Protein AF-A0A952CSW0-F1 (afdb_monomer)

Solvent-accessible surface area (backbone atoms only — not comparable to full-atom values): 47123 Å² total; per-residue (Å²): 109,87,89,36,72,63,48,56,50,40,68,54,76,75,59,62,89,41,67,80,34,64,54,45,73,48,37,33,55,74,42,50,56,57,52,64,71,43,65,79,44,56,98,97,44,80,30,91,50,48,63,48,48,58,60,49,50,36,28,54,66,63,76,39,64,34,15,61,57,50,49,53,52,54,31,65,74,64,73,30,68,94,77,42,81,79,86,60,59,77,83,80,46,90,62,53,70,44,72,44,79,66,51,81,71,93,78,81,84,81,81,59,86,90,74,85,80,89,46,90,90,74,65,82,70,76,97,79,55,81,71,70,36,54,45,61,46,46,70,84,42,51,52,38,72,56,63,47,46,55,68,38,74,71,44,26,73,74,79,48,85,55,86,48,43,42,45,29,36,34,38,44,65,70,54,64,70,55,65,66,48,91,90,65,69,51,73,61,42,54,44,17,43,36,16,51,50,53,30,34,39,25,41,30,32,41,51,59,49,42,73,41,40,44,42,36,93,66,75,46,77,59,77,45,44,49,56,65,52,16,44,66,35,56,91,53,44,57,70,54,76,49,64,47,59,49,36,80,34,54,80,35,71,64,46,38,76,83,14,44,45,59,66,64,48,38,53,51,39,29,51,49,53,54,49,52,60,52,44,66,78,72,58,83,65,95,47,68,56,32,46,52,40,30,66,37,35,37,40,35,27,45,27,41,18,10,44,33,48,28,32,38,43,20,58,27,29,71,70,45,68,69,29,35,50,53,47,28,52,54,40,34,48,53,42,53,30,40,52,51,38,28,29,55,42,15,75,77,70,45,46,19,76,50,49,95,62,32,78,57,96,67,74,28,31,38,60,26,41,28,24,22,51,56,42,71,70,59,17,62,74,72,63,43,20,32,8,80,38,51,39,67,35,60,41,36,42,44,75,59,91,94,46,72,43,77,46,66,34,58,69,52,52,56,66,48,69,79,47,85,55,53,80,92,34,45,45,99,90,37,67,26,61,71,52,49,52,51,53,27,41,76,47,80,38,39,53,75,90,43,84,88,52,55,68,75,55,41,58,29,59,52,24,41,83,74,43,51,46,64,40,45,38,53,42,50,13,32,51,36,48,27,36,50,55,78,89,30,39,33,59,29,57,29,60,77,30,46,37,59,64,85,61,51,44,63,59,44,34,49,40,57,54,48,27,55,76,45,53,29,46,49,51,38,48,40,36,49,82,31,55,88,78,71,97,72,40,66,57,88,68,79,73,81,81,74,81,79,77,84,77,83,79,81,87,78,91,75,87,90,79,84,90,78,88,80,82,92,72,96,68,85,83,81,68,80,45,74,41,74,44,70,76,87,88,81,86,86,83,86,83,90,75,90,82,89,85,90,82,90,85,87,87,84,90,84,89,89,85,90,86,89,88,83,85,88,87,83,85,90,86,86,83,89,86,87,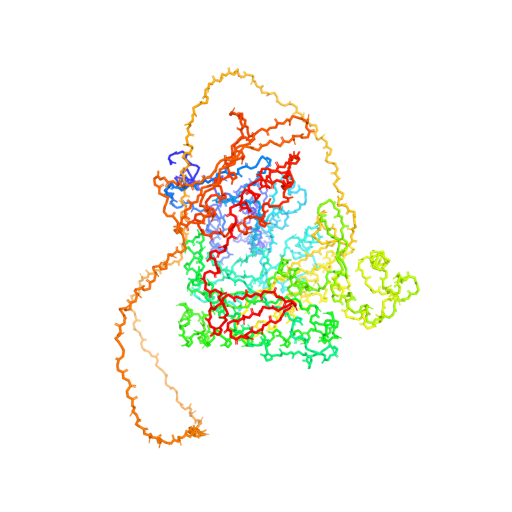86,82,92,79,88,78,94,73,82,84,72,78,83,74,73,78,78,83,79,79,62,97,86,62,56,79,54,80,86,65,101,71,76,53,67,53,73,48,82,40,57,29,29,39,86,85,66,50,72,48,48,32,41,42,31,46,30,35,53,100,90,38,74,40,37,40,46,34,45,45,83,55,85,96,42,71,76,30,52,56,32,43,52,52,18,51,54,54,16,51,40,28,23,59,62,48,56,66,68,58,53,27,68,70,23,47,82,43,72,66,64,26,45,34,59,53,97,88,38,82,25,32,22,76,52,14,43,52,19,52,54,55,60,68,72,62,78,78,58,79,92,51,77,78,69,28,34,92,90,74,57,48,70,60,45,79,55,97,61,22,44,32,21,92,90,80,66,52,71,49,71,116

Nearest PDB structures (foldseek):
  5tus-assembly2_B  TM=8.358E-01  e=2.093E-21  Homo sapiens
  6l3r-assembly2_E  TM=8.183E-01  e=1.076E-20  Homo sapiens
  5tus-assembly3_A  TM=8.217E-01  e=1.195E-20  Homo sapiens
  6lkm-assembly1_A  TM=8.214E-01  e=3.437E-20  Homo sapiens
  2wgh-assembly1_B  TM=8.089E-01  e=1.098E-19  Homo sapiens

Sequence (798 aa):
MDGSRLAAAADHRPDTSKEHAWVLPHAPSLLQEAVAAAPVGVKGRPSALTPFRKDASRYIRAERNLTATGFERLRTKHGLEEQLPGFDYAEYYVKVVSVQPAGRALTLDLSVDENKTYLAGGFVTHNTRRGAGMATLAITHPDVDDFITAKDLDRERAEGDISTFNMSVLVTDDFMAGAGGEHGRGKLWDIAQHAWATGEPGLIYVDRINEHNPMRSALGDIRSTNPCGEIPLYAGEPCDLGALNLAAYVTRRDAGLAGYDFESFQADVATSVRFLDNVLDVNRFALDDNRDMSMKLRRLGLGVMGLADALILMGYGYDTEEGRDAVSVIIGALRNAAAAASVALAEERGAFPLYDISDLSVARRNVAILTVAPTGTTSMLMGVSSGVEPVFAPFIYRKIGTDYHALIHPLFQELLEEHAPPPDFRKDGKWDWDAVVAAVQANHGSVQGLHFVPEEVRRVMVCAHDISPASHVRMQGAVQRAFDGGDRVANSISKTINLPNHATTADVYDAYRLAFTTGCKGITVYRDGSREFQVLSTSSAPAKEAAADPVATDTVATDTVAASEPAFEQGAAVVAAVAVSVSDAGMVAGAMTAAATTAGAVVQASAPATAPTAPPIAAPTASAAEPRMTGQATQAKPARQPATEHLPGEPLFTRPTRLAGFTDAVKLMLPSGEKRGFFVTVNMQDGLPAEVFIVSGKAGDEANADSEALGRVVSIALQYGVPAEALVKTLRGINGGMFGTYQGRMVASKADLLAVALETVGVENVLNRGKGCPDCGAPLRFEEGCAKCEACGYSKCG

Foldseek 3Di:
DPPDPLVVLQPDPDPQVDLPGQFDPQLLLLCVVVLVPQDAADVPGGGLCPVLNVLSVCCNVPVGGQHLSNVVCSCVVSVCPVPHPRDDCVQRDFRFNDKDFPDFDPDDDPDDPPDDDDDPPDDDDDDPDDAAAEDEEEPSRSCVLVLLCCPPVVNCVPPHPPVRYAYEYAYEPVCLVVCCPDPNDDPLLSSLASCLQALDDWYFHQVLLLVLQFCCQPQNGQRTAGRLQWFRDDVLEDEAEDAAEQLVQQQAFQQACVSGNLPVVLVVLLVVLVVLLVCLVVDDDPDVSHNVNCQQAVHYAYAYFQLLNNCLRNLHALLDPSSLVSLLVSLLSSQVSNQVSQLVVCVVPNARNCNVNTNFPGGGNHSAHHTFDQCVPVCVVVLHGGGSAHAAFQWWWDDDPNATDIGGRVVLQVQLQVDFFDPQQDDPRGGNVVSVLVVCLVVVRAPPPVPRRDPSSNNSNQHLANHQLLSQLLSLLSSQCSNSPPGSRGGAYRGESEAEQPDDSVSSSVSQSSNVVSSHSIYTYDYVPSDQDDPTDSDRDDRDDDDDDDDDDDDDDDDDDDDDDDDDDPDDDGDGDMDTDTDDDDDDDDDDDDDDDDDDDDDDDDDDDDDDDDDDDDDDDDDDDDDDDDDDDDDDDDDDDPDDDDDQPAFPDDDDPDFDWDWDWWWWAALVRDIWIKIWIFTDDPLATQFIAIATPDPPDPVRVVRRVLRVVLNVCVRNPNQLVVQLVVQAPDADRIWDDDPNDIARDSSNVNSVRNVVSVDDDPPCPQPDDPVPRHHWDQDPQWTADPVPGDIDHD

Radius of gyration: 34.58 Å; Cα contacts (8 Å, |Δi|>4): 1215; chains: 1; bounding box: 121×98×82 Å

pLDDT: mean 75.1, std 24.64, range [20.62, 98.75]

Secondary structure (DSSP, 8-state):
-TT-HHHHHHS----TTSTTSSBPTTHHHHHHHHHHHSPPPBTTB--TTHHHHHHHHHHHTTSSPPBHHHHHHHHHHHT-TTTS----HHHH-----EEEE---------PPTT-----TTS----SS----EEEEEETTSTTHHHHHHTT-HHHHHHH---TTEEEEEEE-HHHHHHTT-TTS-SHHHHHHHHHHHHS--EEEEHHHHHHT-TTHHHH-----B-TTSS-B--TT---EEEEEEGGGGB-STT-GGGGB-HHHHHHHHHHHHHHHHHHHHH---SSHHHHHHHHHH--EEEEEE-HHHHHHHHT--TTSHHHHHHHHHHHHHHHHHHHHHHHHHHHHH---TTGGGSS-SS--S-S--EEE---TTHHHHHTS--TTPPPS-SEEEEEETTEEEEEE-HHHHHHHHTSPPPGGGEETTEE-HHHHHHHHHHTTT--TT-TTS-HHHHHH---TTTS-HHHHHHHHHHHHHHHHSSSS-EEEE--EEEE-TT--HHHHHHHHHHHHHTT-SEEEEEETTSSS--SS-S-SSPP--PPPP----PPPP--------------------EEEEPPP------------------------------PPPPPP------------PPP----PPPP----TTS-SS---S--EEEEEEEEEE-TTS-EEEEEEEEEEETTEEEEEEEEESSTT-HHHHHHHHHHHHHHHHHHTT--HHHHHHHHTT---S-BEEETTEEE-SHHHHHHHHHHHTT---GGGTT-S-TTT-PPPEEETTEEE-TTT--EEE-

Mean predicted aligned error: 19.82 Å

Structure (mmCIF, N/CA/C/O backbone):
data_AF-A0A952CSW0-F1
#
_entry.id   AF-A0A952CSW0-F1
#
loop_
_atom_site.group_PDB
_atom_site.id
_atom_site.type_symbol
_atom_site.label_atom_id
_atom_site.label_alt_id
_atom_site.label_comp_id
_atom_site.label_asym_id
_atom_site.label_entity_id
_atom_site.label_seq_id
_atom_site.pdbx_PDB_ins_code
_atom_site.Cartn_x
_atom_site.Cartn_y
_atom_site.Cartn_z
_atom_site.occupancy
_atom_site.B_iso_or_equiv
_atom_site.auth_seq_id
_atom_site.auth_comp_id
_atom_site.auth_asym_id
_atom_site.auth_atom_id
_atom_site.pdbx_PDB_model_num
ATOM 1 N N . MET A 1 1 ? 12.508 28.388 -30.332 1.00 46.88 1 MET A N 1
ATOM 2 C CA . MET A 1 1 ? 13.047 27.021 -30.154 1.00 46.88 1 MET A CA 1
ATOM 3 C C . MET A 1 1 ? 14.555 27.107 -30.053 1.00 46.88 1 MET A C 1
ATOM 5 O O . MET A 1 1 ? 15.102 26.662 -29.046 1.00 46.88 1 MET A O 1
ATOM 9 N N . ASP A 1 2 ? 15.184 27.790 -31.009 1.00 41.34 2 ASP A N 1
ATOM 10 C CA . ASP A 1 2 ? 16.549 28.312 -30.909 1.00 41.34 2 ASP A CA 1
ATOM 11 C C . ASP A 1 2 ? 16.786 28.961 -29.535 1.00 41.34 2 ASP A C 1
ATOM 13 O O . ASP A 1 2 ? 15.942 29.717 -29.044 1.00 41.34 2 ASP A O 1
ATOM 17 N N . GLY A 1 3 ? 17.901 28.609 -28.891 1.00 51.88 3 GLY A N 1
ATOM 18 C CA . GLY A 1 3 ? 18.284 29.104 -27.563 1.00 51.88 3 GLY A CA 1
ATOM 19 C C . GLY A 1 3 ? 17.682 28.372 -26.352 1.00 51.88 3 GLY A C 1
ATOM 20 O O . GLY A 1 3 ? 18.071 28.673 -25.226 1.00 51.88 3 GLY A O 1
ATOM 21 N N . SER A 1 4 ? 16.776 27.400 -26.524 1.00 57.66 4 SER A N 1
ATOM 22 C CA . SER A 1 4 ? 16.293 26.601 -25.381 1.00 57.66 4 SER A CA 1
ATOM 23 C C . SER A 1 4 ? 17.373 25.643 -24.852 1.00 57.66 4 SER A C 1
ATOM 25 O O . SER A 1 4 ? 18.138 25.070 -25.630 1.00 57.66 4 SER A O 1
ATOM 27 N N . ARG A 1 5 ? 17.409 25.404 -23.529 1.00 51.75 5 ARG A N 1
ATOM 28 C CA . ARG A 1 5 ? 18.360 24.454 -22.907 1.00 51.75 5 ARG A CA 1
ATOM 29 C C . ARG A 1 5 ? 18.223 23.030 -23.465 1.00 51.75 5 ARG A C 1
ATOM 31 O O . ARG A 1 5 ? 19.222 22.334 -23.584 1.00 51.75 5 ARG A O 1
ATOM 38 N N . LEU A 1 6 ? 17.009 22.622 -23.844 1.00 51.88 6 LEU A N 1
ATOM 39 C CA . LEU A 1 6 ? 16.740 21.312 -24.447 1.00 51.88 6 LEU A CA 1
ATOM 40 C C . LEU A 1 6 ? 17.263 21.215 -25.886 1.00 51.88 6 LEU A C 1
ATOM 42 O O . LEU A 1 6 ? 17.864 20.203 -26.230 1.00 51.88 6 LEU A O 1
ATOM 46 N N . ALA A 1 7 ? 17.112 22.263 -26.706 1.00 61.66 7 ALA A N 1
ATOM 47 C CA . ALA A 1 7 ? 17.735 22.306 -28.033 1.00 61.66 7 ALA A CA 1
ATOM 48 C C . ALA A 1 7 ? 19.269 22.269 -27.919 1.00 61.66 7 ALA A C 1
ATOM 50 O O . ALA A 1 7 ? 19.915 21.445 -28.556 1.00 61.66 7 ALA A O 1
ATOM 51 N N . ALA A 1 8 ? 19.845 23.063 -27.008 1.00 65.31 8 ALA A N 1
ATOM 52 C CA . ALA A 1 8 ? 21.280 23.031 -26.726 1.00 65.31 8 ALA A CA 1
ATOM 53 C C . ALA A 1 8 ? 21.772 21.650 -26.240 1.00 65.31 8 ALA A C 1
ATOM 55 O O . ALA A 1 8 ? 22.898 21.271 -26.552 1.00 65.31 8 ALA A O 1
ATOM 56 N N . ALA A 1 9 ? 20.942 20.888 -25.515 1.00 62.97 9 ALA A N 1
ATOM 57 C CA . ALA A 1 9 ? 21.236 19.510 -25.113 1.00 62.97 9 ALA A CA 1
ATOM 58 C C . ALA A 1 9 ? 21.118 18.506 -26.279 1.00 62.97 9 ALA A C 1
ATOM 60 O O . ALA A 1 9 ? 21.976 17.636 -26.414 1.00 62.97 9 ALA A O 1
ATOM 61 N N . ALA A 1 10 ? 20.114 18.648 -27.153 1.00 66.94 10 ALA A N 1
ATOM 62 C CA . ALA A 1 10 ? 19.942 17.822 -28.355 1.00 66.94 10 ALA A CA 1
ATOM 63 C C . ALA A 1 10 ? 21.083 18.020 -29.372 1.00 66.94 10 ALA A C 1
ATOM 65 O O . ALA A 1 10 ? 21.570 17.060 -29.980 1.00 66.94 10 ALA A O 1
ATOM 66 N N . ASP A 1 11 ? 21.548 19.261 -29.519 1.00 67.06 11 ASP A N 1
ATOM 67 C CA . ASP A 1 11 ? 22.678 19.640 -30.370 1.00 67.06 11 ASP A CA 1
ATOM 68 C C . ASP A 1 11 ? 24.036 19.404 -29.694 1.00 67.06 11 ASP A C 1
ATOM 70 O O . ASP A 1 11 ? 25.077 19.446 -30.357 1.00 67.06 11 ASP A O 1
ATOM 74 N N . HIS A 1 12 ? 24.061 19.096 -28.391 1.00 69.69 12 HIS A N 1
ATOM 75 C CA . HIS A 1 12 ? 25.302 18.821 -27.684 1.00 69.69 12 HIS A CA 1
ATOM 76 C C . HIS A 1 12 ? 25.997 17.601 -28.300 1.00 69.69 12 HIS A C 1
ATOM 78 O O . HIS A 1 12 ? 25.484 16.477 -28.322 1.00 69.69 12 HIS A O 1
ATOM 84 N N . ARG A 1 13 ? 27.202 17.820 -28.823 1.00 66.88 13 ARG A N 1
ATOM 85 C CA . ARG A 1 13 ? 28.134 16.769 -29.236 1.00 66.88 13 ARG A CA 1
ATOM 86 C C . ARG A 1 13 ? 29.313 16.813 -28.265 1.00 66.88 13 ARG A C 1
ATOM 88 O O . ARG A 1 13 ? 30.302 17.487 -28.549 1.00 66.88 13 ARG A O 1
ATOM 95 N N . PRO A 1 14 ? 29.174 16.188 -27.082 1.00 63.25 14 PRO A N 1
ATOM 96 C CA . PRO A 1 14 ? 30.223 16.194 -26.074 1.00 63.25 14 PRO A CA 1
ATOM 97 C C . PRO A 1 14 ? 31.481 15.538 -26.630 1.00 63.25 14 PRO A C 1
ATOM 99 O O . PRO A 1 14 ? 31.430 14.439 -27.183 1.00 63.25 14 PRO A O 1
ATOM 102 N N . ASP A 1 15 ? 32.617 16.205 -26.453 1.00 68.50 15 ASP A N 1
ATOM 103 C CA . ASP A 1 15 ? 33.916 15.653 -26.818 1.00 68.50 15 ASP A CA 1
ATOM 104 C C . ASP A 1 15 ? 34.322 14.592 -25.788 1.00 68.50 15 ASP A C 1
ATOM 106 O O . ASP A 1 15 ? 34.880 14.896 -24.732 1.00 68.50 15 ASP A O 1
ATOM 110 N N . THR A 1 16 ? 34.030 13.334 -26.111 1.00 62.97 16 THR A N 1
ATOM 111 C CA . THR A 1 16 ? 34.291 12.159 -25.271 1.00 62.97 16 THR A CA 1
ATOM 112 C C . THR A 1 16 ? 35.780 11.892 -25.024 1.00 62.97 16 THR A C 1
ATOM 114 O O . THR A 1 16 ? 36.128 11.035 -24.212 1.00 62.97 16 THR A O 1
ATOM 117 N N . SER A 1 17 ? 36.684 12.629 -25.682 1.00 61.75 17 SER A N 1
ATOM 118 C CA . SER A 1 17 ? 38.121 12.573 -25.401 1.00 61.75 17 SER A CA 1
ATOM 119 C C . SER A 1 17 ? 38.546 13.401 -24.178 1.00 61.75 17 SER A C 1
ATOM 121 O O . SER A 1 17 ? 39.653 13.198 -23.674 1.00 61.75 17 SER A O 1
ATOM 123 N N . LYS A 1 18 ? 37.690 14.309 -23.682 1.00 65.50 18 LYS A N 1
ATOM 124 C CA . LYS A 1 18 ? 38.001 15.218 -22.567 1.00 65.50 18 LYS A CA 1
ATOM 125 C C . LYS A 1 18 ? 37.630 14.617 -21.210 1.00 65.50 18 LYS A C 1
ATOM 127 O O . LYS A 1 18 ? 36.531 14.108 -21.026 1.00 65.50 18 LYS A O 1
ATOM 132 N N . GLU A 1 19 ? 38.503 14.793 -20.215 1.00 62.84 19 GLU A N 1
ATOM 133 C CA . GLU A 1 19 ? 38.350 14.254 -18.844 1.00 62.84 19 GLU A CA 1
ATOM 134 C C . GLU A 1 19 ? 37.184 14.872 -18.030 1.00 62.84 19 GLU A C 1
ATOM 136 O O . GLU A 1 19 ? 36.945 14.471 -16.895 1.00 62.84 19 GLU A O 1
ATOM 141 N N . HIS A 1 20 ? 36.443 15.830 -18.600 1.00 65.00 20 HIS A N 1
ATOM 142 C CA . HIS A 1 20 ? 35.242 16.444 -18.012 1.00 65.00 20 HIS A CA 1
ATOM 143 C C . HIS A 1 20 ? 33.931 16.081 -18.732 1.00 65.00 20 HIS A C 1
ATOM 145 O O . HIS A 1 20 ? 32.867 16.517 -18.304 1.00 65.00 20 HIS A O 1
ATOM 151 N N . ALA A 1 21 ? 33.976 15.322 -19.831 1.00 65.06 21 ALA A N 1
ATOM 152 C CA . ALA A 1 21 ? 32.778 14.900 -20.553 1.00 65.06 21 ALA A CA 1
ATOM 153 C C . ALA A 1 21 ? 32.342 13.508 -20.073 1.00 65.06 21 ALA A C 1
ATOM 155 O O . ALA A 1 21 ? 33.149 12.583 -20.115 1.00 65.06 21 ALA A O 1
ATOM 156 N N . TRP A 1 22 ? 31.076 13.349 -19.666 1.00 69.62 22 TRP A N 1
ATOM 157 C CA . TRP A 1 22 ? 30.536 12.084 -19.128 1.00 69.62 22 TRP A CA 1
ATOM 158 C C . TRP A 1 22 ? 31.398 11.536 -17.984 1.00 69.62 22 TRP A C 1
ATOM 160 O O . TRP A 1 22 ? 31.855 10.394 -18.035 1.00 69.62 22 TRP A O 1
ATOM 170 N N . VAL A 1 23 ? 31.690 12.390 -16.995 1.00 72.88 23 VAL A N 1
ATOM 171 C CA . VAL A 1 23 ? 32.342 11.969 -15.749 1.00 72.88 23 VAL A CA 1
ATOM 172 C C . VAL A 1 23 ? 31.411 10.999 -15.041 1.00 72.88 23 VAL A C 1
ATOM 174 O O . VAL A 1 23 ? 30.270 11.354 -14.748 1.00 72.88 23 VAL A O 1
ATOM 177 N N . LEU A 1 24 ? 31.911 9.794 -14.792 1.00 68.12 24 LEU A N 1
ATOM 178 C CA . LEU A 1 24 ? 31.244 8.800 -13.976 1.00 68.12 24 LEU A CA 1
ATOM 179 C C . LEU A 1 24 ? 31.363 9.261 -12.519 1.00 68.12 24 LEU A C 1
ATOM 181 O O . LEU A 1 24 ? 32.495 9.371 -12.021 1.00 68.12 24 LEU A O 1
ATOM 185 N N . PRO A 1 25 ? 30.245 9.558 -11.837 1.00 58.03 25 PRO A N 1
ATOM 186 C CA . PRO A 1 25 ? 30.259 9.625 -10.385 1.00 58.03 25 PRO A CA 1
ATOM 187 C C . PRO A 1 25 ? 30.778 8.289 -9.810 1.00 58.03 25 PRO A C 1
ATOM 189 O O . PRO A 1 25 ? 30.796 7.254 -10.477 1.00 58.03 25 PRO A O 1
ATOM 192 N N . HIS A 1 26 ? 31.360 8.353 -8.612 1.00 62.06 26 HIS A N 1
ATOM 193 C CA . HIS A 1 26 ? 31.849 7.191 -7.855 1.00 62.06 26 HIS A CA 1
ATOM 194 C C . HIS A 1 26 ? 32.725 6.178 -8.636 1.00 62.06 26 HIS A C 1
ATOM 196 O O . HIS A 1 26 ? 32.660 4.963 -8.445 1.00 62.06 26 HIS A O 1
ATOM 202 N N . ALA A 1 27 ? 33.677 6.702 -9.420 1.00 69.38 27 ALA A N 1
ATOM 203 C CA . ALA A 1 27 ? 34.769 5.946 -10.048 1.00 69.38 27 ALA A CA 1
ATOM 204 C C . ALA A 1 27 ? 35.490 4.891 -9.165 1.00 69.38 27 ALA A C 1
ATOM 206 O O . ALA A 1 27 ? 35.960 3.898 -9.732 1.00 69.38 27 ALA A O 1
ATOM 207 N N . PRO A 1 28 ? 35.624 5.051 -7.825 1.00 70.31 28 PRO A N 1
ATOM 208 C CA . PRO A 1 28 ? 36.121 3.985 -6.963 1.00 70.31 28 PRO A CA 1
ATOM 209 C C . PRO A 1 28 ? 35.268 2.715 -7.039 1.00 70.31 28 PRO A C 1
ATOM 211 O O . PRO A 1 28 ? 35.826 1.659 -7.320 1.00 70.31 28 PRO A O 1
ATOM 214 N N . SER A 1 29 ? 33.943 2.815 -6.881 1.00 66.31 29 SER A N 1
ATOM 215 C CA . SER A 1 29 ? 33.010 1.680 -6.837 1.00 66.31 29 SER A CA 1
ATOM 216 C C . SER A 1 29 ? 33.133 0.792 -8.083 1.00 66.31 29 SER A C 1
ATOM 218 O O . SER A 1 29 ? 33.374 -0.408 -7.967 1.00 66.31 29 SER A O 1
ATOM 220 N N . LEU A 1 30 ? 33.110 1.403 -9.277 1.00 69.31 30 LEU A N 1
ATOM 221 C CA . LEU A 1 30 ? 33.234 0.713 -10.574 1.00 69.31 30 LEU A CA 1
ATOM 222 C C . LEU A 1 30 ? 34.548 -0.059 -10.766 1.00 69.31 30 LEU A C 1
ATOM 224 O O . LEU A 1 30 ? 34.612 -1.003 -11.552 1.00 69.31 30 LEU A O 1
ATOM 228 N N . LEU A 1 31 ? 35.633 0.381 -10.124 1.00 77.31 31 LEU A N 1
ATOM 229 C CA . LEU A 1 31 ? 36.971 -0.166 -10.352 1.00 77.31 31 LEU A CA 1
ATOM 230 C C . LEU A 1 31 ? 37.478 -1.014 -9.187 1.00 77.31 31 LEU A C 1
ATOM 232 O O . LEU A 1 31 ? 38.388 -1.818 -9.382 1.00 77.31 31 LEU A O 1
ATOM 236 N N . GLN A 1 32 ? 36.937 -0.840 -7.984 1.00 74.94 32 GLN A N 1
ATOM 237 C CA . GLN A 1 32 ? 37.452 -1.452 -6.763 1.00 74.94 32 GLN A CA 1
ATOM 238 C C . GLN A 1 32 ? 37.216 -2.965 -6.728 1.00 74.94 32 GLN A C 1
ATOM 240 O O . GLN A 1 32 ? 38.132 -3.694 -6.345 1.00 74.94 32 GLN A O 1
ATOM 245 N N . GLU A 1 33 ? 36.070 -3.451 -7.215 1.00 67.12 33 GLU A N 1
ATOM 246 C CA . GLU A 1 33 ? 35.806 -4.891 -7.350 1.00 67.12 33 GLU A CA 1
ATOM 247 C C . GLU A 1 33 ? 36.717 -5.546 -8.393 1.00 67.12 33 GLU A C 1
ATOM 249 O O . GLU A 1 33 ? 37.406 -6.519 -8.088 1.00 67.12 33 GLU A O 1
ATOM 254 N N . ALA A 1 34 ? 36.836 -4.964 -9.591 1.00 70.94 34 ALA A N 1
ATOM 255 C CA . ALA A 1 34 ? 37.748 -5.467 -10.620 1.00 70.94 34 ALA A CA 1
ATOM 256 C C . ALA A 1 34 ? 39.222 -5.403 -10.172 1.00 70.94 34 ALA A C 1
ATOM 258 O O . ALA A 1 34 ? 40.008 -6.314 -10.444 1.00 70.94 34 ALA A O 1
ATOM 259 N N . VAL A 1 35 ? 39.617 -4.367 -9.420 1.00 76.25 35 VAL A N 1
ATOM 260 C CA . VAL A 1 35 ? 40.938 -4.286 -8.778 1.00 76.25 35 VAL A CA 1
ATOM 261 C C . VAL A 1 35 ? 41.108 -5.345 -7.693 1.00 76.25 35 VAL A C 1
ATOM 263 O O . VAL A 1 35 ? 42.226 -5.835 -7.550 1.00 76.25 35 VAL A O 1
ATOM 266 N N . ALA A 1 36 ? 40.070 -5.722 -6.945 1.00 71.38 36 ALA A N 1
ATOM 267 C CA . ALA A 1 36 ? 40.133 -6.799 -5.958 1.00 71.38 36 ALA A CA 1
ATOM 268 C C . ALA A 1 36 ? 40.253 -8.181 -6.627 1.00 71.38 36 ALA A C 1
ATOM 270 O O . ALA A 1 36 ? 41.148 -8.946 -6.262 1.00 71.38 36 ALA A O 1
ATOM 271 N N . ALA A 1 37 ? 39.426 -8.452 -7.642 1.00 67.19 37 ALA A N 1
ATOM 272 C CA . ALA A 1 37 ? 39.383 -9.705 -8.398 1.00 67.19 37 ALA A CA 1
ATOM 273 C C . ALA A 1 37 ? 40.630 -9.947 -9.270 1.00 67.19 37 ALA A C 1
ATOM 275 O O . ALA A 1 37 ? 41.025 -11.093 -9.492 1.00 67.19 37 ALA A O 1
ATOM 276 N N . ALA A 1 38 ? 41.295 -8.885 -9.742 1.00 69.88 38 ALA A N 1
ATOM 277 C CA . ALA A 1 38 ? 42.535 -9.008 -10.502 1.00 69.88 38 ALA A CA 1
ATOM 278 C C . ALA A 1 38 ? 43.601 -9.815 -9.720 1.00 69.88 38 ALA A C 1
ATOM 280 O O . ALA A 1 38 ? 43.852 -9.524 -8.545 1.00 69.88 38 ALA A O 1
ATOM 281 N N . PRO A 1 39 ? 44.335 -10.763 -10.339 1.00 66.81 39 PRO A N 1
ATOM 282 C CA . PRO A 1 39 ? 45.384 -11.502 -9.638 1.00 66.81 39 PRO A CA 1
ATOM 283 C C . PRO A 1 39 ? 46.521 -10.584 -9.171 1.00 66.81 39 PRO A C 1
ATOM 285 O O . PRO A 1 39 ? 47.006 -9.738 -9.931 1.00 66.81 39 PRO A O 1
ATOM 288 N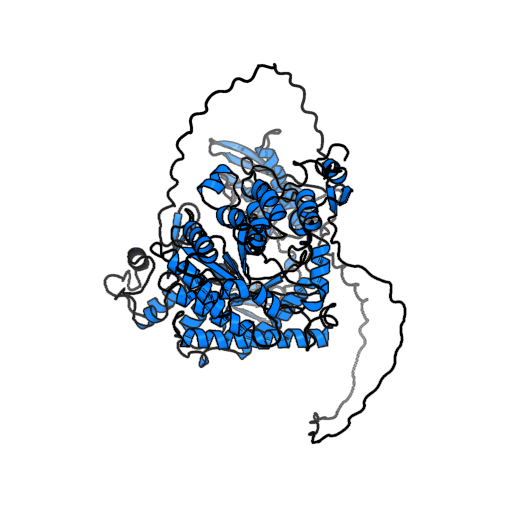 N . VAL A 1 40 ? 46.981 -10.754 -7.929 1.00 70.69 40 VAL A N 1
ATOM 289 C CA . VAL A 1 40 ? 48.159 -10.050 -7.389 1.00 70.69 40 VAL A CA 1
ATOM 290 C C . VAL A 1 40 ? 49.432 -10.778 -7.832 1.00 70.69 40 VAL A C 1
ATOM 292 O O . VAL A 1 40 ? 49.506 -12.003 -7.788 1.00 70.69 40 VAL A O 1
ATOM 295 N N . GLY A 1 41 ? 50.459 -10.034 -8.254 1.00 65.62 41 GLY A N 1
ATOM 296 C CA . GLY A 1 41 ? 51.770 -10.618 -8.551 1.00 65.62 41 GLY A CA 1
ATOM 297 C C . GLY A 1 41 ? 52.487 -11.109 -7.290 1.00 65.62 41 GLY A C 1
ATOM 298 O O . GLY A 1 41 ? 52.467 -10.438 -6.258 1.00 65.62 41 GLY A O 1
ATOM 299 N N . VAL A 1 42 ? 53.166 -12.254 -7.371 1.00 70.19 42 VAL A N 1
ATOM 300 C CA . VAL A 1 42 ? 53.997 -12.765 -6.268 1.00 70.19 42 VAL A CA 1
ATOM 301 C C . VAL A 1 42 ? 55.261 -11.901 -6.142 1.00 70.19 42 VAL A C 1
ATOM 303 O O . VAL A 1 42 ? 55.719 -11.311 -7.119 1.00 70.19 42 VAL A O 1
ATOM 306 N N . LYS A 1 43 ? 55.858 -11.803 -4.948 1.00 63.38 43 LYS A N 1
ATOM 307 C CA . LYS A 1 43 ? 57.036 -10.953 -4.680 1.00 63.38 43 LYS A CA 1
ATOM 308 C C . LYS A 1 43 ? 58.162 -11.188 -5.708 1.00 63.38 43 LYS A C 1
ATOM 310 O O . LYS A 1 43 ? 58.771 -12.252 -5.736 1.00 63.38 43 LYS A O 1
ATOM 315 N N . GLY A 1 44 ? 58.431 -10.182 -6.546 1.00 67.12 44 GLY A N 1
ATOM 316 C CA . GLY A 1 44 ? 59.425 -10.236 -7.632 1.00 67.12 44 GLY A CA 1
ATOM 317 C C . GLY A 1 44 ? 58.894 -10.643 -9.019 1.00 67.12 44 GLY A C 1
ATOM 318 O O . GLY A 1 44 ? 59.662 -10.621 -9.976 1.00 67.12 44 GLY A O 1
ATOM 319 N N . ARG A 1 45 ? 57.605 -10.981 -9.162 1.00 74.19 45 ARG A N 1
ATOM 320 C CA . ARG A 1 45 ? 56.932 -11.272 -10.442 1.00 74.19 45 ARG A CA 1
ATOM 321 C C . ARG A 1 45 ? 55.559 -10.578 -10.501 1.00 74.19 45 ARG A C 1
ATOM 323 O O . ARG A 1 45 ? 54.599 -11.107 -9.938 1.00 74.19 45 ARG A O 1
ATOM 330 N N . PRO A 1 46 ? 55.435 -9.404 -11.149 1.00 72.38 46 PRO A N 1
ATOM 331 C CA . PRO A 1 46 ? 54.144 -8.735 -11.295 1.00 72.38 46 PRO A CA 1
ATOM 332 C C . PRO A 1 46 ? 53.158 -9.588 -12.111 1.00 72.38 46 PRO A C 1
ATOM 334 O O . PRO A 1 46 ? 53.542 -10.271 -13.057 1.00 72.38 46 PRO A O 1
ATOM 337 N N . SER A 1 47 ? 51.878 -9.519 -11.745 1.00 79.56 47 SER A N 1
ATOM 338 C CA . SER A 1 47 ? 50.756 -10.086 -12.506 1.00 79.56 47 SER A CA 1
ATOM 339 C C . SER A 1 47 ? 50.536 -9.315 -13.814 1.00 79.56 47 SER A C 1
ATOM 341 O O . SER A 1 47 ? 50.840 -8.120 -13.879 1.00 79.56 47 SER A O 1
ATOM 343 N N . ALA A 1 48 ? 49.949 -9.964 -14.823 1.00 74.56 48 ALA A N 1
ATOM 344 C CA . ALA A 1 48 ? 49.539 -9.330 -16.079 1.00 74.56 48 ALA A CA 1
ATOM 345 C C . ALA A 1 48 ? 48.623 -8.106 -15.867 1.00 74.56 48 ALA A C 1
ATOM 347 O O . ALA A 1 48 ? 48.737 -7.135 -16.606 1.00 74.56 48 ALA A O 1
ATOM 348 N N . LEU A 1 49 ? 47.804 -8.098 -14.805 1.00 77.38 49 LEU A N 1
ATOM 349 C CA . LEU A 1 49 ? 46.916 -6.982 -14.439 1.00 77.38 49 LEU A CA 1
ATOM 350 C C . LEU A 1 49 ? 47.552 -5.963 -13.467 1.00 77.38 49 LEU A C 1
ATOM 352 O O . LEU A 1 49 ? 46.879 -5.080 -12.935 1.00 77.38 49 LEU A O 1
ATOM 356 N N . THR A 1 50 ? 48.869 -6.025 -13.239 1.00 80.38 50 THR A N 1
ATOM 357 C CA . THR A 1 50 ? 49.591 -4.996 -12.459 1.00 80.38 50 THR A CA 1
ATOM 358 C C . THR A 1 50 ? 49.515 -3.595 -13.101 1.00 80.38 50 THR A C 1
ATOM 360 O O . THR A 1 50 ? 49.316 -2.628 -12.361 1.00 80.38 50 THR A O 1
ATOM 363 N N . PRO A 1 51 ? 49.619 -3.437 -14.441 1.00 82.94 51 PRO A N 1
ATOM 364 C CA . PRO A 1 51 ? 49.371 -2.161 -15.116 1.00 82.94 51 PRO A CA 1
ATOM 365 C C . PRO A 1 51 ? 47.939 -1.645 -14.915 1.00 82.94 51 PRO A C 1
ATOM 367 O O . PRO A 1 51 ? 47.774 -0.466 -14.612 1.00 82.94 51 PRO A O 1
ATOM 370 N N . PHE A 1 52 ? 46.930 -2.523 -14.994 1.00 85.06 52 PHE A N 1
ATOM 371 C CA . PHE A 1 52 ? 45.529 -2.182 -14.720 1.00 85.06 52 PHE A CA 1
ATOM 372 C C . PHE A 1 52 ? 45.354 -1.600 -13.318 1.00 85.06 52 PHE A C 1
ATOM 374 O O . PHE A 1 52 ? 44.882 -0.474 -13.192 1.00 85.06 52 PHE A O 1
ATOM 381 N N . ARG A 1 53 ? 45.823 -2.294 -12.269 1.00 80.19 53 ARG A N 1
ATOM 382 C CA . ARG A 1 53 ? 45.727 -1.792 -10.884 1.00 80.19 53 ARG A CA 1
ATOM 383 C C . ARG A 1 53 ? 46.366 -0.413 -10.716 1.00 80.19 53 ARG A C 1
ATOM 385 O O . ARG A 1 53 ? 45.841 0.419 -9.983 1.00 80.19 53 ARG A O 1
ATOM 392 N N . LYS A 1 54 ? 47.491 -0.157 -11.393 1.00 83.62 54 LYS A N 1
ATOM 393 C CA . LYS A 1 54 ? 48.173 1.144 -11.357 1.00 83.62 54 LYS A CA 1
ATOM 394 C C . LYS A 1 54 ? 47.347 2.239 -12.034 1.00 83.62 54 LYS A C 1
ATOM 396 O O . LYS A 1 54 ? 47.208 3.314 -11.455 1.00 83.62 54 LYS A O 1
ATOM 401 N N . ASP A 1 55 ? 46.794 1.972 -13.215 1.00 84.38 55 ASP A N 1
ATOM 402 C CA . ASP A 1 55 ? 45.942 2.929 -13.930 1.00 84.38 55 ASP A CA 1
ATOM 403 C C . ASP A 1 55 ? 44.639 3.193 -13.153 1.00 84.38 55 ASP A C 1
ATOM 405 O O . ASP A 1 55 ? 44.310 4.348 -12.889 1.00 84.38 55 ASP A O 1
ATOM 409 N N . ALA A 1 56 ? 43.960 2.134 -12.699 1.00 83.25 56 ALA A N 1
ATOM 410 C CA . ALA A 1 56 ? 42.737 2.191 -11.899 1.00 83.25 56 ALA A CA 1
ATOM 411 C C . ALA A 1 56 ? 42.926 2.948 -10.571 1.00 83.25 56 ALA A C 1
ATOM 413 O O . ALA A 1 56 ? 42.073 3.748 -10.191 1.00 83.25 56 ALA A O 1
ATOM 414 N N . SER A 1 57 ? 44.071 2.775 -9.893 1.00 82.62 57 SER A N 1
ATOM 415 C CA . SER A 1 57 ? 44.338 3.424 -8.597 1.00 82.62 57 SER A CA 1
ATOM 416 C C . SER A 1 57 ? 44.285 4.954 -8.633 1.00 82.62 57 SER A C 1
ATOM 418 O O . SER A 1 57 ? 43.995 5.567 -7.610 1.00 82.62 57 SER A O 1
ATOM 420 N N . ARG A 1 58 ? 44.513 5.578 -9.797 1.00 83.81 58 ARG A N 1
ATOM 421 C CA . ARG A 1 58 ? 44.416 7.037 -9.964 1.00 83.81 58 ARG A CA 1
ATOM 422 C C . ARG A 1 58 ? 42.971 7.521 -9.911 1.00 83.81 58 ARG A C 1
ATOM 424 O O . ARG A 1 58 ? 42.693 8.554 -9.317 1.00 83.81 58 ARG A O 1
ATOM 431 N N . TYR A 1 59 ? 42.059 6.751 -10.496 1.00 82.94 59 TYR A N 1
ATOM 432 C CA . TYR A 1 59 ? 40.627 7.034 -10.470 1.00 82.94 59 TYR A CA 1
ATOM 433 C C . TYR A 1 59 ? 40.029 6.719 -9.090 1.00 82.94 59 TYR A C 1
ATOM 435 O O . TYR A 1 59 ? 39.299 7.535 -8.541 1.00 82.94 59 TYR A O 1
ATOM 443 N N . ILE A 1 60 ? 40.439 5.603 -8.468 1.00 79.12 60 ILE A N 1
ATOM 444 C CA . ILE A 1 60 ? 40.034 5.222 -7.097 1.00 79.12 60 ILE A CA 1
ATOM 445 C C . ILE A 1 60 ? 40.443 6.286 -6.057 1.00 79.12 60 ILE A C 1
ATOM 447 O O . ILE A 1 60 ? 39.751 6.490 -5.068 1.00 79.12 60 ILE A O 1
ATOM 451 N N . ARG A 1 61 ? 41.561 6.989 -6.274 1.00 80.81 61 ARG A N 1
ATOM 452 C CA . ARG A 1 61 ? 42.042 8.075 -5.398 1.00 80.81 61 ARG A CA 1
ATOM 453 C C . ARG A 1 61 ? 41.510 9.464 -5.757 1.00 80.81 61 ARG A C 1
ATOM 455 O O . ARG A 1 61 ? 41.987 10.440 -5.186 1.00 80.81 61 ARG A O 1
ATOM 462 N N . ALA A 1 62 ? 40.607 9.566 -6.733 1.00 73.00 62 ALA A N 1
ATOM 463 C CA . ALA A 1 62 ? 40.161 10.833 -7.316 1.00 73.00 62 ALA A CA 1
ATOM 464 C C . ALA A 1 62 ? 41.310 11.745 -7.823 1.00 73.00 62 ALA A C 1
ATOM 466 O O . ALA A 1 62 ? 41.133 12.949 -7.981 1.00 73.00 62 ALA A O 1
ATOM 467 N N . GLU A 1 63 ? 42.484 11.181 -8.156 1.00 80.75 63 GLU A N 1
ATOM 468 C CA . GLU A 1 63 ? 43.562 11.908 -8.855 1.00 80.75 63 GLU A CA 1
ATOM 469 C C . GLU A 1 63 ? 43.142 12.260 -10.300 1.00 80.75 63 GLU A C 1
ATOM 471 O O . GLU A 1 63 ? 43.750 13.120 -10.941 1.00 80.75 63 GLU A O 1
ATOM 476 N N . ARG A 1 64 ? 42.124 11.563 -10.830 1.00 78.12 64 ARG A N 1
ATOM 477 C CA . ARG A 1 64 ? 41.495 11.779 -12.139 1.00 78.12 64 ARG A CA 1
ATOM 478 C C . ARG A 1 64 ? 40.013 11.423 -12.105 1.00 78.12 64 ARG A C 1
ATOM 480 O O . ARG A 1 64 ? 39.641 10.406 -11.526 1.00 78.12 64 ARG A O 1
ATOM 487 N N . ASN A 1 65 ? 39.213 12.176 -12.854 1.00 80.94 65 ASN A N 1
ATOM 488 C CA . ASN A 1 65 ? 37.840 11.804 -13.178 1.00 80.94 65 ASN A CA 1
ATOM 489 C C . ASN A 1 65 ? 37.837 10.627 -14.162 1.00 80.94 65 ASN A C 1
ATOM 491 O O . ASN A 1 65 ? 38.477 10.684 -15.217 1.00 80.94 65 ASN A O 1
ATOM 495 N N . LEU A 1 66 ? 37.118 9.558 -13.825 1.00 82.19 66 LEU A N 1
ATOM 496 C CA . LEU A 1 66 ? 36.835 8.476 -14.763 1.00 82.19 66 LEU A CA 1
ATOM 497 C C . LEU A 1 66 ? 35.670 8.929 -15.637 1.00 82.19 66 LEU A C 1
ATOM 499 O O . LEU A 1 66 ? 34.636 9.311 -15.109 1.00 82.19 66 LEU A O 1
ATOM 503 N N . THR A 1 67 ? 35.826 8.919 -16.956 1.00 82.62 67 THR A N 1
ATOM 504 C CA . THR A 1 67 ? 34.710 9.186 -17.876 1.00 82.62 67 THR A CA 1
ATOM 505 C C . THR A 1 67 ? 34.198 7.885 -18.478 1.00 82.62 67 THR A C 1
ATOM 507 O O . THR A 1 67 ? 34.946 6.911 -18.500 1.00 82.62 67 THR A O 1
ATOM 510 N N . ALA A 1 68 ? 32.986 7.857 -19.036 1.00 75.75 68 ALA A N 1
ATOM 511 C CA . ALA A 1 68 ? 32.461 6.682 -19.751 1.00 75.75 68 ALA A CA 1
ATOM 512 C C . ALA A 1 68 ? 33.460 6.135 -20.800 1.00 75.75 68 ALA A C 1
ATOM 514 O O . ALA A 1 68 ? 33.764 4.944 -20.862 1.00 75.75 68 ALA A O 1
ATOM 515 N N . THR A 1 69 ? 34.085 7.030 -21.572 1.00 77.69 69 THR A N 1
ATOM 516 C CA . THR A 1 69 ? 35.140 6.676 -22.539 1.00 77.69 69 THR A CA 1
ATOM 517 C C . THR A 1 69 ? 36.483 6.350 -21.879 1.00 77.69 69 THR A C 1
ATOM 519 O O . THR A 1 69 ? 37.260 5.568 -22.426 1.00 77.69 69 THR A O 1
ATOM 522 N N . GLY A 1 70 ? 36.774 6.909 -20.703 1.00 81.44 70 GLY A N 1
ATOM 523 C CA . GLY A 1 70 ? 37.906 6.508 -19.868 1.00 81.44 70 GLY A CA 1
ATOM 524 C C . GLY A 1 70 ? 37.767 5.076 -19.344 1.00 81.44 70 GLY A C 1
ATOM 525 O O . GLY A 1 70 ? 38.737 4.326 -19.410 1.00 81.44 70 GLY A O 1
ATOM 526 N N . PHE A 1 71 ? 36.568 4.689 -18.900 1.00 82.12 71 PHE A N 1
ATOM 527 C CA . PHE A 1 71 ? 36.224 3.342 -18.447 1.00 82.12 71 PHE A CA 1
ATOM 528 C C . PHE A 1 71 ? 36.342 2.327 -19.586 1.00 82.12 71 PHE A C 1
ATOM 530 O O . PHE A 1 71 ? 37.117 1.384 -19.459 1.00 82.12 71 PHE A O 1
ATOM 537 N N . GLU A 1 72 ? 35.709 2.571 -20.740 1.00 80.56 72 GLU A N 1
ATOM 538 C CA . GLU A 1 72 ? 35.843 1.679 -21.903 1.00 80.56 72 GLU A CA 1
ATOM 539 C C . GLU A 1 72 ? 37.298 1.537 -22.370 1.00 80.56 72 GLU A C 1
ATOM 541 O O . GLU A 1 72 ? 37.783 0.426 -22.569 1.00 80.56 72 GLU A O 1
ATOM 546 N N . ARG A 1 73 ? 38.058 2.640 -22.450 1.00 82.06 73 ARG A N 1
ATOM 547 C CA . ARG A 1 73 ? 39.497 2.572 -22.764 1.00 82.06 73 ARG A CA 1
ATOM 548 C C . ARG A 1 73 ? 40.288 1.766 -21.743 1.00 82.06 73 ARG A C 1
ATOM 550 O O . ARG A 1 73 ? 41.268 1.130 -22.115 1.00 82.06 73 ARG A O 1
ATOM 557 N N . LEU A 1 74 ? 39.932 1.840 -20.465 1.00 84.06 74 LEU A N 1
ATOM 558 C CA . LEU A 1 74 ? 40.612 1.121 -19.393 1.00 84.06 74 LEU A CA 1
ATOM 559 C C . LEU A 1 74 ? 40.259 -0.374 -19.430 1.00 84.06 74 LEU A C 1
ATOM 561 O O . LEU A 1 74 ? 41.149 -1.203 -19.247 1.00 84.06 74 LEU A O 1
ATOM 565 N N . ARG A 1 75 ? 39.010 -0.705 -19.770 1.00 85.25 75 ARG A N 1
ATOM 566 C CA . ARG A 1 75 ? 38.520 -2.064 -20.011 1.00 85.25 75 ARG A CA 1
ATOM 567 C C . ARG A 1 75 ? 39.247 -2.729 -21.183 1.00 85.25 75 ARG A C 1
ATOM 569 O O . ARG A 1 75 ? 39.905 -3.749 -20.983 1.00 85.25 75 ARG A O 1
ATOM 576 N N . THR A 1 76 ? 39.238 -2.104 -22.363 1.00 83.62 76 THR A N 1
ATOM 577 C CA . THR A 1 76 ? 39.848 -2.681 -23.575 1.00 83.62 76 THR A CA 1
ATOM 578 C C . THR A 1 76 ? 41.376 -2.668 -23.565 1.00 83.62 76 THR A C 1
ATOM 580 O O . THR A 1 76 ? 42.018 -3.548 -24.132 1.00 83.62 76 THR A O 1
ATOM 583 N N . LYS A 1 77 ? 42.012 -1.686 -22.907 1.00 86.50 77 LYS A N 1
ATOM 584 C CA . LYS A 1 77 ? 43.482 -1.626 -22.793 1.00 86.50 77 LYS A CA 1
ATOM 585 C C . LYS A 1 77 ? 44.058 -2.809 -22.013 1.00 86.50 77 LYS A C 1
ATOM 587 O O . LYS A 1 77 ? 45.204 -3.185 -22.258 1.00 86.50 77 LYS A O 1
ATOM 592 N N . HIS A 1 78 ? 43.300 -3.342 -21.055 1.00 86.12 78 HIS A N 1
ATOM 593 C CA . HIS A 1 78 ? 43.771 -4.361 -20.115 1.00 86.12 78 HIS A CA 1
ATOM 594 C C . HIS A 1 78 ? 43.102 -5.733 -20.295 1.00 86.12 78 HIS A C 1
ATOM 596 O O . HIS A 1 78 ? 43.405 -6.636 -19.519 1.00 86.12 78 HIS A O 1
ATOM 602 N N . GLY A 1 79 ? 42.264 -5.916 -21.324 1.00 81.94 79 GLY A N 1
ATOM 603 C CA . GLY A 1 79 ? 41.643 -7.207 -21.648 1.00 81.94 79 GLY A CA 1
ATOM 604 C C . GLY A 1 79 ? 40.570 -7.637 -20.643 1.00 81.94 79 GLY A C 1
ATOM 605 O O . GLY A 1 79 ? 40.543 -8.796 -20.235 1.00 81.94 79 GLY A O 1
ATOM 606 N N . LEU A 1 80 ? 39.765 -6.685 -20.161 1.00 77.94 80 LEU A N 1
ATOM 607 C CA . LEU A 1 80 ? 38.777 -6.886 -19.094 1.00 77.94 80 LEU A CA 1
ATOM 608 C C . LEU A 1 80 ? 37.336 -6.987 -19.614 1.00 77.94 80 LEU A C 1
ATOM 610 O O . LEU A 1 80 ? 36.401 -6.895 -18.827 1.00 77.94 80 LEU A O 1
ATOM 614 N N . GLU A 1 81 ? 37.128 -7.157 -20.919 1.00 79.94 81 GLU A N 1
ATOM 615 C CA . GLU A 1 81 ? 35.804 -7.162 -21.554 1.00 79.94 81 GLU A CA 1
ATOM 616 C C . GLU A 1 81 ? 34.879 -8.290 -21.058 1.00 79.94 81 GLU A C 1
ATOM 618 O O . GLU A 1 81 ? 33.663 -8.128 -21.094 1.00 79.94 81 GLU A O 1
ATOM 623 N N . GLU A 1 82 ? 35.444 -9.401 -20.570 1.00 72.50 82 GLU A N 1
ATOM 624 C CA . GLU A 1 82 ? 34.710 -10.518 -19.943 1.00 72.50 82 GLU A CA 1
ATOM 625 C C . GLU A 1 82 ? 34.463 -10.322 -18.432 1.00 72.50 82 GLU A C 1
ATOM 627 O O . GLU A 1 82 ? 33.696 -11.068 -17.831 1.00 72.50 82 GLU A O 1
ATOM 632 N N . GLN A 1 83 ? 35.149 -9.364 -17.799 1.00 69.88 83 GLN A N 1
ATOM 633 C CA . GLN A 1 83 ? 35.215 -9.194 -16.334 1.00 69.88 83 GLN A CA 1
ATOM 634 C C . GLN A 1 83 ? 34.562 -7.892 -15.857 1.00 69.88 83 GLN A C 1
ATOM 636 O O . GLN A 1 83 ? 34.148 -7.790 -14.706 1.00 69.88 83 GLN A O 1
ATOM 641 N N . LEU A 1 84 ? 34.480 -6.899 -16.740 1.00 70.00 84 LEU A N 1
ATOM 642 C CA . LEU A 1 84 ? 33.729 -5.666 -16.571 1.00 70.00 84 LEU A CA 1
ATOM 643 C C . LEU A 1 84 ? 32.656 -5.614 -17.671 1.00 70.00 84 LEU A C 1
ATOM 645 O O . LEU A 1 84 ? 33.005 -5.734 -18.854 1.00 70.00 84 LEU A O 1
ATOM 649 N N . PRO A 1 85 ? 31.370 -5.411 -17.329 1.00 69.00 85 PRO A N 1
ATOM 650 C CA . PRO A 1 85 ? 30.340 -5.193 -18.336 1.00 69.00 85 PRO A CA 1
ATOM 651 C C . PRO A 1 85 ? 30.667 -3.958 -19.187 1.00 69.00 85 PRO A C 1
ATOM 653 O O . PRO A 1 85 ? 31.441 -3.080 -18.792 1.00 69.00 85 PRO A O 1
ATOM 656 N N . GLY A 1 86 ? 30.103 -3.913 -20.395 1.00 68.69 86 GLY A N 1
ATOM 657 C CA . GLY A 1 86 ? 30.176 -2.714 -21.228 1.00 68.69 86 GLY A CA 1
ATOM 658 C C . GLY A 1 86 ? 29.395 -1.570 -20.595 1.00 68.69 86 GLY A C 1
ATOM 659 O O . GLY A 1 86 ? 28.412 -1.805 -19.897 1.00 68.69 86 GLY A O 1
ATOM 660 N N . PHE A 1 87 ? 29.831 -0.340 -20.841 1.00 67.88 87 PHE A N 1
ATOM 661 C CA . PHE A 1 87 ? 29.176 0.838 -20.295 1.00 67.88 87 PHE A CA 1
ATOM 662 C C . PHE A 1 87 ? 27.811 1.072 -20.958 1.00 67.88 87 PHE A C 1
ATOM 664 O O . PHE A 1 87 ? 27.741 1.548 -22.097 1.00 67.88 87 PHE A O 1
ATOM 671 N N . ASP A 1 88 ? 26.726 0.759 -20.245 1.00 68.88 88 ASP A N 1
ATOM 672 C CA . ASP A 1 88 ? 25.376 1.105 -20.682 1.00 68.88 88 ASP A CA 1
ATOM 673 C C . ASP A 1 88 ? 25.104 2.589 -20.412 1.00 68.88 88 ASP A C 1
ATOM 675 O O . ASP A 1 88 ? 24.811 3.020 -19.299 1.00 68.88 88 ASP A O 1
ATOM 679 N N . TYR A 1 89 ? 25.191 3.397 -21.466 1.00 65.25 89 TYR A N 1
ATOM 680 C CA . TYR A 1 89 ? 24.910 4.826 -21.380 1.00 65.25 89 TYR A CA 1
ATOM 681 C C . TYR A 1 89 ? 23.491 5.139 -20.881 1.00 65.25 89 TYR A C 1
ATOM 683 O O . TYR A 1 89 ? 23.314 6.212 -20.309 1.00 65.25 89 TYR A O 1
ATOM 691 N N . ALA A 1 90 ? 22.510 4.251 -21.083 1.00 61.16 90 ALA A N 1
ATOM 692 C CA . ALA A 1 90 ? 21.126 4.477 -20.667 1.00 61.16 90 ALA A CA 1
ATOM 693 C C . ALA A 1 90 ? 20.906 4.278 -19.157 1.00 61.16 90 ALA A C 1
ATOM 695 O O . ALA A 1 90 ? 19.964 4.848 -18.613 1.00 61.16 90 ALA A O 1
ATOM 696 N N . GLU A 1 91 ? 21.779 3.527 -18.475 1.00 60.56 91 GLU A N 1
ATOM 697 C CA . GLU A 1 91 ? 21.742 3.359 -17.015 1.00 60.56 91 GLU A CA 1
ATOM 698 C C . GLU A 1 91 ? 22.147 4.654 -16.291 1.00 60.56 91 GLU A C 1
ATOM 700 O O . GLU A 1 91 ? 21.503 5.060 -15.327 1.00 60.56 91 GLU A O 1
ATOM 705 N N . TYR A 1 92 ? 23.170 5.346 -16.804 1.00 58.44 92 TYR A N 1
ATOM 706 C CA . TYR A 1 92 ? 23.789 6.497 -16.132 1.00 58.44 92 TYR A CA 1
ATOM 707 C C . TYR A 1 92 ? 23.367 7.867 -16.681 1.00 58.44 92 TYR A C 1
ATOM 709 O O . TYR A 1 92 ? 23.567 8.883 -16.015 1.00 58.44 92 TYR A O 1
ATOM 717 N N . TYR A 1 93 ? 22.844 7.943 -17.913 1.00 64.81 93 TYR A N 1
ATOM 718 C CA . TYR A 1 93 ? 22.661 9.222 -18.602 1.00 64.81 93 TYR A CA 1
ATOM 719 C C . TYR A 1 93 ? 21.478 9.257 -19.580 1.00 64.81 93 TYR A C 1
ATOM 721 O O . TYR A 1 93 ? 21.369 8.466 -20.515 1.00 64.81 93 TYR A O 1
ATOM 729 N N . VAL A 1 94 ? 20.658 10.307 -19.480 1.00 57.75 94 VAL A N 1
ATOM 730 C CA . VAL A 1 94 ? 19.584 10.571 -20.449 1.00 57.75 94 VAL A CA 1
ATOM 731 C C . VAL A 1 94 ? 20.123 11.336 -21.659 1.00 57.75 94 VAL A C 1
ATOM 733 O O . VAL A 1 94 ? 20.563 12.483 -21.550 1.00 57.75 94 VAL A O 1
ATOM 736 N N . LYS A 1 95 ? 20.037 10.732 -22.848 1.00 64.12 95 LYS A N 1
ATOM 737 C CA . LYS A 1 95 ? 20.365 11.395 -24.117 1.00 64.12 95 LYS A CA 1
ATOM 738 C C . LYS A 1 95 ? 19.112 11.994 -24.758 1.00 64.12 95 LYS A C 1
ATOM 740 O O . LYS A 1 95 ? 18.227 11.267 -25.198 1.00 64.12 95 LYS A O 1
ATOM 745 N N . VAL A 1 96 ? 19.080 13.320 -24.893 1.00 62.50 96 VAL A N 1
ATOM 746 C CA . VAL A 1 96 ? 18.067 14.031 -25.691 1.00 62.50 96 VAL A CA 1
ATOM 747 C C . VAL A 1 96 ? 18.311 13.725 -27.172 1.00 62.50 96 VAL A C 1
ATOM 749 O O . VAL A 1 96 ? 19.337 14.124 -27.724 1.00 62.50 96 VAL A O 1
ATOM 752 N N . VAL A 1 97 ? 17.399 12.988 -27.814 1.00 68.38 97 VAL A N 1
ATOM 753 C CA . VAL A 1 97 ? 17.583 12.513 -29.201 1.00 68.38 97 VAL A CA 1
ATOM 754 C C . VAL A 1 97 ? 16.946 13.460 -30.210 1.00 68.38 97 VAL A C 1
ATOM 756 O O . VAL A 1 97 ? 17.520 13.718 -31.267 1.00 68.38 97 VAL A O 1
ATOM 759 N N . SER A 1 98 ? 15.776 14.009 -29.879 1.00 64.44 98 SER A N 1
ATOM 760 C CA . SER A 1 98 ? 15.166 15.105 -30.627 1.00 64.44 98 SER A CA 1
ATOM 761 C C . SER A 1 98 ? 14.359 16.026 -29.715 1.00 64.44 98 SER A C 1
ATOM 763 O O . SER A 1 98 ? 13.941 15.642 -28.620 1.00 64.44 98 SER A O 1
ATOM 765 N N . VAL A 1 99 ? 14.154 17.251 -30.193 1.00 60.00 99 VAL A N 1
ATOM 766 C CA . VAL A 1 99 ? 13.319 18.286 -29.583 1.00 60.00 99 VAL A CA 1
ATOM 767 C C . VAL A 1 99 ? 12.281 18.678 -30.622 1.00 60.00 99 VAL A C 1
ATOM 769 O O . VAL A 1 99 ? 12.643 19.143 -31.703 1.00 60.00 99 VAL A O 1
ATOM 772 N N . GLN A 1 100 ? 11.001 18.477 -30.313 1.00 59.66 100 GLN A N 1
ATOM 773 C CA . GLN A 1 100 ? 9.897 18.844 -31.203 1.00 59.66 100 GLN A CA 1
ATOM 774 C C . GLN A 1 100 ? 8.958 19.852 -30.526 1.00 59.66 100 GLN A C 1
ATOM 776 O O . GLN A 1 100 ? 8.737 19.770 -29.314 1.00 59.66 100 GLN A O 1
ATOM 781 N N . PRO A 1 101 ? 8.391 20.816 -31.273 1.00 55.69 101 PRO A N 1
ATOM 782 C CA . PRO A 1 101 ? 7.382 21.714 -30.729 1.00 55.69 101 PRO A CA 1
ATOM 783 C C . PRO A 1 101 ? 6.100 20.929 -30.434 1.00 55.69 101 PRO A C 1
ATOM 785 O O . PRO A 1 101 ? 5.449 20.443 -31.354 1.00 55.69 101 PRO A O 1
ATOM 788 N N . ALA A 1 102 ? 5.685 20.877 -29.167 1.00 50.56 102 ALA A N 1
ATOM 789 C CA . ALA A 1 102 ? 4.451 20.207 -28.737 1.00 50.56 102 ALA A CA 1
ATOM 790 C C . ALA A 1 102 ? 3.169 21.021 -29.047 1.00 50.56 102 ALA A C 1
ATOM 792 O O . ALA A 1 102 ? 2.091 20.738 -28.531 1.00 50.56 102 ALA A O 1
ATOM 793 N N . GLY A 1 103 ? 3.281 22.062 -29.879 1.00 54.19 103 GLY A N 1
ATOM 794 C CA . GLY A 1 103 ? 2.209 23.008 -30.182 1.00 54.19 103 GLY A CA 1
ATOM 795 C C . GLY A 1 103 ? 2.051 24.121 -29.139 1.00 54.19 103 GLY A C 1
ATOM 796 O O . GLY A 1 103 ? 2.935 24.382 -28.321 1.00 54.19 103 GLY A O 1
ATOM 797 N N . ARG A 1 104 ? 0.914 24.822 -29.209 1.00 43.22 104 ARG A N 1
ATOM 798 C CA . ARG A 1 104 ? 0.465 25.785 -28.194 1.00 43.22 104 ARG A CA 1
ATOM 799 C C . ARG A 1 104 ? -0.697 25.161 -27.428 1.00 43.22 104 ARG A C 1
ATOM 801 O O . ARG A 1 104 ? -1.752 24.947 -28.018 1.00 43.22 104 ARG A O 1
ATOM 808 N N . ALA A 1 105 ? -0.510 24.921 -26.137 1.00 39.44 105 ALA A N 1
ATOM 809 C CA . ALA A 1 105 ? -1.586 24.592 -25.208 1.00 39.44 105 ALA A CA 1
ATOM 810 C C . ALA A 1 105 ? -1.951 25.834 -24.380 1.00 39.44 105 ALA A C 1
ATOM 812 O O . ALA A 1 105 ? -1.117 26.721 -24.188 1.00 39.44 105 ALA A O 1
ATOM 813 N N . LEU A 1 106 ? -3.190 25.906 -23.887 1.00 36.28 106 LEU A N 1
ATOM 814 C CA . LEU A 1 106 ? -3.568 26.901 -22.884 1.00 36.28 106 LEU A CA 1
ATOM 815 C C . LEU A 1 106 ? -3.060 26.430 -21.518 1.00 36.28 106 LEU A C 1
ATOM 817 O O . LEU A 1 106 ? -3.734 25.664 -20.833 1.00 36.28 106 LEU A O 1
ATOM 821 N N . THR A 1 107 ? -1.877 26.891 -21.125 1.00 34.50 107 THR A N 1
ATOM 822 C CA . THR A 1 107 ? -1.376 26.721 -19.759 1.00 34.50 107 THR A CA 1
ATOM 823 C C . THR A 1 107 ? -1.928 27.856 -18.901 1.00 34.50 107 THR A C 1
ATOM 825 O O . THR A 1 107 ? -1.596 29.019 -19.124 1.00 34.50 107 THR A O 1
ATOM 828 N N . LEU A 1 108 ? -2.803 27.535 -17.947 1.00 34.28 108 LEU A N 1
ATOM 829 C CA . LEU A 1 108 ? -3.290 28.497 -16.960 1.00 34.28 108 LEU A CA 1
ATOM 830 C C . LEU A 1 108 ? -2.324 28.505 -15.777 1.00 34.28 108 LEU A C 1
ATOM 832 O O . LEU A 1 108 ? -2.302 27.558 -14.992 1.00 34.28 108 LEU A O 1
ATOM 836 N N . ASP A 1 109 ? -1.524 29.562 -15.665 1.00 34.62 109 ASP A N 1
ATOM 837 C CA . ASP A 1 109 ? -0.683 29.767 -14.491 1.00 34.62 109 ASP A CA 1
ATOM 838 C C . ASP A 1 109 ? -1.540 30.315 -13.342 1.00 34.62 109 ASP A C 1
ATOM 840 O O . ASP A 1 109 ? -2.017 31.449 -13.376 1.00 34.62 109 ASP A O 1
ATOM 844 N N . LEU A 1 110 ? -1.781 29.463 -12.347 1.00 37.62 110 LEU A N 1
ATOM 845 C CA . LEU A 1 110 ? -2.369 29.831 -11.062 1.00 37.62 110 LEU A CA 1
ATOM 846 C C . LEU A 1 110 ? -1.259 29.827 -10.007 1.00 37.62 110 LEU A C 1
ATOM 848 O O . LEU A 1 110 ? -1.277 29.027 -9.069 1.00 37.62 110 LEU A O 1
ATOM 852 N N . SER A 1 111 ? -0.248 30.671 -10.205 1.00 35.78 111 SER A N 1
ATOM 853 C CA . SER A 1 111 ? 0.813 30.895 -9.230 1.00 35.78 111 SER A CA 1
ATOM 854 C C . SER A 1 111 ? 0.225 31.482 -7.946 1.00 35.78 111 SER A C 1
ATOM 856 O O . SER A 1 111 ? -0.376 32.557 -7.967 1.00 35.78 111 SER A O 1
ATOM 858 N N . VAL A 1 112 ? 0.428 30.793 -6.827 1.00 36.53 112 VAL A N 1
ATOM 859 C CA . VAL A 1 112 ? 0.311 31.387 -5.491 1.00 36.53 112 VAL A CA 1
ATOM 860 C C . VAL A 1 112 ? 1.723 31.791 -5.083 1.00 36.53 112 VAL A C 1
ATOM 862 O O . VAL A 1 112 ? 2.654 31.008 -5.301 1.00 36.53 112 VAL A O 1
ATOM 865 N N . ASP A 1 113 ? 1.896 32.985 -4.519 1.00 33.97 113 ASP A N 1
ATOM 866 C CA . ASP A 1 113 ? 3.201 33.411 -4.012 1.00 33.97 113 ASP A CA 1
ATOM 867 C C . ASP A 1 113 ? 3.771 32.408 -2.986 1.00 33.97 113 ASP A C 1
ATOM 869 O O . ASP A 1 113 ? 3.053 31.617 -2.373 1.00 33.97 113 ASP A O 1
ATOM 873 N N . GLU A 1 114 ? 5.098 32.434 -2.838 1.00 34.72 114 GLU A N 1
ATOM 874 C CA . GLU A 1 114 ? 5.925 31.593 -1.948 1.00 34.72 114 GLU A CA 1
ATOM 875 C C . GLU A 1 114 ? 6.127 30.112 -2.344 1.00 34.72 114 GLU A C 1
ATOM 877 O O . GLU A 1 114 ? 7.149 29.533 -1.970 1.00 34.72 114 GLU A O 1
ATOM 882 N N . ASN A 1 115 ? 5.270 29.485 -3.160 1.00 36.34 115 ASN A N 1
ATOM 883 C CA . ASN A 1 115 ? 5.370 28.037 -3.418 1.00 36.34 115 ASN A CA 1
ATOM 884 C C . ASN A 1 115 ? 6.270 27.660 -4.624 1.00 36.34 115 ASN A C 1
ATOM 886 O O . ASN A 1 115 ? 5.798 27.483 -5.748 1.00 36.34 115 ASN A O 1
ATOM 890 N N . LYS A 1 116 ? 7.585 27.509 -4.398 1.00 36.50 116 LYS A N 1
ATOM 891 C CA . LYS A 1 116 ? 8.571 27.119 -5.432 1.00 36.50 116 LYS A CA 1
ATOM 892 C C . LYS A 1 116 ? 8.903 25.621 -5.408 1.00 36.50 116 LYS A C 1
ATOM 894 O O . LYS A 1 116 ? 9.893 25.218 -4.806 1.00 36.50 116 LYS A O 1
ATOM 899 N N . THR A 1 117 ? 8.138 24.800 -6.126 1.00 36.97 117 THR A N 1
ATOM 900 C CA . THR A 1 117 ? 8.487 23.385 -6.371 1.00 36.97 117 THR A CA 1
ATOM 901 C C . THR A 1 117 ? 9.141 23.218 -7.745 1.00 36.97 117 THR A C 1
ATOM 903 O O . THR A 1 117 ? 8.561 23.615 -8.754 1.00 36.97 117 THR A O 1
ATOM 906 N N . TYR A 1 118 ? 10.329 22.608 -7.809 1.00 35.69 118 TYR A N 1
ATOM 907 C CA . TYR A 1 118 ? 10.955 22.222 -9.079 1.00 35.69 118 TYR A CA 1
ATOM 908 C C . TYR A 1 118 ? 10.589 20.774 -9.423 1.00 35.69 118 TYR A C 1
ATOM 910 O O . TYR A 1 118 ? 10.822 19.865 -8.632 1.00 35.69 118 TYR A O 1
ATOM 918 N N . LEU A 1 119 ? 10.024 20.559 -10.610 1.00 41.91 119 LEU A N 1
ATOM 919 C CA . LEU A 1 119 ? 9.616 19.248 -11.116 1.00 41.91 119 LEU A CA 1
ATOM 920 C C . LEU A 1 119 ? 10.362 18.957 -12.420 1.00 41.91 119 LEU A C 1
ATOM 922 O O . LEU A 1 119 ? 10.262 19.708 -13.397 1.00 41.91 119 LEU A O 1
ATOM 926 N N . ALA A 1 120 ? 11.108 17.851 -12.448 1.00 32.06 120 ALA A N 1
ATOM 927 C CA . ALA A 1 120 ? 11.711 17.356 -13.679 1.00 32.06 120 ALA A CA 1
ATOM 928 C C . ALA A 1 120 ? 10.603 17.083 -14.716 1.00 32.06 120 ALA A C 1
ATOM 930 O O . ALA A 1 120 ? 9.604 16.436 -14.413 1.00 32.06 120 ALA A O 1
ATOM 931 N N . GLY A 1 121 ? 10.756 17.615 -15.931 1.00 38.62 121 GLY A N 1
ATOM 932 C CA . GLY A 1 121 ? 9.752 17.485 -16.996 1.00 38.62 121 GLY A CA 1
ATOM 933 C C . GLY A 1 121 ? 8.672 18.576 -17.045 1.00 38.62 121 GLY A C 1
ATOM 934 O O . GLY A 1 121 ? 7.883 18.575 -17.982 1.00 38.62 121 GLY A O 1
ATOM 935 N N . GLY A 1 122 ? 8.655 19.546 -16.121 1.00 30.12 122 GLY A N 1
ATOM 936 C CA . GLY A 1 122 ? 7.832 20.760 -16.265 1.00 30.12 122 GLY A CA 1
ATOM 937 C C . GLY A 1 122 ? 6.337 20.609 -15.952 1.00 30.12 122 GLY A C 1
ATOM 938 O O . GLY A 1 122 ? 5.543 21.448 -16.373 1.00 30.12 122 GLY A O 1
ATOM 939 N N . PHE A 1 123 ? 5.949 19.576 -15.205 1.00 39.34 123 PHE A N 1
ATOM 940 C CA . PHE A 1 123 ? 4.614 19.485 -14.609 1.00 39.34 123 PHE A CA 1
ATOM 941 C C . PHE A 1 123 ? 4.534 20.307 -13.314 1.00 39.34 123 PHE A C 1
ATOM 943 O O . PHE A 1 123 ? 5.535 20.489 -12.628 1.00 39.34 123 PHE A O 1
ATOM 950 N N . VAL A 1 124 ? 3.339 20.788 -12.964 1.00 37.84 124 VAL A N 1
ATOM 951 C CA . VAL A 1 124 ? 3.046 21.504 -11.710 1.00 37.84 124 VAL A CA 1
ATOM 952 C C . VAL A 1 124 ? 1.784 20.897 -11.097 1.00 37.84 124 VAL A C 1
ATOM 954 O O . VAL A 1 124 ? 0.826 20.614 -11.814 1.00 37.84 124 VAL A O 1
ATOM 957 N N . THR A 1 125 ? 1.772 20.686 -9.779 1.00 37.56 125 THR A N 1
ATOM 958 C CA . THR A 1 125 ? 0.609 20.165 -9.040 1.00 37.56 125 THR A CA 1
ATOM 959 C C . THR A 1 125 ? -0.047 21.271 -8.213 1.00 37.56 125 THR A C 1
ATOM 961 O O . THR A 1 125 ? 0.552 21.755 -7.253 1.00 37.56 125 THR A O 1
ATOM 964 N N . HIS A 1 126 ? -1.287 21.648 -8.537 1.00 33.44 126 HIS A N 1
ATOM 965 C CA . HIS A 1 126 ? -2.026 22.690 -7.811 1.00 33.44 126 HIS A CA 1
ATOM 966 C C . HIS A 1 126 ? -2.861 22.147 -6.638 1.00 33.44 126 HIS A C 1
ATOM 968 O O . HIS A 1 126 ? -3.667 21.238 -6.807 1.00 33.44 126 HIS A O 1
ATOM 974 N N . ASN A 1 127 ? -2.698 22.773 -5.466 1.00 33.16 127 ASN A N 1
ATOM 975 C CA . ASN A 1 127 ? -3.620 22.926 -4.321 1.00 33.16 127 ASN A CA 1
ATOM 976 C C . ASN A 1 127 ? -4.474 21.762 -3.755 1.00 33.16 127 ASN A C 1
ATOM 978 O O . ASN A 1 127 ? -5.182 22.001 -2.779 1.00 33.16 127 ASN A O 1
ATOM 982 N N . THR A 1 128 ? -4.404 20.519 -4.241 1.00 43.31 128 THR A N 1
ATOM 983 C CA . THR A 1 128 ? -5.106 19.378 -3.600 1.00 43.31 128 THR A CA 1
ATOM 984 C C . THR A 1 128 ? -4.194 18.240 -3.149 1.00 43.31 128 THR A C 1
ATOM 986 O O . THR A 1 128 ? -4.509 17.576 -2.162 1.00 43.31 128 THR A O 1
ATOM 989 N N . ARG A 1 129 ? -3.057 18.007 -3.817 1.00 49.34 129 ARG A N 1
ATOM 990 C CA . ARG A 1 129 ? -2.001 17.074 -3.379 1.00 49.34 129 ARG A CA 1
ATOM 991 C C . ARG A 1 129 ? -0.626 17.592 -3.804 1.00 49.34 129 ARG A C 1
ATOM 993 O O . ARG A 1 129 ? -0.487 18.102 -4.911 1.00 49.34 129 ARG A O 1
ATOM 1000 N N . ARG A 1 130 ? 0.379 17.427 -2.935 1.00 58.91 130 ARG A N 1
ATOM 1001 C CA . ARG A 1 130 ? 1.797 17.559 -3.314 1.00 58.91 130 ARG A CA 1
ATOM 1002 C C . ARG A 1 130 ? 2.165 16.412 -4.263 1.00 58.91 130 ARG A C 1
ATOM 1004 O O . ARG A 1 130 ? 1.594 15.325 -4.144 1.00 58.91 130 ARG A O 1
ATOM 1011 N N . GLY A 1 131 ? 3.110 16.643 -5.172 1.00 67.00 131 GLY A N 1
ATOM 1012 C CA . GLY A 1 131 ? 3.714 15.567 -5.957 1.00 67.00 131 GLY A CA 1
ATOM 1013 C C . GLY A 1 131 ? 4.376 14.524 -5.049 1.00 67.00 131 GLY A C 1
ATOM 1014 O O . GLY A 1 131 ? 4.957 14.880 -4.024 1.00 67.00 131 GLY A O 1
ATOM 1015 N N . ALA A 1 132 ? 4.267 13.252 -5.428 1.00 77.75 132 ALA A N 1
ATOM 1016 C CA . ALA A 1 132 ? 4.918 12.131 -4.762 1.00 77.75 132 ALA A CA 1
ATOM 1017 C C . ALA A 1 132 ? 5.647 11.296 -5.819 1.00 77.75 132 ALA A C 1
ATOM 1019 O O . ALA A 1 132 ? 5.023 10.840 -6.778 1.00 77.75 132 ALA A O 1
ATOM 1020 N N . GLY A 1 133 ? 6.956 11.130 -5.658 1.00 85.06 133 GLY A N 1
ATOM 1021 C CA . GLY A 1 133 ? 7.809 10.308 -6.509 1.00 85.06 133 GLY A CA 1
ATOM 1022 C C . GLY A 1 133 ? 8.246 9.023 -5.809 1.00 85.06 133 GLY A C 1
ATOM 1023 O O . GLY A 1 133 ? 8.201 8.921 -4.584 1.00 85.06 133 GLY A O 1
ATOM 1024 N N . MET A 1 134 ? 8.701 8.055 -6.599 1.00 90.62 134 MET A N 1
ATOM 1025 C CA . MET A 1 134 ? 9.524 6.936 -6.144 1.00 90.62 134 MET A CA 1
ATOM 1026 C C . MET A 1 134 ? 10.874 7.054 -6.846 1.00 90.62 134 MET A C 1
ATOM 1028 O O . MET A 1 134 ? 10.918 7.226 -8.064 1.00 90.62 134 MET A O 1
ATOM 1032 N N . ALA A 1 135 ? 11.961 6.971 -6.090 1.00 91.75 135 ALA A N 1
ATOM 1033 C CA . ALA A 1 135 ? 13.307 6.820 -6.613 1.00 91.75 135 ALA A CA 1
ATOM 1034 C C . ALA A 1 135 ? 13.818 5.431 -6.223 1.00 91.75 135 ALA A C 1
ATOM 1036 O O . ALA A 1 135 ? 13.809 5.060 -5.048 1.00 91.75 135 ALA A O 1
ATOM 1037 N N . THR A 1 136 ? 14.272 4.667 -7.214 1.00 93.31 136 THR A N 1
ATOM 1038 C CA . THR A 1 136 ? 14.813 3.318 -7.024 1.00 93.31 136 THR A CA 1
ATOM 1039 C C . THR A 1 136 ? 16.175 3.184 -7.671 1.00 93.31 136 THR A C 1
ATOM 1041 O O . THR A 1 136 ? 16.325 3.541 -8.839 1.00 93.31 136 THR A O 1
ATOM 1044 N N . LEU A 1 137 ? 17.138 2.617 -6.946 1.00 92.06 137 LEU A N 1
ATOM 1045 C CA . LEU A 1 137 ? 18.488 2.377 -7.452 1.00 92.06 137 LEU A CA 1
ATOM 1046 C C . LEU A 1 137 ? 18.969 0.970 -7.088 1.00 92.06 137 LEU A C 1
ATOM 1048 O O . LEU A 1 137 ? 18.649 0.461 -6.015 1.00 92.06 137 LEU A O 1
ATOM 1052 N N . ALA A 1 138 ? 19.712 0.322 -7.985 1.00 90.38 138 ALA A N 1
ATOM 1053 C CA . ALA A 1 138 ? 20.222 -1.028 -7.760 1.00 90.38 138 ALA A CA 1
ATOM 1054 C C . ALA A 1 138 ? 21.343 -1.061 -6.714 1.00 90.38 138 ALA A C 1
ATOM 1056 O O . ALA A 1 138 ? 22.206 -0.187 -6.695 1.00 90.38 138 ALA A O 1
ATOM 1057 N N . ILE A 1 139 ? 21.380 -2.118 -5.898 1.00 91.56 139 ILE A N 1
ATOM 1058 C CA . ILE A 1 139 ? 22.438 -2.347 -4.899 1.00 91.56 139 ILE A CA 1
ATOM 1059 C C . ILE A 1 139 ? 23.848 -2.457 -5.510 1.00 91.56 139 ILE A C 1
ATOM 1061 O O . ILE A 1 139 ? 24.840 -2.224 -4.827 1.00 91.56 139 ILE A O 1
ATOM 1065 N N . THR A 1 140 ? 23.935 -2.793 -6.799 1.00 83.94 140 THR A N 1
ATOM 1066 C CA . THR A 1 140 ? 25.173 -2.877 -7.589 1.00 83.94 140 THR A CA 1
ATOM 1067 C C . THR A 1 140 ? 25.550 -1.568 -8.290 1.00 83.94 140 THR A C 1
ATOM 1069 O O . THR A 1 140 ? 26.592 -1.508 -8.938 1.00 83.94 140 THR A O 1
ATOM 1072 N N . HIS A 1 141 ? 24.715 -0.527 -8.216 1.00 83.06 141 HIS A N 1
ATOM 1073 C CA . HIS A 1 141 ? 24.992 0.749 -8.872 1.00 83.06 141 HIS A CA 1
ATOM 1074 C C . HIS A 1 141 ? 26.145 1.475 -8.152 1.00 83.06 141 HIS A C 1
ATOM 1076 O O . HIS A 1 141 ? 26.139 1.540 -6.921 1.00 83.06 141 HIS A O 1
ATOM 1082 N N . PRO A 1 142 ? 27.126 2.065 -8.861 1.00 75.56 142 PRO A N 1
ATOM 1083 C CA . PRO A 1 142 ? 28.293 2.688 -8.228 1.00 75.56 142 PRO A CA 1
ATOM 1084 C C . PRO A 1 142 ? 27.950 3.845 -7.283 1.00 75.56 142 PRO A C 1
ATOM 1086 O O . PRO A 1 142 ? 28.680 4.066 -6.313 1.00 75.56 142 PRO A O 1
ATOM 1089 N N . ASP A 1 143 ? 26.831 4.523 -7.544 1.00 79.75 143 ASP A N 1
ATOM 1090 C CA . ASP A 1 143 ? 26.333 5.667 -6.770 1.00 79.75 143 ASP A CA 1
ATOM 1091 C C . ASP A 1 143 ? 25.392 5.251 -5.625 1.00 79.75 143 ASP A C 1
ATOM 1093 O O . ASP A 1 143 ? 24.779 6.108 -4.994 1.00 79.75 143 ASP A O 1
ATOM 1097 N N . VAL A 1 144 ? 25.237 3.948 -5.339 1.00 84.00 144 VAL A N 1
ATOM 1098 C CA . VAL A 1 144 ? 24.309 3.483 -4.290 1.00 84.00 144 VAL A CA 1
ATOM 1099 C C . VAL A 1 144 ? 24.631 4.084 -2.917 1.00 84.00 144 VAL A C 1
ATOM 1101 O O . VAL A 1 144 ? 23.718 4.404 -2.164 1.00 84.00 144 VAL A O 1
ATOM 1104 N N . ASP A 1 145 ? 25.907 4.329 -2.618 1.00 85.25 145 ASP A N 1
ATOM 1105 C CA . ASP A 1 145 ? 26.340 4.930 -1.351 1.00 85.25 145 ASP A CA 1
ATOM 1106 C C . ASP A 1 145 ? 25.975 6.421 -1.241 1.00 85.25 145 ASP A C 1
ATOM 1108 O O . ASP A 1 145 ? 25.660 6.910 -0.155 1.00 85.25 145 ASP A O 1
ATOM 1112 N N . ASP A 1 146 ? 25.949 7.140 -2.366 1.00 85.56 146 ASP A N 1
ATOM 1113 C CA . ASP A 1 146 ? 25.442 8.513 -2.423 1.00 85.56 146 ASP A CA 1
ATOM 1114 C C . ASP A 1 146 ? 23.913 8.524 -2.277 1.00 85.56 146 ASP A C 1
ATOM 1116 O O . ASP A 1 146 ? 23.360 9.241 -1.446 1.00 85.56 146 ASP A O 1
ATOM 1120 N N . PHE A 1 147 ? 23.233 7.628 -2.995 1.00 87.69 147 PHE A N 1
ATOM 1121 C CA . PHE A 1 147 ? 21.782 7.458 -2.952 1.00 87.69 147 PHE A CA 1
ATOM 1122 C C . PHE A 1 147 ? 21.249 7.093 -1.557 1.00 87.69 147 PHE A C 1
ATOM 1124 O O . PHE A 1 147 ? 20.229 7.630 -1.134 1.00 87.69 147 PHE A O 1
ATOM 1131 N N . ILE A 1 148 ? 21.935 6.214 -0.816 1.00 91.31 148 ILE A N 1
ATOM 1132 C CA . ILE A 1 148 ? 21.553 5.829 0.555 1.00 91.31 148 ILE A CA 1
ATOM 1133 C C . ILE A 1 148 ? 21.585 7.033 1.510 1.00 91.31 148 ILE A C 1
ATOM 1135 O O . ILE A 1 148 ? 20.755 7.112 2.413 1.00 91.31 148 ILE A O 1
ATOM 1139 N N . THR A 1 149 ? 22.512 7.973 1.300 1.00 89.94 149 THR A N 1
ATOM 1140 C CA . THR A 1 149 ? 22.729 9.135 2.182 1.00 89.94 149 THR A CA 1
ATOM 1141 C C . THR A 1 149 ? 22.021 10.408 1.704 1.00 89.94 149 THR A C 1
ATOM 1143 O O . THR A 1 149 ? 21.978 11.392 2.436 1.00 89.94 149 THR A O 1
ATOM 1146 N N . ALA A 1 150 ? 21.428 10.417 0.504 1.00 86.38 150 ALA A N 1
ATOM 1147 C CA . ALA A 1 150 ? 20.850 11.615 -0.121 1.00 86.38 150 ALA A CA 1
ATOM 1148 C C . ALA A 1 150 ? 19.756 12.310 0.718 1.00 86.38 150 ALA A C 1
ATOM 1150 O O . ALA A 1 150 ? 19.553 13.516 0.591 1.00 86.38 150 ALA A O 1
ATOM 1151 N N . LYS A 1 151 ? 19.071 11.558 1.590 1.00 86.38 151 LYS A N 1
ATOM 1152 C CA . LYS A 1 151 ? 18.041 12.055 2.518 1.00 86.38 151 LYS A CA 1
ATOM 1153 C C . LYS A 1 151 ? 18.503 12.224 3.966 1.00 86.38 151 LYS A C 1
ATOM 1155 O O . LYS A 1 151 ? 17.675 12.468 4.846 1.00 86.38 151 LYS A O 1
ATOM 1160 N N . ASP A 1 152 ? 19.804 12.131 4.233 1.00 86.56 152 ASP A N 1
ATOM 1161 C CA . ASP A 1 152 ? 20.351 12.537 5.526 1.00 86.56 152 ASP A CA 1
ATOM 1162 C C . ASP A 1 152 ? 20.031 14.013 5.775 1.00 86.56 152 ASP A C 1
ATOM 1164 O O . ASP A 1 152 ? 20.233 14.861 4.906 1.00 86.56 152 ASP A O 1
ATOM 1168 N N . LEU A 1 153 ? 19.547 14.335 6.978 1.00 78.19 153 LEU A N 1
ATOM 1169 C CA . LEU A 1 153 ? 18.986 15.656 7.300 1.00 78.19 153 LEU A CA 1
ATOM 1170 C C . LEU A 1 153 ? 19.971 16.817 7.076 1.00 78.19 153 LEU A C 1
ATOM 1172 O O . LEU A 1 153 ? 19.551 17.949 6.850 1.00 78.19 153 LEU A O 1
ATOM 1176 N N . ASP A 1 154 ? 21.278 16.564 7.139 1.00 79.31 154 ASP A N 1
ATOM 1177 C CA . ASP A 1 154 ? 22.308 17.567 6.847 1.00 79.31 154 ASP A CA 1
ATOM 1178 C C . ASP A 1 154 ? 22.521 17.766 5.337 1.00 79.31 154 ASP A C 1
ATOM 1180 O O . ASP A 1 154 ? 22.752 18.894 4.903 1.00 79.31 154 ASP A O 1
ATOM 1184 N N . ARG A 1 155 ? 22.374 16.705 4.528 1.00 79.38 155 ARG A N 1
ATOM 1185 C CA . ARG A 1 155 ? 22.459 16.763 3.059 1.00 79.38 155 ARG A CA 1
ATOM 1186 C C . ARG A 1 155 ? 21.193 17.336 2.435 1.00 79.38 155 ARG A C 1
ATOM 1188 O O . ARG A 1 155 ? 21.299 18.263 1.641 1.00 79.38 155 ARG A O 1
ATOM 1195 N N . GLU A 1 156 ? 20.008 16.892 2.862 1.00 75.44 156 GLU A N 1
ATOM 1196 C CA . GLU A 1 156 ? 18.708 17.425 2.401 1.00 75.44 156 GLU A CA 1
ATOM 1197 C C . GLU A 1 156 ? 18.624 18.951 2.651 1.00 75.44 156 GLU A C 1
ATOM 1199 O O . GLU A 1 156 ? 18.132 19.706 1.812 1.00 75.44 156 GLU A O 1
ATOM 1204 N N . ARG A 1 157 ? 19.222 19.444 3.751 1.00 74.31 157 ARG A N 1
ATOM 1205 C CA . ARG A 1 157 ? 19.353 20.886 4.047 1.00 74.31 157 ARG A CA 1
ATOM 1206 C C . ARG A 1 157 ? 20.405 21.633 3.215 1.00 74.31 157 ARG A C 1
ATOM 1208 O O . ARG A 1 157 ? 20.262 22.842 3.041 1.00 74.31 157 ARG A O 1
ATOM 1215 N N . ALA A 1 158 ? 21.462 20.968 2.748 1.00 71.06 158 ALA A N 1
ATOM 1216 C CA . ALA A 1 158 ? 22.586 21.603 2.052 1.00 71.06 158 ALA A CA 1
ATOM 1217 C C . ALA A 1 158 ? 22.488 21.534 0.516 1.00 71.06 158 ALA A C 1
ATOM 1219 O O . ALA A 1 158 ? 22.933 22.454 -0.169 1.00 71.06 158 ALA A O 1
ATOM 1220 N N . GLU A 1 159 ? 21.927 20.450 -0.019 1.00 73.56 159 GLU A N 1
ATOM 1221 C CA . GLU A 1 159 ? 21.949 20.110 -1.449 1.00 73.56 159 GLU A CA 1
ATOM 1222 C C . GLU A 1 159 ? 20.583 20.308 -2.126 1.00 73.56 159 GLU A C 1
ATOM 1224 O O . GLU A 1 159 ? 20.531 20.630 -3.315 1.00 73.56 159 GLU A O 1
ATOM 1229 N N . GLY A 1 160 ? 19.485 20.203 -1.369 1.00 68.12 160 GLY A N 1
ATOM 1230 C CA . GLY A 1 160 ? 18.132 20.512 -1.830 1.00 68.12 160 GLY A CA 1
ATOM 1231 C C . GLY A 1 160 ? 17.061 19.580 -1.261 1.00 68.12 160 GLY A C 1
ATOM 1232 O O . GLY A 1 160 ? 17.312 18.415 -0.967 1.00 68.12 160 GLY A O 1
ATOM 1233 N N . ASP A 1 161 ? 15.838 20.1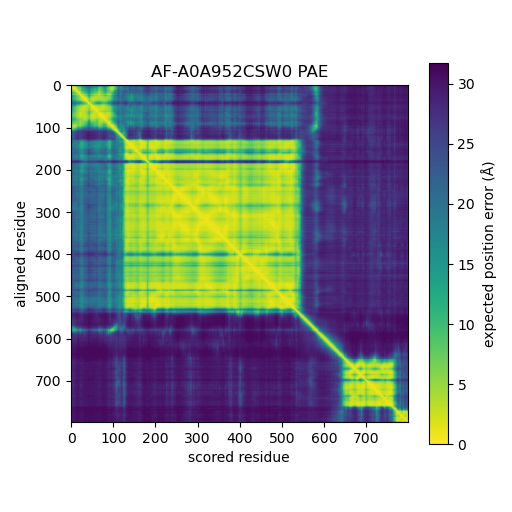03 -1.155 1.00 70.00 161 ASP A N 1
ATOM 1234 C CA . ASP A 1 161 ? 14.676 19.359 -0.668 1.00 70.00 161 ASP A CA 1
ATOM 1235 C C . ASP A 1 161 ? 14.215 18.301 -1.688 1.00 70.00 161 ASP A C 1
ATOM 1237 O O . ASP A 1 161 ? 13.672 18.626 -2.749 1.00 70.00 161 ASP A O 1
ATOM 1241 N N . ILE A 1 162 ? 14.405 17.026 -1.336 1.00 76.44 162 ILE A N 1
ATOM 1242 C CA . ILE A 1 162 ? 13.896 15.857 -2.068 1.00 76.44 162 ILE A CA 1
ATOM 1243 C C . ILE A 1 162 ? 12.816 15.098 -1.278 1.00 76.44 162 ILE A C 1
ATOM 1245 O O . ILE A 1 162 ? 12.495 13.951 -1.595 1.00 76.44 162 ILE A O 1
ATOM 1249 N N . SER A 1 163 ? 12.180 15.745 -0.294 1.00 74.25 163 SER A N 1
ATOM 1250 C CA . SER A 1 163 ? 11.133 15.160 0.560 1.00 74.25 163 SER A CA 1
ATOM 1251 C C . SER A 1 163 ? 9.927 14.608 -0.212 1.00 74.25 163 SER A C 1
ATOM 1253 O O . SER A 1 163 ? 9.220 13.738 0.295 1.00 74.25 163 SER A O 1
ATOM 1255 N N . THR A 1 164 ? 9.710 15.062 -1.451 1.00 76.81 164 THR A N 1
ATOM 1256 C CA . THR A 1 164 ? 8.656 14.566 -2.355 1.00 76.81 164 THR A CA 1
ATOM 1257 C C . THR A 1 164 ? 8.929 13.179 -2.950 1.00 76.81 164 THR A C 1
ATOM 1259 O O . THR A 1 164 ? 7.993 12.560 -3.454 1.00 76.81 164 THR A O 1
ATOM 1262 N N . PHE A 1 165 ? 10.161 12.665 -2.898 1.00 83.50 165 PHE A N 1
ATOM 1263 C CA . PHE A 1 165 ? 10.522 11.337 -3.408 1.00 83.50 165 PHE A CA 1
ATOM 1264 C C . PHE A 1 165 ? 10.682 10.325 -2.281 1.00 83.50 165 PHE A C 1
ATOM 1266 O O . PHE A 1 165 ? 11.593 10.459 -1.472 1.00 83.50 165 PHE A O 1
ATOM 1273 N N . ASN A 1 166 ? 9.884 9.260 -2.271 1.00 89.88 166 ASN A N 1
ATOM 1274 C CA . ASN A 1 166 ? 10.215 8.079 -1.476 1.00 89.88 166 ASN A CA 1
ATOM 1275 C C . ASN A 1 166 ? 11.420 7.369 -2.109 1.00 89.88 166 ASN A C 1
ATOM 1277 O O . ASN A 1 166 ? 11.463 7.216 -3.330 1.00 89.88 166 ASN A O 1
ATOM 1281 N N . MET A 1 167 ? 12.391 6.934 -1.305 1.00 91.94 167 MET A N 1
ATOM 1282 C CA . MET A 1 167 ? 13.598 6.251 -1.796 1.00 91.94 167 MET A CA 1
ATOM 1283 C C . MET A 1 167 ? 13.615 4.766 -1.422 1.00 91.94 167 MET A C 1
ATOM 1285 O O . MET A 1 167 ? 13.247 4.388 -0.308 1.00 91.94 167 MET A O 1
ATOM 1289 N N . SER A 1 168 ? 14.055 3.894 -2.333 1.00 95.88 168 SER A N 1
ATOM 1290 C CA . SER A 1 168 ? 14.257 2.463 -2.054 1.00 95.88 168 SER A CA 1
ATOM 1291 C C . SER A 1 168 ? 15.408 1.850 -2.853 1.00 95.88 168 SER A C 1
ATOM 1293 O O . SER A 1 168 ? 15.591 2.148 -4.030 1.00 95.88 168 SER A O 1
ATOM 1295 N N . VAL A 1 169 ? 16.175 0.956 -2.228 1.00 97.19 169 VAL A N 1
ATOM 1296 C CA . VAL A 1 169 ? 17.260 0.216 -2.892 1.00 97.19 169 VAL A CA 1
ATOM 1297 C C . VAL A 1 169 ? 16.729 -1.117 -3.423 1.00 97.19 169 VAL A C 1
ATOM 1299 O O . VAL A 1 169 ? 16.078 -1.872 -2.696 1.00 97.19 169 VAL A O 1
ATOM 1302 N N . LEU A 1 170 ? 17.007 -1.417 -4.692 1.00 96.94 170 LEU A N 1
ATOM 1303 C CA . LEU A 1 170 ? 16.697 -2.705 -5.311 1.00 96.94 170 LEU A CA 1
ATOM 1304 C C . LEU A 1 170 ? 17.782 -3.713 -4.912 1.00 96.94 170 LEU A C 1
ATOM 1306 O O . LEU A 1 170 ? 18.935 -3.584 -5.330 1.00 96.94 170 LEU A O 1
ATOM 1310 N N . VAL A 1 171 ? 17.418 -4.708 -4.107 1.00 96.50 171 VAL A N 1
ATOM 1311 C CA . VAL A 1 171 ? 18.322 -5.753 -3.605 1.00 96.50 171 VAL A CA 1
ATOM 1312 C C . VAL A 1 171 ? 17.996 -7.108 -4.228 1.00 96.50 171 VAL A C 1
ATOM 1314 O O . VAL A 1 171 ? 16.826 -7.465 -4.380 1.00 96.50 171 VAL A O 1
ATOM 1317 N N . THR A 1 172 ? 19.039 -7.858 -4.585 1.00 95.31 172 THR A N 1
ATOM 1318 C CA . THR A 1 172 ? 18.941 -9.209 -5.155 1.00 95.31 172 THR A CA 1
ATOM 1319 C C . THR A 1 172 ? 18.944 -10.289 -4.073 1.00 95.31 172 THR A C 1
ATOM 1321 O O . THR A 1 172 ? 19.429 -10.068 -2.957 1.00 95.31 172 THR A O 1
ATOM 1324 N N . ASP A 1 173 ? 18.444 -11.480 -4.406 1.00 93.88 173 ASP A N 1
ATOM 1325 C CA . ASP A 1 173 ? 18.478 -12.655 -3.526 1.00 93.88 173 ASP A CA 1
ATOM 1326 C C . ASP A 1 173 ? 19.938 -13.034 -3.185 1.00 93.88 173 ASP A C 1
ATOM 1328 O O . ASP A 1 173 ? 20.243 -13.319 -2.024 1.00 93.88 173 ASP A O 1
ATOM 1332 N N . ASP A 1 174 ? 20.864 -12.928 -4.150 1.00 91.44 174 ASP A N 1
ATOM 1333 C CA . ASP A 1 174 ? 22.309 -13.144 -3.954 1.00 91.44 174 ASP A CA 1
ATOM 1334 C C . ASP A 1 174 ? 22.922 -12.148 -2.955 1.00 91.44 174 ASP A C 1
ATOM 1336 O O . ASP A 1 174 ? 23.671 -12.540 -2.053 1.00 91.44 174 ASP A O 1
ATOM 1340 N N . PHE A 1 175 ? 22.576 -10.858 -3.066 1.00 92.50 175 PHE A N 1
ATOM 1341 C CA . PHE A 1 175 ? 23.012 -9.848 -2.101 1.00 92.50 175 PHE A CA 1
ATOM 1342 C C . PHE A 1 175 ? 22.477 -10.163 -0.702 1.00 92.50 175 PHE A C 1
ATOM 1344 O O . PHE A 1 175 ? 23.241 -10.160 0.263 1.00 92.50 175 PHE A O 1
ATOM 1351 N N . MET A 1 176 ? 21.185 -10.481 -0.577 1.00 92.94 176 MET A N 1
ATOM 1352 C CA . MET A 1 176 ? 20.560 -10.770 0.717 1.00 92.94 176 MET A CA 1
ATOM 1353 C C . MET A 1 176 ? 21.101 -12.056 1.362 1.00 92.94 176 MET A C 1
ATOM 1355 O O . MET A 1 176 ? 21.261 -12.101 2.585 1.00 92.94 176 MET A O 1
ATOM 1359 N N . ALA A 1 177 ? 21.457 -13.068 0.565 1.00 86.62 177 ALA A N 1
ATOM 1360 C CA . ALA A 1 177 ? 22.160 -14.262 1.032 1.00 86.62 177 ALA A CA 1
ATOM 1361 C C . ALA A 1 177 ? 23.590 -13.939 1.516 1.00 86.62 177 ALA A C 1
ATOM 1363 O O . ALA A 1 177 ? 24.016 -14.431 2.564 1.00 86.62 177 ALA A O 1
ATOM 1364 N N . GLY A 1 178 ? 24.312 -13.072 0.796 1.00 80.06 178 GLY A N 1
ATOM 1365 C CA . GLY A 1 178 ? 25.657 -12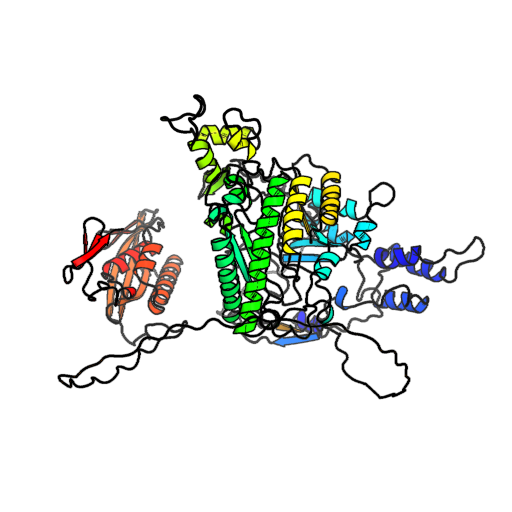.607 1.152 1.00 80.06 178 GLY A CA 1
ATOM 1366 C C . GLY A 1 178 ? 25.716 -11.586 2.301 1.00 80.06 178 GLY A C 1
ATOM 1367 O O . GLY A 1 178 ? 26.758 -11.445 2.944 1.00 80.06 178 GLY A O 1
ATOM 1368 N N . ALA A 1 179 ? 24.609 -10.911 2.627 1.00 71.62 179 ALA A N 1
ATOM 1369 C CA . ALA A 1 179 ? 24.532 -9.794 3.581 1.00 71.62 179 ALA A CA 1
ATOM 1370 C C . ALA A 1 179 ? 24.756 -10.159 5.072 1.00 71.62 179 ALA A C 1
ATOM 1372 O O . ALA A 1 179 ? 24.397 -9.387 5.964 1.00 71.62 179 ALA A O 1
ATOM 1373 N N . GLY A 1 180 ? 25.336 -11.330 5.361 1.00 55.59 180 GLY A N 1
ATOM 1374 C CA . GLY A 1 180 ? 25.727 -11.814 6.694 1.00 55.59 180 GLY A CA 1
ATOM 1375 C C . GLY A 1 180 ? 27.240 -11.995 6.901 1.00 55.59 180 GLY A C 1
ATOM 1376 O O . GLY A 1 180 ? 27.628 -12.767 7.774 1.00 55.59 180 GLY A O 1
ATOM 1377 N N . GLY A 1 181 ? 28.086 -11.348 6.087 1.00 46.06 181 GLY A N 1
ATOM 1378 C CA . GLY A 1 181 ? 29.554 -11.449 6.158 1.00 46.06 181 GLY A CA 1
ATOM 1379 C C . GLY A 1 181 ? 30.178 -11.063 7.512 1.00 46.06 181 GLY A C 1
ATOM 1380 O O . GLY A 1 181 ? 29.530 -10.443 8.358 1.00 46.06 181 GLY A O 1
ATOM 1381 N N . GLU A 1 182 ? 31.445 -11.452 7.717 1.00 41.22 182 GLU A N 1
ATOM 1382 C CA . GLU A 1 182 ? 32.157 -11.385 9.008 1.00 41.22 182 GLU A CA 1
ATOM 1383 C C . GLU A 1 182 ? 31.907 -10.078 9.788 1.00 41.22 182 GLU A C 1
ATOM 1385 O O . GLU A 1 182 ? 32.162 -8.984 9.293 1.00 41.22 182 GLU A O 1
ATOM 1390 N N . HIS A 1 183 ? 31.491 -10.212 11.054 1.00 49.91 183 HIS A N 1
ATOM 1391 C CA . HIS A 1 183 ? 31.116 -9.133 11.991 1.00 49.91 183 HIS A CA 1
ATOM 1392 C C . HIS A 1 183 ? 29.742 -8.465 11.765 1.00 49.91 183 HIS A C 1
ATOM 1394 O O . HIS A 1 183 ? 29.365 -7.606 12.562 1.00 49.91 183 HIS A O 1
ATOM 1400 N N . GLY A 1 184 ? 28.956 -8.874 10.761 1.00 54.62 184 GLY A N 1
ATOM 1401 C CA . GLY A 1 184 ? 27.536 -8.500 10.637 1.00 54.62 184 GLY A CA 1
ATOM 1402 C C . GLY A 1 184 ? 27.265 -7.029 10.296 1.00 54.62 184 GLY A C 1
ATOM 1403 O O . GLY A 1 184 ? 26.143 -6.560 10.465 1.00 54.62 184 GLY A O 1
ATOM 1404 N N . ARG A 1 185 ? 28.281 -6.292 9.829 1.00 66.06 185 ARG A N 1
ATOM 1405 C CA . ARG A 1 185 ? 28.190 -4.877 9.437 1.00 66.06 185 ARG A CA 1
ATOM 1406 C C . ARG A 1 185 ? 28.790 -4.683 8.046 1.00 66.06 185 ARG A C 1
ATOM 1408 O O . ARG A 1 185 ? 29.992 -4.492 7.903 1.00 66.06 185 ARG A O 1
ATOM 1415 N N . GLY A 1 186 ? 27.939 -4.790 7.031 1.00 83.50 186 GLY A N 1
ATOM 1416 C CA . GLY A 1 186 ? 28.250 -4.483 5.631 1.00 83.50 186 GLY A CA 1
ATOM 1417 C C . GLY A 1 186 ? 27.149 -3.613 5.023 1.00 83.50 186 GLY A C 1
ATOM 1418 O O . GLY A 1 186 ? 26.341 -3.065 5.760 1.00 83.50 186 GLY A O 1
ATOM 1419 N N . LYS A 1 187 ? 27.040 -3.550 3.691 1.00 88.81 187 LYS A N 1
ATOM 1420 C CA . LYS A 1 187 ? 26.146 -2.603 2.993 1.00 88.81 187 LYS A CA 1
ATOM 1421 C C . LYS A 1 187 ? 24.686 -2.581 3.489 1.00 88.81 187 LYS A C 1
ATOM 1423 O O . LYS A 1 187 ? 24.092 -1.518 3.603 1.00 88.81 187 LYS A O 1
ATOM 1428 N N . LEU A 1 188 ? 24.116 -3.737 3.850 1.00 92.56 188 LEU A N 1
ATOM 1429 C CA . LEU A 1 188 ? 22.760 -3.825 4.420 1.00 92.56 188 LEU A CA 1
ATOM 1430 C C . LEU A 1 188 ? 22.636 -3.157 5.807 1.00 92.56 188 LEU A C 1
ATOM 1432 O O . LEU A 1 188 ? 21.574 -2.645 6.149 1.00 92.56 188 LEU A O 1
ATOM 1436 N N . TRP A 1 189 ? 23.709 -3.154 6.602 1.00 92.56 189 TRP A N 1
ATOM 1437 C CA . TRP A 1 189 ? 23.784 -2.425 7.872 1.00 92.56 189 TRP A CA 1
ATOM 1438 C C . TRP A 1 189 ? 23.855 -0.913 7.641 1.00 92.56 189 TRP A C 1
ATOM 1440 O O . TRP A 1 189 ? 23.172 -0.174 8.344 1.00 92.56 189 TRP A O 1
ATOM 1450 N N . ASP A 1 190 ? 24.616 -0.465 6.637 1.00 91.44 190 ASP A N 1
ATOM 1451 C CA . ASP A 1 190 ? 24.676 0.949 6.245 1.00 91.44 190 ASP A CA 1
ATOM 1452 C C . ASP A 1 190 ? 23.263 1.438 5.865 1.00 91.44 190 ASP A C 1
ATOM 1454 O O . ASP A 1 190 ? 22.749 2.382 6.462 1.00 91.44 190 ASP A O 1
ATOM 1458 N N . ILE A 1 191 ? 22.566 0.716 4.975 1.00 94.94 191 ILE A N 1
ATOM 1459 C CA . ILE A 1 191 ? 21.174 1.022 4.589 1.00 94.94 191 ILE A CA 1
ATOM 1460 C C . ILE A 1 191 ? 20.247 1.074 5.816 1.00 94.94 191 ILE A C 1
ATOM 1462 O O . ILE A 1 191 ? 19.478 2.022 5.978 1.00 94.94 191 ILE A O 1
ATOM 1466 N N . ALA A 1 192 ? 20.347 0.092 6.718 1.00 94.88 192 ALA A N 1
ATOM 1467 C CA . ALA A 1 192 ? 19.564 0.065 7.952 1.00 94.88 192 ALA A CA 1
ATOM 1468 C C . ALA A 1 192 ? 19.870 1.247 8.892 1.00 94.88 192 ALA A C 1
ATOM 1470 O O . ALA A 1 192 ? 18.986 1.675 9.635 1.00 94.88 192 ALA A O 1
ATOM 1471 N N . GLN A 1 193 ? 21.092 1.789 8.878 1.00 93.94 193 GLN A N 1
ATOM 1472 C CA . GLN A 1 193 ? 21.476 2.943 9.692 1.00 93.94 193 GLN A CA 1
ATOM 1473 C C . GLN A 1 193 ? 20.810 4.231 9.200 1.00 93.94 193 GLN A C 1
ATOM 1475 O O . GLN A 1 193 ? 20.248 4.965 10.016 1.00 93.94 193 GLN A O 1
ATOM 1480 N N . HIS A 1 194 ? 20.818 4.473 7.889 1.00 93.69 194 HIS A N 1
ATOM 1481 C CA . HIS A 1 194 ? 20.157 5.637 7.292 1.00 93.69 194 HIS A CA 1
ATOM 1482 C C . HIS A 1 194 ? 18.632 5.531 7.420 1.00 93.69 194 HIS A C 1
ATOM 1484 O O . HIS A 1 194 ? 17.992 6.459 7.919 1.00 93.69 194 HIS A O 1
ATOM 1490 N N . ALA A 1 195 ? 18.057 4.350 7.171 1.00 94.19 195 ALA A N 1
ATOM 1491 C CA . ALA A 1 195 ? 16.625 4.126 7.356 1.00 94.19 195 ALA A CA 1
ATOM 1492 C C . ALA A 1 195 ? 16.170 4.239 8.823 1.00 94.19 195 ALA A C 1
ATOM 1494 O O . ALA A 1 195 ? 15.080 4.736 9.107 1.00 94.19 195 ALA A O 1
ATOM 1495 N N . TRP A 1 196 ? 17.015 3.858 9.785 1.00 93.69 196 TRP A N 1
ATOM 1496 C CA . TRP A 1 196 ? 16.781 4.119 11.209 1.00 93.69 196 TRP A CA 1
ATOM 1497 C C . TRP A 1 196 ? 16.805 5.620 11.551 1.00 93.69 196 TRP A C 1
ATOM 1499 O O . TRP A 1 196 ? 16.072 6.066 12.444 1.00 93.69 196 TRP A O 1
ATOM 1509 N N . ALA A 1 197 ? 17.643 6.401 10.865 1.00 89.12 197 ALA A N 1
ATOM 1510 C CA . ALA A 1 197 ? 17.793 7.834 11.089 1.00 89.12 197 ALA A CA 1
ATOM 1511 C C . ALA A 1 197 ? 16.657 8.656 10.459 1.00 89.12 197 ALA A C 1
ATOM 1513 O O . ALA A 1 197 ? 16.165 9.564 11.118 1.00 89.12 197 ALA A O 1
ATOM 1514 N N . THR A 1 198 ? 16.216 8.322 9.241 1.00 88.50 198 THR A N 1
ATOM 1515 C CA . THR A 1 198 ? 15.332 9.175 8.412 1.00 88.50 198 THR A CA 1
ATOM 1516 C C . THR A 1 198 ? 14.014 8.505 7.991 1.00 88.50 198 THR A C 1
ATOM 1518 O O . THR A 1 198 ? 13.099 9.183 7.520 1.00 88.50 198 THR A O 1
ATOM 1521 N N . GLY A 1 199 ? 13.891 7.184 8.165 1.00 89.31 199 GLY A N 1
ATOM 1522 C CA . GLY A 1 199 ? 12.843 6.339 7.571 1.00 89.31 199 GLY A CA 1
ATOM 1523 C C . GLY A 1 199 ? 13.188 5.783 6.179 1.00 89.31 199 GLY A C 1
ATOM 1524 O O . GLY A 1 199 ? 12.446 4.958 5.652 1.00 89.31 199 GLY A O 1
ATOM 1525 N N . GLU A 1 200 ? 14.300 6.212 5.572 1.00 89.56 200 GLU A N 1
ATOM 1526 C CA . GLU A 1 200 ? 14.665 5.908 4.182 1.00 89.56 200 GLU A CA 1
ATOM 1527 C C . GLU A 1 200 ? 16.172 5.608 4.011 1.00 89.56 200 GLU A C 1
ATOM 1529 O O . GLU A 1 200 ? 16.984 6.094 4.798 1.00 89.56 200 GLU A O 1
ATOM 1534 N N . PRO A 1 201 ? 16.575 4.845 2.976 1.00 93.69 201 PRO A N 1
ATOM 1535 C CA . PRO A 1 201 ? 15.725 4.238 1.950 1.00 93.69 201 PRO A CA 1
ATOM 1536 C C . PRO A 1 201 ? 15.080 2.919 2.410 1.00 93.69 201 PRO A C 1
ATOM 1538 O O . PRO A 1 201 ? 15.605 2.204 3.258 1.00 93.69 201 PRO A O 1
ATOM 1541 N N . GLY A 1 202 ? 13.935 2.574 1.819 1.00 95.94 202 GLY A N 1
ATOM 1542 C CA . GLY A 1 202 ? 13.358 1.228 1.911 1.00 95.94 202 GLY A CA 1
ATOM 1543 C C . GLY A 1 202 ? 14.135 0.195 1.084 1.00 95.94 202 GLY A C 1
ATOM 1544 O O . GLY A 1 202 ? 15.110 0.524 0.404 1.00 95.94 202 GLY A O 1
ATOM 1545 N N . LEU A 1 203 ? 13.677 -1.058 1.095 1.00 97.31 203 LEU A N 1
ATOM 1546 C CA . LEU A 1 203 ? 14.199 -2.116 0.221 1.00 97.31 203 LEU A CA 1
ATOM 1547 C C . LEU A 1 203 ? 13.105 -2.673 -0.688 1.00 97.31 203 LEU A C 1
ATOM 1549 O O . LEU A 1 203 ? 11.971 -2.880 -0.255 1.00 97.31 203 LEU A O 1
ATOM 1553 N N . ILE A 1 204 ? 13.475 -2.999 -1.925 1.00 97.75 204 ILE A N 1
ATOM 1554 C CA . ILE A 1 204 ? 12.659 -3.773 -2.867 1.00 97.75 204 ILE A CA 1
ATOM 1555 C C . ILE A 1 204 ? 13.454 -5.024 -3.241 1.00 97.75 204 ILE A C 1
ATOM 1557 O O . ILE A 1 204 ? 14.572 -4.923 -3.744 1.00 97.75 204 ILE A O 1
ATOM 1561 N N . TYR A 1 205 ? 12.879 -6.204 -3.012 1.00 97.69 205 TYR A N 1
ATOM 1562 C CA . TYR A 1 205 ? 13.504 -7.485 -3.342 1.00 97.69 205 TYR A CA 1
ATOM 1563 C C . TYR A 1 205 ? 13.238 -7.786 -4.820 1.00 97.69 205 TYR A C 1
ATOM 1565 O O . TYR A 1 205 ? 12.227 -8.392 -5.182 1.00 97.69 205 TYR A O 1
ATOM 1573 N N . VAL A 1 206 ? 14.104 -7.270 -5.695 1.00 96.50 206 VAL A N 1
ATOM 1574 C CA . VAL A 1 206 ? 13.826 -7.148 -7.138 1.00 96.50 206 VAL A CA 1
ATOM 1575 C C . VAL A 1 206 ? 13.717 -8.500 -7.846 1.00 96.50 206 VAL A C 1
ATOM 1577 O O . VAL A 1 206 ? 12.934 -8.641 -8.788 1.00 96.50 206 VAL A O 1
ATOM 1580 N N . ASP A 1 207 ? 14.405 -9.524 -7.342 1.00 96.50 207 ASP A N 1
ATOM 1581 C CA . ASP A 1 207 ? 14.266 -10.892 -7.842 1.00 96.50 207 ASP A CA 1
ATOM 1582 C C . ASP A 1 207 ? 12.897 -11.483 -7.485 1.00 96.50 207 ASP A C 1
ATOM 1584 O O . ASP A 1 207 ? 12.253 -12.075 -8.348 1.00 96.50 207 ASP A O 1
ATOM 1588 N N . ARG A 1 208 ? 12.376 -11.228 -6.273 1.00 94.94 208 ARG A N 1
ATOM 1589 C CA . ARG A 1 208 ? 11.014 -11.626 -5.858 1.00 94.94 208 ARG A CA 1
ATOM 1590 C C . ARG A 1 208 ? 9.932 -10.900 -6.660 1.00 94.94 208 ARG A C 1
ATOM 1592 O O . ARG A 1 208 ? 8.919 -11.494 -7.021 1.00 94.94 208 ARG A O 1
ATOM 1599 N N . ILE A 1 209 ? 10.137 -9.618 -6.970 1.00 96.50 209 ILE A N 1
ATOM 1600 C CA . ILE A 1 209 ? 9.259 -8.859 -7.878 1.00 96.50 209 ILE A CA 1
ATOM 1601 C C . ILE A 1 209 ? 9.189 -9.565 -9.240 1.00 96.50 209 ILE A C 1
ATOM 1603 O O . ILE A 1 209 ? 8.097 -9.782 -9.768 1.00 96.50 209 ILE A O 1
ATOM 1607 N N . ASN A 1 210 ? 10.343 -9.960 -9.785 1.00 96.81 210 ASN A N 1
ATOM 1608 C CA . ASN A 1 210 ? 10.441 -10.520 -11.130 1.00 96.81 210 ASN A CA 1
ATOM 1609 C C . ASN A 1 210 ? 10.177 -12.034 -11.224 1.00 96.81 210 ASN A C 1
ATOM 1611 O O . ASN A 1 210 ? 9.779 -12.506 -12.284 1.00 96.81 210 ASN A O 1
ATOM 1615 N N . GLU A 1 211 ? 10.268 -12.794 -10.133 1.00 95.19 211 GLU A N 1
ATOM 1616 C CA . GLU A 1 211 ? 9.749 -14.169 -10.033 1.00 95.19 211 GLU A CA 1
ATOM 1617 C C . GLU A 1 211 ? 8.233 -14.223 -10.300 1.00 95.19 211 GLU A C 1
ATOM 1619 O O . GLU A 1 211 ? 7.730 -15.134 -10.966 1.00 95.19 211 GLU A O 1
ATOM 1624 N N . HIS A 1 212 ? 7.510 -13.209 -9.818 1.00 95.44 212 HIS A N 1
ATOM 1625 C CA . HIS A 1 212 ? 6.064 -13.068 -9.987 1.00 95.44 212 HIS A CA 1
ATOM 1626 C C . HIS A 1 212 ? 5.664 -12.176 -11.171 1.00 95.44 212 HIS A C 1
ATOM 1628 O O . HIS A 1 212 ? 4.473 -11.950 -11.373 1.00 95.44 212 HIS A O 1
ATOM 1634 N N . ASN A 1 213 ? 6.618 -11.696 -11.972 1.00 96.31 213 ASN A N 1
ATOM 1635 C CA . ASN A 1 213 ? 6.349 -10.870 -13.145 1.00 96.31 213 ASN A CA 1
ATOM 1636 C C . ASN A 1 213 ? 5.847 -11.743 -14.318 1.00 96.31 213 ASN A C 1
ATOM 1638 O O . ASN A 1 213 ? 6.596 -12.594 -14.800 1.00 96.31 213 ASN A O 1
ATOM 1642 N N . PRO A 1 214 ? 4.604 -11.561 -14.810 1.00 95.94 214 PRO A N 1
ATOM 1643 C CA . PRO A 1 214 ? 4.056 -12.378 -15.895 1.00 95.94 214 PRO A CA 1
ATOM 1644 C C . PRO A 1 214 ? 4.585 -12.031 -17.291 1.00 95.94 214 PRO A C 1
ATOM 1646 O O . PRO A 1 214 ? 4.252 -12.729 -18.240 1.00 95.94 214 PRO A O 1
ATOM 1649 N N . MET A 1 215 ? 5.340 -10.941 -17.438 1.00 96.75 215 MET A N 1
ATOM 1650 C CA . MET A 1 215 ? 5.846 -10.452 -18.726 1.00 96.75 215 MET A CA 1
ATOM 1651 C C . MET A 1 215 ? 7.376 -10.481 -18.804 1.00 96.75 215 MET A C 1
ATOM 1653 O O . MET A 1 215 ? 7.948 -9.900 -19.730 1.00 96.75 215 MET A O 1
ATOM 1657 N N . ARG A 1 216 ? 8.050 -11.144 -17.853 1.00 96.00 216 ARG A N 1
ATOM 1658 C CA . ARG A 1 216 ? 9.509 -11.088 -17.693 1.00 96.00 216 ARG A CA 1
ATOM 1659 C C . ARG A 1 216 ? 10.234 -11.509 -18.971 1.00 96.00 216 ARG A C 1
ATOM 1661 O O . ARG A 1 216 ? 11.149 -10.815 -19.404 1.00 96.00 216 ARG A O 1
ATOM 1668 N N . SER A 1 217 ? 9.792 -12.591 -19.614 1.00 94.38 217 SER A N 1
ATOM 1669 C CA . SER A 1 217 ? 10.422 -13.091 -20.847 1.00 94.38 217 SER A CA 1
ATOM 1670 C C . SER A 1 217 ? 10.259 -12.163 -22.060 1.00 94.38 217 SER A C 1
ATOM 1672 O O . SER A 1 217 ? 11.078 -12.216 -22.975 1.00 94.38 217 SER A O 1
ATOM 1674 N N . ALA A 1 218 ? 9.215 -11.326 -22.090 1.00 94.31 218 ALA A N 1
ATOM 1675 C CA . ALA A 1 218 ? 8.856 -10.504 -23.251 1.00 94.31 218 ALA A CA 1
ATOM 1676 C C . ALA A 1 218 ? 9.217 -9.018 -23.108 1.00 94.31 218 ALA A C 1
ATOM 1678 O O . ALA A 1 218 ? 9.557 -8.374 -24.099 1.00 94.31 218 ALA A O 1
ATOM 1679 N N . LEU A 1 219 ? 9.126 -8.473 -21.893 1.00 93.31 219 LEU A N 1
ATOM 1680 C CA . LEU A 1 219 ? 9.361 -7.059 -21.577 1.00 93.31 219 LEU A CA 1
ATOM 1681 C C . LEU A 1 219 ? 10.558 -6.846 -20.632 1.00 93.31 219 LEU A C 1
ATOM 1683 O O . LEU A 1 219 ? 10.903 -5.707 -20.328 1.00 93.31 219 LEU A O 1
ATOM 1687 N N . GLY A 1 220 ? 11.203 -7.922 -20.173 1.00 95.38 220 GLY A N 1
ATOM 1688 C CA . GLY A 1 220 ? 12.318 -7.862 -19.233 1.00 95.38 220 GLY A CA 1
ATOM 1689 C C . GLY A 1 220 ? 11.886 -7.581 -17.794 1.00 95.38 220 GLY A C 1
ATOM 1690 O O . GLY A 1 220 ? 10.706 -7.666 -17.434 1.00 95.38 220 GLY A O 1
ATOM 1691 N N . ASP A 1 221 ? 12.874 -7.256 -16.964 1.00 95.12 221 ASP A N 1
ATOM 1692 C CA . ASP A 1 221 ? 12.694 -7.056 -15.528 1.00 95.12 221 ASP A CA 1
ATOM 1693 C C . ASP A 1 221 ? 12.052 -5.700 -15.208 1.00 95.12 221 ASP A C 1
ATOM 1695 O O . ASP A 1 221 ? 12.466 -4.655 -15.713 1.00 95.12 221 ASP A O 1
ATOM 1699 N N . ILE A 1 222 ? 11.082 -5.711 -14.294 1.00 95.12 222 ILE A N 1
ATOM 1700 C CA . ILE A 1 222 ? 10.559 -4.508 -13.647 1.00 95.12 222 ILE A CA 1
ATOM 1701 C C . ILE A 1 222 ? 11.635 -3.965 -12.701 1.00 95.12 222 ILE A C 1
ATOM 1703 O O . ILE A 1 222 ? 12.146 -4.695 -11.847 1.00 95.12 222 ILE A O 1
ATOM 1707 N N . ARG A 1 223 ? 11.962 -2.676 -12.856 1.00 91.44 223 ARG A N 1
ATOM 1708 C CA . ARG A 1 223 ? 13.054 -1.978 -12.149 1.00 91.44 223 ARG A CA 1
ATOM 1709 C C . ARG A 1 223 ? 12.588 -0.830 -11.246 1.00 91.44 223 ARG A C 1
ATOM 1711 O O . ARG A 1 223 ? 13.423 -0.112 -10.709 1.00 91.44 223 ARG A O 1
ATOM 1718 N N . SER A 1 224 ? 11.282 -0.623 -11.083 1.00 91.94 224 SER A N 1
ATOM 1719 C CA . SER A 1 224 ? 10.751 0.403 -10.179 1.00 91.94 224 SER A CA 1
ATOM 1720 C C . SER A 1 224 ? 9.316 0.102 -9.734 1.00 91.94 224 SER A C 1
ATOM 1722 O O . SER A 1 224 ? 8.692 -0.867 -10.177 1.00 91.94 224 SER A O 1
ATOM 1724 N N . THR A 1 225 ? 8.801 0.942 -8.843 1.00 94.31 225 THR A N 1
ATOM 1725 C CA . THR A 1 225 ? 7.438 0.902 -8.305 1.00 94.31 225 THR A CA 1
ATOM 1726 C C . THR A 1 225 ? 6.822 2.301 -8.324 1.00 94.31 225 THR A C 1
ATOM 1728 O O . THR A 1 225 ? 7.508 3.309 -8.493 1.00 94.31 225 THR A O 1
ATOM 1731 N N . ASN A 1 226 ? 5.507 2.387 -8.144 1.00 92.62 226 ASN A N 1
ATOM 1732 C CA . ASN A 1 226 ? 4.838 3.653 -7.845 1.00 92.62 226 ASN A CA 1
ATOM 1733 C C . ASN A 1 226 ? 5.226 4.175 -6.428 1.00 92.62 226 ASN A C 1
ATOM 1735 O O . ASN A 1 226 ? 5.795 3.426 -5.631 1.00 92.62 226 ASN A O 1
ATOM 1739 N N . PRO A 1 227 ? 4.872 5.426 -6.054 1.00 90.00 227 PRO A N 1
ATOM 1740 C CA . PRO A 1 227 ? 5.302 6.066 -4.800 1.00 90.00 227 PRO A CA 1
ATOM 1741 C C . PRO A 1 227 ? 5.102 5.282 -3.496 1.00 90.00 227 PRO A C 1
ATOM 1743 O O . PRO A 1 227 ? 5.850 5.519 -2.552 1.00 90.00 227 PRO A O 1
ATOM 1746 N N . CYS A 1 228 ? 4.133 4.367 -3.402 1.00 91.19 228 CYS A N 1
ATOM 1747 C CA . CYS A 1 228 ? 3.861 3.613 -2.172 1.00 91.19 228 CYS A CA 1
ATOM 1748 C C . CYS A 1 228 ? 4.322 2.139 -2.217 1.00 91.19 228 CYS A C 1
ATOM 1750 O O . CYS A 1 228 ? 4.081 1.403 -1.256 1.00 91.19 228 CYS A O 1
ATOM 1752 N N . GLY A 1 229 ? 5.041 1.732 -3.275 1.00 93.44 229 GLY A N 1
ATOM 1753 C CA . GLY A 1 229 ? 5.703 0.425 -3.394 1.00 93.44 229 GLY A CA 1
ATOM 1754 C C . GLY A 1 229 ? 4.790 -0.761 -3.735 1.00 93.44 229 GLY A C 1
ATOM 1755 O O . GLY A 1 229 ? 5.269 -1.892 -3.848 1.00 93.44 229 GLY A O 1
ATOM 1756 N N . GLU A 1 230 ? 3.487 -0.534 -3.899 1.00 95.19 230 GLU A N 1
ATOM 1757 C CA . GLU A 1 230 ? 2.467 -1.575 -4.029 1.00 95.19 230 GLU A CA 1
ATOM 1758 C C . GLU A 1 230 ? 2.203 -2.031 -5.471 1.00 95.19 230 GLU A C 1
ATOM 1760 O O . GLU A 1 230 ? 1.699 -3.141 -5.676 1.00 95.19 230 GLU A O 1
ATOM 1765 N N . ILE A 1 231 ? 2.581 -1.227 -6.470 1.00 96.31 231 ILE A N 1
ATOM 1766 C CA . ILE A 1 231 ? 2.544 -1.586 -7.891 1.00 96.31 231 ILE A CA 1
ATOM 1767 C C . ILE A 1 231 ? 3.958 -1.522 -8.493 1.00 96.31 231 ILE A C 1
ATOM 1769 O O . ILE A 1 231 ? 4.486 -0.432 -8.725 1.00 96.31 231 ILE A O 1
ATOM 1773 N N . PRO A 1 232 ? 4.574 -2.678 -8.789 1.00 96.06 232 PRO A N 1
ATOM 1774 C CA . PRO A 1 232 ? 5.735 -2.775 -9.667 1.00 96.06 232 PRO A CA 1
ATOM 1775 C C . PRO A 1 232 ? 5.280 -2.580 -11.117 1.00 96.06 232 PRO A C 1
ATOM 1777 O O . PRO A 1 232 ? 4.339 -3.244 -11.560 1.00 96.06 232 PRO A O 1
ATOM 1780 N N . LEU A 1 233 ? 5.924 -1.660 -11.837 1.00 94.00 233 LEU A N 1
ATOM 1781 C CA . LEU A 1 233 ? 5.451 -1.150 -13.129 1.00 94.00 233 LEU A CA 1
ATOM 1782 C C . LEU A 1 233 ? 6.563 -1.129 -14.178 1.00 94.00 233 LEU A C 1
ATOM 1784 O O . LEU A 1 233 ? 7.719 -0.824 -13.876 1.00 94.00 233 LEU A O 1
ATOM 1788 N N . TYR A 1 234 ? 6.191 -1.396 -15.428 1.00 94.12 234 TYR A N 1
ATOM 1789 C CA . TYR A 1 234 ? 7.019 -1.044 -16.579 1.00 94.12 234 TYR A CA 1
ATOM 1790 C C . TYR A 1 234 ? 7.021 0.474 -16.826 1.00 94.12 234 TYR A C 1
ATOM 1792 O O . TYR A 1 234 ? 6.158 1.208 -16.337 1.00 94.12 234 TYR A O 1
ATOM 1800 N N . ALA A 1 235 ? 7.991 0.961 -17.605 1.00 87.56 235 ALA A N 1
ATOM 1801 C CA . ALA A 1 235 ? 8.023 2.360 -18.024 1.00 87.56 235 ALA A CA 1
ATOM 1802 C C . ALA A 1 235 ? 6.728 2.726 -18.772 1.00 87.56 235 ALA A C 1
ATOM 1804 O O . ALA A 1 235 ? 6.296 2.000 -19.669 1.00 87.56 235 ALA A O 1
ATOM 1805 N N . GLY A 1 236 ? 6.095 3.831 -18.369 1.00 85.88 236 GLY A N 1
ATOM 1806 C CA . GLY A 1 236 ? 4.808 4.262 -18.916 1.00 85.88 236 GLY A CA 1
ATOM 1807 C C . GLY A 1 236 ? 3.633 3.328 -18.600 1.00 85.88 236 GLY A C 1
ATOM 1808 O O . GLY A 1 236 ? 2.619 3.405 -19.275 1.00 85.88 236 GLY A O 1
ATOM 1809 N N . GLU A 1 237 ? 3.722 2.413 -17.629 1.00 91.56 237 GLU A N 1
ATOM 1810 C CA . GLU A 1 237 ? 2.582 1.575 -17.236 1.00 91.56 237 GLU A CA 1
ATOM 1811 C C . GLU A 1 237 ? 1.786 2.225 -16.082 1.00 91.56 237 GLU A C 1
ATOM 1813 O O . GLU A 1 237 ? 2.360 2.496 -15.028 1.00 91.56 237 GLU A O 1
ATOM 1818 N N . PRO A 1 238 ? 0.468 2.472 -16.225 1.00 91.12 238 PRO A N 1
ATOM 1819 C CA . PRO A 1 238 ? -0.390 2.923 -15.132 1.00 91.12 238 PRO A CA 1
ATOM 1820 C C . PRO A 1 238 ? -1.123 1.747 -14.460 1.00 91.12 238 PRO A C 1
ATOM 1822 O O . PRO A 1 238 ? -1.123 0.619 -14.952 1.00 91.12 238 PRO A O 1
ATOM 1825 N N . CYS A 1 239 ? -1.810 2.019 -13.349 1.00 92.31 239 CYS A N 1
ATOM 1826 C CA . CYS A 1 239 ? -2.648 1.040 -12.659 1.00 92.31 239 CYS A CA 1
ATOM 1827 C C . CYS A 1 239 ? -3.853 1.719 -11.996 1.00 92.31 239 CYS A C 1
ATOM 1829 O O . CYS A 1 239 ? -3.682 2.712 -11.285 1.00 92.31 239 CYS A O 1
ATOM 1831 N N . ASP A 1 240 ? -5.051 1.166 -12.201 1.00 92.06 240 ASP A N 1
ATOM 1832 C CA . ASP A 1 240 ? -6.278 1.622 -11.544 1.00 92.06 240 ASP A CA 1
ATOM 1833 C C . ASP A 1 240 ? -6.526 0.823 -10.252 1.00 92.06 240 ASP A C 1
ATOM 1835 O O . ASP A 1 240 ? -6.479 -0.412 -10.238 1.00 92.06 240 ASP A O 1
ATOM 1839 N N . LEU A 1 241 ? -6.769 1.543 -9.150 1.00 95.88 241 LEU A N 1
ATOM 1840 C CA . LEU A 1 241 ? -6.811 0.991 -7.792 1.00 95.88 241 LEU A CA 1
ATOM 1841 C C . LEU A 1 241 ? -8.233 0.937 -7.219 1.00 95.88 241 LEU A C 1
ATOM 1843 O O . LEU A 1 241 ? -9.030 1.858 -7.399 1.00 95.88 241 LEU A O 1
ATOM 1847 N N . GLY A 1 242 ? -8.515 -0.101 -6.432 1.00 95.00 242 GLY A N 1
ATOM 1848 C CA . GLY A 1 242 ? -9.730 -0.232 -5.623 1.00 95.00 242 GLY A CA 1
ATOM 1849 C C . GLY A 1 242 ? -9.451 -1.031 -4.351 1.00 95.00 242 GLY A C 1
ATOM 1850 O O . GLY A 1 242 ? -8.428 -1.702 -4.263 1.00 95.00 242 GLY A O 1
ATOM 1851 N N . ALA A 1 243 ? -10.329 -0.974 -3.349 1.00 96.50 243 ALA A N 1
ATOM 1852 C CA . ALA A 1 243 ? -10.153 -1.750 -2.121 1.00 96.50 243 ALA A CA 1
ATOM 1853 C C . ALA A 1 243 ? -11.489 -2.117 -1.462 1.00 96.50 243 ALA A C 1
ATOM 1855 O O . ALA A 1 243 ? -12.375 -1.269 -1.357 1.00 96.50 243 ALA A O 1
ATOM 1856 N N . LEU A 1 244 ? -11.611 -3.365 -0.998 1.00 97.88 244 LEU A N 1
ATOM 1857 C CA . LEU A 1 244 ? -12.775 -3.864 -0.254 1.00 97.88 244 LEU A CA 1
ATOM 1858 C C . LEU A 1 244 ? -12.598 -3.652 1.255 1.00 97.88 244 LEU A C 1
ATOM 1860 O O . LEU A 1 244 ? -11.520 -3.901 1.791 1.00 97.88 244 LEU A O 1
ATOM 1864 N N . ASN A 1 245 ? -13.657 -3.240 1.956 1.00 97.81 245 ASN A N 1
ATOM 1865 C CA . ASN A 1 245 ? -13.660 -3.176 3.418 1.00 97.81 245 ASN A CA 1
ATOM 1866 C C . ASN A 1 245 ? -13.901 -4.577 4.003 1.00 97.81 245 ASN A C 1
ATOM 1868 O O . ASN A 1 245 ? -15.025 -5.071 3.972 1.00 97.81 245 ASN A O 1
ATOM 1872 N N . LEU A 1 246 ? -12.863 -5.210 4.552 1.00 98.56 246 LEU A N 1
ATOM 1873 C CA . LEU A 1 246 ? -12.951 -6.579 5.068 1.00 98.56 246 LEU A CA 1
ATOM 1874 C C . LEU A 1 246 ? -13.855 -6.706 6.298 1.00 98.56 246 LEU A C 1
ATOM 1876 O O . LEU A 1 246 ? -14.443 -7.768 6.495 1.00 98.56 246 LEU A O 1
ATOM 1880 N N . ALA A 1 247 ? -13.997 -5.642 7.093 1.00 97.94 247 ALA A N 1
ATOM 1881 C CA . ALA A 1 247 ? -14.838 -5.638 8.288 1.00 97.94 247 ALA A CA 1
ATOM 1882 C C . ALA A 1 247 ? -16.329 -5.802 7.956 1.00 97.94 247 ALA A C 1
ATOM 1884 O O . ALA A 1 247 ? -17.066 -6.420 8.718 1.00 97.94 247 ALA A O 1
ATOM 1885 N N . ALA A 1 248 ? -16.760 -5.311 6.787 1.00 97.75 248 ALA A N 1
ATOM 1886 C CA . ALA A 1 248 ? -18.153 -5.372 6.341 1.00 97.75 248 ALA A CA 1
ATOM 1887 C C . ALA A 1 248 ? -18.669 -6.806 6.109 1.00 97.75 248 ALA A C 1
ATOM 1889 O O . ALA A 1 248 ? -19.878 -7.022 6.099 1.00 97.75 248 ALA A O 1
ATOM 1890 N N . TYR A 1 249 ? -17.768 -7.782 5.953 1.00 98.62 249 TYR A N 1
ATOM 1891 C CA . TYR A 1 249 ? -18.105 -9.194 5.749 1.00 98.62 249 TYR A CA 1
ATOM 1892 C C . TYR A 1 249 ? -18.101 -10.011 7.053 1.00 98.62 249 TYR A C 1
ATOM 1894 O O . TYR A 1 249 ? -18.377 -11.210 7.021 1.00 98.62 249 TYR A O 1
ATOM 1902 N N . VAL A 1 250 ? -17.823 -9.403 8.216 1.00 98.44 250 VAL A N 1
ATOM 1903 C CA . VAL A 1 250 ? -17.951 -10.090 9.511 1.00 98.44 250 VAL A CA 1
ATOM 1904 C C . VAL A 1 250 ? -19.400 -10.002 9.994 1.00 98.44 250 VAL A C 1
ATOM 1906 O O . VAL A 1 250 ? -19.849 -8.989 10.519 1.00 98.44 250 VAL A O 1
ATOM 1909 N N . THR A 1 251 ? -20.145 -11.092 9.822 1.00 97.88 251 THR A N 1
ATOM 1910 C CA . THR A 1 251 ? -21.582 -11.189 10.141 1.00 97.88 251 THR A CA 1
ATOM 1911 C C . THR A 1 251 ? -21.866 -11.639 11.574 1.00 97.88 251 THR A C 1
ATOM 1913 O O . THR A 1 251 ? -22.978 -11.460 12.072 1.00 97.88 251 THR A O 1
ATOM 1916 N N . ARG A 1 252 ? -20.883 -12.251 12.250 1.00 96.81 252 ARG A N 1
ATOM 1917 C CA . ARG A 1 252 ? -20.990 -12.703 13.646 1.00 96.81 252 ARG A CA 1
ATOM 1918 C C . ARG A 1 252 ? -19.690 -12.419 14.389 1.00 96.81 252 ARG A C 1
ATOM 1920 O O . ARG A 1 252 ? -18.652 -12.967 14.015 1.00 96.81 252 ARG A O 1
ATOM 1927 N N . ARG A 1 253 ? -19.762 -11.602 15.444 1.00 94.44 253 ARG A N 1
ATOM 1928 C CA . ARG A 1 253 ? -18.595 -11.268 16.270 1.00 94.44 253 ARG A CA 1
ATOM 1929 C C . ARG A 1 253 ? -18.070 -12.486 17.033 1.00 94.44 253 ARG A C 1
ATOM 1931 O O . ARG A 1 253 ? -18.839 -13.399 17.336 1.00 94.44 253 ARG A O 1
ATOM 1938 N N . ASP A 1 254 ? -16.764 -12.503 17.300 1.00 95.06 254 ASP A N 1
ATOM 1939 C CA . ASP A 1 254 ? -16.048 -13.512 18.101 1.00 95.06 254 ASP A CA 1
ATOM 1940 C C . ASP A 1 254 ? -16.188 -14.968 17.596 1.00 95.06 254 ASP A C 1
ATOM 1942 O O . ASP A 1 254 ? -15.826 -15.927 18.279 1.00 95.06 254 ASP A O 1
ATOM 1946 N N . ALA A 1 255 ? -16.694 -15.156 16.372 1.00 97.25 255 ALA A N 1
ATOM 1947 C CA . ALA A 1 255 ? -16.911 -16.458 15.745 1.00 97.25 255 ALA A CA 1
ATOM 1948 C C . ALA A 1 255 ? -15.738 -16.909 14.849 1.00 97.25 255 ALA A C 1
ATOM 1950 O O . ALA A 1 255 ? -15.856 -17.918 14.144 1.00 97.25 255 ALA A O 1
ATOM 1951 N N . GLY A 1 256 ? -14.623 -16.168 14.842 1.00 97.50 256 GLY A N 1
ATOM 1952 C CA . GLY A 1 256 ? -13.497 -16.401 13.942 1.00 97.50 256 GLY A CA 1
ATOM 1953 C C . GLY A 1 256 ? -13.906 -16.372 12.466 1.00 97.50 256 GLY A C 1
ATOM 1954 O O . GLY A 1 256 ? -14.897 -15.748 12.084 1.00 97.50 256 GLY A O 1
ATOM 1955 N N . LEU A 1 257 ? -13.199 -17.145 11.635 1.00 98.12 257 LEU A N 1
ATOM 1956 C CA . LEU A 1 257 ? -13.541 -17.329 10.216 1.00 98.12 257 LEU A CA 1
ATOM 1957 C C . LEU A 1 257 ? -14.970 -17.853 9.972 1.00 98.12 257 LEU A C 1
ATOM 1959 O O . LEU A 1 257 ? -15.519 -17.628 8.899 1.00 98.12 257 LEU A O 1
ATOM 1963 N N . ALA A 1 258 ? -15.606 -18.519 10.943 1.00 97.94 258 ALA A N 1
ATOM 1964 C CA . ALA A 1 258 ? -16.995 -18.965 10.803 1.00 97.94 258 ALA A CA 1
ATOM 1965 C C . ALA A 1 258 ? -18.010 -17.805 10.897 1.00 97.94 258 ALA A C 1
ATOM 1967 O O . ALA A 1 258 ? -19.191 -18.001 10.598 1.00 97.94 258 ALA A O 1
ATOM 1968 N N . GLY A 1 259 ? -17.583 -16.618 11.339 1.00 97.62 259 GLY A N 1
ATOM 1969 C CA . GLY A 1 259 ? -18.354 -15.375 11.282 1.00 97.62 259 GLY A CA 1
ATOM 1970 C C . GLY A 1 259 ? -18.176 -14.582 9.984 1.00 97.62 259 GLY A C 1
ATOM 1971 O O . GLY A 1 259 ? -18.842 -13.562 9.828 1.00 97.62 259 GLY A O 1
ATOM 1972 N N . TYR A 1 260 ? -17.307 -15.020 9.067 1.00 98.62 260 TYR A N 1
ATOM 1973 C CA . TYR A 1 260 ? -16.968 -14.292 7.843 1.00 98.62 260 TYR A CA 1
ATOM 1974 C C . TYR A 1 260 ? -17.812 -14.762 6.646 1.00 98.62 260 TYR A C 1
ATOM 1976 O O . TYR A 1 260 ? -17.827 -15.951 6.318 1.00 98.62 260 TYR A O 1
ATOM 1984 N N . ASP A 1 261 ? -18.505 -13.839 5.978 1.00 98.62 261 ASP A N 1
ATOM 1985 C CA . ASP A 1 261 ? -19.296 -14.117 4.776 1.00 98.62 261 ASP A CA 1
ATOM 1986 C C . ASP A 1 261 ? -18.409 -14.142 3.524 1.00 98.62 261 ASP A C 1
ATOM 1988 O O . ASP A 1 261 ? -18.238 -13.154 2.806 1.00 98.62 261 ASP A O 1
ATOM 1992 N N . PHE A 1 262 ? -17.836 -15.317 3.269 1.00 98.69 262 PHE A N 1
ATOM 1993 C CA . PHE A 1 262 ? -17.046 -15.578 2.071 1.00 98.69 262 PHE A CA 1
ATOM 1994 C C . PHE A 1 262 ? -17.861 -15.528 0.771 1.00 98.69 262 PHE A C 1
ATOM 1996 O O . PHE A 1 262 ? -17.284 -15.209 -0.265 1.00 98.69 262 PHE A O 1
ATOM 2003 N N . GLU A 1 263 ? -19.165 -15.822 0.794 1.00 98.31 263 GLU A N 1
ATOM 2004 C CA . GLU A 1 263 ? -19.985 -15.875 -0.424 1.00 98.31 263 GLU A CA 1
ATOM 2005 C C . GLU A 1 263 ? -20.196 -14.463 -0.981 1.00 98.31 263 GLU A C 1
ATOM 2007 O O . GLU A 1 263 ? -19.827 -14.187 -2.128 1.00 98.31 263 GLU A O 1
ATOM 2012 N N . SER A 1 264 ? -20.673 -13.540 -0.138 1.00 98.50 264 SER A N 1
ATOM 2013 C CA . SER A 1 264 ? -20.816 -12.126 -0.505 1.00 98.50 264 SER A CA 1
ATOM 2014 C C . SER A 1 264 ? -19.462 -11.496 -0.839 1.00 98.50 264 SER A C 1
ATOM 2016 O O . SER A 1 264 ? -19.335 -10.805 -1.850 1.00 98.50 264 SER A O 1
ATOM 2018 N N . PHE A 1 265 ? -18.416 -11.792 -0.055 1.00 98.75 265 PHE A N 1
ATOM 2019 C CA . PHE A 1 265 ? -17.067 -11.282 -0.309 1.00 98.75 265 PHE A CA 1
ATOM 2020 C C . PHE A 1 265 ? -16.543 -11.670 -1.698 1.00 98.75 265 PHE A C 1
ATOM 2022 O O . PHE A 1 265 ? -16.061 -10.819 -2.445 1.00 98.75 265 PHE A O 1
ATOM 2029 N N . GLN A 1 266 ? -16.652 -12.943 -2.085 1.00 98.69 266 GLN A N 1
ATOM 2030 C CA . GLN A 1 266 ? -16.155 -13.412 -3.381 1.00 98.69 266 GLN A CA 1
ATOM 2031 C C . GLN A 1 266 ? -16.981 -12.868 -4.560 1.00 98.69 266 GLN A C 1
ATOM 2033 O O . GLN A 1 266 ? -16.412 -12.584 -5.620 1.00 98.69 266 GLN A O 1
ATOM 2038 N N . ALA A 1 267 ? -18.289 -12.656 -4.379 1.00 98.50 267 ALA A N 1
ATOM 2039 C CA . ALA A 1 267 ? -19.147 -12.003 -5.370 1.00 98.50 267 ALA A CA 1
ATOM 2040 C C . ALA A 1 267 ? -18.784 -10.516 -5.576 1.00 98.50 267 ALA A C 1
ATOM 2042 O O . ALA A 1 267 ? -18.688 -10.042 -6.717 1.00 98.50 267 ALA A O 1
ATOM 2043 N N . ASP A 1 268 ? -18.507 -9.789 -4.492 1.00 98.69 268 ASP A N 1
ATOM 2044 C CA . ASP A 1 268 ? -18.077 -8.388 -4.543 1.00 98.69 268 ASP A CA 1
ATOM 2045 C C . ASP A 1 268 ? -16.665 -8.234 -5.117 1.00 98.69 268 ASP A C 1
ATOM 2047 O O . ASP A 1 268 ? -16.402 -7.282 -5.856 1.00 98.69 268 ASP A O 1
ATOM 2051 N N . VAL A 1 269 ? -15.763 -9.190 -4.873 1.00 98.75 269 VAL A N 1
ATOM 2052 C CA . VAL A 1 269 ? -14.450 -9.253 -5.538 1.00 98.75 269 VAL A CA 1
ATOM 2053 C C . VAL A 1 269 ? -14.612 -9.369 -7.053 1.00 98.75 269 VAL A C 1
ATOM 2055 O O . VAL A 1 269 ? -14.010 -8.586 -7.789 1.00 98.75 269 VAL A O 1
ATOM 2058 N N . ALA A 1 270 ? -15.453 -10.287 -7.539 1.00 98.44 270 ALA A N 1
ATOM 2059 C CA . ALA A 1 270 ? -15.695 -10.439 -8.975 1.00 98.44 270 ALA A CA 1
ATOM 2060 C C . ALA A 1 270 ? -16.310 -9.172 -9.599 1.00 98.44 270 ALA A C 1
ATOM 2062 O O . ALA A 1 270 ? -15.892 -8.729 -10.675 1.00 98.44 270 ALA A O 1
ATOM 2063 N N . THR A 1 271 ? -17.243 -8.537 -8.885 1.00 98.56 271 THR A N 1
ATOM 2064 C CA . THR A 1 271 ? -17.839 -7.250 -9.273 1.00 98.56 271 THR A CA 1
ATOM 2065 C C . THR A 1 271 ? -16.790 -6.135 -9.320 1.00 98.56 271 THR A C 1
ATOM 2067 O O . THR A 1 271 ? -16.762 -5.356 -10.273 1.00 98.56 271 THR A O 1
ATOM 2070 N N . SER A 1 272 ? -15.877 -6.095 -8.348 1.00 98.56 272 SER A N 1
ATOM 2071 C CA . SER A 1 272 ? -14.802 -5.101 -8.250 1.00 98.56 272 SER A CA 1
ATOM 2072 C C . SER A 1 272 ? -13.754 -5.256 -9.356 1.00 98.56 272 SER A C 1
ATOM 2074 O O . SER A 1 272 ? -13.328 -4.257 -9.933 1.00 98.56 272 SER A O 1
ATOM 2076 N N . VAL A 1 273 ? -13.382 -6.489 -9.723 1.00 98.69 273 VAL A N 1
ATOM 2077 C CA . VAL A 1 273 ? -12.498 -6.751 -10.876 1.00 98.69 273 VAL A CA 1
ATOM 2078 C C . VAL A 1 273 ? -13.154 -6.283 -12.178 1.00 98.69 273 VAL A C 1
ATOM 2080 O O . VAL A 1 273 ? -12.515 -5.585 -12.963 1.00 98.69 273 VAL A O 1
ATOM 2083 N N . ARG A 1 274 ? -14.445 -6.580 -12.391 1.00 98.62 274 ARG A N 1
ATOM 2084 C CA . ARG A 1 274 ? -15.199 -6.085 -13.559 1.00 98.62 274 ARG A CA 1
ATOM 2085 C C . ARG A 1 274 ? -15.319 -4.561 -13.570 1.00 98.62 274 ARG A C 1
ATOM 2087 O O . ARG A 1 274 ? -15.238 -3.956 -14.636 1.00 98.62 274 ARG A O 1
ATOM 2094 N N . PHE A 1 275 ? -15.517 -3.939 -12.407 1.00 98.38 275 PHE A N 1
ATOM 2095 C CA . PHE A 1 275 ? -15.562 -2.485 -12.276 1.00 98.38 275 PHE A CA 1
ATOM 2096 C C . PHE A 1 275 ? -14.230 -1.860 -12.700 1.00 98.38 275 PHE A C 1
ATOM 2098 O O . PHE A 1 275 ? -14.228 -1.018 -13.593 1.00 98.38 275 PHE A O 1
ATOM 2105 N N . LEU A 1 276 ? -13.108 -2.316 -12.138 1.00 98.19 276 LEU A N 1
ATOM 2106 C CA . LEU A 1 276 ? -11.780 -1.794 -12.470 1.00 98.19 276 LEU A CA 1
ATOM 2107 C C . LEU A 1 276 ? -11.386 -2.081 -13.936 1.00 98.19 276 LEU A C 1
ATOM 2109 O O . LEU A 1 276 ? -10.844 -1.193 -14.586 1.00 98.19 276 LEU A O 1
ATOM 2113 N N . ASP A 1 277 ? -11.738 -3.244 -14.507 1.00 98.31 277 ASP A N 1
ATOM 2114 C CA . ASP A 1 277 ? -11.546 -3.511 -15.948 1.00 98.31 277 ASP A CA 1
ATOM 2115 C C . ASP A 1 277 ? -12.329 -2.527 -16.835 1.00 98.31 277 ASP A C 1
ATOM 2117 O O . ASP A 1 277 ? -11.807 -2.085 -17.855 1.00 98.31 277 ASP A O 1
ATOM 2121 N N . ASN A 1 278 ? -13.552 -2.142 -16.444 1.00 97.62 278 ASN A N 1
ATOM 2122 C CA . ASN A 1 278 ? -14.315 -1.109 -17.152 1.00 97.62 278 ASN A CA 1
ATOM 2123 C C . ASN A 1 278 ? -13.709 0.296 -16.973 1.00 97.62 278 ASN A C 1
ATOM 2125 O O . ASN A 1 278 ? -13.836 1.114 -17.883 1.00 97.62 278 ASN A O 1
ATOM 2129 N N . VAL A 1 279 ? -13.083 0.602 -15.823 1.00 96.06 279 VAL A N 1
ATOM 2130 C CA . VAL A 1 279 ? -12.448 1.915 -15.591 1.00 96.06 279 VAL A CA 1
ATOM 2131 C C . VAL A 1 279 ? -11.349 2.152 -16.623 1.00 96.06 279 VAL A C 1
ATOM 2133 O O . VAL A 1 279 ? -11.372 3.208 -17.250 1.00 96.06 279 VAL A O 1
ATOM 2136 N N . LEU A 1 280 ? -10.491 1.159 -16.899 1.00 93.88 280 LEU A N 1
ATOM 2137 C CA . LEU A 1 280 ? -9.440 1.245 -17.929 1.00 93.88 280 LEU A CA 1
ATOM 2138 C C . LEU A 1 280 ? -9.975 1.730 -19.291 1.00 93.88 280 LEU A C 1
ATOM 2140 O O . LEU A 1 280 ? -9.320 2.521 -19.969 1.00 93.88 280 LEU A O 1
ATOM 2144 N N . ASP A 1 281 ? -11.171 1.279 -19.686 1.00 92.69 281 ASP A N 1
ATOM 2145 C CA . ASP A 1 281 ? -11.775 1.589 -20.989 1.00 92.69 281 ASP A CA 1
ATOM 2146 C C . ASP A 1 281 ? -12.313 3.031 -21.083 1.00 92.69 281 ASP A C 1
ATOM 2148 O O . ASP A 1 281 ? -12.368 3.599 -22.178 1.00 92.69 281 ASP A O 1
ATOM 2152 N N . VAL A 1 282 ? -12.687 3.639 -19.949 1.00 92.31 282 VAL A N 1
ATOM 2153 C CA . VAL A 1 282 ? -13.204 5.022 -19.869 1.00 92.31 282 VAL A CA 1
ATOM 2154 C C . VAL A 1 282 ? -12.185 6.032 -19.327 1.00 92.31 282 VAL A C 1
ATOM 2156 O O . VAL A 1 282 ? -12.439 7.240 -19.367 1.00 92.31 282 VAL A O 1
ATOM 2159 N N . ASN A 1 283 ? -11.038 5.561 -18.830 1.00 88.19 283 ASN A N 1
ATOM 2160 C CA . ASN A 1 283 ? -9.991 6.390 -18.245 1.00 88.19 283 ASN A CA 1
ATOM 2161 C C . ASN A 1 283 ? -9.362 7.328 -19.297 1.00 88.19 283 ASN A C 1
ATOM 2163 O O . ASN A 1 283 ? -9.212 6.992 -20.477 1.00 88.19 283 ASN A O 1
ATOM 2167 N N . ARG A 1 284 ? -8.990 8.538 -18.867 1.00 85.56 284 ARG A N 1
ATOM 2168 C CA . ARG A 1 284 ? -8.343 9.558 -19.704 1.00 85.56 284 ARG A CA 1
ATOM 2169 C C . ARG A 1 284 ? -6.930 9.804 -19.197 1.00 85.56 284 ARG A C 1
ATOM 2171 O O . ARG A 1 284 ? -6.707 10.627 -18.314 1.00 85.56 284 ARG A O 1
ATOM 2178 N N . PHE A 1 285 ? -5.983 9.085 -19.784 1.00 81.62 285 PHE A N 1
ATOM 2179 C CA . PHE A 1 285 ? -4.564 9.217 -19.476 1.00 81.62 285 PHE A CA 1
ATOM 2180 C C . PHE A 1 285 ? -4.015 10.573 -19.938 1.00 81.62 285 PHE A C 1
ATOM 2182 O O . PHE A 1 285 ? -4.407 11.091 -20.982 1.00 81.62 285 PHE A O 1
ATOM 2189 N N . ALA A 1 286 ? -3.095 11.137 -19.153 1.00 78.75 286 ALA A N 1
ATOM 2190 C CA . ALA A 1 286 ? -2.427 12.401 -19.471 1.00 78.75 286 ALA A CA 1
ATOM 2191 C C . ALA A 1 286 ? -1.316 12.258 -20.531 1.00 78.75 286 ALA A C 1
ATOM 2193 O O . ALA A 1 286 ? -0.900 13.259 -21.109 1.00 78.75 286 ALA A O 1
ATOM 2194 N N . LEU A 1 287 ? -0.838 11.031 -20.759 1.00 79.00 287 LEU A N 1
ATOM 2195 C CA . LEU A 1 287 ? 0.211 10.679 -21.713 1.00 79.00 287 LEU A CA 1
ATOM 2196 C C . LEU A 1 287 ? -0.246 9.469 -22.545 1.00 79.00 287 LEU A C 1
ATOM 2198 O O . LEU A 1 287 ? -0.965 8.600 -22.038 1.00 79.00 287 LEU A O 1
ATOM 2202 N N . ASP A 1 288 ? 0.159 9.418 -23.814 1.00 84.56 288 ASP A N 1
ATOM 2203 C CA . ASP A 1 288 ? -0.257 8.362 -24.745 1.00 84.56 288 ASP A CA 1
ATOM 2204 C C . ASP A 1 288 ? 0.430 7.015 -24.465 1.00 84.56 288 ASP A C 1
ATOM 2206 O O . ASP A 1 288 ? -0.189 5.972 -24.653 1.00 84.56 288 ASP A O 1
ATOM 2210 N N . ASP A 1 289 ? 1.663 7.014 -23.950 1.00 85.56 289 ASP A N 1
ATOM 2211 C CA . ASP A 1 289 ? 2.374 5.803 -23.509 1.00 85.56 289 ASP A CA 1
ATOM 2212 C C . ASP A 1 289 ? 1.640 5.098 -22.357 1.00 85.56 289 ASP A C 1
ATOM 2214 O O . ASP A 1 289 ? 1.392 3.893 -22.435 1.00 85.56 289 ASP A O 1
ATOM 2218 N N . ASN A 1 290 ? 1.166 5.867 -21.369 1.00 89.25 290 ASN A N 1
ATOM 2219 C CA . ASN A 1 290 ? 0.292 5.389 -20.298 1.00 89.25 290 ASN A CA 1
ATOM 2220 C C . ASN A 1 290 ? -0.973 4.726 -20.852 1.00 89.25 290 ASN A C 1
ATOM 2222 O O . ASN A 1 290 ? -1.357 3.645 -20.401 1.00 89.25 290 ASN A O 1
ATOM 2226 N N . ARG A 1 291 ? -1.610 5.338 -21.858 1.00 90.31 291 ARG A N 1
ATOM 2227 C CA . ARG A 1 291 ? -2.791 4.761 -22.514 1.00 90.31 291 ARG A CA 1
ATOM 2228 C C . ARG A 1 291 ? -2.458 3.453 -23.228 1.00 90.31 291 ARG A C 1
ATOM 2230 O O . ARG A 1 291 ? -3.197 2.477 -23.109 1.00 90.31 291 ARG A O 1
ATOM 2237 N N . ASP A 1 292 ? -1.354 3.432 -23.958 1.00 92.62 292 ASP A N 1
ATOM 2238 C CA . ASP A 1 292 ? -0.904 2.289 -24.740 1.00 92.62 292 ASP A CA 1
ATOM 2239 C C . ASP A 1 292 ? -0.558 1.084 -23.858 1.00 92.62 292 ASP A C 1
ATOM 2241 O O . ASP A 1 292 ? -1.009 -0.030 -24.130 1.00 92.62 292 ASP A O 1
ATOM 2245 N N . MET A 1 293 ? 0.209 1.294 -22.787 1.00 94.00 293 MET A N 1
ATOM 2246 C CA . MET A 1 293 ? 0.576 0.239 -21.838 1.00 94.00 293 MET A CA 1
ATOM 2247 C C . MET A 1 293 ? -0.634 -0.239 -21.034 1.00 94.00 293 MET A C 1
ATOM 2249 O O . MET A 1 293 ? -0.832 -1.449 -20.902 1.00 94.00 293 MET A O 1
ATOM 2253 N N . SER A 1 294 ? -1.503 0.682 -20.594 1.00 95.81 294 SER A N 1
ATOM 2254 C CA . SER A 1 294 ? -2.782 0.347 -19.955 1.00 95.81 294 SER A CA 1
ATOM 2255 C C . SER A 1 294 ? -3.613 -0.605 -20.816 1.00 95.81 294 SER A C 1
ATOM 2257 O O . SER A 1 294 ? -4.058 -1.647 -20.340 1.00 95.81 294 SER A O 1
ATOM 2259 N N . MET A 1 295 ? -3.767 -0.308 -22.108 1.00 95.69 295 MET A N 1
ATOM 2260 C CA . MET A 1 295 ? -4.576 -1.128 -23.012 1.00 95.69 295 MET A CA 1
ATOM 2261 C C . MET A 1 295 ? -3.914 -2.470 -23.356 1.00 95.69 295 MET A C 1
ATOM 2263 O O . MET A 1 295 ? -4.621 -3.465 -23.510 1.00 95.69 295 MET A O 1
ATOM 2267 N N . LYS A 1 296 ? -2.576 -2.522 -23.446 1.00 96.50 296 LYS A N 1
ATOM 2268 C CA . LYS A 1 296 ? -1.793 -3.740 -23.745 1.00 96.50 296 LYS A CA 1
ATOM 2269 C C . LYS A 1 296 ? -1.760 -4.748 -22.592 1.00 96.50 296 LYS A C 1
ATOM 2271 O O . LYS A 1 296 ? -1.778 -5.952 -22.845 1.00 96.50 296 LYS A O 1
ATOM 2276 N N . LEU A 1 297 ? -1.691 -4.264 -21.351 1.00 97.44 297 LEU A N 1
ATOM 2277 C CA . LEU A 1 297 ? -1.468 -5.084 -20.153 1.00 97.44 297 LEU A CA 1
ATOM 2278 C C . LEU A 1 297 ? -2.694 -5.175 -19.233 1.00 97.44 297 LEU A C 1
ATOM 2280 O O . LEU A 1 297 ? -2.878 -6.179 -18.546 1.00 97.44 297 LEU A O 1
ATOM 2284 N N . ARG A 1 298 ? -3.559 -4.155 -19.232 1.00 97.81 298 ARG A N 1
ATOM 2285 C CA . ARG A 1 298 ? -4.785 -4.061 -18.420 1.00 97.81 298 ARG A CA 1
ATOM 2286 C C . ARG A 1 298 ? -4.563 -4.355 -16.933 1.00 97.81 298 ARG A C 1
ATOM 2288 O O . ARG A 1 298 ? -5.360 -5.064 -16.318 1.00 97.81 298 ARG A O 1
ATOM 2295 N N . ARG A 1 299 ? -3.463 -3.853 -16.360 1.00 97.81 299 ARG A N 1
ATOM 2296 C CA . ARG A 1 299 ? -3.123 -4.041 -14.942 1.00 97.81 299 ARG A CA 1
ATOM 2297 C C . ARG A 1 299 ? -4.145 -3.359 -14.033 1.00 97.81 299 ARG A C 1
ATOM 2299 O O . ARG A 1 299 ? -4.471 -2.191 -14.229 1.00 97.81 299 ARG A O 1
ATOM 2306 N N . LEU A 1 300 ? -4.594 -4.089 -13.014 1.00 98.12 300 LEU A N 1
ATOM 2307 C CA . LEU A 1 300 ? -5.453 -3.593 -11.941 1.00 98.12 300 LEU A CA 1
ATOM 2308 C C . LEU A 1 300 ? -4.735 -3.714 -10.588 1.00 98.12 300 LEU A C 1
ATOM 2310 O O . LEU A 1 300 ? -3.809 -4.518 -10.422 1.00 98.12 300 LEU A O 1
ATOM 2314 N N . GLY A 1 301 ? -5.205 -2.937 -9.614 1.00 97.56 301 GLY A N 1
ATOM 2315 C CA . GLY A 1 301 ? -4.782 -2.993 -8.220 1.00 97.56 301 GLY A CA 1
ATOM 2316 C C . GLY A 1 301 ? -5.977 -3.037 -7.273 1.00 97.56 301 GLY A C 1
ATOM 2317 O O . GLY A 1 301 ? -6.246 -2.074 -6.556 1.00 97.56 301 GLY A O 1
ATOM 2318 N N . LEU A 1 302 ? -6.693 -4.162 -7.257 1.00 98.31 302 LEU A N 1
ATOM 2319 C CA . LEU A 1 302 ? -7.718 -4.455 -6.259 1.00 98.31 302 LEU A CA 1
ATOM 2320 C C . LEU A 1 302 ? -7.069 -4.928 -4.952 1.00 98.31 302 LEU A C 1
ATOM 2322 O O . LEU A 1 302 ? -6.312 -5.897 -4.935 1.00 98.31 302 LEU A O 1
ATOM 2326 N N . GLY A 1 303 ? -7.391 -4.258 -3.854 1.00 96.81 303 GLY A N 1
ATOM 2327 C CA . GLY A 1 303 ? -6.881 -4.564 -2.526 1.00 96.81 303 GLY A CA 1
ATOM 2328 C C . GLY A 1 303 ? -7.950 -4.584 -1.450 1.00 96.81 303 GLY A C 1
ATOM 2329 O O . GLY A 1 303 ? -9.123 -4.867 -1.699 1.00 96.81 303 GLY A O 1
ATOM 2330 N N . VAL A 1 304 ? -7.525 -4.276 -0.229 1.00 98.00 304 VAL A N 1
ATOM 2331 C CA . VAL A 1 304 ? -8.346 -4.351 0.982 1.00 98.00 304 VAL A CA 1
ATOM 2332 C C . VAL A 1 304 ? -8.139 -3.126 1.868 1.00 98.00 304 VAL A C 1
ATOM 2334 O O . VAL A 1 304 ? -7.141 -2.425 1.732 1.00 98.00 304 VAL A O 1
ATOM 2337 N N . MET A 1 305 ? -9.084 -2.883 2.770 1.00 97.44 305 MET A N 1
ATOM 2338 C CA . MET A 1 305 ? -8.980 -2.006 3.939 1.00 97.44 305 MET A CA 1
ATOM 2339 C C . MET A 1 305 ? -9.739 -2.647 5.113 1.00 97.44 305 MET A C 1
ATOM 2341 O O . MET A 1 305 ? -10.487 -3.607 4.909 1.00 97.44 305 MET A O 1
ATOM 2345 N N . GLY A 1 306 ? -9.572 -2.135 6.332 1.00 97.00 306 GLY A N 1
ATOM 2346 C CA . GLY A 1 306 ? -10.255 -2.654 7.521 1.00 97.00 306 GLY A CA 1
ATOM 2347 C C . GLY A 1 306 ? -9.821 -4.066 7.921 1.00 97.00 306 GLY A C 1
ATOM 2348 O O . GLY A 1 306 ? -10.617 -4.814 8.486 1.00 97.00 306 GLY A O 1
ATOM 2349 N N . LEU A 1 307 ? -8.579 -4.467 7.609 1.00 98.00 307 LEU A N 1
ATOM 2350 C CA . LEU A 1 307 ? -8.054 -5.778 8.010 1.00 98.00 307 LEU A CA 1
ATOM 2351 C C . LEU A 1 307 ? -8.022 -5.924 9.538 1.00 98.00 307 LEU A C 1
ATOM 2353 O O . LEU A 1 307 ? -8.373 -6.979 10.063 1.00 98.00 307 LEU A O 1
ATOM 2357 N N . ALA A 1 308 ? -7.602 -4.873 10.247 1.00 97.62 308 ALA A N 1
ATOM 2358 C CA . ALA A 1 308 ? -7.501 -4.903 11.701 1.00 97.62 308 ALA A CA 1
ATOM 2359 C C . ALA A 1 308 ? -8.888 -4.981 12.348 1.00 97.62 308 ALA A C 1
ATOM 2361 O O . ALA A 1 308 ? -9.108 -5.822 13.211 1.00 97.62 308 ALA A O 1
ATOM 2362 N N . ASP A 1 309 ? -9.838 -4.179 11.869 1.00 98.06 309 ASP A N 1
ATOM 2363 C CA . ASP A 1 309 ? -11.247 -4.210 12.267 1.00 98.06 309 ASP A CA 1
ATOM 2364 C C . ASP A 1 309 ? -11.872 -5.589 12.050 1.00 98.06 309 ASP A C 1
ATOM 2366 O O . ASP A 1 309 ? -12.550 -6.103 12.935 1.00 98.06 309 ASP A O 1
ATOM 2370 N N . ALA A 1 310 ? -11.605 -6.227 10.904 1.00 98.44 310 ALA A N 1
ATOM 2371 C CA . ALA A 1 310 ? -12.086 -7.575 10.624 1.00 98.44 310 ALA A CA 1
ATOM 2372 C C . ALA A 1 310 ? -11.521 -8.604 11.618 1.00 98.44 310 ALA A C 1
ATOM 2374 O O . ALA A 1 310 ? -12.267 -9.454 12.102 1.00 98.44 310 ALA A O 1
ATOM 2375 N N . LEU A 1 311 ? -10.229 -8.522 11.962 1.00 98.50 311 LEU A N 1
ATOM 2376 C CA . LEU A 1 311 ? -9.621 -9.381 12.987 1.00 98.50 311 LEU A CA 1
ATOM 2377 C C . LEU A 1 311 ? -10.228 -9.130 14.373 1.00 98.50 311 LEU A C 1
ATOM 2379 O O . LEU A 1 311 ? -10.613 -10.093 15.035 1.00 98.50 311 LEU A O 1
ATOM 2383 N N . ILE A 1 312 ? -10.399 -7.862 14.760 1.00 97.94 312 ILE A N 1
ATOM 2384 C CA . ILE A 1 312 ? -11.030 -7.460 16.023 1.00 97.94 312 ILE A CA 1
ATOM 2385 C C . ILE A 1 312 ? -12.456 -8.018 16.116 1.00 97.94 312 ILE A C 1
ATOM 2387 O O . ILE A 1 312 ? -12.785 -8.684 17.095 1.00 97.94 312 ILE A O 1
ATOM 2391 N N . LEU A 1 313 ? -13.281 -7.824 15.081 1.00 98.00 313 LEU A N 1
ATOM 2392 C CA . LEU A 1 313 ? -14.645 -8.358 15.019 1.00 98.00 313 LEU A CA 1
ATOM 2393 C C . LEU A 1 313 ? -14.669 -9.895 15.023 1.00 98.00 313 LEU A C 1
ATOM 2395 O O . LEU A 1 313 ? -15.556 -10.496 15.618 1.00 98.00 313 LEU A O 1
ATOM 2399 N N . MET A 1 314 ? -13.700 -10.568 14.404 1.00 97.94 314 MET A N 1
ATOM 2400 C CA . MET A 1 314 ? -13.604 -12.032 14.460 1.00 97.94 314 MET A CA 1
ATOM 2401 C C . MET A 1 314 ? -13.084 -12.572 15.807 1.00 97.94 314 MET A C 1
ATOM 2403 O O . MET A 1 314 ? -13.164 -13.782 16.030 1.00 97.94 314 MET A O 1
ATOM 2407 N N . GLY A 1 315 ? -12.589 -11.712 16.705 1.00 96.38 315 GLY A N 1
ATOM 2408 C CA . GLY A 1 315 ? -12.021 -12.086 18.006 1.00 96.38 315 GLY A CA 1
ATOM 2409 C C . GLY A 1 315 ? -10.526 -12.442 17.977 1.00 96.38 315 GLY A C 1
ATOM 2410 O O . GLY A 1 315 ? -10.011 -12.991 18.954 1.00 96.38 315 GLY A O 1
ATOM 2411 N N . TYR A 1 316 ? -9.821 -12.147 16.878 1.00 97.25 316 TYR A N 1
ATOM 2412 C CA . TYR A 1 316 ? -8.390 -12.411 16.697 1.00 97.25 316 TYR A CA 1
ATOM 2413 C C . TYR A 1 316 ? -7.530 -11.188 17.052 1.00 97.25 316 TYR A C 1
ATOM 2415 O O . TYR A 1 316 ? -7.861 -10.056 16.705 1.00 97.25 316 TYR A O 1
ATOM 2423 N N . GLY A 1 317 ? -6.379 -11.419 17.689 1.00 95.88 317 GLY A N 1
ATOM 2424 C CA . GLY A 1 317 ? -5.347 -10.391 17.843 1.00 95.88 317 GLY A CA 1
ATOM 2425 C C . GLY A 1 317 ? -4.544 -10.221 16.549 1.00 95.88 317 GLY A C 1
ATOM 2426 O O . GLY A 1 317 ? -4.251 -11.197 15.856 1.00 95.88 317 GLY A O 1
ATOM 2427 N N . TYR A 1 318 ? -4.167 -8.985 16.217 1.00 96.81 318 TYR A N 1
ATOM 2428 C CA . TYR A 1 318 ? -3.459 -8.678 14.968 1.00 96.81 318 TYR A CA 1
ATOM 2429 C C . TYR A 1 318 ? -2.077 -9.356 14.875 1.00 96.81 318 TYR A C 1
ATOM 2431 O O . TYR A 1 318 ? -1.620 -9.716 13.790 1.00 96.81 318 TYR A O 1
ATOM 2439 N N . ASP A 1 319 ? -1.383 -9.532 15.998 1.00 95.25 319 ASP A N 1
ATOM 2440 C CA . ASP A 1 319 ? -0.007 -10.025 16.043 1.00 95.25 319 ASP A CA 1
ATOM 2441 C C . ASP A 1 319 ? 0.137 -11.512 16.416 1.00 95.25 319 ASP A C 1
ATOM 2443 O O . ASP A 1 319 ? 1.273 -12.002 16.489 1.00 95.25 319 ASP A O 1
ATOM 2447 N N . THR A 1 320 ? -0.970 -12.247 16.572 1.00 96.31 320 THR A N 1
ATOM 2448 C CA . THR A 1 320 ? -0.971 -13.689 16.885 1.00 96.31 320 THR A CA 1
ATOM 2449 C C . THR A 1 320 ? -0.774 -14.561 15.637 1.00 96.31 320 THR A C 1
ATOM 2451 O O . THR A 1 320 ? -0.716 -14.071 14.504 1.00 96.31 320 THR A O 1
ATOM 2454 N N . GLU A 1 321 ? -0.578 -15.867 15.820 1.00 97.25 321 GLU A N 1
ATOM 2455 C CA . GLU A 1 321 ? -0.447 -16.813 14.702 1.00 97.25 321 GLU A CA 1
ATOM 2456 C C . GLU A 1 321 ? -1.815 -17.084 14.059 1.00 97.25 321 GLU A C 1
ATOM 2458 O O . GLU A 1 321 ? -1.962 -16.945 12.847 1.00 97.25 321 GLU A O 1
ATOM 2463 N N . GLU A 1 322 ? -2.849 -17.286 14.877 1.00 96.69 322 GLU A N 1
ATOM 2464 C CA . GLU A 1 322 ? -4.235 -17.507 14.450 1.00 96.69 322 GLU A CA 1
ATOM 2465 C C . GLU A 1 322 ? -4.790 -16.322 13.649 1.00 96.69 322 GLU A C 1
ATOM 2467 O O . GLU A 1 322 ? -5.499 -16.517 12.661 1.00 96.69 322 GLU A O 1
ATOM 2472 N N . GLY A 1 323 ? -4.429 -15.089 14.032 1.00 97.62 323 GLY A N 1
ATOM 2473 C CA . GLY A 1 323 ? -4.753 -13.892 13.261 1.00 97.62 323 GLY A CA 1
ATOM 2474 C C . GLY A 1 323 ? -4.131 -13.931 11.862 1.00 97.62 323 GLY A C 1
ATOM 2475 O O . GLY A 1 323 ? -4.833 -13.738 10.872 1.00 97.62 323 GLY A O 1
ATOM 2476 N N . ARG A 1 324 ? -2.834 -14.252 11.744 1.00 98.31 324 ARG A N 1
ATOM 2477 C CA . ARG A 1 324 ? -2.136 -14.363 10.444 1.00 98.31 324 ARG A CA 1
ATOM 2478 C C . ARG A 1 324 ? -2.667 -15.506 9.579 1.00 98.31 324 ARG A C 1
ATOM 2480 O O . ARG A 1 324 ? -2.729 -15.354 8.357 1.00 98.31 324 ARG A O 1
ATOM 2487 N N . ASP A 1 325 ? -3.077 -16.612 10.186 1.00 98.44 325 ASP A N 1
ATOM 2488 C CA . ASP A 1 325 ? -3.710 -17.728 9.482 1.00 98.44 325 ASP A CA 1
ATOM 2489 C C . ASP A 1 325 ? -5.091 -17.330 8.945 1.00 98.44 325 ASP A C 1
ATOM 2491 O O . ASP A 1 325 ? -5.385 -17.558 7.768 1.00 98.44 325 ASP A O 1
ATOM 2495 N N . ALA A 1 326 ? -5.908 -16.638 9.748 1.00 98.38 326 ALA A N 1
ATOM 2496 C CA . ALA A 1 326 ? -7.191 -16.095 9.307 1.00 98.38 326 ALA A CA 1
ATOM 2497 C C . ALA A 1 326 ? -7.030 -15.097 8.145 1.00 98.38 326 ALA A C 1
ATOM 2499 O O . ALA A 1 326 ? -7.735 -15.201 7.137 1.00 98.38 326 ALA A O 1
ATOM 2500 N N . VAL A 1 327 ? -6.047 -14.190 8.229 1.00 98.38 327 VAL A N 1
ATOM 2501 C CA . VAL A 1 327 ? -5.677 -13.298 7.115 1.00 98.38 327 VAL A CA 1
ATOM 2502 C C . VAL A 1 327 ? -5.272 -14.098 5.878 1.00 98.38 327 VAL A C 1
ATOM 2504 O O . VAL A 1 327 ? -5.734 -13.794 4.781 1.00 98.38 327 VAL A O 1
ATOM 2507 N N . SER A 1 328 ? -4.467 -15.151 6.030 1.00 98.12 328 SER A N 1
ATOM 2508 C CA . SER A 1 328 ? -4.023 -15.985 4.904 1.00 98.12 328 SER A CA 1
ATOM 2509 C C . SER A 1 328 ? -5.194 -16.668 4.182 1.00 98.12 328 SER A C 1
ATOM 2511 O O . SER A 1 328 ? -5.182 -16.758 2.952 1.00 98.12 328 SER A O 1
ATOM 2513 N N . VAL A 1 329 ? -6.239 -17.085 4.910 1.00 98.56 329 VAL A N 1
ATOM 2514 C CA . VAL A 1 329 ? -7.475 -17.634 4.320 1.00 98.56 329 VAL A CA 1
ATOM 2515 C C . VAL A 1 329 ? -8.269 -16.558 3.570 1.00 98.56 329 VAL A C 1
ATOM 2517 O O . VAL A 1 329 ? -8.633 -16.775 2.414 1.00 98.56 329 VAL A O 1
ATOM 2520 N N . ILE A 1 330 ? -8.503 -15.390 4.179 1.00 98.56 330 ILE A N 1
ATOM 2521 C CA . ILE A 1 330 ? -9.265 -14.285 3.561 1.00 98.56 330 ILE A CA 1
ATOM 2522 C C . ILE A 1 330 ? -8.566 -13.773 2.295 1.00 98.56 330 ILE A C 1
ATOM 2524 O O . ILE A 1 330 ? -9.184 -13.646 1.237 1.00 98.56 330 ILE A O 1
ATOM 2528 N N . ILE A 1 331 ? -7.255 -13.547 2.369 1.00 98.12 331 ILE A N 1
ATOM 2529 C CA . ILE A 1 331 ? -6.445 -13.069 1.245 1.00 98.12 331 ILE A CA 1
ATOM 2530 C C . ILE A 1 331 ? -6.310 -14.147 0.153 1.00 98.12 331 ILE A C 1
ATOM 2532 O O . ILE A 1 331 ? -6.338 -13.828 -1.037 1.00 98.12 331 ILE A O 1
ATOM 2536 N N . GLY A 1 332 ? -6.265 -15.432 0.521 1.00 97.88 332 GLY A N 1
ATOM 2537 C CA . GLY A 1 332 ? -6.356 -16.539 -0.435 1.00 97.88 332 GLY A CA 1
ATOM 2538 C C . GLY A 1 332 ? -7.707 -16.595 -1.165 1.00 97.88 332 GLY A C 1
ATOM 2539 O O . GLY A 1 332 ? -7.742 -16.819 -2.377 1.00 97.88 332 GLY A O 1
ATOM 2540 N N . ALA A 1 333 ? -8.817 -16.342 -0.463 1.00 98.00 333 ALA A N 1
ATOM 2541 C CA . ALA A 1 333 ? -10.155 -16.286 -1.057 1.00 98.00 333 ALA A CA 1
ATOM 2542 C C . ALA A 1 333 ? -10.313 -15.102 -2.027 1.00 98.00 333 ALA A C 1
ATOM 2544 O O . ALA A 1 333 ? -10.810 -15.302 -3.139 1.00 98.00 333 ALA A O 1
ATOM 2545 N N . LEU A 1 334 ? -9.815 -13.916 -1.646 1.00 98.19 334 LEU A N 1
ATOM 2546 C CA . LEU A 1 334 ? -9.701 -12.728 -2.503 1.00 98.19 334 LEU A CA 1
ATOM 2547 C C . LEU A 1 334 ? -8.950 -13.050 -3.796 1.00 98.19 334 LEU A C 1
ATOM 2549 O O . LEU A 1 334 ? -9.447 -12.797 -4.893 1.00 98.19 334 LEU A O 1
ATOM 2553 N N . ARG A 1 335 ? -7.767 -13.657 -3.670 1.00 97.81 335 ARG A N 1
ATOM 2554 C CA . ARG A 1 335 ? -6.917 -14.025 -4.804 1.00 97.81 335 ARG A CA 1
ATOM 2555 C C . ARG A 1 335 ? -7.598 -14.989 -5.762 1.00 97.81 335 ARG A C 1
ATOM 2557 O O . ARG A 1 335 ? -7.601 -14.742 -6.966 1.00 97.81 335 ARG A O 1
ATOM 2564 N N . ASN A 1 336 ? -8.182 -16.063 -5.241 1.00 97.56 336 ASN A N 1
ATOM 2565 C CA . ASN A 1 336 ? -8.830 -17.074 -6.070 1.00 97.56 336 ASN A CA 1
ATOM 2566 C C . ASN A 1 336 ? -10.058 -16.500 -6.802 1.00 97.56 336 ASN A C 1
ATOM 2568 O O . ASN A 1 336 ? -10.228 -16.755 -7.994 1.00 97.56 336 ASN A O 1
ATOM 2572 N N . ALA A 1 337 ? -10.874 -15.682 -6.127 1.00 98.06 337 ALA A N 1
ATOM 2573 C CA . ALA A 1 337 ? -12.031 -15.027 -6.740 1.00 98.06 337 ALA A CA 1
ATOM 2574 C C . ALA A 1 337 ? -11.621 -13.989 -7.800 1.00 98.06 337 ALA A C 1
ATOM 2576 O O . ALA A 1 337 ? -12.198 -13.958 -8.886 1.00 98.06 337 ALA A O 1
ATOM 2577 N N . ALA A 1 338 ? -10.584 -13.188 -7.534 1.00 98.12 338 ALA A N 1
ATOM 2578 C CA . ALA A 1 338 ? -10.076 -12.201 -8.484 1.00 98.12 338 ALA A CA 1
ATOM 2579 C C . ALA A 1 338 ? -9.480 -12.855 -9.744 1.00 98.12 338 ALA A C 1
ATOM 2581 O O . ALA A 1 338 ? -9.754 -12.410 -10.861 1.00 98.12 338 ALA A O 1
ATOM 2582 N N . ALA A 1 339 ? -8.719 -13.944 -9.577 1.00 97.69 339 ALA A N 1
ATOM 2583 C CA . ALA A 1 339 ? -8.202 -14.745 -10.684 1.00 97.69 339 ALA A CA 1
ATOM 2584 C C . ALA A 1 339 ? -9.344 -15.300 -11.552 1.00 97.69 339 ALA A C 1
ATOM 2586 O O . ALA A 1 339 ? -9.366 -15.062 -12.760 1.00 97.69 339 ALA A O 1
ATOM 2587 N N . ALA A 1 340 ? -10.332 -15.958 -10.932 1.00 98.00 340 ALA A N 1
ATOM 2588 C CA . ALA A 1 340 ? -11.495 -16.511 -11.626 1.00 98.00 340 ALA A CA 1
ATOM 2589 C C . ALA A 1 340 ? -12.305 -15.434 -12.372 1.00 98.00 340 ALA A C 1
ATOM 2591 O O . ALA A 1 340 ? -12.699 -15.646 -13.518 1.00 98.00 340 ALA A O 1
ATOM 2592 N N . ALA A 1 341 ? -12.497 -14.255 -11.771 1.00 98.50 341 ALA A N 1
ATOM 2593 C CA . ALA A 1 341 ? -13.184 -13.135 -12.410 1.00 98.50 341 ALA A CA 1
ATOM 2594 C C . ALA A 1 341 ? -12.445 -12.623 -13.660 1.00 98.50 341 ALA A C 1
ATOM 2596 O O . ALA A 1 341 ? -13.077 -12.352 -14.679 1.00 98.50 341 ALA A O 1
ATOM 2597 N N . SER A 1 342 ? -11.111 -12.531 -13.622 1.00 98.50 342 SER A N 1
ATOM 2598 C CA . SER A 1 342 ? -10.318 -12.112 -14.787 1.00 98.50 342 SER A CA 1
ATOM 2599 C C . SER A 1 342 ? -10.265 -13.184 -15.886 1.00 98.50 342 SER A C 1
ATOM 2601 O O . SER A 1 342 ? -10.220 -12.834 -17.065 1.00 98.50 342 SER A O 1
ATOM 2603 N N . VAL A 1 343 ? -10.332 -14.477 -15.541 1.00 98.56 343 VAL A N 1
ATOM 2604 C CA . VAL A 1 343 ? -10.508 -15.569 -16.521 1.00 98.56 343 VAL A CA 1
ATOM 2605 C C . VAL A 1 343 ? -11.885 -15.476 -17.189 1.00 98.56 343 VAL A C 1
ATOM 2607 O O . VAL A 1 343 ? -11.960 -15.412 -18.413 1.00 98.56 343 VAL A O 1
ATOM 2610 N N . ALA A 1 344 ? -12.968 -15.340 -16.417 1.00 98.62 344 ALA A N 1
ATOM 2611 C CA . ALA A 1 344 ? -14.321 -15.181 -16.962 1.00 98.62 344 ALA A CA 1
ATOM 2612 C C . ALA A 1 344 ? -14.459 -13.930 -17.860 1.00 98.62 344 ALA A C 1
ATOM 2614 O O . ALA A 1 344 ? -15.119 -13.963 -18.898 1.00 98.62 344 ALA A O 1
ATOM 2615 N N . LEU A 1 345 ? -13.785 -12.826 -17.516 1.00 98.69 345 LEU A N 1
ATOM 2616 C CA . LEU A 1 345 ? -13.721 -11.642 -18.379 1.00 98.69 345 LEU A CA 1
ATOM 2617 C C . LEU A 1 345 ? -12.908 -11.872 -19.664 1.00 98.69 345 LEU A C 1
ATOM 2619 O O . LEU A 1 345 ? -13.182 -11.204 -20.660 1.00 98.69 345 LEU A O 1
ATOM 2623 N N . ALA A 1 346 ? -11.942 -12.795 -19.683 1.00 98.50 346 ALA A N 1
ATOM 2624 C CA . ALA A 1 346 ? -11.247 -13.174 -20.913 1.00 98.50 346 ALA A CA 1
ATOM 2625 C C . ALA A 1 346 ? -12.124 -14.027 -21.834 1.00 98.50 346 ALA A C 1
ATOM 2627 O O . ALA A 1 346 ? -12.065 -13.853 -23.049 1.00 98.50 346 ALA A O 1
ATOM 2628 N N . GLU A 1 347 ? -12.973 -14.889 -21.273 1.00 98.38 347 GLU A N 1
ATOM 2629 C CA . GLU A 1 347 ? -13.988 -15.626 -22.033 1.00 98.38 347 GLU A CA 1
ATOM 2630 C C . GLU A 1 347 ? -15.043 -14.676 -22.635 1.00 98.38 347 GLU A C 1
ATOM 2632 O O . GLU A 1 347 ? -15.442 -14.849 -23.785 1.00 98.38 347 GLU A O 1
ATOM 2637 N N . GLU A 1 348 ? -15.455 -13.633 -21.900 1.00 98.38 348 GLU A N 1
ATOM 2638 C CA . GLU A 1 348 ? -16.414 -12.623 -22.381 1.00 98.38 348 GLU A CA 1
ATOM 2639 C C . GLU A 1 348 ? -15.806 -11.640 -23.404 1.00 98.38 348 GLU A C 1
ATOM 2641 O O . GLU A 1 348 ? -16.470 -11.270 -24.375 1.00 98.38 348 GLU A O 1
ATOM 2646 N N . ARG A 1 349 ? -14.574 -11.160 -23.173 1.00 98.12 349 ARG A N 1
ATOM 2647 C CA . ARG A 1 349 ? -14.014 -9.956 -23.833 1.00 98.12 349 ARG A CA 1
ATOM 2648 C C . ARG A 1 349 ? -12.656 -10.161 -24.512 1.00 98.12 349 ARG A C 1
ATOM 2650 O O . ARG A 1 349 ? -12.104 -9.200 -25.054 1.00 98.12 349 ARG A O 1
ATOM 2657 N N . GLY A 1 350 ? -12.100 -11.368 -24.455 1.00 98.31 350 GLY A N 1
ATOM 2658 C CA . GLY A 1 350 ? -10.713 -11.664 -24.817 1.00 98.31 350 GLY A CA 1
ATOM 2659 C C . GLY A 1 350 ? -9.717 -11.348 -23.693 1.00 98.31 350 GLY A C 1
ATOM 2660 O O . GLY A 1 350 ? -9.943 -10.459 -22.863 1.00 98.31 350 GLY A O 1
ATOM 2661 N N . ALA A 1 351 ? -8.602 -12.083 -23.677 1.00 98.44 351 ALA A N 1
ATOM 2662 C CA . ALA A 1 351 ? -7.471 -11.852 -22.776 1.00 98.44 351 ALA A CA 1
ATOM 2663 C C . ALA A 1 351 ? -6.821 -10.465 -22.991 1.00 98.44 351 ALA A C 1
ATOM 2665 O O . ALA A 1 351 ? -7.150 -9.757 -23.947 1.00 98.44 351 ALA A O 1
ATOM 2666 N N . PHE A 1 352 ? -5.892 -10.058 -22.114 1.00 98.19 352 PHE A N 1
ATOM 2667 C CA . PHE A 1 352 ? -5.108 -8.840 -22.371 1.00 98.19 352 PHE A CA 1
ATOM 2668 C C . PHE A 1 352 ? -4.269 -8.995 -23.662 1.00 98.19 352 PHE A C 1
ATOM 2670 O O . PHE A 1 352 ? -3.767 -10.091 -23.921 1.00 98.19 352 PHE A O 1
ATOM 2677 N N . PRO A 1 353 ? -4.083 -7.936 -24.478 1.00 98.12 353 PRO A N 1
ATOM 2678 C CA . PRO A 1 353 ? -3.466 -8.048 -25.807 1.00 98.12 353 PRO A CA 1
ATOM 2679 C C . PRO A 1 353 ? -2.068 -8.678 -25.889 1.00 98.12 353 PRO A C 1
ATOM 2681 O O . PRO A 1 353 ? -1.697 -9.150 -26.959 1.00 98.12 353 PRO A O 1
ATOM 2684 N N . LEU A 1 354 ? -1.286 -8.678 -24.804 1.00 97.44 354 LEU A N 1
ATOM 2685 C CA . LEU A 1 354 ? 0.048 -9.298 -24.761 1.00 97.44 354 LEU A CA 1
ATOM 2686 C C . LEU A 1 354 ? 0.070 -10.706 -24.130 1.00 97.44 354 LEU A C 1
ATOM 2688 O O . LEU A 1 354 ? 1.147 -11.217 -23.829 1.00 97.44 354 LEU A O 1
ATOM 2692 N N . TYR A 1 355 ? -1.088 -11.347 -23.935 1.00 97.94 355 TYR A N 1
ATOM 2693 C CA . TYR A 1 355 ? -1.180 -12.669 -23.304 1.00 97.94 355 TYR A CA 1
ATOM 2694 C C . TYR A 1 355 ? -0.361 -13.754 -24.028 1.00 97.94 355 TYR A C 1
ATOM 2696 O O . TYR A 1 355 ? 0.372 -14.489 -23.370 1.00 97.94 355 TYR A O 1
ATOM 2704 N N . ASP A 1 356 ? -0.410 -13.811 -25.363 1.00 97.38 356 ASP A N 1
ATOM 2705 C CA . ASP A 1 356 ? 0.234 -14.873 -26.161 1.00 97.38 356 ASP A CA 1
ATOM 2706 C C . ASP A 1 356 ? 1.774 -14.901 -26.060 1.00 97.38 356 ASP A C 1
ATOM 2708 O O . ASP A 1 356 ? 2.403 -15.886 -26.446 1.00 97.38 356 ASP A O 1
ATOM 2712 N N . ILE A 1 357 ? 2.388 -13.823 -25.556 1.00 97.00 357 ILE A N 1
ATOM 2713 C CA . ILE A 1 357 ? 3.836 -13.709 -25.305 1.00 97.00 357 ILE A CA 1
ATOM 2714 C C . ILE A 1 357 ? 4.175 -13.627 -23.807 1.00 97.00 357 ILE A C 1
ATOM 2716 O O . ILE A 1 357 ? 5.322 -13.372 -23.449 1.00 97.00 357 ILE A O 1
ATOM 2720 N N . SER A 1 358 ? 3.183 -13.803 -22.932 1.00 96.75 358 SER A N 1
ATOM 2721 C CA . SER A 1 358 ? 3.358 -13.774 -21.479 1.00 96.75 358 SER A CA 1
ATOM 2722 C C . SER A 1 358 ? 3.818 -15.125 -20.925 1.00 96.75 358 SER A C 1
ATOM 2724 O O . SER A 1 358 ? 3.633 -16.175 -21.536 1.00 96.75 358 SER A O 1
ATOM 2726 N N . ASP A 1 359 ? 4.354 -15.112 -19.708 1.00 95.00 359 ASP A N 1
ATOM 2727 C CA . ASP A 1 359 ? 4.759 -16.301 -18.952 1.00 95.00 359 ASP A CA 1
ATOM 2728 C C . ASP A 1 359 ? 3.557 -17.036 -18.297 1.00 95.00 359 ASP A C 1
ATOM 2730 O O . ASP A 1 359 ? 3.739 -17.823 -17.364 1.00 95.00 359 ASP A O 1
ATOM 2734 N N . LEU A 1 360 ? 2.315 -16.759 -18.728 1.00 94.94 360 LEU A N 1
ATOM 2735 C CA . LEU A 1 360 ? 1.078 -17.299 -18.146 1.00 94.94 360 LEU A CA 1
ATOM 2736 C C . LEU A 1 360 ? 0.519 -18.489 -18.934 1.00 94.94 360 LEU A C 1
ATOM 2738 O O . LEU A 1 360 ? 0.257 -18.412 -20.131 1.00 94.94 360 LEU A O 1
ATOM 2742 N N . SER A 1 361 ? 0.194 -19.569 -18.224 1.00 91.88 361 SER A N 1
ATOM 2743 C CA . SER A 1 361 ? -0.451 -20.763 -18.790 1.00 91.88 361 SER A CA 1
ATOM 2744 C C . SER A 1 361 ? -1.972 -20.646 -18.961 1.00 91.88 361 SER A C 1
ATOM 2746 O O . SER A 1 361 ? -2.557 -21.446 -19.689 1.00 91.88 361 SER A O 1
ATOM 2748 N N . VAL A 1 362 ? -2.620 -19.676 -18.305 1.00 93.94 362 VAL A N 1
ATOM 2749 C CA . VAL A 1 362 ? -4.083 -19.497 -18.301 1.00 93.94 362 VAL A CA 1
ATOM 2750 C C . VAL A 1 362 ? -4.443 -18.115 -18.839 1.00 93.94 362 VAL A C 1
ATOM 2752 O O . VAL A 1 362 ? -3.964 -17.100 -18.330 1.00 93.94 362 VAL A O 1
ATOM 2755 N N . ALA A 1 363 ? -5.310 -18.081 -19.852 1.00 96.75 363 ALA A N 1
ATOM 2756 C CA . ALA A 1 363 ? -5.814 -16.850 -20.447 1.00 96.75 363 ALA A CA 1
ATOM 2757 C C . ALA A 1 363 ? -6.669 -16.065 -19.442 1.00 96.75 363 ALA A C 1
ATOM 2759 O O . ALA A 1 363 ? -7.625 -16.592 -18.875 1.00 96.75 363 ALA A O 1
ATOM 2760 N N . ARG A 1 364 ? -6.336 -14.787 -19.238 1.00 97.19 364 ARG A N 1
ATOM 2761 C CA . ARG A 1 364 ? -7.085 -13.869 -18.368 1.00 97.19 364 ARG A CA 1
ATOM 2762 C C . ARG A 1 364 ? -7.094 -12.445 -18.914 1.00 97.19 364 ARG A C 1
ATOM 2764 O O . ARG A 1 364 ? -6.282 -12.089 -19.766 1.00 97.19 364 ARG A O 1
ATOM 2771 N N . ARG A 1 365 ? -8.026 -11.623 -18.434 1.00 98.25 365 ARG A N 1
ATOM 2772 C CA . ARG A 1 365 ? -8.293 -10.272 -18.944 1.00 98.25 365 ARG A CA 1
ATOM 2773 C C . ARG A 1 365 ? -7.221 -9.245 -18.569 1.00 98.25 365 ARG A C 1
ATOM 2775 O O . ARG A 1 365 ? -7.097 -8.238 -19.256 1.00 98.25 365 ARG A O 1
ATOM 2782 N N . ASN A 1 366 ? -6.461 -9.492 -17.501 1.00 98.38 366 ASN A N 1
ATOM 2783 C CA . ASN A 1 366 ? -5.580 -8.513 -16.856 1.00 98.38 366 ASN A CA 1
ATOM 2784 C C . ASN A 1 366 ? -4.211 -9.141 -16.544 1.00 98.38 366 ASN A C 1
ATOM 2786 O O . ASN A 1 366 ? -4.165 -10.248 -16.004 1.00 98.38 366 ASN A O 1
ATOM 2790 N N . VAL A 1 367 ? -3.095 -8.453 -16.822 1.00 97.62 367 VAL A N 1
ATOM 2791 C CA . VAL A 1 367 ? -1.747 -8.999 -16.553 1.00 97.62 367 VAL A CA 1
ATOM 2792 C C . VAL A 1 367 ? -1.529 -9.277 -15.063 1.00 97.62 367 VAL A C 1
ATOM 2794 O O . VAL A 1 367 ? -1.012 -10.327 -14.703 1.00 97.62 367 VAL A O 1
ATOM 2797 N N . ALA A 1 368 ? -1.999 -8.384 -14.194 1.00 97.06 368 ALA A N 1
ATOM 2798 C CA . ALA A 1 368 ? -2.029 -8.518 -12.742 1.00 97.06 368 ALA A CA 1
ATOM 2799 C C . ALA A 1 368 ? -3.252 -7.759 -12.206 1.00 97.06 368 ALA A C 1
ATOM 2801 O O . ALA A 1 368 ? -3.785 -6.878 -12.885 1.00 97.06 368 ALA A O 1
ATOM 2802 N N . ILE A 1 369 ? -3.726 -8.153 -11.024 1.00 98.00 369 ILE A N 1
ATOM 2803 C CA . ILE A 1 369 ? -5.061 -7.808 -10.517 1.00 98.00 369 ILE A CA 1
ATOM 2804 C C . ILE A 1 369 ? -5.012 -7.244 -9.095 1.00 98.00 369 ILE A C 1
ATOM 2806 O O . ILE A 1 369 ? -5.794 -6.352 -8.776 1.00 98.00 369 ILE A O 1
ATOM 2810 N N . LEU A 1 370 ? -4.140 -7.776 -8.229 1.00 97.94 370 LEU A N 1
ATOM 2811 C CA . LEU A 1 370 ? -4.193 -7.527 -6.785 1.00 97.94 370 LEU A CA 1
ATOM 2812 C C . LEU A 1 370 ? -3.067 -6.641 -6.261 1.00 97.94 370 LEU A C 1
ATOM 2814 O O . LEU A 1 370 ? -1.944 -6.697 -6.753 1.00 97.94 370 LEU A O 1
ATOM 2818 N N . THR A 1 371 ? -3.342 -5.866 -5.218 1.00 97.38 371 THR A N 1
ATOM 2819 C CA . THR A 1 371 ? -2.350 -5.063 -4.483 1.00 97.38 371 THR A CA 1
ATOM 2820 C C . THR A 1 371 ? -2.853 -4.769 -3.068 1.00 97.38 371 THR A C 1
ATOM 2822 O O . THR A 1 371 ? -4.017 -5.014 -2.767 1.00 97.38 371 THR A O 1
ATOM 2825 N N . VAL A 1 372 ? -2.024 -4.196 -2.198 1.00 96.69 372 VAL A N 1
ATOM 2826 C CA . VAL A 1 372 ? -2.524 -3.440 -1.040 1.00 96.69 372 VAL A CA 1
ATOM 2827 C C . VAL A 1 372 ? -1.971 -2.027 -1.116 1.00 96.69 372 VAL A C 1
ATOM 2829 O O . VAL A 1 372 ? -0.794 -1.801 -0.856 1.00 96.69 372 VAL A O 1
ATOM 2832 N N . ALA A 1 373 ? -2.838 -1.076 -1.448 1.00 94.69 373 ALA A N 1
ATOM 2833 C CA . ALA A 1 373 ? -2.534 0.345 -1.355 1.00 94.69 373 ALA A CA 1
ATOM 2834 C C . ALA A 1 373 ? -2.614 0.828 0.109 1.00 94.69 373 ALA A C 1
ATOM 2836 O O . ALA A 1 373 ? -3.298 0.202 0.922 1.00 94.69 373 ALA A O 1
ATOM 2837 N N . PRO A 1 374 ? -2.030 1.992 0.456 1.00 89.50 374 PRO A N 1
ATOM 2838 C CA . PRO A 1 374 ? -2.177 2.571 1.794 1.00 89.50 374 PRO A CA 1
ATOM 2839 C C . PRO A 1 374 ? -3.634 2.862 2.182 1.00 89.50 374 PRO A C 1
ATOM 2841 O O . PRO A 1 374 ? -3.966 2.920 3.358 1.00 89.50 374 PRO A O 1
ATOM 2844 N N . THR A 1 375 ? -4.520 3.112 1.208 1.00 89.50 375 THR A N 1
ATOM 2845 C CA . THR A 1 375 ? -5.940 3.508 1.387 1.00 89.50 375 THR A CA 1
ATOM 2846 C C . THR A 1 375 ? -6.198 4.726 2.288 1.00 89.50 375 THR A C 1
ATOM 2848 O O . THR A 1 375 ? -7.347 5.015 2.594 1.00 89.50 375 THR A O 1
ATOM 2851 N N . GLY A 1 376 ? -5.173 5.497 2.671 1.00 80.56 376 GLY A N 1
ATOM 2852 C CA . GLY A 1 376 ? -5.255 6.443 3.792 1.00 80.56 376 GLY A CA 1
ATOM 2853 C C . GLY A 1 376 ? -6.388 7.479 3.745 1.00 80.56 376 GLY A C 1
ATOM 2854 O O . GLY A 1 376 ? -6.814 7.934 4.794 1.00 80.56 376 GLY A O 1
ATOM 2855 N N . THR A 1 377 ? -6.914 7.859 2.572 1.00 78.25 377 THR A N 1
ATOM 2856 C CA . THR A 1 377 ? -8.124 8.709 2.481 1.00 78.25 377 THR A CA 1
ATOM 2857 C C . THR A 1 377 ? -9.430 7.905 2.501 1.00 78.25 377 THR A C 1
ATOM 2859 O O . THR A 1 377 ? -10.417 8.366 3.068 1.00 78.25 377 THR A O 1
ATOM 2862 N N . THR A 1 378 ? -9.462 6.727 1.875 1.00 86.31 378 THR A N 1
ATOM 2863 C CA . THR A 1 378 ? -10.673 5.909 1.718 1.00 86.31 378 THR A CA 1
ATOM 2864 C C . THR A 1 378 ? -11.009 5.113 2.976 1.00 86.31 378 THR A C 1
ATOM 2866 O O . THR A 1 378 ? -12.182 5.041 3.326 1.00 86.31 378 THR A O 1
ATOM 2869 N N . SER A 1 379 ? -10.012 4.610 3.709 1.00 86.69 379 SER A N 1
ATOM 2870 C CA . SER A 1 379 ? -10.205 3.962 5.016 1.00 86.69 379 SER A CA 1
ATOM 2871 C C . SER A 1 379 ? -10.835 4.917 6.034 1.00 86.69 379 SER A C 1
ATOM 2873 O O . SER A 1 379 ? -11.846 4.588 6.649 1.00 86.69 379 SER A O 1
ATOM 2875 N N . MET A 1 380 ? -10.334 6.157 6.109 1.00 82.06 380 MET A N 1
ATOM 2876 C CA . MET A 1 380 ? -10.914 7.225 6.936 1.00 82.06 380 MET A CA 1
ATOM 2877 C C . MET A 1 380 ? -12.363 7.565 6.559 1.00 82.06 380 MET A C 1
ATOM 2879 O O . MET A 1 380 ? -13.150 7.890 7.442 1.00 82.06 380 MET A O 1
ATOM 2883 N N . LEU A 1 381 ? -12.723 7.509 5.270 1.00 83.88 381 LEU A N 1
ATOM 2884 C CA . LEU A 1 381 ? -14.102 7.733 4.816 1.00 83.88 381 LEU A CA 1
ATOM 2885 C C . LEU A 1 381 ? -15.034 6.581 5.228 1.00 83.88 381 LEU A C 1
ATOM 2887 O O . LEU A 1 381 ? -16.207 6.819 5.496 1.00 83.88 381 LEU A O 1
ATOM 2891 N N . MET A 1 382 ? -14.513 5.352 5.269 1.00 87.56 382 MET A N 1
ATOM 2892 C CA . MET A 1 382 ? -15.238 4.151 5.702 1.00 87.56 382 MET A CA 1
ATOM 2893 C C . MET A 1 382 ? -15.222 3.942 7.228 1.00 87.56 382 MET A C 1
ATOM 2895 O O . MET A 1 382 ? -15.987 3.122 7.724 1.00 87.56 382 MET A O 1
ATOM 2899 N N . GLY A 1 383 ? -14.379 4.667 7.971 1.00 87.94 383 GLY A N 1
ATOM 2900 C CA . GLY A 1 383 ? -14.262 4.559 9.429 1.00 87.94 383 GLY A CA 1
ATOM 2901 C C . GLY A 1 383 ? -13.515 3.316 9.933 1.00 87.94 383 GLY A C 1
ATOM 2902 O O . GLY A 1 383 ? -13.762 2.909 11.063 1.00 87.94 383 GLY A O 1
ATOM 2903 N N . VAL A 1 384 ? -12.630 2.729 9.117 1.00 93.88 384 VAL A N 1
ATOM 2904 C CA . VAL A 1 384 ? -11.889 1.478 9.408 1.00 93.88 384 VAL A CA 1
ATOM 2905 C C . VAL A 1 384 ? -10.372 1.644 9.232 1.00 93.88 384 VAL A C 1
ATOM 2907 O O . VAL A 1 384 ? -9.908 2.671 8.726 1.00 93.88 384 VAL A O 1
ATOM 2910 N N . SER A 1 385 ? -9.582 0.631 9.605 1.00 94.56 385 SER A N 1
ATOM 2911 C CA . SER A 1 385 ? -8.125 0.617 9.437 1.00 94.56 385 SER A CA 1
ATOM 2912 C C . SER A 1 385 ? -7.687 0.716 7.971 1.00 94.56 385 SER A C 1
ATOM 2914 O O . SER A 1 385 ? -8.380 0.332 7.025 1.00 94.56 385 SER A O 1
ATOM 2916 N N . SER A 1 386 ? -6.495 1.269 7.774 1.00 94.12 386 SER A N 1
ATOM 2917 C CA . SER A 1 386 ? -5.911 1.507 6.456 1.00 94.12 386 SER A CA 1
ATOM 2918 C C . SER A 1 386 ? -5.284 0.237 5.886 1.00 94.12 386 SER A C 1
ATOM 2920 O O . SER A 1 386 ? -4.373 -0.312 6.487 1.00 94.12 386 SER A O 1
ATOM 2922 N N . GLY A 1 387 ? -5.696 -0.210 4.700 1.00 95.31 387 GLY A N 1
ATOM 2923 C CA . GLY A 1 387 ? -5.003 -1.276 3.974 1.00 95.31 387 GLY A CA 1
ATOM 2924 C C . GLY A 1 387 ? -4.932 -2.584 4.768 1.00 95.31 387 GLY A C 1
ATOM 2925 O O . GLY A 1 387 ? -5.944 -3.122 5.220 1.00 95.31 387 GLY A O 1
ATOM 2926 N N . VAL A 1 388 ? -3.698 -3.054 4.967 1.00 96.56 388 VAL A N 1
ATOM 2927 C CA . VAL A 1 388 ? -3.337 -4.124 5.915 1.00 96.56 388 VAL A CA 1
ATOM 2928 C C . VAL A 1 388 ? -2.498 -3.590 7.085 1.00 96.56 388 VAL A C 1
ATOM 2930 O O . VAL A 1 388 ? -1.662 -4.298 7.635 1.00 96.56 388 VAL A O 1
ATOM 2933 N N . GLU A 1 389 ? -2.687 -2.323 7.455 1.00 95.19 389 GLU A N 1
ATOM 2934 C CA . GLU A 1 389 ? -2.169 -1.738 8.694 1.00 95.19 389 GLU A CA 1
ATOM 2935 C C . GLU A 1 389 ? -3.036 -2.154 9.899 1.00 95.19 389 GLU A C 1
ATOM 2937 O O . GLU A 1 389 ? -4.264 -2.286 9.769 1.00 95.19 389 GLU A O 1
ATOM 2942 N N . PRO A 1 390 ? -2.433 -2.306 11.094 1.00 95.00 390 PRO A N 1
ATOM 2943 C CA . PRO A 1 390 ? -3.189 -2.366 12.338 1.00 95.00 390 PRO A CA 1
ATOM 2944 C C . PRO A 1 390 ? -3.883 -1.024 12.616 1.00 95.00 390 PRO A C 1
ATOM 2946 O O . PRO A 1 390 ? -3.556 0.006 12.019 1.00 95.00 390 PRO A O 1
ATOM 2949 N N . VAL A 1 391 ? -4.805 -1.011 13.579 1.00 93.38 391 VAL A N 1
ATOM 2950 C CA . VAL A 1 391 ? -5.305 0.246 14.155 1.00 93.38 391 VAL A CA 1
ATOM 2951 C C . VAL A 1 391 ? -4.108 1.030 14.708 1.00 93.38 391 VAL A C 1
ATOM 2953 O O . VAL A 1 391 ? -3.304 0.488 15.466 1.00 93.38 391 VAL A O 1
ATOM 2956 N N . PHE A 1 392 ? -3.946 2.296 14.311 1.00 87.81 392 PHE A N 1
ATOM 2957 C CA . PHE A 1 392 ? -2.793 3.104 14.734 1.00 87.81 392 PHE A CA 1
ATOM 2958 C C . PHE A 1 392 ? -2.793 3.325 16.253 1.00 87.81 392 PHE A C 1
ATOM 2960 O O . PHE A 1 392 ? -1.808 3.033 16.928 1.00 87.81 392 PHE A O 1
ATOM 2967 N N . ALA A 1 393 ? -3.931 3.791 16.768 1.00 89.75 393 ALA A N 1
ATOM 2968 C CA . ALA A 1 393 ? -4.236 3.965 18.180 1.00 89.75 393 ALA A CA 1
ATOM 2969 C C . ALA A 1 393 ? -5.774 3.961 18.368 1.00 89.75 393 ALA A C 1
ATOM 2971 O O . ALA A 1 393 ? -6.496 4.231 17.401 1.00 89.75 393 ALA A O 1
ATOM 2972 N N . PRO A 1 394 ? -6.299 3.718 19.585 1.00 92.06 394 PRO A N 1
ATOM 2973 C CA . PRO A 1 394 ? -7.741 3.692 19.872 1.00 92.06 394 PRO A CA 1
ATOM 2974 C C . PRO A 1 394 ? -8.427 5.056 19.696 1.00 92.06 394 PRO A C 1
ATOM 2976 O O . PRO A 1 394 ? -9.652 5.140 19.615 1.00 92.06 394 PRO A O 1
ATOM 2979 N N . PHE A 1 395 ? -7.643 6.133 19.637 1.00 90.75 395 PHE A N 1
ATOM 2980 C CA . PHE A 1 395 ? -8.057 7.458 19.194 1.00 90.75 395 PHE A CA 1
ATOM 2981 C C . PHE A 1 395 ? -6.875 8.155 18.497 1.00 90.75 395 PHE A C 1
ATOM 2983 O O . PHE A 1 395 ? -5.717 7.819 18.746 1.00 90.75 395 PHE A O 1
ATOM 2990 N N . ILE A 1 396 ? -7.152 9.168 17.676 1.00 87.19 396 ILE A N 1
ATOM 2991 C CA . ILE A 1 396 ? -6.138 10.076 17.109 1.00 87.19 396 ILE A CA 1
ATOM 2992 C C . ILE A 1 396 ? -6.546 11.534 17.321 1.00 87.19 396 ILE A C 1
ATOM 2994 O O . ILE A 1 396 ? -7.729 11.858 17.242 1.00 87.19 396 ILE A O 1
ATOM 2998 N N . TYR A 1 397 ? -5.591 12.438 17.550 1.00 82.81 397 TYR A N 1
ATOM 2999 C CA . TYR A 1 397 ? -5.884 13.873 17.504 1.00 82.81 397 TYR A CA 1
ATOM 3000 C C . TYR A 1 397 ? -5.860 14.378 16.065 1.00 82.81 397 TYR A C 1
ATOM 3002 O O . TYR A 1 397 ? -4.946 14.082 15.295 1.00 82.81 397 TYR A O 1
ATOM 3010 N N . ARG A 1 398 ? -6.852 15.194 15.704 1.00 76.62 398 ARG A N 1
ATOM 3011 C CA . ARG A 1 398 ? -6.916 15.845 14.396 1.00 76.62 398 ARG A CA 1
ATOM 3012 C C . ARG A 1 398 ? -7.331 17.300 14.521 1.00 76.62 398 ARG A C 1
ATOM 3014 O O . ARG A 1 398 ? -8.292 17.622 15.214 1.00 76.62 398 ARG A O 1
ATOM 3021 N N . LYS A 1 399 ? -6.627 18.170 13.797 1.00 75.38 399 LYS A N 1
ATOM 3022 C CA . LYS A 1 399 ? -6.982 19.582 13.681 1.00 75.38 399 LYS A CA 1
ATOM 3023 C C . LYS A 1 399 ? -8.223 19.745 12.797 1.00 75.38 399 LYS A C 1
ATOM 3025 O O . LYS A 1 399 ? -8.193 19.363 11.626 1.00 75.38 399 LYS A O 1
ATOM 3030 N N . ILE A 1 400 ? -9.293 20.313 13.346 1.00 73.44 400 ILE A N 1
ATOM 3031 C CA . ILE A 1 400 ? -10.531 20.661 12.640 1.00 73.44 400 ILE A CA 1
ATOM 3032 C C . ILE A 1 400 ? -10.759 22.158 12.867 1.00 73.44 400 ILE A C 1
ATOM 3034 O O . ILE A 1 400 ? -11.002 22.606 13.982 1.00 73.44 400 ILE A O 1
ATOM 3038 N N . GLY A 1 401 ? -10.609 22.960 11.810 1.00 78.12 401 GLY A N 1
ATOM 3039 C CA . GLY A 1 401 ? -10.527 24.415 11.958 1.00 78.12 401 GLY A CA 1
ATOM 3040 C C . GLY A 1 401 ? -9.256 24.823 12.712 1.00 78.12 401 GLY A C 1
ATOM 3041 O O . GLY A 1 401 ? -8.143 24.528 12.266 1.00 78.12 401 GLY A O 1
ATOM 3042 N N . THR A 1 402 ? -9.409 25.513 13.842 1.00 76.00 402 THR A N 1
ATOM 3043 C CA . THR A 1 402 ? -8.298 25.899 14.728 1.00 76.00 402 THR A CA 1
ATOM 3044 C C . THR A 1 402 ? -7.927 24.821 15.742 1.00 76.00 402 THR A C 1
ATOM 3046 O O . THR A 1 402 ? -6.772 24.784 16.169 1.00 76.00 402 THR A O 1
ATOM 3049 N N . ASP A 1 403 ? -8.861 23.932 16.079 1.00 74.94 403 ASP A N 1
ATOM 3050 C CA . ASP A 1 403 ? -8.829 23.165 17.323 1.00 74.94 403 ASP A CA 1
ATOM 3051 C C . ASP A 1 403 ? -8.466 21.696 17.066 1.00 74.94 403 ASP A C 1
ATOM 3053 O O . ASP A 1 403 ? -8.758 21.140 16.004 1.00 74.94 403 ASP A O 1
ATOM 3057 N N . TYR A 1 404 ? -7.810 21.051 18.034 1.00 80.81 404 TYR A N 1
ATOM 3058 C CA . TYR A 1 404 ? -7.498 19.621 17.973 1.00 80.81 404 TYR A CA 1
ATOM 3059 C C . TYR A 1 404 ? -8.587 18.816 18.678 1.00 80.81 404 TYR A C 1
ATOM 3061 O O . TYR A 1 404 ? -8.784 18.947 19.883 1.00 80.81 404 TYR A O 1
ATOM 3069 N N . HIS A 1 405 ? -9.253 17.941 17.929 1.00 83.31 405 HIS A N 1
ATOM 3070 C CA . HIS A 1 405 ? -10.270 17.032 18.446 1.00 83.31 405 HIS A CA 1
ATOM 3071 C C . HIS A 1 405 ? -9.725 15.607 18.500 1.00 83.31 405 HIS A C 1
ATOM 3073 O O . HIS A 1 405 ? -9.067 15.161 17.557 1.00 83.31 405 HIS A O 1
ATOM 3079 N N . ALA A 1 406 ? -10.016 14.889 19.584 1.00 87.88 406 ALA A N 1
ATOM 3080 C CA . ALA A 1 406 ? -9.807 13.450 19.643 1.00 87.88 406 ALA A CA 1
ATOM 3081 C C . ALA A 1 406 ? -10.892 12.755 18.806 1.00 87.88 406 ALA A C 1
ATOM 3083 O O . ALA A 1 406 ? -12.085 12.896 19.073 1.00 87.88 406 ALA A O 1
ATOM 3084 N N . LEU A 1 407 ? -10.472 12.016 17.784 1.00 88.38 407 LEU A N 1
ATOM 3085 C CA . LEU A 1 407 ? -11.317 11.127 17.000 1.00 88.38 407 LEU A CA 1
ATOM 3086 C C . LEU A 1 407 ? -11.121 9.714 17.544 1.00 88.38 407 LEU A C 1
ATOM 3088 O O . LEU A 1 407 ? -10.060 9.119 17.356 1.00 88.38 407 LEU A O 1
ATOM 3092 N N . ILE A 1 408 ? -12.125 9.214 18.258 1.00 91.62 408 ILE A N 1
ATOM 3093 C CA . ILE A 1 408 ? -12.140 7.860 18.818 1.00 91.62 408 ILE A CA 1
ATOM 3094 C C . ILE A 1 408 ? -12.388 6.864 17.682 1.00 91.62 408 ILE A C 1
ATOM 3096 O O . ILE A 1 408 ? -13.189 7.125 16.782 1.00 91.62 408 ILE A O 1
ATOM 3100 N N . HIS A 1 409 ? -11.696 5.729 17.709 1.00 93.12 409 HIS A N 1
ATOM 3101 C CA . HIS A 1 409 ? -11.903 4.658 16.744 1.00 93.12 409 HIS A CA 1
ATOM 3102 C C . HIS A 1 409 ? -13.299 4.035 16.952 1.00 93.12 409 HIS A C 1
ATOM 3104 O O . HIS A 1 409 ? -13.561 3.563 18.062 1.00 93.12 409 HIS A O 1
ATOM 3110 N N . PRO A 1 410 ? -14.191 3.978 15.940 1.00 92.81 410 PRO A N 1
ATOM 3111 C CA . PRO A 1 410 ? -15.586 3.564 16.140 1.00 92.81 410 PRO A CA 1
ATOM 3112 C C . PRO A 1 410 ? -15.725 2.202 16.827 1.00 92.81 410 PRO A C 1
ATOM 3114 O O . PRO A 1 410 ? -16.442 2.073 17.815 1.00 92.81 410 PRO A O 1
ATOM 3117 N N . LEU A 1 411 ? -14.938 1.218 16.384 1.00 93.69 411 LEU A N 1
ATOM 3118 C CA . LEU A 1 411 ? -14.943 -0.128 16.959 1.00 93.69 411 LEU A CA 1
ATOM 3119 C C . LEU A 1 411 ? -14.392 -0.185 18.399 1.00 93.69 411 LEU A C 1
ATOM 3121 O O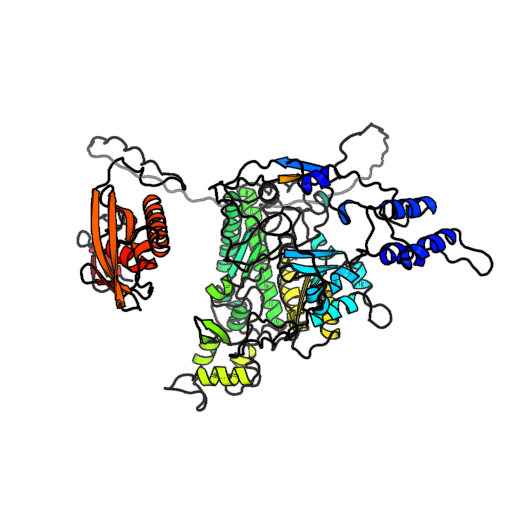 . LEU A 1 411 ? -14.789 -1.049 19.170 1.00 93.69 411 LEU A O 1
ATOM 3125 N N . PHE A 1 412 ? -13.511 0.741 18.801 1.00 95.50 412 PHE A N 1
ATOM 3126 C CA . PHE A 1 412 ? -13.070 0.840 20.200 1.00 95.50 412 PHE A CA 1
ATOM 3127 C C . PHE A 1 412 ? -14.177 1.421 21.088 1.00 95.50 412 PHE A C 1
ATOM 3129 O O . PHE A 1 412 ? -14.365 0.955 22.210 1.00 95.50 412 PHE A O 1
ATOM 3136 N N . GLN A 1 413 ? -14.930 2.398 20.573 1.00 95.25 413 GLN A N 1
ATOM 3137 C CA . GLN A 1 413 ? -16.102 2.941 21.256 1.00 95.25 413 GLN A CA 1
ATOM 3138 C C . GLN A 1 413 ? -17.190 1.880 21.447 1.00 95.25 413 GLN A C 1
ATOM 3140 O O . GLN A 1 413 ? -17.645 1.689 22.573 1.00 95.25 413 GLN A O 1
ATOM 3145 N N . GLU A 1 414 ? -17.552 1.162 20.384 1.00 94.62 414 GLU A N 1
ATOM 3146 C CA . GLU A 1 414 ? -18.540 0.076 20.424 1.00 94.62 414 GLU A CA 1
ATOM 3147 C C . GLU A 1 414 ? -18.159 -0.995 21.458 1.00 94.62 414 GLU A C 1
ATOM 3149 O O . GLU A 1 414 ? -18.944 -1.295 22.357 1.00 94.62 414 GLU A O 1
ATOM 3154 N N . LEU A 1 415 ? -16.916 -1.490 21.403 1.00 94.56 415 LEU A N 1
ATOM 3155 C CA . LEU A 1 415 ? -16.411 -2.504 22.332 1.00 94.56 415 LEU A CA 1
ATOM 3156 C C . LEU A 1 415 ? -16.383 -2.042 23.796 1.00 94.56 415 LEU A C 1
ATOM 3158 O O . LEU A 1 415 ? -16.579 -2.865 24.683 1.00 94.56 415 LEU A O 1
ATOM 3162 N N . LEU A 1 416 ? -16.141 -0.759 24.090 1.00 95.25 416 LEU A N 1
ATOM 3163 C CA . LEU A 1 416 ? -16.216 -0.253 25.469 1.00 95.25 416 LEU A CA 1
ATOM 3164 C C . LEU A 1 416 ? -17.661 -0.092 25.946 1.00 95.25 416 LEU A C 1
ATOM 3166 O O . LEU A 1 416 ? -17.962 -0.431 27.090 1.00 95.25 416 LEU A O 1
ATOM 3170 N N . GLU A 1 417 ? -18.551 0.424 25.097 1.00 95.44 417 GLU A N 1
ATOM 3171 C CA . GLU A 1 417 ? -19.934 0.753 25.465 1.00 95.44 417 GLU A CA 1
ATOM 3172 C C . GLU A 1 417 ? -20.810 -0.480 25.763 1.00 95.44 417 GLU A C 1
ATOM 3174 O O . GLU A 1 417 ? -21.831 -0.346 26.439 1.00 95.44 417 GLU A O 1
ATOM 3179 N N . GLU A 1 418 ? -20.373 -1.687 25.386 1.00 94.69 418 GLU A N 1
ATOM 3180 C CA . GLU A 1 418 ? -20.956 -2.959 25.848 1.00 94.69 418 GLU A CA 1
ATOM 3181 C C . GLU A 1 418 ? -20.735 -3.245 27.342 1.00 94.69 418 GLU A C 1
ATOM 3183 O O . GLU A 1 418 ? -21.488 -4.010 27.954 1.00 94.69 418 GLU A O 1
ATOM 3188 N N . HIS A 1 419 ? -19.733 -2.615 27.959 1.00 94.38 419 HIS A N 1
ATOM 3189 C CA . HIS A 1 419 ? -19.411 -2.782 29.370 1.00 94.38 419 HIS A CA 1
ATOM 3190 C C . HIS A 1 419 ? -19.801 -1.549 30.190 1.00 94.38 419 HIS A C 1
ATOM 3192 O O . HIS A 1 419 ? -19.727 -0.403 29.744 1.00 94.38 419 HIS A O 1
ATOM 3198 N N . ALA A 1 420 ? -20.183 -1.778 31.448 1.00 93.75 420 ALA A N 1
ATOM 3199 C CA . ALA A 1 420 ? -20.488 -0.691 32.369 1.00 93.75 420 ALA A CA 1
ATOM 3200 C C . ALA A 1 420 ? -19.201 0.077 32.753 1.00 93.75 420 ALA A C 1
ATOM 3202 O O . ALA A 1 420 ? -18.264 -0.549 33.257 1.00 93.75 420 ALA A O 1
ATOM 3203 N N . PRO A 1 421 ? -19.154 1.414 32.595 1.00 94.94 421 PRO A N 1
ATOM 3204 C CA . PRO A 1 421 ? -17.974 2.207 32.927 1.00 94.94 421 PRO A CA 1
ATOM 3205 C C . PRO A 1 421 ? -17.652 2.145 34.433 1.00 94.94 421 PRO A C 1
ATOM 3207 O O . PRO A 1 421 ? -18.554 2.351 35.264 1.00 94.94 421 PRO A O 1
ATOM 3210 N N . PRO A 1 422 ? -16.378 1.915 34.814 1.00 93.94 422 PRO A N 1
ATOM 3211 C CA . PRO A 1 422 ? -15.920 2.033 36.197 1.00 93.94 422 PRO A CA 1
ATOM 3212 C C . PRO A 1 422 ? -16.176 3.436 36.778 1.00 93.94 422 PRO A C 1
ATOM 3214 O O . PRO A 1 422 ? -16.286 4.396 36.016 1.00 93.94 422 PRO A O 1
ATOM 3217 N N . PRO A 1 423 ? -16.246 3.597 38.117 1.00 92.88 423 PRO A N 1
ATOM 3218 C CA . PRO A 1 423 ? -16.615 4.868 38.749 1.00 92.88 423 PRO A CA 1
ATOM 3219 C C . PRO A 1 423 ? -15.802 6.081 38.278 1.00 92.88 423 PRO A C 1
ATOM 3221 O O . PRO A 1 423 ? -16.389 7.138 38.064 1.00 92.88 423 PRO A O 1
ATOM 3224 N N . ASP A 1 424 ? -14.496 5.902 38.068 1.00 93.25 424 ASP A N 1
ATOM 3225 C CA . ASP A 1 424 ? -13.555 6.966 37.687 1.00 93.25 424 ASP A CA 1
ATOM 3226 C C . ASP A 1 424 ? -13.608 7.327 36.188 1.00 93.25 424 ASP A C 1
ATOM 3228 O O . ASP A 1 424 ? -13.045 8.334 35.773 1.00 93.25 424 ASP A O 1
ATOM 3232 N N . PHE A 1 425 ? -14.307 6.521 35.378 1.00 95.12 425 PHE A N 1
ATOM 3233 C CA . PHE A 1 425 ? -14.474 6.687 33.928 1.00 95.12 425 PHE A CA 1
ATOM 3234 C C . PHE A 1 425 ? -15.950 6.853 33.542 1.00 95.12 425 PHE A C 1
ATOM 3236 O O . PHE A 1 425 ? -16.346 6.529 32.421 1.00 95.12 425 PHE A O 1
ATOM 3243 N N . ARG A 1 426 ? -16.792 7.321 34.476 1.00 95.75 426 ARG A N 1
ATOM 3244 C CA . ARG A 1 426 ? -18.245 7.413 34.296 1.00 95.75 426 ARG A CA 1
ATOM 3245 C C . ARG A 1 426 ? -18.777 8.832 34.473 1.00 95.75 426 ARG A C 1
ATOM 3247 O O . ARG A 1 426 ? -18.729 9.389 35.567 1.00 95.75 426 ARG A O 1
ATOM 3254 N N . LYS A 1 427 ? -19.434 9.340 33.432 1.00 94.00 427 LYS A N 1
ATOM 3255 C CA . LYS A 1 427 ? -20.066 10.666 33.364 1.00 94.00 427 LYS A CA 1
ATOM 3256 C C . LYS A 1 427 ? -21.495 10.506 32.861 1.00 94.00 427 LYS A C 1
ATOM 3258 O O . LYS A 1 427 ? -21.737 9.826 31.869 1.00 94.00 427 LYS A O 1
ATOM 3263 N N . ASP A 1 428 ? -22.459 11.021 33.622 1.00 91.75 428 ASP A N 1
ATOM 3264 C CA . ASP A 1 428 ? -23.903 10.905 33.346 1.00 91.75 428 ASP A CA 1
ATOM 3265 C C . ASP A 1 428 ? -24.396 9.469 33.049 1.00 91.75 428 ASP A C 1
ATOM 3267 O O . ASP A 1 428 ? -25.310 9.237 32.260 1.00 91.75 428 ASP A O 1
ATOM 3271 N N . GLY A 1 429 ? -23.773 8.477 33.698 1.00 88.50 429 GLY A N 1
ATOM 3272 C CA . GLY A 1 429 ? -24.085 7.052 33.531 1.00 88.50 429 GLY A CA 1
ATOM 3273 C C . GLY A 1 429 ? -23.450 6.379 32.307 1.00 88.50 429 GLY A C 1
ATOM 3274 O O . GLY A 1 429 ? -23.605 5.170 32.156 1.00 88.50 429 GLY A O 1
ATOM 3275 N N . LYS A 1 430 ? -22.715 7.125 31.475 1.00 94.06 430 LYS A N 1
ATOM 3276 C CA . LYS A 1 430 ? -21.985 6.647 30.291 1.00 94.06 430 LYS A CA 1
ATOM 3277 C C . LYS A 1 430 ? -20.471 6.722 30.499 1.00 94.06 430 LYS A C 1
ATOM 3279 O O . LYS A 1 430 ? -20.011 7.237 31.519 1.00 94.06 430 LYS A O 1
ATOM 3284 N N . TRP A 1 431 ? -19.707 6.200 29.542 1.00 95.69 431 TRP A N 1
ATOM 3285 C CA . TRP A 1 431 ? -18.255 6.362 29.494 1.00 95.69 431 TRP A CA 1
ATOM 3286 C C . TRP A 1 431 ? -17.868 7.842 29.402 1.00 95.69 431 TRP A C 1
ATOM 3288 O O . TRP A 1 431 ? -18.389 8.583 28.567 1.00 95.69 431 TRP A O 1
ATOM 3298 N N . ASP A 1 432 ? -16.951 8.272 30.268 1.00 96.25 432 ASP A N 1
ATOM 3299 C CA . ASP A 1 432 ? -16.325 9.588 30.185 1.00 96.25 432 ASP A CA 1
ATOM 3300 C C . ASP A 1 432 ? -15.184 9.542 29.167 1.00 96.25 432 ASP A C 1
ATOM 3302 O O . ASP A 1 432 ? -14.037 9.223 29.489 1.00 96.25 432 ASP A O 1
ATOM 3306 N N . TRP A 1 433 ? -15.521 9.828 27.911 1.00 94.81 433 TRP A N 1
ATOM 3307 C CA . TRP A 1 433 ? -14.575 9.784 26.800 1.00 94.81 433 TRP A CA 1
ATOM 3308 C C . TRP A 1 433 ? -13.386 10.741 26.970 1.00 94.81 433 TRP A C 1
ATOM 3310 O O . TRP A 1 433 ? -12.291 10.403 26.522 1.00 94.81 433 TRP A O 1
ATOM 3320 N N . ASP A 1 434 ? -13.545 11.856 27.694 1.00 93.75 434 ASP A N 1
ATOM 3321 C CA . ASP A 1 434 ? -12.434 12.758 28.024 1.00 93.75 434 ASP A CA 1
ATOM 3322 C C . ASP A 1 434 ? -11.416 12.052 28.945 1.00 93.75 434 ASP A C 1
ATOM 3324 O O . ASP A 1 434 ? -10.206 12.099 28.712 1.00 93.75 434 ASP A O 1
ATOM 3328 N N . ALA A 1 435 ? -11.907 11.335 29.965 1.00 94.88 435 ALA A N 1
ATOM 3329 C CA . ALA A 1 435 ? -11.078 10.573 30.901 1.00 94.88 435 ALA A CA 1
ATOM 3330 C C . ALA A 1 435 ? -10.431 9.338 30.246 1.00 94.88 435 ALA A C 1
ATOM 3332 O O . ALA A 1 435 ? -9.256 9.057 30.493 1.00 94.88 435 ALA A O 1
ATOM 3333 N N . VAL A 1 436 ? -11.161 8.622 29.379 1.00 95.69 436 VAL A N 1
ATOM 3334 C CA . VAL A 1 436 ? -10.625 7.479 28.615 1.00 95.69 436 VAL A CA 1
ATOM 3335 C C . VAL A 1 436 ? -9.503 7.932 27.679 1.00 95.69 436 VAL A C 1
ATOM 3337 O O . VAL A 1 436 ? -8.420 7.346 27.709 1.00 95.69 436 VAL A O 1
ATOM 3340 N N . VAL A 1 437 ? -9.718 8.997 26.895 1.00 94.62 437 VAL A N 1
ATOM 3341 C CA . VAL A 1 437 ? -8.689 9.565 26.007 1.00 94.62 437 VAL A CA 1
ATOM 3342 C C . VAL A 1 437 ? -7.470 10.014 26.813 1.00 94.62 437 VAL A C 1
ATOM 3344 O O . VAL A 1 437 ? -6.352 9.662 26.445 1.00 94.62 437 VAL A O 1
ATOM 3347 N N . ALA A 1 438 ? -7.657 10.709 27.940 1.00 93.69 438 ALA A N 1
ATOM 3348 C CA . ALA A 1 438 ? -6.549 11.132 28.798 1.00 93.69 438 ALA A CA 1
ATOM 3349 C C . ALA A 1 438 ? -5.742 9.946 29.366 1.00 93.69 438 ALA A C 1
ATOM 3351 O O . ALA A 1 438 ? -4.512 9.998 29.394 1.00 93.69 438 ALA A O 1
ATOM 3352 N N . ALA A 1 439 ? -6.402 8.859 29.778 1.00 94.69 439 ALA A N 1
ATOM 3353 C CA . ALA A 1 439 ? -5.726 7.676 30.310 1.00 94.69 439 ALA A CA 1
ATOM 3354 C C . ALA A 1 439 ? -4.972 6.883 29.228 1.00 94.69 439 ALA A C 1
ATOM 3356 O O . ALA A 1 439 ? -3.835 6.471 29.454 1.00 94.69 439 ALA A O 1
ATOM 3357 N N . VAL A 1 440 ? -5.560 6.716 28.038 1.00 93.38 440 VAL A N 1
ATOM 3358 C CA . VAL A 1 440 ? -4.888 6.084 26.887 1.00 93.38 440 VAL A CA 1
ATOM 3359 C C . VAL A 1 440 ? -3.731 6.962 26.387 1.00 93.38 440 VAL A C 1
ATOM 3361 O O . VAL A 1 440 ? -2.660 6.445 26.082 1.00 93.38 440 VAL A O 1
ATOM 3364 N N . GLN A 1 441 ? -3.883 8.291 26.380 1.00 90.75 441 GLN A N 1
ATOM 3365 C CA . GLN A 1 441 ? -2.808 9.237 26.052 1.00 90.75 441 GLN A CA 1
ATOM 3366 C C . GLN A 1 441 ? -1.634 9.141 27.038 1.00 90.75 441 GLN A C 1
ATOM 3368 O O . GLN A 1 441 ? -0.481 9.069 26.615 1.00 90.75 441 GLN A O 1
ATOM 3373 N N . ALA A 1 442 ? -1.919 9.097 28.344 1.00 91.00 442 ALA A N 1
ATOM 3374 C CA . ALA A 1 442 ? -0.909 8.909 29.387 1.00 91.00 442 ALA A CA 1
ATOM 3375 C C . ALA A 1 442 ? -0.193 7.547 29.287 1.00 91.00 442 ALA A C 1
ATOM 3377 O O . ALA A 1 442 ? 0.946 7.421 29.727 1.00 91.00 442 ALA A O 1
ATOM 3378 N N . ASN A 1 443 ? -0.836 6.555 28.665 1.00 90.44 443 ASN A N 1
ATOM 3379 C CA . ASN A 1 443 ? -0.293 5.232 28.363 1.00 90.44 443 ASN A CA 1
ATOM 3380 C C . ASN A 1 443 ? 0.237 5.126 26.916 1.00 90.44 443 ASN A C 1
ATOM 3382 O O . ASN A 1 443 ? 0.105 4.092 26.264 1.00 90.44 443 ASN A O 1
ATOM 3386 N N . HIS A 1 444 ? 0.807 6.215 26.388 1.00 85.06 444 HIS A N 1
ATOM 3387 C CA . HIS A 1 444 ? 1.450 6.282 25.066 1.00 85.06 444 HIS A CA 1
ATOM 3388 C C . HIS A 1 444 ? 0.555 5.888 23.872 1.00 85.06 444 HIS A C 1
ATOM 3390 O O . HIS A 1 444 ? 1.051 5.467 22.830 1.00 85.06 444 HIS A O 1
ATOM 3396 N N . GLY A 1 445 ? -0.765 6.046 23.995 1.00 86.88 445 GLY A N 1
ATOM 3397 C CA . GLY A 1 445 ? -1.726 5.662 22.958 1.00 86.88 445 GLY A CA 1
ATOM 3398 C C . GLY A 1 445 ? -2.177 4.201 23.015 1.00 86.88 445 GLY A C 1
ATOM 3399 O O . GLY A 1 445 ? -2.914 3.779 22.132 1.00 86.88 445 GLY A O 1
ATOM 3400 N N . SER A 1 446 ? -1.765 3.433 24.027 1.00 92.19 446 SER A N 1
ATOM 3401 C CA . SER A 1 446 ? -2.093 2.012 24.174 1.00 92.19 446 SER A CA 1
ATOM 3402 C C . SER A 1 446 ? -3.211 1.767 25.193 1.00 92.19 446 SER A C 1
ATOM 3404 O O . SER A 1 446 ? -3.311 2.462 26.207 1.00 92.19 446 SER A O 1
ATOM 3406 N N . VAL A 1 447 ? -4.023 0.724 24.979 1.00 94.94 447 VAL A N 1
ATOM 3407 C CA . VAL A 1 447 ? -4.934 0.179 26.011 1.00 94.94 447 VAL A CA 1
ATOM 3408 C C . VAL A 1 447 ? -4.289 -0.907 26.874 1.00 94.94 447 VAL A C 1
ATOM 3410 O O . VAL A 1 447 ? -4.869 -1.331 27.879 1.00 94.94 447 VAL A O 1
ATOM 3413 N N . GLN A 1 448 ? -3.102 -1.385 26.503 1.00 95.25 448 GLN A N 1
ATOM 3414 C CA . GLN A 1 448 ? -2.450 -2.492 27.190 1.00 95.25 448 GLN A CA 1
ATOM 3415 C C . GLN A 1 448 ? -2.056 -2.078 28.613 1.00 95.25 448 GLN A C 1
ATOM 3417 O O . GLN A 1 448 ? -1.593 -0.968 28.860 1.00 95.25 448 GLN A O 1
ATOM 3422 N N . GLY A 1 449 ? -2.310 -2.957 29.585 1.00 94.00 449 GLY A N 1
ATOM 3423 C CA . GLY A 1 449 ? -2.114 -2.659 31.010 1.00 94.00 449 GLY A CA 1
ATOM 3424 C C . GLY A 1 449 ? -3.208 -1.805 31.673 1.00 94.00 449 GLY A C 1
ATOM 3425 O O . GLY A 1 449 ? -3.329 -1.845 32.895 1.00 94.00 449 GLY A O 1
ATOM 3426 N N . LEU A 1 450 ? -4.083 -1.119 30.925 1.00 95.31 450 LEU A N 1
ATOM 3427 C CA . LEU A 1 450 ? -5.154 -0.303 31.515 1.00 95.31 450 LEU A CA 1
ATOM 3428 C C . LEU A 1 450 ? -6.269 -1.184 32.096 1.00 95.31 450 LEU A C 1
ATOM 3430 O O . LEU A 1 450 ? -7.111 -1.700 31.372 1.00 95.31 450 LEU A O 1
ATOM 3434 N N . HIS A 1 451 ? -6.288 -1.359 33.419 1.00 93.62 451 HIS A N 1
ATOM 3435 C CA . HIS A 1 451 ? -7.233 -2.252 34.111 1.00 93.62 451 HIS A CA 1
ATOM 3436 C C . HIS A 1 451 ? -8.711 -1.831 34.032 1.00 93.62 451 HIS A C 1
ATOM 3438 O O . HIS A 1 451 ? -9.578 -2.645 34.337 1.00 93.62 451 HIS A O 1
ATOM 3444 N N . PHE A 1 452 ? -9.008 -0.586 33.644 1.00 94.88 452 PHE A N 1
ATOM 3445 C CA . PHE A 1 452 ? -10.384 -0.144 33.393 1.00 94.88 452 PHE A CA 1
ATOM 3446 C C . PHE A 1 452 ? -10.920 -0.628 32.036 1.00 94.88 452 PHE A C 1
ATOM 3448 O O . PHE A 1 452 ? -12.133 -0.659 31.847 1.00 94.88 452 PHE A O 1
ATOM 3455 N N . VAL A 1 453 ? -10.032 -1.005 31.105 1.00 96.31 453 VAL A N 1
ATOM 3456 C CA . VAL A 1 453 ? -10.398 -1.598 29.817 1.00 96.31 453 VAL A CA 1
ATOM 3457 C C . VAL A 1 453 ? -10.521 -3.118 30.003 1.00 96.31 453 VAL A C 1
ATOM 3459 O O . VAL A 1 453 ? -9.562 -3.748 30.465 1.00 96.31 453 VAL A O 1
ATOM 3462 N N . PRO A 1 454 ? -11.666 -3.734 29.655 1.00 95.50 454 PRO A N 1
ATOM 3463 C CA . PRO A 1 454 ? -11.870 -5.177 29.780 1.00 95.50 454 PRO A CA 1
ATOM 3464 C C . PRO A 1 454 ? -10.798 -6.002 29.060 1.00 95.50 454 PRO A C 1
ATOM 3466 O O . PRO A 1 454 ? -10.248 -5.596 28.035 1.00 95.50 454 PRO A O 1
ATOM 3469 N N . GLU A 1 455 ? -10.480 -7.179 29.601 1.00 94.50 455 GLU A N 1
ATOM 3470 C CA . GLU A 1 455 ? -9.421 -8.046 29.066 1.00 94.50 455 GLU A CA 1
ATOM 3471 C C . GLU A 1 455 ? -9.707 -8.510 27.632 1.00 94.50 455 GLU A C 1
ATOM 3473 O O . GLU A 1 455 ? -8.806 -8.477 26.797 1.00 94.50 455 GLU A O 1
ATOM 3478 N N . GLU A 1 456 ? -10.961 -8.844 27.324 1.00 93.06 456 GLU A N 1
ATOM 3479 C CA . GLU A 1 456 ? -11.401 -9.210 25.973 1.00 93.06 456 GLU A CA 1
ATOM 3480 C C . GLU A 1 456 ? -11.172 -8.093 24.945 1.00 93.06 456 GLU A C 1
ATOM 3482 O O . GLU A 1 456 ? -10.664 -8.375 23.860 1.00 93.06 456 GLU A O 1
ATOM 3487 N N . VAL A 1 457 ? -11.423 -6.830 25.313 1.00 95.06 457 VAL A N 1
ATOM 3488 C CA . VAL A 1 457 ? -11.161 -5.668 24.449 1.00 95.06 457 VAL A CA 1
ATOM 3489 C C . VAL A 1 457 ? -9.659 -5.428 24.290 1.00 95.06 457 VAL A C 1
ATOM 3491 O O . VAL A 1 457 ? -9.186 -5.247 23.170 1.00 95.06 457 VAL A O 1
ATOM 3494 N N . ARG A 1 458 ? -8.877 -5.479 25.379 1.00 95.25 458 ARG A N 1
ATOM 3495 C CA . ARG A 1 458 ? -7.409 -5.314 25.309 1.00 95.25 458 ARG A CA 1
ATOM 3496 C C . ARG A 1 458 ? -6.746 -6.382 24.438 1.00 95.25 458 ARG A C 1
ATOM 3498 O O . ARG A 1 458 ? -5.822 -6.059 23.700 1.00 95.25 458 ARG A O 1
ATOM 3505 N N . ARG A 1 459 ? -7.237 -7.626 24.479 1.00 93.88 459 ARG A N 1
ATOM 3506 C CA . ARG A 1 459 ? -6.719 -8.753 23.684 1.00 93.88 459 ARG A CA 1
ATOM 3507 C C . ARG A 1 459 ? -6.800 -8.517 22.172 1.00 93.88 459 ARG A C 1
ATOM 3509 O O . ARG A 1 459 ? -5.925 -8.982 21.450 1.00 93.88 459 ARG A O 1
ATOM 3516 N N . VAL A 1 460 ? -7.846 -7.840 21.693 1.00 94.25 460 VAL A N 1
ATOM 3517 C CA . VAL A 1 460 ? -8.051 -7.579 20.255 1.00 94.25 460 VAL A CA 1
ATOM 3518 C C . VAL A 1 460 ? -7.564 -6.192 19.829 1.00 94.25 460 VAL A C 1
ATOM 3520 O O . VAL A 1 460 ? -7.043 -6.039 18.727 1.00 94.25 460 VAL A O 1
ATOM 3523 N N . MET A 1 461 ? -7.655 -5.189 20.708 1.00 94.31 461 MET A N 1
ATOM 3524 C CA . MET A 1 461 ? -7.246 -3.802 20.454 1.00 94.31 461 MET A CA 1
ATOM 3525 C C . MET A 1 461 ? -5.725 -3.606 20.618 1.00 94.31 461 MET A C 1
ATOM 3527 O O . MET A 1 461 ? -5.254 -2.773 21.393 1.00 94.31 461 MET A O 1
ATOM 3531 N N . VAL A 1 462 ? -4.948 -4.407 19.889 1.00 92.94 462 VAL A N 1
ATOM 3532 C CA . VAL A 1 462 ? -3.484 -4.321 19.810 1.00 92.94 462 VAL A CA 1
ATOM 3533 C C . VAL A 1 462 ? -3.125 -3.340 18.690 1.00 92.94 462 VAL A C 1
ATOM 3535 O O . VAL A 1 462 ? -3.350 -3.615 17.510 1.00 92.94 462 VAL A O 1
ATOM 3538 N N . CYS A 1 463 ? -2.624 -2.164 19.062 1.00 91.38 463 CYS A N 1
ATOM 3539 C CA . CYS A 1 463 ? -2.422 -1.034 18.154 1.00 91.38 463 CYS A CA 1
ATOM 3540 C C . CYS A 1 463 ? -0.996 -0.992 17.573 1.00 91.38 463 CYS A C 1
ATOM 3542 O O . CYS A 1 463 ? -0.110 -1.733 17.995 1.00 91.38 463 CYS A O 1
ATOM 3544 N N . ALA A 1 464 ? -0.735 -0.109 16.603 1.00 87.62 464 ALA A N 1
ATOM 3545 C CA . ALA A 1 464 ? 0.533 -0.064 15.861 1.00 87.62 464 ALA A CA 1
ATOM 3546 C C . ALA A 1 464 ? 1.798 0.013 16.740 1.00 87.62 464 ALA A C 1
ATOM 3548 O O . ALA A 1 464 ? 2.820 -0.562 16.359 1.00 87.62 464 ALA A O 1
ATOM 3549 N N . HIS A 1 465 ? 1.719 0.689 17.893 1.00 81.56 465 HIS A N 1
ATOM 3550 C CA . HIS A 1 465 ? 2.812 0.824 18.865 1.00 81.56 465 HIS A CA 1
ATOM 3551 C C . HIS A 1 465 ? 2.940 -0.359 19.846 1.00 81.56 465 HIS A C 1
ATOM 3553 O O . HIS A 1 465 ? 3.999 -0.519 20.449 1.00 81.56 465 HIS A O 1
ATOM 3559 N N . ASP A 1 466 ? 1.909 -1.199 19.981 1.00 89.56 466 ASP A N 1
ATOM 3560 C CA . ASP A 1 466 ? 1.948 -2.430 20.789 1.00 89.56 466 ASP A CA 1
ATOM 3561 C C . ASP A 1 466 ? 2.639 -3.585 20.035 1.00 89.56 466 ASP A C 1
ATOM 3563 O O . ASP A 1 466 ? 3.154 -4.530 20.633 1.00 89.56 466 ASP A O 1
ATOM 3567 N N . ILE A 1 467 ? 2.640 -3.520 18.700 1.00 91.88 467 ILE A N 1
ATOM 3568 C CA . ILE A 1 467 ? 3.069 -4.603 17.812 1.00 91.88 467 ILE A CA 1
ATOM 3569 C C . ILE A 1 467 ? 4.579 -4.528 17.574 1.00 91.88 467 ILE A C 1
ATOM 3571 O O . ILE A 1 467 ? 5.095 -3.542 17.047 1.00 91.88 467 ILE A O 1
ATOM 3575 N N . SER A 1 468 ? 5.297 -5.615 17.879 1.00 92.94 468 SER A N 1
ATOM 3576 C CA . SER A 1 468 ? 6.739 -5.688 17.603 1.00 92.94 468 SER A CA 1
ATOM 3577 C C . SER A 1 468 ? 7.052 -5.531 16.098 1.00 92.94 468 SER A C 1
ATOM 3579 O O . SER A 1 468 ? 6.284 -6.028 15.264 1.00 92.94 468 SER A O 1
ATOM 3581 N N . PRO A 1 469 ? 8.201 -4.942 15.706 1.00 92.25 469 PRO A N 1
ATOM 3582 C CA . PRO A 1 469 ? 8.593 -4.831 14.296 1.00 92.25 469 PRO A CA 1
ATOM 3583 C C . PRO A 1 469 ? 8.582 -6.185 13.570 1.00 92.25 469 PRO A C 1
ATOM 3585 O O . PRO A 1 469 ? 8.061 -6.306 12.462 1.00 92.25 469 PRO A O 1
ATOM 3588 N N . ALA A 1 470 ? 9.045 -7.247 14.238 1.00 95.25 470 ALA A N 1
ATOM 3589 C CA . ALA A 1 470 ? 8.992 -8.606 13.707 1.00 95.25 470 ALA A CA 1
ATOM 3590 C C . ALA A 1 470 ? 7.552 -9.125 13.515 1.00 95.25 470 ALA A C 1
ATOM 3592 O O . ALA A 1 470 ? 7.280 -9.853 12.560 1.00 95.25 470 ALA A O 1
ATOM 3593 N N . SER A 1 471 ? 6.612 -8.751 14.389 1.00 95.81 471 SER A N 1
ATOM 3594 C CA . SER A 1 471 ? 5.192 -9.092 14.242 1.00 95.81 471 SER A CA 1
ATOM 3595 C C . SER A 1 471 ? 4.526 -8.369 13.067 1.00 95.81 471 SER A C 1
ATOM 3597 O O . SER A 1 471 ? 3.733 -9.011 12.369 1.00 95.81 471 SER A O 1
ATOM 3599 N N . HIS A 1 472 ? 4.874 -7.096 12.811 1.00 95.50 472 HIS A N 1
ATOM 3600 C CA . HIS A 1 472 ? 4.455 -6.357 11.606 1.00 95.50 472 HIS A CA 1
ATOM 3601 C C . HIS A 1 472 ? 4.957 -7.053 10.334 1.00 95.50 472 HIS A C 1
ATOM 3603 O O . HIS A 1 472 ? 4.157 -7.354 9.449 1.00 95.50 472 HIS A O 1
ATOM 3609 N N . VAL A 1 473 ? 6.256 -7.378 10.268 1.00 97.56 473 VAL A N 1
ATOM 3610 C CA . VAL A 1 473 ? 6.869 -8.049 9.105 1.00 97.56 473 VAL A CA 1
ATOM 3611 C C . VAL A 1 473 ? 6.243 -9.424 8.854 1.00 97.56 473 VAL A C 1
ATOM 3613 O O . VAL A 1 473 ? 5.917 -9.758 7.717 1.00 97.56 473 VAL A O 1
ATOM 3616 N N . ARG A 1 474 ? 5.992 -10.219 9.904 1.00 97.94 474 ARG A N 1
ATOM 3617 C CA . ARG A 1 474 ? 5.316 -11.522 9.760 1.00 97.94 474 ARG A CA 1
ATOM 3618 C C . ARG A 1 474 ? 3.894 -11.398 9.212 1.00 97.94 474 ARG A C 1
ATOM 3620 O O . ARG A 1 474 ? 3.484 -12.276 8.458 1.00 97.94 474 ARG A O 1
ATOM 3627 N N . MET A 1 475 ? 3.153 -10.343 9.571 1.00 97.94 475 MET A N 1
ATOM 3628 C CA . MET A 1 475 ? 1.833 -10.081 8.983 1.00 97.94 475 MET A CA 1
ATOM 3629 C C . MET A 1 475 ? 1.956 -9.680 7.507 1.00 97.94 475 MET A C 1
ATOM 3631 O O . MET A 1 475 ? 1.276 -10.265 6.669 1.00 97.94 475 MET A O 1
ATOM 3635 N N . GLN A 1 476 ? 2.878 -8.772 7.162 1.00 97.69 476 GLN A N 1
ATOM 3636 C CA . GLN A 1 476 ? 3.138 -8.405 5.763 1.00 97.69 476 GLN A CA 1
ATOM 3637 C C . GLN A 1 476 ? 3.479 -9.641 4.913 1.00 97.69 476 GLN A C 1
ATOM 3639 O O . GLN A 1 476 ? 2.884 -9.844 3.858 1.00 97.69 476 GLN A O 1
ATOM 3644 N N . GLY A 1 477 ? 4.368 -10.510 5.404 1.00 97.62 477 GLY A N 1
ATOM 3645 C CA . GLY A 1 477 ? 4.726 -11.757 4.731 1.00 97.62 477 GLY A CA 1
ATOM 3646 C C . GLY A 1 477 ? 3.571 -12.762 4.638 1.00 97.62 477 GLY A C 1
ATOM 3647 O O . GLY A 1 477 ? 3.487 -13.492 3.655 1.00 97.62 477 GLY A O 1
ATOM 3648 N N . ALA A 1 478 ? 2.658 -12.808 5.616 1.00 97.81 478 ALA A N 1
ATOM 3649 C CA . ALA A 1 478 ? 1.452 -13.640 5.532 1.00 97.81 478 ALA A CA 1
ATOM 3650 C C . ALA A 1 478 ? 0.533 -13.177 4.388 1.00 97.81 478 ALA A C 1
ATOM 3652 O O . ALA A 1 478 ? 0.173 -13.986 3.532 1.00 97.81 478 ALA A O 1
ATOM 3653 N N . VAL A 1 479 ? 0.246 -11.870 4.308 1.00 97.50 479 VAL A N 1
ATOM 3654 C CA . VAL A 1 479 ? -0.522 -11.281 3.195 1.00 97.50 479 VAL A CA 1
ATOM 3655 C C . VAL A 1 479 ? 0.202 -11.505 1.861 1.00 97.50 479 VAL A C 1
ATOM 3657 O O . VAL A 1 479 ? -0.423 -11.966 0.910 1.00 97.50 479 VAL A O 1
ATOM 3660 N N . GLN A 1 480 ? 1.516 -11.253 1.790 1.00 96.69 480 GLN A N 1
ATOM 3661 C CA . GLN A 1 480 ? 2.297 -11.380 0.553 1.00 96.69 480 GLN A CA 1
ATOM 3662 C C . GLN A 1 480 ? 2.295 -12.816 0.015 1.00 96.69 480 GLN A C 1
ATOM 3664 O O . GLN A 1 480 ? 1.957 -13.026 -1.146 1.00 96.69 480 GLN A O 1
ATOM 3669 N N . ARG A 1 481 ? 2.579 -13.823 0.854 1.00 96.31 481 ARG A N 1
ATOM 3670 C CA . ARG A 1 481 ? 2.543 -15.238 0.436 1.00 96.31 481 ARG A CA 1
ATOM 3671 C C . ARG A 1 481 ? 1.137 -15.689 0.029 1.00 96.31 481 ARG A C 1
ATOM 3673 O O . ARG A 1 481 ? 0.996 -16.468 -0.913 1.00 96.31 481 ARG A O 1
ATOM 3680 N N . ALA A 1 482 ? 0.098 -15.198 0.708 1.00 96.06 482 ALA A N 1
ATOM 3681 C CA . ALA A 1 482 ? -1.286 -15.489 0.342 1.00 96.06 482 ALA A CA 1
ATOM 3682 C C . ALA A 1 482 ? -1.664 -14.864 -1.016 1.00 96.06 482 ALA A C 1
ATOM 3684 O O . ALA A 1 482 ? -2.312 -15.527 -1.823 1.00 96.06 482 ALA A O 1
ATOM 3685 N N . PHE A 1 483 ? -1.203 -13.646 -1.309 1.00 92.75 483 PHE A N 1
ATOM 3686 C CA . PHE A 1 483 ? -1.331 -12.985 -2.613 1.00 92.75 483 PHE A CA 1
ATOM 3687 C C . PHE A 1 483 ? -0.564 -13.683 -3.742 1.00 92.75 483 PHE A C 1
ATOM 3689 O O . PHE A 1 483 ? -1.101 -13.845 -4.837 1.00 92.75 483 PHE A O 1
ATOM 3696 N N . ASP A 1 484 ? 0.676 -14.084 -3.478 1.00 94.00 484 ASP A N 1
ATOM 3697 C CA . ASP A 1 484 ? 1.630 -14.494 -4.509 1.00 94.00 484 ASP A CA 1
ATOM 3698 C C . ASP A 1 484 ? 1.518 -15.963 -4.933 1.00 94.00 484 ASP A C 1
ATOM 3700 O O . ASP A 1 484 ? 1.993 -16.329 -6.010 1.00 94.00 484 ASP A O 1
ATOM 3704 N N . GLY A 1 485 ? 0.867 -16.806 -4.125 1.00 88.00 485 GLY A N 1
ATOM 3705 C CA . GLY A 1 485 ? 0.591 -18.196 -4.493 1.00 88.00 485 GLY A CA 1
ATOM 3706 C C . GLY A 1 485 ? -0.325 -18.324 -5.720 1.00 88.00 485 GLY A C 1
ATOM 3707 O O . GLY A 1 485 ? -1.225 -17.519 -5.925 1.00 88.00 485 GLY A O 1
ATOM 3708 N N . GLY A 1 486 ? -0.150 -19.375 -6.523 1.00 82.50 486 GLY A N 1
ATOM 3709 C CA . GLY A 1 486 ? -0.947 -19.581 -7.741 1.00 82.50 486 GLY A CA 1
ATOM 3710 C C . GLY A 1 486 ? -0.485 -18.712 -8.917 1.00 82.50 486 GLY A C 1
ATOM 3711 O O . GLY A 1 486 ? 0.709 -18.494 -9.108 1.00 82.50 486 GLY A O 1
ATOM 3712 N N . ASP A 1 487 ? -1.428 -18.234 -9.731 1.00 80.81 487 ASP A N 1
ATOM 3713 C CA . ASP A 1 487 ? -1.174 -17.807 -11.118 1.00 80.81 487 ASP A CA 1
ATOM 3714 C C . ASP A 1 487 ? -0.549 -16.404 -11.285 1.00 80.81 487 ASP A C 1
ATOM 3716 O O . ASP A 1 487 ? -0.845 -15.705 -12.254 1.00 80.81 487 ASP A O 1
ATOM 3720 N N . ARG A 1 488 ? 0.302 -15.943 -10.357 1.00 92.25 488 ARG A N 1
ATOM 3721 C CA . ARG A 1 488 ? 0.978 -14.626 -10.433 1.00 92.25 488 ARG A CA 1
ATOM 3722 C C . ARG A 1 488 ? 0.004 -13.454 -10.672 1.00 92.25 488 ARG A C 1
ATOM 3724 O O . ARG A 1 488 ? 0.195 -12.648 -11.579 1.00 92.25 488 ARG A O 1
ATOM 3731 N N . VAL A 1 489 ? -1.092 -13.385 -9.912 1.00 93.69 489 VAL A N 1
ATOM 3732 C CA . VAL A 1 489 ? -2.110 -12.315 -10.044 1.00 93.69 489 VAL A CA 1
ATOM 3733 C C . VAL A 1 489 ? -1.820 -11.066 -9.205 1.00 93.69 489 VAL A C 1
ATOM 3735 O O . VAL A 1 489 ? -2.503 -10.056 -9.373 1.00 93.69 489 VAL A O 1
ATOM 3738 N N . ALA A 1 490 ? -0.846 -11.114 -8.297 1.00 94.50 490 ALA A N 1
ATOM 3739 C CA . ALA A 1 490 ? -0.568 -10.039 -7.352 1.00 94.50 490 ALA A CA 1
ATOM 3740 C C . ALA A 1 490 ? 0.648 -9.185 -7.736 1.00 94.50 490 ALA A C 1
ATOM 3742 O O . ALA A 1 490 ? 1.687 -9.689 -8.165 1.00 94.50 490 ALA A O 1
ATOM 3743 N N . ASN A 1 491 ? 0.500 -7.877 -7.524 1.00 96.38 491 ASN A N 1
ATOM 3744 C CA . ASN A 1 491 ? 1.531 -6.859 -7.666 1.00 96.38 491 ASN A CA 1
ATOM 3745 C C . ASN A 1 491 ? 2.466 -6.889 -6.435 1.00 96.38 491 ASN A C 1
ATOM 3747 O O . ASN A 1 491 ? 3.281 -7.800 -6.300 1.00 96.38 491 ASN A O 1
ATOM 3751 N N . SER A 1 492 ? 2.347 -5.920 -5.527 1.00 95.88 492 SER A N 1
ATOM 3752 C CA . SER A 1 492 ? 3.083 -5.798 -4.261 1.00 95.88 492 SER A CA 1
ATOM 3753 C C . SER A 1 492 ? 2.145 -5.247 -3.164 1.00 95.88 492 SER A C 1
ATOM 3755 O O . SER A 1 492 ? 0.931 -5.140 -3.364 1.00 95.88 492 SER A O 1
ATOM 3757 N N . ILE A 1 493 ? 2.688 -4.943 -1.985 1.00 95.56 493 ILE A N 1
ATOM 3758 C CA . ILE A 1 493 ? 1.968 -4.492 -0.786 1.00 95.56 493 ILE A CA 1
ATOM 3759 C C . ILE A 1 493 ? 2.653 -3.247 -0.223 1.00 95.56 493 ILE A C 1
ATOM 3761 O O . ILE A 1 493 ? 3.833 -3.299 0.125 1.00 95.56 493 ILE A O 1
ATOM 3765 N N . SER A 1 494 ? 1.896 -2.164 -0.051 1.00 93.94 494 SER A N 1
ATOM 3766 C CA . SER A 1 494 ? 2.293 -1.048 0.805 1.00 93.94 494 SER A CA 1
ATOM 3767 C C . SER A 1 494 ? 2.018 -1.411 2.264 1.00 93.94 494 SER A C 1
ATOM 3769 O O . SER A 1 494 ? 0.877 -1.701 2.634 1.00 93.94 494 SER A O 1
ATOM 3771 N N . LYS A 1 495 ? 3.066 -1.421 3.089 1.00 93.25 495 LYS A N 1
ATOM 3772 C CA . LYS A 1 495 ? 2.981 -1.629 4.538 1.00 93.25 495 LYS A CA 1
ATOM 3773 C C . LYS A 1 495 ? 4.153 -0.937 5.223 1.00 93.25 495 LYS A C 1
ATOM 3775 O O . LYS A 1 495 ? 5.307 -1.214 4.896 1.00 93.25 495 LYS A O 1
ATOM 3780 N N . THR A 1 496 ? 3.866 -0.113 6.222 1.00 89.75 496 THR A N 1
ATOM 3781 C CA . THR A 1 496 ? 4.893 0.485 7.079 1.00 89.75 496 THR A CA 1
ATOM 3782 C C . THR A 1 496 ? 5.200 -0.444 8.248 1.00 89.75 496 THR A C 1
ATOM 3784 O O . THR A 1 496 ? 4.305 -0.869 8.983 1.00 89.75 496 THR A O 1
ATOM 3787 N N . ILE A 1 497 ? 6.472 -0.761 8.466 1.00 93.44 497 ILE A N 1
ATOM 3788 C CA . ILE A 1 497 ? 6.936 -1.400 9.697 1.00 93.44 497 ILE A CA 1
ATOM 3789 C C . ILE A 1 497 ? 7.215 -0.286 10.704 1.00 93.44 497 ILE A C 1
ATOM 3791 O O . ILE A 1 497 ? 8.236 0.394 10.614 1.00 93.44 497 ILE A O 1
ATOM 3795 N N . ASN A 1 498 ? 6.287 -0.067 11.634 1.00 88.75 498 ASN A N 1
ATOM 3796 C CA . ASN A 1 498 ? 6.464 0.930 12.688 1.00 88.75 498 ASN A CA 1
ATOM 3797 C C . ASN A 1 498 ? 7.441 0.398 13.748 1.00 88.75 498 ASN A C 1
ATOM 3799 O O . ASN A 1 498 ? 7.328 -0.752 14.177 1.00 88.75 498 ASN A O 1
ATOM 3803 N N . LEU A 1 499 ? 8.384 1.237 14.180 1.00 87.94 499 LEU A N 1
ATOM 3804 C CA . LEU A 1 499 ? 9.314 0.955 15.272 1.00 87.94 499 LEU A CA 1
ATOM 3805 C C . LEU A 1 499 ? 9.175 2.019 16.375 1.00 87.94 499 LEU A C 1
ATOM 3807 O O . LEU A 1 499 ? 9.017 3.201 16.060 1.00 87.94 499 LEU A O 1
ATOM 3811 N N . PRO A 1 500 ? 9.271 1.646 17.664 1.00 84.88 500 PRO A N 1
ATOM 3812 C CA . PRO A 1 500 ? 9.276 2.613 18.758 1.00 84.88 500 PRO A CA 1
ATOM 3813 C C . PRO A 1 500 ? 10.546 3.476 18.731 1.00 84.88 500 PRO A C 1
ATOM 3815 O O . PRO A 1 500 ? 11.581 3.053 18.218 1.00 84.88 500 PRO A O 1
ATOM 3818 N N . ASN A 1 501 ? 10.509 4.661 19.347 1.00 84.81 501 ASN A N 1
ATOM 3819 C CA . ASN A 1 501 ? 11.624 5.620 19.322 1.00 84.81 501 ASN A CA 1
ATOM 3820 C C . ASN A 1 501 ? 12.972 5.035 19.793 1.00 84.81 501 ASN A C 1
ATOM 3822 O O . ASN A 1 501 ? 14.023 5.365 19.236 1.00 84.81 501 ASN A O 1
ATOM 3826 N N . HIS A 1 502 ? 12.918 4.124 20.772 1.00 86.06 502 HIS A N 1
ATOM 3827 C CA . HIS A 1 502 ? 14.069 3.431 21.357 1.00 86.06 502 HIS A CA 1
ATOM 3828 C C . HIS A 1 502 ? 14.601 2.250 20.525 1.00 86.06 502 HIS A C 1
ATOM 3830 O O . HIS A 1 502 ? 15.589 1.637 20.929 1.00 86.06 502 HIS A O 1
ATOM 3836 N N . ALA A 1 503 ? 13.960 1.900 19.404 1.00 90.19 503 ALA A N 1
ATOM 3837 C CA . ALA A 1 503 ? 14.479 0.887 18.491 1.00 90.19 503 ALA A CA 1
ATOM 3838 C C . ALA A 1 503 ? 15.863 1.287 17.968 1.00 90.19 503 ALA A C 1
ATOM 3840 O O . ALA A 1 503 ? 16.204 2.469 17.893 1.00 90.19 503 ALA A O 1
ATOM 3841 N N . THR A 1 504 ? 16.655 0.298 17.581 1.00 93.44 504 THR A N 1
ATOM 3842 C CA . THR A 1 504 ? 18.052 0.434 17.165 1.00 93.44 504 THR A CA 1
ATOM 3843 C C . THR A 1 504 ? 18.226 0.154 15.671 1.00 93.44 504 THR A C 1
ATOM 3845 O O . THR A 1 504 ? 17.337 -0.380 15.007 1.00 93.44 504 THR A O 1
ATOM 3848 N N . THR A 1 505 ? 19.406 0.458 15.126 1.00 94.06 505 THR A N 1
ATOM 3849 C CA . THR A 1 505 ? 19.795 0.030 13.771 1.00 94.06 505 THR A CA 1
ATOM 3850 C C . THR A 1 505 ? 19.724 -1.491 13.594 1.00 94.06 505 THR A C 1
ATOM 3852 O O . THR A 1 505 ? 19.403 -1.960 12.505 1.00 94.06 505 THR A O 1
ATOM 3855 N N . ALA A 1 506 ? 19.973 -2.269 14.658 1.00 92.94 506 ALA A N 1
ATOM 3856 C CA . ALA A 1 506 ? 19.874 -3.726 14.604 1.00 92.94 506 ALA A CA 1
ATOM 3857 C C . ALA A 1 506 ? 18.427 -4.188 14.375 1.00 92.94 506 ALA A C 1
ATOM 3859 O O . ALA A 1 506 ? 18.208 -5.081 13.566 1.00 92.94 506 ALA A O 1
ATOM 3860 N N . ASP A 1 507 ? 17.438 -3.531 14.991 1.00 93.44 507 ASP A N 1
ATOM 3861 C CA . ASP A 1 507 ? 16.020 -3.863 14.797 1.00 93.44 507 ASP A CA 1
ATOM 3862 C C . ASP A 1 507 ? 15.561 -3.613 13.348 1.00 93.44 507 ASP A C 1
ATOM 3864 O O . ASP A 1 507 ? 14.768 -4.382 12.804 1.00 93.44 507 ASP A O 1
ATOM 3868 N N . VAL A 1 508 ? 16.093 -2.571 12.695 1.00 95.06 508 VAL A N 1
ATOM 3869 C CA . VAL A 1 508 ? 15.854 -2.294 11.265 1.00 95.06 508 VAL A CA 1
ATOM 3870 C C . VAL A 1 508 ? 16.551 -3.330 10.375 1.00 95.06 508 VAL A C 1
ATOM 3872 O O . VAL A 1 508 ? 15.929 -3.884 9.469 1.00 95.06 508 VAL A O 1
ATOM 3875 N N . TYR A 1 509 ? 17.818 -3.643 10.658 1.00 94.50 509 TYR A N 1
ATOM 3876 C CA . TYR A 1 509 ? 18.592 -4.662 9.942 1.00 94.50 509 TYR A CA 1
ATOM 3877 C C . TYR A 1 509 ? 17.929 -6.051 10.024 1.00 94.50 509 TYR A C 1
ATOM 3879 O O . TYR A 1 509 ? 17.772 -6.735 9.008 1.00 94.50 509 TYR A O 1
ATOM 3887 N N . ASP A 1 510 ? 17.462 -6.448 11.208 1.00 94.44 510 ASP A N 1
ATOM 3888 C CA . ASP A 1 510 ? 16.753 -7.709 11.419 1.00 94.44 510 ASP A CA 1
ATOM 3889 C C . ASP A 1 510 ? 15.364 -7.704 10.767 1.00 94.44 510 ASP A C 1
ATOM 3891 O O . ASP A 1 510 ? 14.966 -8.718 10.189 1.00 94.44 510 ASP A O 1
ATOM 3895 N N . ALA A 1 511 ? 14.647 -6.572 10.755 1.00 95.81 511 ALA A N 1
ATOM 3896 C CA . ALA A 1 511 ? 13.395 -6.435 10.007 1.00 95.81 511 ALA A CA 1
ATOM 3897 C C . ALA A 1 511 ? 13.604 -6.628 8.492 1.00 95.81 511 ALA A C 1
ATOM 3899 O O . ALA A 1 511 ? 12.839 -7.362 7.863 1.00 95.81 511 ALA A O 1
ATOM 3900 N N . TYR A 1 512 ? 14.667 -6.059 7.913 1.00 96.56 512 TYR A N 1
ATOM 3901 C CA . TYR A 1 512 ? 15.036 -6.252 6.504 1.00 96.56 512 TYR A CA 1
ATOM 3902 C C . TYR A 1 512 ? 15.415 -7.699 6.163 1.00 96.56 512 TYR A C 1
ATOM 3904 O O . TYR A 1 512 ? 15.085 -8.194 5.083 1.00 96.56 512 TYR A O 1
ATOM 3912 N N . ARG A 1 513 ? 16.074 -8.420 7.073 1.00 95.38 513 ARG A N 1
ATOM 3913 C CA . ARG A 1 513 ? 16.358 -9.855 6.890 1.00 95.38 513 ARG A CA 1
ATOM 3914 C C . ARG A 1 513 ? 15.103 -10.713 7.051 1.00 95.38 513 ARG A C 1
ATOM 3916 O O . ARG A 1 513 ? 14.898 -11.674 6.305 1.00 95.38 513 ARG A O 1
ATOM 3923 N N . LEU A 1 514 ? 14.243 -10.370 8.006 1.00 96.56 514 LEU A N 1
ATOM 3924 C CA . LEU A 1 514 ? 12.993 -11.082 8.244 1.00 96.56 514 LEU A CA 1
ATOM 3925 C C . LEU A 1 514 ? 12.016 -10.903 7.073 1.00 96.56 514 LEU A C 1
ATOM 3927 O O . LEU A 1 514 ? 11.397 -11.875 6.652 1.00 96.56 514 LEU A O 1
ATOM 3931 N N . ALA A 1 515 ? 11.906 -9.705 6.498 1.00 97.31 515 ALA A N 1
ATOM 3932 C CA . ALA A 1 515 ? 11.036 -9.442 5.350 1.00 97.31 515 ALA A CA 1
ATOM 3933 C C . ALA A 1 515 ? 11.462 -10.248 4.114 1.00 97.31 515 ALA A C 1
ATOM 3935 O O . ALA A 1 515 ? 10.623 -10.891 3.484 1.00 97.31 515 ALA A O 1
ATOM 3936 N N . PHE A 1 516 ? 12.768 -10.331 3.847 1.00 96.25 516 PHE A N 1
ATOM 3937 C CA . PHE A 1 516 ? 13.319 -11.215 2.820 1.00 96.25 516 PHE A CA 1
ATOM 3938 C C . PHE A 1 516 ? 12.922 -12.684 3.050 1.00 96.25 516 PHE A C 1
ATOM 3940 O O . PHE A 1 516 ? 12.297 -13.314 2.199 1.00 96.25 516 PHE A O 1
ATOM 3947 N N . THR A 1 517 ? 13.217 -13.221 4.238 1.00 95.69 517 THR A N 1
ATOM 3948 C CA . THR A 1 517 ? 12.946 -14.635 4.576 1.00 95.69 517 THR A CA 1
ATOM 3949 C C . THR A 1 517 ? 11.463 -14.986 4.720 1.00 95.69 517 THR A C 1
ATOM 3951 O O . THR A 1 517 ? 11.099 -16.153 4.595 1.00 95.69 517 THR A O 1
ATOM 3954 N N . THR A 1 518 ? 10.589 -14.004 4.950 1.00 95.44 518 THR A N 1
ATOM 3955 C CA . THR A 1 518 ? 9.128 -14.198 4.972 1.00 95.44 518 THR A CA 1
ATOM 3956 C C . THR A 1 518 ? 8.478 -14.049 3.593 1.00 95.44 518 THR A C 1
ATOM 3958 O O . THR A 1 518 ? 7.274 -14.293 3.477 1.00 95.44 518 THR A O 1
ATOM 3961 N N . GLY A 1 519 ? 9.252 -13.723 2.553 1.00 94.88 519 GLY A N 1
ATOM 3962 C CA . GLY A 1 519 ? 8.776 -13.604 1.176 1.00 94.88 519 GLY A CA 1
ATOM 3963 C C . GLY A 1 519 ? 8.096 -12.273 0.856 1.00 94.88 519 GLY A C 1
ATOM 3964 O O . GLY A 1 519 ? 7.295 -12.227 -0.071 1.00 94.88 519 GLY A O 1
ATOM 3965 N N . CYS A 1 520 ? 8.378 -11.198 1.601 1.00 97.06 520 CYS A N 1
ATOM 3966 C CA . CYS A 1 520 ? 7.943 -9.852 1.218 1.00 97.06 520 CYS A CA 1
ATOM 3967 C C . CYS A 1 520 ? 8.568 -9.444 -0.132 1.00 97.06 520 CYS A C 1
ATOM 3969 O O . CYS A 1 520 ? 9.702 -9.813 -0.433 1.00 97.06 520 CYS A O 1
ATOM 3971 N N . LYS A 1 521 ? 7.858 -8.633 -0.930 1.00 97.12 521 LYS A N 1
ATOM 3972 C CA . LYS A 1 521 ? 8.390 -8.032 -2.174 1.00 97.12 521 LYS A CA 1
ATOM 3973 C C . LYS A 1 521 ? 9.124 -6.703 -1.955 1.00 97.12 521 LYS A C 1
ATOM 3975 O O . LYS A 1 521 ? 9.973 -6.325 -2.757 1.00 97.12 521 LYS A O 1
ATOM 3980 N N . GLY A 1 522 ? 8.871 -6.042 -0.830 1.00 96.81 522 GLY A N 1
ATOM 3981 C CA . GLY A 1 522 ? 9.625 -4.886 -0.349 1.00 96.81 522 GLY A CA 1
ATOM 3982 C C . GLY A 1 522 ? 9.339 -4.607 1.125 1.00 96.81 522 GLY A C 1
ATOM 3983 O O . GLY A 1 522 ? 8.497 -5.272 1.735 1.00 96.81 522 GLY A O 1
ATOM 3984 N N . ILE A 1 523 ? 10.045 -3.642 1.706 1.00 97.00 523 ILE A N 1
ATOM 3985 C CA . ILE A 1 523 ? 9.883 -3.220 3.101 1.00 97.00 523 ILE A CA 1
ATOM 3986 C C . ILE A 1 523 ? 10.210 -1.732 3.273 1.00 97.00 523 ILE A C 1
ATOM 3988 O O . ILE A 1 523 ? 11.250 -1.242 2.829 1.00 97.00 523 ILE A O 1
ATOM 3992 N N . THR A 1 524 ? 9.333 -1.042 4.000 1.00 94.56 524 THR A N 1
ATOM 3993 C CA . THR A 1 524 ? 9.519 0.331 4.478 1.00 94.56 524 THR A CA 1
ATOM 3994 C C . THR A 1 524 ? 9.463 0.323 6.000 1.00 94.56 524 THR A C 1
ATOM 3996 O O . THR A 1 524 ? 8.573 -0.293 6.589 1.00 94.56 524 THR A O 1
ATOM 3999 N N . VAL A 1 525 ? 10.405 1.004 6.646 1.00 92.50 525 VAL A N 1
ATOM 4000 C CA . VAL A 1 525 ? 10.460 1.156 8.105 1.00 92.50 525 VAL A CA 1
ATOM 4001 C C . VAL A 1 525 ? 10.164 2.601 8.482 1.00 92.50 525 VAL A C 1
ATOM 4003 O O . VAL A 1 525 ? 10.567 3.522 7.781 1.00 92.50 525 VAL A O 1
ATOM 4006 N N . TYR A 1 526 ? 9.485 2.813 9.603 1.00 89.19 526 TYR A N 1
ATOM 4007 C CA . TYR A 1 526 ? 9.327 4.143 10.182 1.00 89.19 526 TYR A CA 1
ATOM 4008 C C . TYR A 1 526 ? 9.537 4.063 11.688 1.00 89.19 526 TYR A C 1
ATOM 4010 O O . TYR A 1 526 ? 8.774 3.404 12.396 1.00 89.19 526 TYR A O 1
ATOM 4018 N N . ARG A 1 527 ? 10.593 4.712 12.183 1.00 88.62 527 ARG A N 1
ATOM 4019 C CA . ARG A 1 527 ? 10.867 4.802 13.616 1.00 88.62 527 ARG A CA 1
ATOM 4020 C C . ARG A 1 527 ? 10.241 6.074 14.168 1.00 88.62 527 ARG A C 1
ATOM 4022 O O . ARG A 1 527 ? 10.481 7.162 13.657 1.00 88.62 527 ARG A O 1
ATOM 4029 N N . ASP A 1 528 ? 9.479 5.936 15.242 1.00 79.75 528 ASP A N 1
ATOM 4030 C CA . ASP A 1 528 ? 8.917 7.068 15.970 1.00 79.75 528 ASP A CA 1
ATOM 4031 C C . ASP A 1 528 ? 10.015 8.093 16.335 1.00 79.75 528 ASP A C 1
ATOM 4033 O O . ASP A 1 528 ? 11.061 7.744 16.887 1.00 79.75 528 ASP A O 1
ATOM 4037 N N . GLY A 1 529 ? 9.810 9.359 15.968 1.00 72.75 529 GLY A N 1
ATOM 4038 C CA . GLY A 1 529 ? 10.798 10.433 16.108 1.00 72.75 529 GLY A CA 1
ATOM 4039 C C . GLY A 1 529 ? 11.979 10.435 15.118 1.00 72.75 529 GLY A C 1
ATOM 4040 O O . GLY A 1 529 ? 12.938 11.157 15.378 1.00 72.75 529 GLY A O 1
ATOM 4041 N N . SER A 1 530 ? 11.959 9.678 14.008 1.00 74.94 530 SER A N 1
ATOM 4042 C CA . SER A 1 530 ? 12.996 9.778 12.952 1.00 74.94 530 SER A CA 1
ATOM 4043 C C . SER A 1 530 ? 12.848 11.010 12.044 1.00 74.94 530 SER A C 1
ATOM 4045 O O . SER A 1 530 ? 13.820 11.464 11.449 1.00 74.94 530 SER A O 1
ATOM 4047 N N . ARG A 1 531 ? 11.641 11.579 11.936 1.00 70.38 531 ARG A N 1
ATOM 4048 C CA . ARG A 1 531 ? 11.373 12.861 11.263 1.00 70.38 531 ARG A CA 1
ATOM 4049 C C . ARG A 1 531 ? 10.463 13.734 12.129 1.00 70.38 531 ARG A C 1
ATOM 4051 O O . ARG A 1 531 ? 9.661 13.220 12.904 1.00 70.38 531 ARG A O 1
ATOM 4058 N N . GLU A 1 532 ? 10.577 15.051 11.970 1.00 49.09 532 GLU A N 1
ATOM 4059 C CA . GLU A 1 532 ? 9.905 16.058 12.814 1.00 49.09 532 GLU A CA 1
ATOM 4060 C C . GLU A 1 532 ? 8.372 16.091 12.660 1.00 49.09 532 GLU A C 1
ATOM 4062 O O . GLU A 1 532 ? 7.665 16.511 13.576 1.00 49.09 532 GLU A O 1
ATOM 4067 N N . PHE A 1 533 ? 7.848 15.624 11.522 1.00 47.41 533 PHE A N 1
ATOM 4068 C CA . PHE A 1 533 ? 6.416 15.612 11.219 1.00 47.41 533 PHE A CA 1
ATOM 4069 C C . PHE A 1 533 ? 5.848 14.190 11.190 1.00 47.41 533 PHE A C 1
ATOM 4071 O O . PHE A 1 533 ? 6.278 13.348 10.402 1.00 47.41 533 PHE A O 1
ATOM 4078 N N . GLN A 1 534 ? 4.814 13.959 12.003 1.00 51.47 534 GLN A N 1
ATOM 4079 C CA . GLN A 1 534 ? 3.991 12.748 11.994 1.00 51.47 534 GLN A CA 1
ATOM 4080 C C . GLN A 1 534 ? 2.580 13.061 11.490 1.00 51.47 534 GLN A C 1
ATOM 4082 O O . GLN A 1 534 ? 1.977 14.063 11.870 1.00 51.47 534 GLN A O 1
ATOM 4087 N N . VAL A 1 535 ? 2.051 12.193 10.623 1.00 52.28 535 VAL A N 1
ATOM 4088 C CA . VAL A 1 535 ? 0.721 12.360 10.000 1.00 52.28 535 VAL A CA 1
ATOM 4089 C C . VAL A 1 535 ? -0.414 11.957 10.950 1.00 52.28 535 VAL A C 1
ATOM 4091 O O . VAL A 1 535 ? -1.509 12.513 10.876 1.00 52.28 535 VAL A O 1
ATOM 4094 N N . LEU A 1 536 ? -0.149 11.007 11.850 1.00 56.16 536 LEU A N 1
ATOM 4095 C CA . LEU A 1 536 ? -1.051 10.559 12.910 1.00 56.16 536 LEU A CA 1
ATOM 4096 C C . LEU A 1 536 ? -0.354 10.764 14.254 1.00 56.16 536 LEU A C 1
ATOM 4098 O O . LEU A 1 536 ? 0.838 10.492 14.370 1.00 56.16 536 LEU A O 1
ATOM 4102 N N . SER A 1 537 ? -1.083 11.257 15.255 1.00 64.00 537 SER A N 1
ATOM 4103 C CA . SER A 1 537 ? -0.528 11.558 16.575 1.00 64.00 537 SER A CA 1
ATOM 4104 C C . SER A 1 537 ? -1.563 11.361 17.679 1.00 64.00 537 SER A C 1
ATOM 4106 O O . SER A 1 537 ? -2.749 11.658 17.514 1.00 64.00 537 SER A O 1
ATOM 4108 N N . THR A 1 538 ? -1.090 10.883 18.827 1.00 62.44 538 THR A N 1
ATOM 4109 C CA . THR A 1 538 ? -1.827 10.797 20.097 1.00 62.44 538 THR A CA 1
ATOM 4110 C C . THR A 1 538 ? -1.555 12.010 20.999 1.00 62.44 538 THR A C 1
ATOM 4112 O O . THR A 1 538 ? -2.108 12.106 22.093 1.00 62.44 538 THR A O 1
ATOM 4115 N N . SER A 1 539 ? -0.752 12.979 20.544 1.00 57.19 539 SER A N 1
ATOM 4116 C CA . SER A 1 539 ? -0.509 14.259 21.220 1.00 57.19 539 SER A CA 1
ATOM 4117 C C . SER A 1 539 ? -1.483 15.342 20.749 1.00 57.19 539 SER A C 1
ATOM 4119 O O . SER A 1 539 ? -1.758 15.472 19.558 1.00 57.19 539 SER A O 1
ATOM 4121 N N . SER A 1 540 ? -1.957 16.166 21.684 1.00 46.28 540 SER A N 1
ATOM 4122 C CA . SER A 1 540 ? -2.722 17.390 21.405 1.00 46.28 540 SER A CA 1
ATOM 4123 C C . SER A 1 540 ? -1.831 18.622 21.185 1.00 46.28 540 SER A C 1
ATOM 4125 O O . SER A 1 540 ? -2.332 19.695 20.848 1.00 46.28 540 SER A O 1
ATOM 4127 N N . ALA A 1 541 ? -0.513 18.493 21.378 1.00 41.62 541 ALA A N 1
ATOM 4128 C CA . ALA A 1 541 ? 0.442 19.579 21.181 1.00 41.62 541 ALA A CA 1
ATOM 4129 C C . ALA A 1 541 ? 0.908 19.646 19.712 1.00 41.62 541 ALA A C 1
ATOM 4131 O O . ALA A 1 541 ? 1.200 18.597 19.130 1.00 41.62 541 ALA A O 1
ATOM 4132 N N . PRO A 1 542 ? 1.046 20.845 19.112 1.00 36.88 542 PRO A N 1
ATOM 4133 C CA . PRO A 1 542 ? 1.686 20.985 17.807 1.00 36.88 542 PRO A CA 1
ATOM 4134 C C . PRO A 1 542 ? 3.149 20.518 17.866 1.00 36.88 542 PRO A C 1
ATOM 4136 O O . PRO A 1 542 ? 3.808 20.642 18.904 1.00 36.88 542 PRO A O 1
ATOM 4139 N N . ALA A 1 543 ? 3.665 20.014 16.741 1.00 37.25 543 ALA A N 1
ATOM 4140 C CA . ALA A 1 543 ? 5.091 19.738 16.591 1.00 37.25 543 ALA A CA 1
ATOM 4141 C C . ALA A 1 543 ? 5.902 21.011 16.892 1.00 37.25 543 ALA A C 1
ATOM 4143 O O . ALA A 1 543 ? 5.504 22.116 16.514 1.00 37.25 543 ALA A O 1
ATOM 4144 N N . LYS A 1 544 ? 7.022 20.868 17.608 1.00 25.94 544 LYS A N 1
ATOM 4145 C CA . LYS A 1 544 ? 7.890 22.002 17.934 1.00 25.94 544 LYS A CA 1
ATOM 4146 C C . LYS A 1 544 ? 8.657 22.433 16.688 1.00 25.94 544 LYS A C 1
ATOM 4148 O O . LYS A 1 544 ? 9.657 21.809 16.356 1.00 25.94 544 LYS A O 1
ATOM 4153 N N . GLU A 1 545 ? 8.252 23.541 16.077 1.00 24.42 545 GLU A N 1
ATOM 4154 C CA . GLU A 1 545 ? 9.153 24.308 15.216 1.00 24.42 545 GLU A CA 1
ATOM 4155 C C . GLU A 1 545 ? 10.331 24.801 16.069 1.00 24.42 545 GLU A C 1
ATOM 4157 O O . GLU A 1 545 ? 10.173 25.639 16.963 1.00 24.42 545 GLU A O 1
ATOM 4162 N N . ALA A 1 546 ? 11.521 24.253 15.826 1.00 25.42 546 ALA A N 1
ATOM 4163 C CA . ALA A 1 546 ? 12.753 24.844 16.321 1.00 25.42 546 ALA A CA 1
ATOM 4164 C C . ALA A 1 546 ? 13.057 26.075 15.460 1.00 25.42 546 ALA A C 1
ATOM 4166 O O . ALA A 1 546 ? 13.216 25.963 14.245 1.00 25.42 546 ALA A O 1
ATOM 4167 N N . ALA A 1 547 ? 13.112 27.256 16.079 1.00 24.22 547 ALA A N 1
ATOM 4168 C CA . ALA A 1 547 ? 13.437 28.484 15.366 1.00 24.22 547 ALA A CA 1
ATOM 4169 C C . ALA A 1 547 ? 14.825 28.363 14.716 1.00 24.22 547 ALA A C 1
ATOM 4171 O O . ALA A 1 547 ? 15.813 28.111 15.405 1.00 24.22 547 ALA A O 1
ATOM 4172 N N . ALA A 1 548 ? 14.893 28.551 13.398 1.00 25.97 548 ALA A N 1
ATOM 4173 C CA . ALA A 1 548 ? 16.163 28.654 12.697 1.00 25.97 548 ALA A CA 1
ATOM 4174 C C . ALA A 1 548 ? 16.863 29.956 13.113 1.00 25.97 548 ALA A C 1
ATOM 4176 O O . ALA A 1 548 ? 16.341 31.049 12.874 1.00 25.97 548 ALA A O 1
ATOM 4177 N N . ASP A 1 549 ? 18.039 29.843 13.732 1.00 23.36 549 ASP A N 1
ATOM 4178 C CA . ASP A 1 549 ? 18.878 31.004 14.027 1.00 23.36 549 ASP A CA 1
ATOM 4179 C C . ASP A 1 549 ? 19.277 31.715 12.718 1.00 23.36 549 ASP A C 1
ATOM 4181 O O . ASP A 1 549 ? 19.643 31.053 11.738 1.00 23.36 549 ASP A O 1
ATOM 4185 N N . PRO A 1 550 ? 19.241 33.060 12.665 1.00 27.28 550 PRO A N 1
ATOM 4186 C CA . PRO A 1 550 ? 19.608 33.799 11.467 1.00 27.28 550 PRO A CA 1
ATOM 4187 C C . PRO A 1 550 ? 21.116 33.686 11.212 1.00 27.28 550 PRO A C 1
ATOM 4189 O O . PRO A 1 550 ? 21.930 34.322 11.885 1.00 27.28 550 PRO A O 1
ATOM 4192 N N . VAL A 1 551 ? 21.491 32.895 10.204 1.00 26.66 551 VAL A N 1
ATOM 4193 C CA 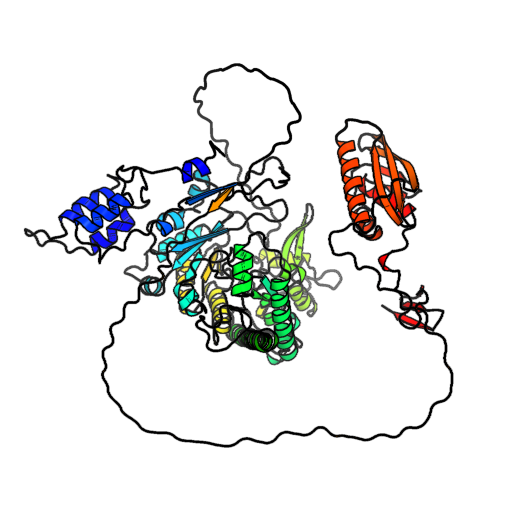. VAL A 1 551 ? 22.875 32.805 9.725 1.00 26.66 551 VAL A CA 1
ATOM 4194 C C . VAL A 1 551 ? 23.319 34.177 9.215 1.00 26.66 551 VAL A C 1
ATOM 4196 O O . VAL A 1 551 ? 22.708 34.752 8.314 1.00 26.66 551 VAL A O 1
ATOM 4199 N N . ALA A 1 552 ? 24.396 34.704 9.798 1.00 22.97 552 ALA A N 1
ATOM 4200 C CA . ALA A 1 552 ? 24.966 35.984 9.403 1.00 22.97 552 ALA A CA 1
ATOM 4201 C C . ALA A 1 552 ? 25.479 35.930 7.954 1.00 22.97 552 ALA A C 1
ATOM 4203 O O . ALA A 1 552 ? 26.351 35.130 7.617 1.00 22.97 552 ALA A O 1
ATOM 4204 N N . THR A 1 553 ? 24.953 36.806 7.099 1.00 24.86 553 THR A N 1
ATOM 4205 C CA . THR A 1 553 ? 25.410 36.961 5.716 1.00 24.86 553 THR A CA 1
ATOM 4206 C C . THR A 1 553 ? 26.695 37.784 5.670 1.00 24.86 553 THR A C 1
ATOM 4208 O O . THR A 1 553 ? 26.649 39.004 5.849 1.00 24.86 553 THR A O 1
ATOM 4211 N N . ASP A 1 554 ? 27.826 37.141 5.381 1.00 24.41 554 ASP A N 1
ATOM 4212 C CA . ASP A 1 554 ? 29.052 37.855 5.020 1.00 24.41 554 ASP A CA 1
ATOM 4213 C C . ASP A 1 554 ? 28.872 38.562 3.668 1.00 24.41 554 ASP A C 1
ATOM 4215 O O . ASP A 1 554 ? 28.409 37.987 2.679 1.00 24.41 554 ASP A O 1
ATOM 4219 N N . THR A 1 555 ? 29.220 39.845 3.627 1.00 22.47 555 THR A N 1
ATOM 4220 C CA . THR A 1 555 ? 28.994 40.703 2.462 1.00 22.47 555 THR A CA 1
ATOM 4221 C C . THR A 1 555 ? 30.083 40.528 1.409 1.00 22.47 555 THR A C 1
ATOM 4223 O O . THR A 1 555 ? 31.229 40.920 1.633 1.00 22.47 555 THR A O 1
ATOM 4226 N N . VAL A 1 556 ? 29.707 40.067 0.213 1.00 23.59 556 VAL A N 1
ATOM 4227 C CA . VAL A 1 556 ? 30.508 40.249 -1.008 1.00 23.59 556 VAL A CA 1
ATOM 4228 C C . VAL A 1 556 ? 29.881 41.363 -1.843 1.00 23.59 556 VAL A C 1
ATOM 4230 O O . VAL A 1 556 ? 28.697 41.323 -2.173 1.00 23.59 556 VAL A O 1
ATOM 4233 N N . ALA A 1 557 ? 30.678 42.388 -2.146 1.00 23.45 557 ALA A N 1
ATOM 4234 C CA . ALA A 1 557 ? 30.227 43.579 -2.854 1.00 23.45 557 ALA A CA 1
ATOM 4235 C C . ALA A 1 557 ? 29.771 43.265 -4.289 1.00 23.45 557 ALA A C 1
ATOM 4237 O O . ALA A 1 557 ? 30.417 42.502 -5.006 1.00 23.45 557 ALA A O 1
ATOM 4238 N N . THR A 1 558 ? 28.694 43.920 -4.722 1.00 23.62 558 THR A N 1
ATOM 4239 C CA . THR A 1 558 ? 28.280 43.987 -6.128 1.00 23.62 558 THR A CA 1
ATOM 4240 C C . THR A 1 558 ? 28.227 45.446 -6.564 1.00 23.62 558 THR A C 1
ATOM 4242 O O . THR A 1 558 ? 27.682 46.298 -5.862 1.00 23.62 558 THR A O 1
ATOM 4245 N N . ASP A 1 559 ? 28.855 45.736 -7.704 1.00 23.27 559 ASP A N 1
ATOM 4246 C CA . ASP A 1 559 ? 28.914 47.083 -8.265 1.00 23.27 559 ASP A CA 1
ATOM 4247 C C . ASP A 1 559 ? 27.540 47.571 -8.735 1.00 23.27 559 ASP A C 1
ATOM 4249 O O . ASP A 1 559 ? 26.680 46.811 -9.184 1.00 23.27 559 ASP A O 1
ATOM 4253 N N . THR A 1 560 ? 27.352 48.885 -8.648 1.00 23.94 560 THR A N 1
ATOM 4254 C CA . THR A 1 560 ? 26.096 49.550 -8.997 1.00 23.94 560 THR A CA 1
ATOM 4255 C C . THR A 1 560 ? 25.944 49.726 -10.508 1.00 23.94 560 THR A C 1
ATOM 4257 O O . THR A 1 560 ? 26.802 50.306 -11.171 1.00 23.94 560 THR A O 1
ATOM 4260 N N . VAL A 1 561 ? 24.792 49.320 -11.050 1.00 23.69 561 VAL A N 1
ATOM 4261 C CA . VAL A 1 561 ? 24.305 49.785 -12.358 1.00 23.69 561 VAL A CA 1
ATOM 4262 C C . VAL A 1 561 ? 22.881 50.306 -12.179 1.00 23.69 561 VAL A C 1
ATOM 4264 O O . VAL A 1 561 ? 22.048 49.669 -11.538 1.00 23.69 561 VAL A O 1
ATOM 4267 N N . ALA A 1 562 ? 22.639 51.519 -12.675 1.00 22.14 562 ALA A N 1
ATO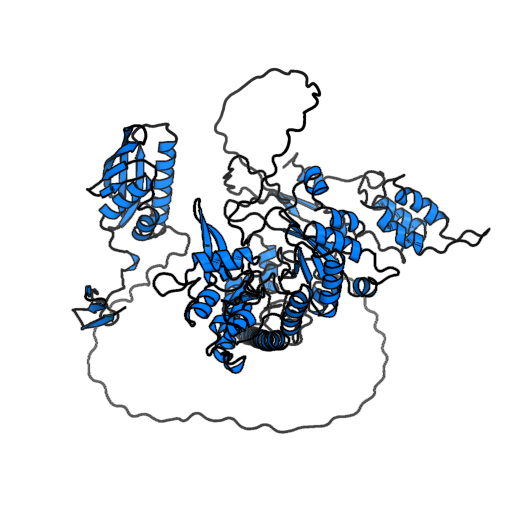M 4268 C CA . ALA A 1 562 ? 21.442 52.296 -12.375 1.00 22.14 562 ALA A CA 1
ATOM 4269 C C . ALA A 1 562 ? 20.188 51.821 -13.129 1.00 22.14 562 ALA A C 1
ATOM 4271 O O . ALA A 1 562 ? 20.262 51.204 -14.191 1.00 22.14 562 ALA A O 1
ATOM 4272 N N . ALA A 1 563 ? 19.030 52.161 -12.563 1.00 27.14 563 ALA A N 1
ATOM 4273 C CA . ALA A 1 563 ? 17.718 51.785 -13.067 1.00 27.14 563 ALA A CA 1
ATOM 4274 C C . ALA A 1 563 ? 17.320 52.512 -14.363 1.00 27.14 563 ALA A C 1
ATOM 4276 O O . ALA A 1 563 ? 17.609 53.695 -14.552 1.00 27.14 563 ALA A O 1
ATOM 4277 N N . SER A 1 564 ? 16.516 51.825 -15.173 1.00 22.75 564 SER A N 1
ATOM 4278 C CA . SER A 1 564 ? 15.589 52.442 -16.122 1.00 22.75 564 SER A CA 1
ATOM 4279 C C . SER A 1 564 ? 14.330 51.580 -16.247 1.00 22.75 564 SER A C 1
ATOM 4281 O O . SER A 1 564 ? 14.406 50.457 -16.746 1.00 22.75 564 SER A O 1
ATOM 4283 N N . GLU A 1 565 ? 13.176 52.096 -15.823 1.00 31.41 565 GLU A N 1
ATOM 4284 C CA . GLU A 1 565 ? 11.882 51.527 -16.223 1.00 31.41 565 GLU A CA 1
ATOM 4285 C C . GLU A 1 565 ? 11.675 51.728 -17.730 1.00 31.41 565 GLU A C 1
ATOM 4287 O O . GLU A 1 565 ? 12.119 52.739 -18.290 1.00 31.41 565 GLU A O 1
ATOM 4292 N N . PRO A 1 566 ? 10.968 50.802 -18.396 1.00 25.28 566 PRO A N 1
ATOM 4293 C CA . PRO A 1 566 ? 9.742 51.270 -19.043 1.00 25.28 566 PRO A CA 1
ATOM 4294 C C . PRO A 1 566 ? 8.563 50.277 -19.039 1.00 25.28 566 PRO A C 1
ATOM 4296 O O . PRO A 1 566 ? 8.724 49.083 -19.262 1.00 25.28 566 PRO A O 1
ATOM 4299 N N . ALA A 1 567 ? 7.367 50.861 -18.913 1.00 22.17 567 ALA A N 1
ATOM 4300 C CA . ALA A 1 567 ? 6.100 50.494 -19.562 1.00 22.17 567 ALA A CA 1
ATOM 4301 C C . ALA A 1 567 ? 5.623 49.020 -19.558 1.00 22.17 567 ALA A C 1
ATOM 4303 O O . ALA A 1 567 ? 6.065 48.183 -20.343 1.00 22.17 567 ALA A O 1
ATOM 4304 N N . PHE A 1 568 ? 4.547 48.768 -18.804 1.00 22.22 568 PHE A N 1
ATOM 4305 C CA . PHE A 1 568 ? 3.663 47.615 -19.003 1.00 22.22 568 PHE A CA 1
ATOM 4306 C C . PHE A 1 568 ? 2.862 47.746 -20.316 1.00 22.22 568 PHE A C 1
ATOM 4308 O O . PHE A 1 568 ? 1.904 48.516 -20.386 1.00 22.22 568 PHE A O 1
ATOM 4315 N N . GLU A 1 569 ? 3.193 46.940 -21.328 1.00 23.81 569 GLU A N 1
ATOM 4316 C CA . GLU A 1 569 ? 2.256 46.561 -22.396 1.00 23.81 569 GLU A CA 1
ATOM 4317 C C . GLU A 1 569 ? 1.589 45.217 -22.064 1.00 23.81 569 GLU A C 1
ATOM 4319 O O . GLU A 1 569 ? 2.227 44.289 -21.565 1.00 23.81 569 GLU A O 1
ATOM 4324 N N . GLN A 1 570 ? 0.293 45.087 -22.367 1.00 28.92 570 GLN A N 1
ATOM 4325 C CA . GLN A 1 570 ? -0.451 43.832 -22.208 1.00 28.92 570 GLN A CA 1
ATOM 4326 C C . GLN A 1 570 ? -0.060 42.817 -23.297 1.00 28.92 570 GLN A C 1
ATOM 4328 O O . GLN A 1 570 ? -0.740 42.674 -24.312 1.00 28.92 570 GLN A O 1
ATOM 4333 N N . GLY A 1 571 ? 1.035 42.090 -23.075 1.00 23.11 571 GLY A N 1
ATOM 4334 C CA . GLY A 1 571 ? 1.452 40.959 -23.902 1.00 23.11 571 GLY A CA 1
ATOM 4335 C C . GLY A 1 571 ? 0.976 39.623 -23.332 1.00 23.11 571 GLY A C 1
ATOM 4336 O O . GLY A 1 571 ? 1.436 39.202 -22.274 1.00 23.11 571 GLY A O 1
ATOM 4337 N N . ALA A 1 572 ? 0.099 38.911 -24.047 1.00 24.84 572 ALA A N 1
ATOM 4338 C CA . ALA A 1 572 ? -0.233 37.527 -23.706 1.00 24.84 572 ALA A CA 1
ATOM 4339 C C . ALA A 1 572 ? 1.007 36.629 -23.882 1.00 24.84 572 ALA A C 1
ATOM 4341 O O . ALA A 1 572 ? 1.497 36.447 -25.000 1.00 24.84 572 ALA A O 1
ATOM 4342 N N . ALA A 1 573 ? 1.516 36.067 -22.783 1.00 24.34 573 ALA A N 1
ATOM 4343 C CA . ALA A 1 573 ? 2.708 35.226 -22.795 1.00 24.34 573 ALA A CA 1
ATOM 4344 C C . ALA A 1 573 ? 2.429 33.876 -23.481 1.00 24.34 573 ALA A C 1
ATOM 4346 O O . ALA A 1 573 ? 1.826 32.969 -22.913 1.00 24.34 573 ALA A O 1
ATOM 4347 N N . VAL A 1 574 ? 2.895 33.732 -24.722 1.00 25.28 574 VAL A N 1
ATOM 4348 C CA . VAL A 1 574 ? 2.895 32.449 -25.432 1.00 25.28 574 VAL A CA 1
ATOM 4349 C C . VAL A 1 574 ? 4.147 31.669 -25.043 1.00 25.28 574 VAL A C 1
ATOM 4351 O O . VAL A 1 574 ? 5.237 31.963 -25.534 1.00 25.28 574 VAL A O 1
ATOM 4354 N N . VAL A 1 575 ? 3.990 30.628 -24.228 1.00 29.33 575 VAL A N 1
ATOM 4355 C CA . VAL A 1 575 ? 5.070 29.674 -23.944 1.00 29.33 575 VAL A CA 1
ATOM 4356 C C . VAL A 1 575 ? 5.026 28.535 -24.967 1.00 29.33 575 VAL A C 1
ATOM 4358 O O . VAL A 1 575 ? 3.969 27.967 -25.240 1.00 29.33 575 VAL A O 1
ATOM 4361 N N . ALA A 1 576 ? 6.171 28.209 -25.568 1.00 27.41 576 ALA A N 1
ATOM 4362 C CA . ALA A 1 576 ? 6.298 27.076 -26.480 1.00 27.41 576 ALA A CA 1
ATOM 4363 C C . ALA A 1 576 ? 6.668 25.812 -25.691 1.00 27.41 576 ALA A C 1
ATOM 4365 O O . ALA A 1 576 ? 7.774 25.724 -25.159 1.00 27.41 576 ALA A O 1
ATOM 4366 N N . ALA A 1 577 ? 5.757 24.839 -25.635 1.00 32.56 577 ALA A N 1
ATOM 4367 C CA . ALA A 1 577 ? 6.025 23.543 -25.022 1.00 32.56 577 ALA A CA 1
ATOM 4368 C C . ALA A 1 577 ? 6.946 22.690 -25.916 1.00 32.56 577 ALA A C 1
ATOM 4370 O O . ALA A 1 577 ? 6.848 22.716 -27.148 1.00 32.56 577 ALA A O 1
ATOM 4371 N N . VAL A 1 578 ? 7.844 21.931 -25.288 1.00 32.28 578 VAL A N 1
ATOM 4372 C CA . VAL A 1 578 ? 8.841 21.086 -25.958 1.00 32.28 578 VAL A CA 1
ATOM 4373 C C . VAL A 1 578 ? 8.582 19.625 -25.614 1.00 32.28 578 VAL A C 1
ATOM 4375 O O . VAL A 1 578 ? 8.659 19.249 -24.449 1.00 32.28 578 VAL A O 1
ATOM 4378 N N . ALA A 1 579 ? 8.338 18.805 -26.633 1.00 31.44 579 ALA A N 1
ATOM 4379 C CA . ALA A 1 579 ? 8.388 17.355 -26.514 1.00 31.44 579 ALA A CA 1
ATOM 4380 C C . ALA A 1 579 ? 9.842 16.882 -26.672 1.00 31.44 579 ALA A C 1
ATOM 4382 O O . ALA A 1 579 ? 10.544 17.308 -27.596 1.00 31.44 579 ALA A O 1
ATOM 4383 N N . VAL A 1 580 ? 10.284 15.997 -25.777 1.00 30.25 580 VAL A N 1
ATOM 4384 C CA . VAL A 1 580 ? 11.612 15.370 -25.799 1.00 30.25 580 VAL A CA 1
ATOM 4385 C C . VAL A 1 580 ? 11.440 13.883 -26.071 1.00 30.25 580 VAL A C 1
ATOM 4387 O O . VAL A 1 580 ? 10.756 13.206 -25.310 1.00 30.25 580 VAL A O 1
ATOM 4390 N N . SER A 1 581 ? 12.079 13.367 -27.123 1.00 34.50 581 SER A N 1
ATOM 4391 C CA . SER A 1 581 ? 12.167 11.920 -27.337 1.00 34.50 581 SER A CA 1
ATOM 4392 C C . SER A 1 581 ? 13.471 11.358 -26.770 1.00 34.50 581 SER A C 1
ATOM 4394 O O . SER A 1 581 ? 14.567 11.829 -27.095 1.00 34.50 581 SER A O 1
ATOM 4396 N N . VAL A 1 582 ? 13.331 10.329 -25.934 1.00 32.09 582 VAL A N 1
ATOM 4397 C CA . VAL A 1 582 ? 14.415 9.482 -25.416 1.00 32.09 582 VAL A CA 1
ATOM 4398 C C . VAL A 1 582 ? 14.361 8.154 -26.176 1.00 32.09 582 VAL A C 1
ATOM 4400 O O . VAL A 1 582 ? 13.274 7.688 -26.511 1.00 32.09 582 VAL A O 1
ATOM 4403 N N . SER A 1 583 ? 15.510 7.570 -26.520 1.00 35.03 583 SER A N 1
ATOM 4404 C CA . SER A 1 583 ? 15.567 6.313 -27.279 1.00 35.03 583 SER A CA 1
ATOM 4405 C C . SER A 1 583 ? 15.901 5.118 -26.393 1.00 35.03 583 SER A C 1
ATOM 4407 O O . SER A 1 583 ? 17.028 5.044 -25.901 1.00 35.03 583 SER A O 1
ATOM 4409 N N . ASP A 1 584 ? 15.005 4.134 -26.334 1.00 29.61 584 ASP A N 1
ATOM 4410 C CA . ASP A 1 584 ? 15.398 2.753 -26.050 1.00 29.61 584 ASP A CA 1
ATOM 4411 C C . ASP A 1 584 ? 16.205 2.202 -27.232 1.00 29.61 584 ASP A C 1
ATOM 4413 O O . ASP A 1 584 ? 15.773 2.249 -28.388 1.00 29.61 584 ASP A O 1
ATOM 4417 N N . ALA A 1 585 ? 17.390 1.663 -26.951 1.00 30.06 585 ALA A N 1
ATOM 4418 C CA . ALA A 1 585 ? 18.264 1.050 -27.945 1.00 30.06 585 ALA A CA 1
ATOM 4419 C C . ALA A 1 585 ? 18.361 -0.464 -27.694 1.00 30.06 585 ALA A C 1
ATOM 4421 O O . ALA A 1 585 ? 19.305 -0.924 -27.060 1.00 30.06 585 ALA A O 1
ATOM 4422 N N . GLY A 1 586 ? 17.382 -1.241 -28.183 1.00 25.09 586 GLY A N 1
ATOM 4423 C CA . GLY A 1 586 ? 17.304 -2.676 -27.853 1.00 25.09 586 GLY A CA 1
ATOM 4424 C C . GLY A 1 586 ? 16.622 -3.637 -28.839 1.00 25.09 586 GLY A C 1
ATOM 4425 O O . GLY A 1 586 ? 16.780 -4.842 -28.677 1.00 25.09 586 GLY A O 1
ATOM 4426 N N . MET A 1 587 ? 15.914 -3.180 -29.883 1.00 24.58 587 MET A N 1
ATOM 4427 C CA . MET A 1 587 ? 15.350 -4.089 -30.902 1.00 24.58 587 MET A CA 1
ATOM 4428 C C . MET A 1 587 ? 16.205 -4.132 -32.173 1.00 24.58 587 MET A C 1
ATOM 4430 O O . MET A 1 587 ? 16.114 -3.252 -33.028 1.00 24.58 587 MET A O 1
ATOM 4434 N N . VAL A 1 588 ? 16.990 -5.203 -32.337 1.00 24.67 588 VAL A N 1
ATOM 4435 C CA . VAL A 1 588 ? 17.685 -5.517 -33.598 1.00 24.67 588 VAL A CA 1
ATOM 4436 C C . VAL A 1 588 ? 16.933 -6.626 -34.330 1.00 24.67 588 VAL A C 1
ATOM 4438 O O . VAL A 1 588 ? 17.130 -7.813 -34.075 1.00 24.67 588 VAL A O 1
ATOM 4441 N N . ALA A 1 589 ? 16.070 -6.239 -35.267 1.00 22.56 589 ALA A N 1
ATOM 4442 C CA . ALA A 1 589 ? 15.381 -7.177 -36.143 1.00 22.56 589 ALA A CA 1
ATOM 4443 C C . ALA A 1 589 ? 16.168 -7.417 -37.445 1.00 22.56 589 ALA A C 1
ATOM 4445 O O . ALA A 1 589 ? 16.372 -6.496 -38.232 1.00 22.56 589 ALA A O 1
ATOM 4446 N N . GLY A 1 590 ? 16.500 -8.684 -37.716 1.00 21.88 590 GLY A N 1
ATOM 4447 C CA . GLY A 1 590 ? 16.594 -9.205 -39.085 1.00 21.88 590 GLY A CA 1
ATOM 4448 C C . GLY A 1 590 ? 17.985 -9.385 -39.705 1.00 21.88 590 GLY A C 1
ATOM 4449 O O . GLY A 1 590 ? 18.480 -8.500 -40.393 1.00 21.88 590 GLY A O 1
ATOM 4450 N N . ALA A 1 591 ? 18.508 -10.615 -39.621 1.00 21.95 591 ALA A N 1
ATOM 4451 C CA . ALA A 1 591 ? 19.230 -11.275 -40.722 1.00 21.95 591 ALA A CA 1
ATOM 4452 C C . ALA A 1 591 ? 19.340 -12.800 -40.485 1.00 21.95 591 ALA A C 1
ATOM 4454 O O . ALA A 1 591 ? 20.409 -13.311 -40.163 1.00 21.95 591 ALA A O 1
ATOM 4455 N N . MET A 1 592 ? 18.244 -13.554 -40.648 1.00 22.23 592 MET A N 1
ATOM 4456 C CA . MET A 1 592 ? 18.340 -15.021 -40.722 1.00 22.23 592 MET A CA 1
ATOM 4457 C C . MET A 1 592 ? 18.773 -15.445 -42.130 1.00 22.23 592 MET A C 1
ATOM 4459 O O . MET A 1 592 ? 17.984 -15.378 -43.072 1.00 22.23 592 MET A O 1
ATOM 4463 N N . THR A 1 593 ? 20.004 -15.933 -42.271 1.00 22.66 593 THR A N 1
ATOM 4464 C CA . THR A 1 593 ? 20.426 -16.753 -43.415 1.00 22.66 593 THR A CA 1
ATOM 4465 C C . THR A 1 593 ? 20.443 -18.226 -43.021 1.00 22.66 593 THR A C 1
ATOM 4467 O O . THR A 1 593 ? 20.841 -18.599 -41.920 1.00 22.66 593 THR A O 1
ATOM 4470 N N . ALA A 1 594 ? 19.944 -19.076 -43.917 1.00 22.02 594 ALA A N 1
ATOM 4471 C CA . ALA A 1 594 ? 19.701 -20.483 -43.628 1.00 22.02 594 ALA A CA 1
ATOM 4472 C C . ALA A 1 594 ? 20.990 -21.319 -43.560 1.00 22.02 594 ALA A C 1
ATOM 4474 O O . ALA A 1 594 ? 21.858 -21.212 -44.425 1.00 22.02 594 ALA A O 1
ATOM 4475 N N . ALA A 1 595 ? 21.028 -22.257 -42.614 1.00 22.30 595 ALA A N 1
ATOM 4476 C CA . ALA A 1 595 ? 21.859 -23.453 -42.688 1.00 22.30 595 ALA A CA 1
ATOM 4477 C C . ALA A 1 595 ? 21.058 -24.640 -42.137 1.00 22.30 595 ALA A C 1
ATOM 4479 O O . ALA A 1 595 ? 20.772 -24.713 -40.944 1.00 22.30 595 ALA A O 1
ATOM 4480 N N . ALA A 1 596 ? 20.656 -25.552 -43.022 1.00 21.09 596 ALA A N 1
ATOM 4481 C CA . ALA A 1 596 ? 20.006 -26.797 -42.639 1.00 21.09 596 ALA A CA 1
ATOM 4482 C C . ALA A 1 596 ? 21.058 -27.893 -42.429 1.00 21.09 596 ALA A C 1
ATOM 4484 O O . ALA A 1 596 ? 21.871 -28.137 -43.320 1.00 21.09 596 ALA A O 1
ATOM 4485 N N . THR A 1 597 ? 20.976 -28.620 -41.314 1.00 23.83 597 THR A N 1
ATOM 4486 C CA . THR A 1 597 ? 21.652 -29.915 -41.149 1.00 23.83 597 THR A CA 1
ATOM 4487 C C . THR A 1 597 ? 20.797 -30.868 -40.322 1.00 23.83 597 THR A C 1
ATOM 4489 O O . THR A 1 597 ? 20.298 -30.537 -39.252 1.00 23.83 597 THR A O 1
ATOM 4492 N N . THR A 1 598 ? 20.613 -32.072 -40.855 1.00 21.70 598 THR A N 1
ATOM 4493 C CA . THR A 1 598 ? 19.728 -33.122 -40.340 1.00 21.70 598 THR A CA 1
ATOM 4494 C C . THR A 1 598 ? 20.486 -34.198 -39.563 1.00 21.70 598 THR A C 1
ATOM 4496 O O . THR A 1 598 ? 21.373 -34.825 -40.138 1.00 21.70 598 THR A O 1
ATOM 4499 N N . ALA A 1 599 ? 20.062 -34.485 -38.329 1.00 23.73 599 ALA A N 1
ATOM 4500 C CA . ALA A 1 599 ? 20.080 -35.797 -37.654 1.00 23.73 599 ALA A CA 1
ATOM 4501 C C . ALA A 1 599 ? 19.469 -35.618 -36.242 1.00 23.73 599 ALA A C 1
ATOM 4503 O O . ALA A 1 599 ? 19.731 -34.609 -35.604 1.00 23.73 599 ALA A O 1
ATOM 4504 N N . GLY A 1 600 ? 18.662 -36.512 -35.666 1.00 21.34 600 GLY A N 1
ATOM 4505 C CA . GLY A 1 600 ? 18.209 -37.819 -36.140 1.00 21.34 600 GLY A CA 1
ATOM 4506 C C . GLY A 1 600 ? 18.341 -38.889 -35.051 1.00 21.34 600 GLY A C 1
ATOM 4507 O O . GLY A 1 600 ? 19.312 -39.635 -35.065 1.00 21.34 600 GLY A O 1
ATOM 4508 N N . ALA A 1 601 ? 17.372 -38.988 -34.133 1.00 23.44 601 ALA A N 1
ATOM 4509 C CA . ALA A 1 601 ? 17.229 -40.128 -33.220 1.00 23.44 601 ALA A CA 1
ATOM 4510 C C . ALA A 1 601 ? 15.770 -40.279 -32.754 1.00 23.44 601 ALA A C 1
ATOM 4512 O O . ALA A 1 601 ? 15.157 -39.320 -32.294 1.00 23.44 601 ALA A O 1
ATOM 4513 N N . VAL A 1 602 ? 15.222 -41.490 -32.883 1.00 21.20 602 VAL A N 1
ATOM 4514 C CA . VAL A 1 602 ? 13.852 -41.862 -32.492 1.00 21.20 602 VAL A CA 1
ATOM 4515 C C . VAL A 1 602 ? 13.917 -42.785 -31.279 1.00 21.20 602 VAL A C 1
ATOM 4517 O O . VAL A 1 602 ? 14.630 -43.784 -31.329 1.00 21.20 602 VAL A O 1
ATOM 4520 N N . VAL A 1 603 ? 13.113 -42.518 -30.245 1.00 22.86 603 VAL A N 1
ATOM 4521 C CA . VAL A 1 603 ? 12.683 -43.525 -29.256 1.00 22.86 603 VAL A CA 1
ATOM 4522 C C . VAL A 1 603 ? 11.194 -43.307 -28.960 1.00 22.86 603 VAL A C 1
ATOM 4524 O O . VAL A 1 603 ? 10.728 -42.173 -28.894 1.00 22.86 603 VAL A O 1
ATOM 4527 N N . GLN A 1 604 ? 10.444 -44.401 -28.844 1.00 20.62 604 GLN A N 1
ATOM 4528 C CA . GLN A 1 604 ? 8.978 -44.463 -28.756 1.00 20.62 604 GLN A CA 1
ATOM 4529 C C . GLN A 1 604 ? 8.561 -45.262 -27.495 1.00 20.62 604 GLN A C 1
ATOM 4531 O O . GLN A 1 604 ? 9.421 -45.930 -26.925 1.00 20.62 604 GLN A O 1
ATOM 4536 N N . ALA A 1 605 ? 7.256 -45.261 -27.152 1.00 21.34 605 ALA A N 1
ATOM 4537 C CA . ALA A 1 605 ? 6.561 -45.939 -26.022 1.00 21.34 605 ALA A CA 1
ATOM 4538 C C . ALA A 1 605 ? 6.350 -45.065 -24.756 1.00 21.34 605 ALA A C 1
ATOM 4540 O O . ALA A 1 605 ? 7.265 -44.361 -24.352 1.00 21.34 605 ALA A O 1
ATOM 4541 N N . SER A 1 606 ? 5.199 -45.065 -24.055 1.00 21.95 606 SER A N 1
ATOM 4542 C CA . SER A 1 606 ? 3.872 -45.693 -24.283 1.00 21.95 606 SER A CA 1
ATOM 4543 C C . SER A 1 606 ? 2.769 -45.011 -23.435 1.00 21.95 606 SER A C 1
ATOM 4545 O O . SER A 1 606 ? 3.077 -44.395 -22.421 1.00 21.95 606 SER A O 1
ATOM 4547 N N . ALA A 1 607 ? 1.489 -45.161 -23.813 1.00 22.84 607 ALA A N 1
ATOM 4548 C CA . ALA A 1 607 ? 0.311 -44.654 -23.074 1.00 22.84 607 ALA A CA 1
ATOM 4549 C C . ALA A 1 607 ? -0.254 -45.661 -22.042 1.00 22.84 607 ALA A C 1
ATOM 4551 O O . ALA A 1 607 ? -0.022 -46.866 -22.182 1.00 22.84 607 ALA A O 1
ATOM 4552 N N . PRO A 1 608 ? -0.971 -45.182 -21.001 1.00 26.84 608 PRO A N 1
ATOM 4553 C CA . PRO A 1 608 ? -2.443 -45.370 -20.873 1.00 26.84 608 PRO A CA 1
ATOM 4554 C C . PRO A 1 608 ? -3.169 -44.154 -20.213 1.00 26.84 608 PRO A C 1
ATOM 4556 O O . PRO A 1 608 ? -2.496 -43.276 -19.689 1.00 26.84 608 PRO A O 1
ATOM 4559 N N . ALA A 1 609 ? -4.506 -44.015 -20.105 1.00 23.28 609 ALA A N 1
ATOM 4560 C CA . ALA A 1 609 ? -5.692 -44.552 -20.811 1.00 23.28 609 ALA A CA 1
ATOM 4561 C C . ALA A 1 609 ? -6.968 -43.738 -20.403 1.00 23.28 609 ALA A C 1
ATOM 4563 O O . ALA A 1 609 ? -6.907 -42.900 -19.508 1.00 23.28 609 ALA A O 1
ATOM 4564 N N . THR A 1 610 ? -8.125 -43.985 -21.038 1.00 22.56 610 THR A N 1
ATOM 4565 C CA . THR A 1 610 ? -9.470 -43.420 -20.710 1.00 22.56 610 THR A CA 1
ATOM 4566 C C . THR A 1 610 ? -10.258 -44.339 -19.742 1.00 22.56 610 THR A C 1
ATOM 4568 O O . THR A 1 610 ? -9.829 -45.471 -19.542 1.00 22.56 610 THR A O 1
ATOM 4571 N N . ALA A 1 611 ? -11.419 -44.030 -19.135 1.00 23.64 611 ALA A N 1
ATOM 4572 C CA . ALA A 1 611 ? -12.489 -43.009 -19.297 1.00 23.64 611 ALA A CA 1
ATOM 4573 C C . ALA A 1 611 ? -13.185 -42.789 -17.895 1.00 23.64 611 ALA A C 1
ATOM 4575 O O . ALA A 1 611 ? -12.517 -43.152 -16.924 1.00 23.64 611 ALA A O 1
ATOM 4576 N N . PRO A 1 612 ? -14.452 -42.308 -17.676 1.00 27.39 612 PRO A N 1
ATOM 4577 C CA . PRO A 1 612 ? -15.547 -41.885 -18.580 1.00 27.39 612 PRO A CA 1
ATOM 4578 C C . PRO A 1 612 ? -16.239 -40.525 -18.253 1.00 27.39 612 PRO A C 1
ATOM 4580 O O . PRO A 1 612 ? -15.992 -39.896 -17.229 1.00 27.39 612 PRO A O 1
ATOM 4583 N N . THR A 1 613 ? -17.168 -40.104 -19.121 1.00 24.16 613 THR A N 1
ATOM 4584 C CA . THR A 1 613 ? -18.042 -38.914 -18.989 1.00 24.16 613 THR A CA 1
ATOM 4585 C C . THR A 1 613 ? -19.479 -39.256 -18.550 1.00 24.16 613 THR A C 1
ATOM 4587 O O . THR A 1 613 ? -19.949 -40.374 -18.755 1.00 24.16 613 THR A O 1
ATOM 4590 N N . ALA A 1 614 ? -20.194 -38.277 -17.973 1.00 25.38 614 ALA A N 1
ATOM 4591 C CA . ALA A 1 614 ? -21.593 -38.378 -17.521 1.00 25.38 614 ALA A CA 1
ATOM 4592 C C . ALA A 1 614 ? -22.535 -37.417 -18.305 1.00 25.38 614 ALA A C 1
ATOM 4594 O O . ALA A 1 614 ? -22.042 -36.454 -18.897 1.00 25.38 614 ALA A O 1
ATOM 4595 N N . PRO A 1 615 ? -23.862 -37.676 -18.371 1.00 25.75 615 PRO A N 1
ATOM 4596 C CA . PRO A 1 615 ? -24.770 -37.058 -19.352 1.00 25.75 615 PRO A CA 1
ATOM 4597 C C . PRO A 1 615 ? -25.463 -35.754 -18.882 1.00 25.75 615 PRO A C 1
ATOM 4599 O O . PRO A 1 615 ? -25.519 -35.486 -17.681 1.00 25.75 615 PRO A O 1
ATOM 4602 N N . PRO A 1 616 ? -26.039 -34.955 -19.808 1.00 27.55 616 PRO A N 1
ATOM 4603 C CA . PRO A 1 616 ? -26.682 -33.675 -19.495 1.00 27.55 616 PRO A CA 1
ATOM 4604 C C . PRO A 1 616 ? -28.113 -33.821 -18.946 1.00 27.55 616 PRO A C 1
ATOM 4606 O O . PRO A 1 616 ? -28.852 -34.735 -19.316 1.00 27.55 616 PRO A O 1
ATOM 4609 N N . ILE A 1 617 ? -28.526 -32.862 -18.111 1.00 28.33 617 ILE A N 1
ATOM 4610 C CA . ILE A 1 617 ? -29.880 -32.765 -17.541 1.00 28.33 617 ILE A CA 1
ATOM 4611 C C . ILE A 1 617 ? -30.748 -31.847 -18.418 1.00 28.33 617 ILE A C 1
ATOM 4613 O O . ILE A 1 617 ? -30.319 -30.764 -18.810 1.00 28.33 617 ILE A O 1
ATOM 4617 N N . ALA A 1 618 ? -31.973 -32.282 -18.726 1.00 24.88 618 ALA A N 1
ATOM 4618 C CA . ALA A 1 618 ? -32.912 -31.562 -19.586 1.00 24.88 618 ALA A CA 1
ATOM 4619 C C . ALA A 1 618 ? -33.885 -30.666 -18.796 1.00 24.88 618 ALA A C 1
ATOM 4621 O O . ALA A 1 618 ? -34.346 -31.031 -17.715 1.00 24.88 618 ALA A O 1
ATOM 4622 N N . ALA A 1 619 ? -34.250 -29.521 -19.379 1.00 24.17 619 ALA A N 1
ATOM 4623 C CA . ALA A 1 619 ? -35.290 -28.633 -18.858 1.00 24.17 619 ALA A CA 1
ATOM 4624 C C . ALA A 1 619 ? -36.710 -29.136 -19.214 1.00 24.17 619 ALA A C 1
ATOM 4626 O O . ALA A 1 619 ? -36.904 -29.702 -20.296 1.00 24.17 619 ALA A O 1
ATOM 4627 N N . PRO A 1 620 ? -37.724 -28.919 -18.354 1.00 27.25 620 PRO A N 1
ATOM 4628 C CA . PRO A 1 620 ? -39.097 -29.329 -18.631 1.00 27.25 620 PRO A CA 1
ATOM 4629 C C . PRO A 1 620 ? -39.809 -28.363 -19.589 1.00 27.25 620 PRO A C 1
ATOM 4631 O O . PRO A 1 620 ? -39.671 -27.145 -19.498 1.00 27.25 620 PRO A O 1
ATOM 4634 N N . THR A 1 621 ? -40.639 -28.918 -20.473 1.00 22.98 621 THR A N 1
ATOM 4635 C CA . THR A 1 621 ? -41.574 -28.172 -21.328 1.00 22.98 621 THR A CA 1
ATOM 4636 C C . THR A 1 621 ? -43.013 -28.387 -20.855 1.00 22.98 621 THR A C 1
ATOM 4638 O O . THR A 1 621 ? -43.376 -29.480 -20.425 1.00 22.98 621 THR A O 1
ATOM 4641 N N . ALA A 1 622 ? -43.851 -27.356 -20.969 1.00 25.89 622 ALA A N 1
ATOM 4642 C CA . ALA A 1 622 ? -45.304 -27.447 -20.817 1.00 25.89 622 ALA A CA 1
ATOM 4643 C C . ALA A 1 622 ? -45.976 -26.574 -21.889 1.00 25.89 622 ALA A C 1
ATOM 4645 O O . ALA A 1 622 ? -45.434 -25.539 -22.276 1.00 25.89 622 ALA A O 1
ATOM 4646 N N . SER A 1 623 ? -47.112 -27.034 -22.422 1.00 23.41 623 SER A N 1
ATOM 4647 C CA . SER A 1 623 ? -47.669 -26.557 -23.696 1.00 23.41 623 SER A CA 1
ATOM 4648 C C . SER A 1 623 ? -48.983 -25.773 -23.560 1.00 23.41 623 SER A C 1
ATOM 4650 O O . SER A 1 623 ? -49.698 -25.875 -22.568 1.00 23.41 623 SER A O 1
ATOM 4652 N N . ALA A 1 624 ? -49.251 -25.000 -24.611 1.00 25.41 624 ALA A N 1
ATOM 4653 C CA . ALA A 1 624 ? -50.280 -23.990 -24.831 1.00 25.41 624 ALA A CA 1
ATOM 4654 C C . ALA A 1 624 ? -51.749 -24.335 -24.503 1.00 25.41 624 ALA A C 1
ATOM 4656 O O . ALA A 1 624 ? -52.216 -25.456 -24.703 1.00 25.41 624 ALA A O 1
ATOM 4657 N N . ALA A 1 625 ? -52.514 -23.272 -24.217 1.00 23.08 625 ALA A N 1
ATOM 4658 C CA . ALA A 1 625 ? -53.915 -23.125 -24.619 1.00 23.08 625 ALA A CA 1
ATOM 4659 C C . ALA A 1 625 ? -54.259 -21.632 -24.854 1.00 23.08 625 ALA A C 1
ATOM 4661 O O . ALA A 1 625 ? -54.105 -20.816 -23.949 1.00 23.08 625 ALA A O 1
ATOM 4662 N N . GLU A 1 626 ? -54.740 -21.274 -26.051 1.00 26.53 626 GLU A N 1
ATOM 4663 C CA . GLU A 1 626 ? -55.398 -19.979 -26.341 1.00 26.53 626 GLU A CA 1
ATOM 4664 C C . GLU A 1 626 ? -56.936 -20.136 -26.258 1.00 26.53 626 GLU A C 1
ATOM 4666 O O . GLU A 1 626 ? -57.419 -21.272 -26.357 1.00 26.53 626 GLU A O 1
ATOM 4671 N N . PRO A 1 627 ? -57.744 -19.051 -26.139 1.00 28.88 627 PRO A N 1
ATOM 4672 C CA . PRO A 1 627 ? -58.255 -18.423 -27.378 1.00 28.88 627 PRO A CA 1
ATOM 4673 C C . PRO A 1 627 ? -58.652 -16.914 -27.347 1.00 28.88 627 PRO A C 1
ATOM 4675 O O . PRO A 1 627 ? -59.226 -16.408 -26.391 1.00 28.88 627 PRO A O 1
ATOM 4678 N N . ARG A 1 628 ? -58.543 -16.284 -28.533 1.00 22.81 628 ARG A N 1
ATOM 4679 C CA . ARG A 1 628 ? -59.443 -15.257 -29.142 1.00 22.81 628 ARG A CA 1
ATOM 4680 C C . ARG A 1 628 ? -59.636 -13.847 -28.526 1.00 22.81 628 ARG A C 1
ATOM 4682 O O . ARG A 1 628 ? -60.569 -13.586 -27.780 1.00 22.81 628 ARG A O 1
ATOM 4689 N N . MET A 1 629 ? -58.905 -12.895 -29.117 1.00 26.41 629 MET A N 1
ATOM 4690 C CA . MET A 1 629 ? -59.405 -11.722 -29.883 1.00 26.41 629 MET A CA 1
ATOM 4691 C C . MET A 1 629 ? -60.827 -11.156 -29.628 1.00 26.41 629 MET A C 1
ATOM 4693 O O . MET A 1 629 ? -61.811 -11.729 -30.099 1.00 26.41 629 MET A O 1
ATOM 4697 N N . THR A 1 630 ? -60.892 -9.896 -29.168 1.00 24.00 630 THR A N 1
ATOM 4698 C CA . THR A 1 630 ? -61.941 -8.907 -29.521 1.00 24.00 630 THR A CA 1
ATOM 4699 C C . THR A 1 630 ? -61.380 -7.474 -29.514 1.00 24.00 630 THR A C 1
ATOM 4701 O O . THR A 1 630 ? -60.857 -7.091 -28.481 1.00 24.00 630 THR A O 1
ATOM 4704 N N . GLY A 1 631 ? -61.550 -6.719 -30.620 1.00 25.61 631 GLY A N 1
ATOM 4705 C CA . GLY A 1 631 ? -61.572 -5.234 -30.788 1.00 25.61 631 GLY A CA 1
ATOM 4706 C C . GLY A 1 631 ? -60.584 -4.312 -30.028 1.00 25.61 631 GLY A C 1
ATOM 4707 O O . GLY A 1 631 ? -60.263 -4.524 -28.876 1.00 25.61 631 GLY A O 1
ATOM 4708 N N . GLN A 1 632 ? -60.114 -3.178 -30.553 1.00 24.95 632 GLN A N 1
ATOM 4709 C CA . GLN A 1 632 ? -60.338 -2.449 -31.810 1.00 24.95 632 GLN A CA 1
ATOM 4710 C C . GLN A 1 632 ? -59.105 -1.549 -32.052 1.00 24.95 632 GLN A C 1
ATOM 4712 O O . GLN A 1 632 ? -58.402 -1.195 -31.108 1.00 24.95 632 GLN A O 1
ATOM 4717 N N . ALA A 1 633 ? -58.835 -1.158 -33.299 1.00 28.83 633 ALA A N 1
ATOM 4718 C CA . ALA A 1 633 ? -57.659 -0.349 -33.623 1.00 28.83 633 ALA A CA 1
ATOM 4719 C C . ALA A 1 633 ? -57.816 1.129 -33.211 1.00 28.83 633 ALA A C 1
ATOM 4721 O O . ALA A 1 633 ? -58.679 1.834 -33.736 1.00 28.83 633 ALA A O 1
ATOM 4722 N N . THR A 1 634 ? -56.918 1.624 -32.357 1.00 26.44 634 THR A N 1
ATOM 4723 C CA . THR A 1 634 ? -56.635 3.057 -32.184 1.00 26.44 634 THR A CA 1
ATOM 4724 C C . THR A 1 634 ? -55.342 3.430 -32.908 1.00 26.44 634 THR A C 1
ATOM 4726 O O . THR A 1 634 ? -54.373 2.675 -32.933 1.00 26.44 634 THR A O 1
ATOM 4729 N N . GLN A 1 635 ? -55.352 4.589 -33.567 1.00 25.69 635 GLN A N 1
ATOM 4730 C CA . GLN A 1 635 ? -54.300 5.012 -34.494 1.00 25.69 635 GLN A CA 1
ATOM 4731 C C . GLN A 1 635 ? -52.950 5.207 -33.791 1.00 25.69 635 GLN A C 1
ATOM 4733 O O . GLN A 1 635 ? -52.860 5.907 -32.781 1.00 25.69 635 GLN A O 1
ATOM 4738 N N . ALA A 1 636 ? -51.885 4.652 -34.375 1.00 23.98 636 ALA A N 1
ATOM 4739 C CA . ALA A 1 636 ? -50.521 4.910 -33.936 1.00 23.98 636 ALA A CA 1
ATOM 4740 C C . ALA A 1 636 ? -50.170 6.394 -34.139 1.00 23.98 636 ALA A C 1
ATOM 4742 O O . ALA A 1 636 ? -50.056 6.882 -35.264 1.00 23.98 636 ALA A O 1
ATOM 4743 N N . LYS A 1 637 ? -49.982 7.112 -33.029 1.00 25.83 637 LYS A N 1
ATOM 4744 C CA . LYS A 1 637 ? -49.373 8.446 -33.019 1.00 25.83 637 LYS A CA 1
ATOM 4745 C C . LYS A 1 637 ? -47.904 8.296 -33.461 1.00 25.83 637 LYS A C 1
ATOM 4747 O O . LYS A 1 637 ? -47.284 7.314 -33.048 1.00 25.83 637 LYS A O 1
ATOM 4752 N N . PRO A 1 638 ? -47.330 9.203 -34.279 1.00 25.67 638 PRO A N 1
ATOM 4753 C CA . PRO A 1 638 ? -45.971 9.019 -34.786 1.00 25.67 638 PRO A CA 1
ATOM 4754 C C . PRO A 1 638 ? -44.978 8.862 -33.637 1.00 25.67 638 PRO A C 1
ATOM 4756 O O . PRO A 1 638 ? -45.059 9.607 -32.656 1.00 25.67 638 PRO A O 1
ATOM 4759 N N . ALA A 1 639 ? -44.044 7.918 -33.769 1.00 25.12 639 ALA A N 1
ATOM 4760 C CA . ALA A 1 639 ? -42.959 7.761 -32.813 1.00 25.12 639 ALA A CA 1
ATOM 4761 C C . ALA A 1 639 ? -42.209 9.094 -32.696 1.00 25.12 639 ALA A C 1
ATOM 4763 O O . ALA A 1 639 ? -41.604 9.570 -33.660 1.00 25.12 639 ALA A O 1
ATOM 4764 N N . ARG A 1 640 ? -42.290 9.722 -31.519 1.00 25.28 640 ARG A N 1
ATOM 4765 C CA . ARG A 1 640 ? -41.502 10.912 -31.214 1.00 25.28 640 ARG A CA 1
ATOM 4766 C C . ARG A 1 640 ? -40.043 10.472 -31.248 1.00 25.28 640 ARG A C 1
ATOM 4768 O O . ARG A 1 640 ? -39.679 9.568 -30.500 1.00 25.28 640 ARG A O 1
ATOM 4775 N N . GLN A 1 641 ? -39.245 11.079 -32.126 1.00 24.03 641 GLN A N 1
ATOM 4776 C CA . GLN A 1 641 ? -37.800 10.858 -32.145 1.00 24.03 641 GLN A CA 1
ATOM 4777 C C . GLN A 1 641 ? -37.259 11.034 -30.716 1.00 24.03 641 GLN A C 1
ATOM 4779 O O . GLN A 1 641 ? -37.717 11.959 -30.029 1.00 24.03 641 GLN A O 1
ATOM 4784 N N . PRO A 1 642 ? -36.351 10.157 -30.246 1.00 29.12 642 PRO A N 1
ATOM 4785 C CA . PRO A 1 642 ? -35.725 10.347 -28.947 1.00 29.12 642 PRO A CA 1
ATOM 4786 C C . PRO A 1 642 ? -35.093 11.738 -28.918 1.00 29.12 642 PRO A C 1
ATOM 4788 O O . PRO A 1 642 ? -34.499 12.178 -29.905 1.00 29.12 642 PRO A O 1
ATOM 4791 N N . ALA A 1 643 ? -35.288 12.453 -27.808 1.00 33.53 643 ALA A N 1
ATOM 4792 C CA . ALA A 1 643 ? -34.623 13.730 -27.611 1.00 33.53 643 ALA A CA 1
ATOM 4793 C C . ALA A 1 643 ? -33.113 13.495 -27.716 1.00 33.53 643 ALA A C 1
ATOM 4795 O O . ALA A 1 643 ? -32.609 12.521 -27.161 1.00 33.53 643 ALA A O 1
ATOM 4796 N N . THR A 1 644 ? -32.420 14.357 -28.455 1.00 32.41 644 THR A N 1
ATOM 4797 C CA . THR A 1 644 ? -30.970 14.289 -28.621 1.00 32.41 644 THR A CA 1
ATOM 4798 C C . THR A 1 644 ? -30.298 14.336 -27.254 1.00 32.41 644 THR A C 1
ATOM 4800 O O . THR A 1 644 ? -30.312 15.376 -26.594 1.00 32.41 644 THR A O 1
ATOM 4803 N N . GLU A 1 645 ? -29.729 13.209 -26.829 1.00 37.94 645 GLU A N 1
ATOM 4804 C CA . GLU A 1 645 ? -28.848 13.148 -25.667 1.00 37.94 645 GLU A CA 1
ATOM 4805 C C . GLU A 1 645 ? -27.606 13.987 -25.983 1.00 37.94 645 GLU A C 1
ATOM 4807 O O . GLU A 1 645 ? -26.771 13.592 -26.799 1.00 37.94 645 GLU A O 1
ATOM 4812 N N . HIS A 1 646 ? -27.502 15.175 -25.381 1.00 39.25 646 HIS A N 1
ATOM 4813 C CA . HIS A 1 646 ? -26.273 15.960 -25.459 1.00 39.25 646 HIS A CA 1
ATOM 4814 C C . HIS A 1 646 ? -25.146 15.195 -24.765 1.00 39.25 646 HIS A C 1
ATOM 4816 O O . HIS A 1 646 ? -25.293 14.717 -23.638 1.00 39.25 646 HIS A O 1
ATOM 4822 N N . LEU A 1 647 ? -24.012 15.088 -25.455 1.00 35.75 647 LEU A N 1
ATOM 4823 C CA . LEU A 1 647 ? -22.817 14.442 -24.929 1.00 35.75 647 LEU A CA 1
ATOM 4824 C C . LEU A 1 647 ? -22.190 15.302 -23.811 1.00 35.75 647 LEU A C 1
ATOM 4826 O O . LEU A 1 647 ? -22.288 16.532 -23.857 1.00 35.75 647 LEU A O 1
ATOM 4830 N N . PRO A 1 648 ? -21.498 14.699 -22.823 1.00 40.28 648 PRO A N 1
ATOM 4831 C CA . PRO A 1 648 ? -20.840 15.457 -21.761 1.00 40.28 648 PRO A CA 1
ATOM 4832 C C . PRO A 1 648 ? -19.759 16.393 -22.327 1.00 40.28 648 PRO A C 1
ATOM 4834 O O . PRO A 1 648 ? -18.714 15.934 -22.793 1.00 40.28 648 PRO A O 1
ATOM 4837 N N . GLY A 1 649 ? -20.005 17.704 -22.270 1.00 54.31 649 GLY A N 1
ATOM 4838 C CA . GLY A 1 649 ? -19.082 18.738 -22.756 1.00 54.31 649 GLY A CA 1
ATOM 4839 C C . GLY A 1 649 ? -19.743 19.908 -23.489 1.00 54.31 649 GLY A C 1
ATOM 4840 O O . GLY A 1 649 ? -19.094 20.934 -23.669 1.00 54.31 649 GLY A O 1
ATOM 4841 N N . GLU A 1 650 ? -21.016 19.795 -23.873 1.00 52.50 650 GLU A N 1
ATOM 4842 C CA . GLU A 1 650 ? -21.785 20.898 -24.467 1.00 52.50 650 GLU A CA 1
ATOM 4843 C C . GLU A 1 650 ? -22.688 21.579 -23.418 1.00 52.50 650 GLU A C 1
ATOM 4845 O O . GLU A 1 650 ? -23.267 20.888 -22.575 1.00 52.50 650 GLU A O 1
ATOM 4850 N N . PRO A 1 651 ? -22.844 22.919 -23.440 1.00 56.81 651 PRO A N 1
ATOM 4851 C CA . PRO A 1 651 ? -23.788 23.602 -22.563 1.00 56.81 651 PRO A CA 1
ATOM 4852 C C . PRO A 1 651 ? -25.233 23.260 -22.954 1.00 56.81 651 PRO A C 1
ATOM 4854 O O . PRO A 1 651 ? -25.615 23.357 -24.120 1.00 56.81 651 PRO A O 1
ATOM 4857 N N . LEU A 1 652 ? -26.062 22.944 -21.957 1.00 58.53 652 LEU A N 1
ATOM 4858 C CA . LEU A 1 652 ? -27.491 22.629 -22.108 1.00 58.53 652 LEU A CA 1
ATOM 4859 C C . LEU A 1 652 ? -28.325 23.808 -22.632 1.00 58.53 652 LEU A C 1
ATOM 4861 O O . LEU A 1 652 ? -29.439 23.610 -23.114 1.00 58.53 652 LEU A O 1
ATOM 4865 N N . PHE A 1 653 ? -27.782 25.025 -22.565 1.00 62.06 653 PHE A N 1
ATOM 4866 C CA . PHE A 1 653 ? -28.379 26.227 -23.130 1.00 62.06 653 PHE A CA 1
ATOM 4867 C C . PHE A 1 653 ? -27.408 26.904 -24.105 1.00 62.06 653 PHE A C 1
ATOM 4869 O O . PHE A 1 653 ? -26.389 27.469 -23.705 1.00 62.06 653 PHE A O 1
ATOM 4876 N N . THR A 1 654 ? -27.751 26.934 -25.395 1.00 60.91 654 THR A N 1
ATOM 4877 C CA . THR A 1 654 ? -27.087 27.831 -26.352 1.00 60.91 654 THR A CA 1
ATOM 4878 C C . THR A 1 654 ? -27.495 29.272 -26.056 1.00 60.91 654 THR A C 1
ATOM 4880 O O . THR A 1 654 ? -28.680 29.601 -26.153 1.00 60.91 654 THR A O 1
ATOM 4883 N N . ARG A 1 655 ? -26.526 30.132 -25.719 1.00 63.78 655 ARG A N 1
ATOM 4884 C CA . ARG A 1 655 ? -26.760 31.523 -25.296 1.00 63.78 655 ARG A CA 1
ATOM 4885 C C . ARG A 1 655 ? -27.521 32.335 -26.366 1.00 63.78 655 ARG A C 1
ATOM 4887 O O . ARG A 1 655 ? -26.952 32.603 -27.427 1.00 63.78 655 ARG A O 1
ATOM 4894 N N . PRO A 1 656 ? -28.772 32.767 -26.119 1.00 71.00 656 PRO A N 1
ATOM 4895 C CA . PRO A 1 656 ? -29.537 33.550 -27.083 1.00 71.00 656 PRO A CA 1
ATOM 4896 C C . PRO A 1 656 ? -29.080 35.015 -27.098 1.00 71.00 656 PRO A C 1
ATOM 4898 O O . PRO A 1 656 ? -28.473 35.518 -26.154 1.00 71.00 656 PRO A O 1
ATOM 4901 N N . THR A 1 657 ? -29.430 35.750 -28.156 1.00 72.19 657 THR A N 1
ATOM 4902 C CA . THR A 1 657 ? -29.058 37.172 -28.325 1.00 72.19 657 THR A CA 1
ATOM 4903 C C . THR A 1 657 ? -29.736 38.114 -27.317 1.00 72.19 657 THR A C 1
ATOM 4905 O O . THR A 1 657 ? -29.383 39.290 -27.231 1.00 72.19 657 THR A O 1
ATOM 4908 N N . ARG A 1 658 ? -30.739 37.626 -26.578 1.00 71.12 658 ARG A N 1
ATOM 4909 C CA . ARG A 1 658 ? -31.446 38.337 -25.509 1.00 71.12 658 ARG A CA 1
ATOM 4910 C C . ARG A 1 658 ? -31.985 37.325 -24.499 1.00 71.12 658 ARG A C 1
ATOM 4912 O O . ARG A 1 658 ? -32.630 36.362 -24.899 1.00 71.12 658 ARG A O 1
ATOM 4919 N N . LEU A 1 659 ? -31.773 37.598 -23.215 1.00 82.69 659 LEU A N 1
ATOM 4920 C CA . LEU A 1 659 ? -32.391 36.897 -22.088 1.00 82.69 659 LEU A CA 1
ATOM 4921 C C . LEU A 1 659 ? -33.344 37.846 -21.348 1.00 82.69 659 LEU A C 1
ATOM 4923 O O . LEU A 1 659 ? -33.230 39.068 -21.476 1.00 82.69 659 LEU A O 1
ATOM 4927 N N . ALA A 1 660 ? -34.288 37.282 -20.596 1.00 82.12 660 ALA A N 1
ATOM 4928 C CA . ALA A 1 660 ? -35.173 38.021 -19.699 1.00 82.12 660 ALA A CA 1
ATOM 4929 C C . ALA A 1 660 ? -34.814 37.683 -18.249 1.00 82.12 660 ALA A C 1
ATOM 4931 O O . ALA A 1 660 ? -34.475 36.544 -17.949 1.00 82.12 660 ALA A O 1
ATOM 4932 N N . GLY A 1 661 ? -34.877 38.656 -17.348 1.00 87.75 661 GLY A N 1
ATOM 4933 C CA . GLY A 1 661 ? -34.404 38.503 -15.975 1.00 87.75 661 GLY A CA 1
ATOM 4934 C C . GLY A 1 661 ? -34.738 39.722 -15.126 1.00 87.75 661 GLY A C 1
ATOM 4935 O O . GLY A 1 661 ? -35.465 40.610 -15.577 1.00 87.75 661 GLY A O 1
ATOM 4936 N N . PHE A 1 662 ? -34.178 39.782 -13.922 1.00 89.00 662 PHE A N 1
ATOM 4937 C CA . PHE A 1 662 ? -34.231 40.967 -13.062 1.00 89.00 662 PHE A CA 1
ATOM 4938 C C . PHE A 1 662 ? -32.830 41.387 -12.617 1.00 89.00 662 PHE A C 1
ATOM 4940 O O . PHE A 1 662 ? -31.912 40.569 -12.601 1.00 89.00 662 PHE A O 1
ATOM 4947 N N . THR A 1 663 ? -32.695 42.651 -12.208 1.00 91.00 663 THR A N 1
ATOM 4948 C CA . THR A 1 663 ? -31.502 43.194 -11.550 1.00 91.00 663 THR A CA 1
ATOM 4949 C C . THR A 1 663 ? -31.921 43.926 -10.283 1.00 91.00 663 THR A C 1
ATOM 4951 O O . THR A 1 663 ? -32.554 44.978 -10.367 1.00 91.00 663 THR A O 1
ATOM 4954 N N . ASP A 1 664 ? -31.522 43.407 -9.125 1.00 91.00 664 ASP A N 1
ATOM 4955 C CA . ASP A 1 664 ? -31.822 43.993 -7.819 1.00 91.00 664 ASP A CA 1
ATOM 4956 C C . ASP A 1 664 ? -30.590 44.688 -7.223 1.00 91.00 664 ASP A C 1
ATOM 4958 O O . ASP A 1 664 ? -29.461 44.195 -7.296 1.00 91.00 664 ASP A O 1
ATOM 4962 N N . ALA A 1 665 ? -30.814 45.848 -6.600 1.00 89.88 665 ALA A N 1
ATOM 4963 C CA . ALA A 1 665 ? -29.777 46.634 -5.938 1.00 89.88 665 ALA A CA 1
ATOM 4964 C C . ALA A 1 665 ? -29.767 46.363 -4.424 1.00 89.88 665 ALA A C 1
ATOM 4966 O O . ALA A 1 665 ? -30.698 46.734 -3.707 1.00 89.88 665 ALA A O 1
ATOM 4967 N N . VAL A 1 666 ? -28.688 45.766 -3.922 1.00 89.75 666 VAL A N 1
ATOM 4968 C CA . VAL A 1 666 ? -28.542 45.318 -2.529 1.00 89.75 666 VAL A CA 1
ATOM 4969 C C . VAL A 1 666 ? -27.388 46.052 -1.855 1.00 89.75 666 VAL A C 1
ATOM 4971 O O . VAL A 1 666 ? -26.322 46.232 -2.440 1.00 89.75 666 VAL A O 1
ATOM 4974 N N . LYS A 1 667 ? -27.581 46.502 -0.611 1.00 89.44 667 LYS A N 1
ATOM 4975 C CA . LYS A 1 667 ? -26.544 47.197 0.169 1.00 89.44 667 LYS A CA 1
ATOM 4976 C C . LYS A 1 667 ? -26.113 46.337 1.351 1.00 89.44 667 LYS A C 1
ATOM 4978 O O . LYS A 1 667 ? -26.922 46.085 2.241 1.00 89.44 667 LYS A O 1
ATOM 4983 N N . LEU A 1 668 ? -24.842 45.942 1.372 1.00 87.81 668 LEU A N 1
ATOM 4984 C CA . LEU A 1 668 ? -24.225 45.221 2.487 1.00 87.81 668 LEU A CA 1
ATOM 4985 C C . LEU A 1 668 ? -23.309 46.171 3.271 1.00 87.81 668 LEU A C 1
ATOM 4987 O O . LEU A 1 668 ? -22.672 47.052 2.691 1.00 87.81 668 LEU A O 1
ATOM 4991 N N . MET A 1 669 ? -23.256 46.014 4.588 1.00 86.75 669 MET A N 1
ATOM 4992 C CA . MET A 1 669 ? -22.360 46.745 5.482 1.00 86.75 669 MET A CA 1
ATOM 4993 C C . MET A 1 669 ? -21.050 45.971 5.640 1.00 86.75 669 MET A C 1
ATOM 4995 O O . MET A 1 669 ? -21.071 44.796 5.991 1.00 86.75 669 MET A O 1
ATOM 4999 N N . LEU A 1 670 ? -19.926 46.631 5.371 1.00 81.50 670 LEU A N 1
ATOM 5000 C CA . LEU A 1 670 ? -18.574 46.110 5.591 1.00 81.50 670 LEU A CA 1
ATOM 5001 C C . LEU A 1 670 ? -18.222 46.110 7.093 1.00 81.50 670 LEU A C 1
ATOM 5003 O O . LEU A 1 670 ? -18.819 46.885 7.845 1.00 81.50 670 LEU A O 1
ATOM 5007 N N . PRO A 1 671 ? -17.195 45.355 7.538 1.00 75.06 671 PRO A N 1
ATOM 5008 C CA . PRO A 1 671 ? -16.717 45.398 8.927 1.00 75.06 671 PRO A CA 1
ATOM 5009 C C . PRO A 1 671 ? -16.277 46.801 9.380 1.00 75.06 671 PRO A C 1
ATOM 5011 O O . PRO A 1 671 ? -16.358 47.130 10.558 1.00 75.06 671 PRO A O 1
ATOM 5014 N N . SER A 1 672 ? -15.857 47.650 8.436 1.00 78.12 672 SER A N 1
ATOM 5015 C CA . SER A 1 672 ? -15.508 49.062 8.647 1.00 78.12 672 SER A CA 1
ATOM 5016 C C . SER A 1 672 ? -16.711 49.998 8.849 1.00 78.12 672 SER A C 1
ATOM 5018 O O . SER A 1 672 ? -16.526 51.195 9.055 1.00 78.12 672 SER A O 1
ATOM 5020 N N . GLY A 1 673 ? -17.946 49.494 8.742 1.00 76.75 673 GLY A N 1
ATOM 5021 C CA . GLY A 1 673 ? -19.183 50.276 8.831 1.00 76.75 673 GLY A CA 1
ATOM 5022 C C . GLY A 1 673 ? -19.621 50.965 7.529 1.00 76.75 673 GLY A C 1
ATOM 5023 O O . GLY A 1 673 ? -20.755 51.445 7.452 1.00 76.75 673 GLY A O 1
ATOM 5024 N N . GLU A 1 674 ? -18.789 50.991 6.477 1.00 82.69 674 GLU A N 1
ATOM 5025 C CA . GLU A 1 674 ? -19.198 51.511 5.162 1.00 82.69 674 GLU A CA 1
ATOM 5026 C C . GLU A 1 674 ? -20.258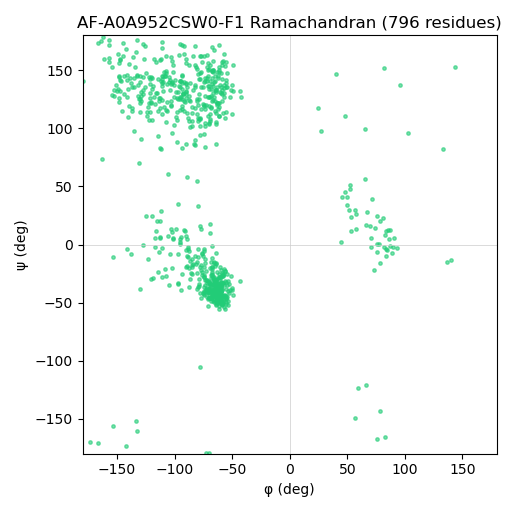 50.594 4.519 1.00 82.69 674 GLU A C 1
ATOM 5028 O O . GLU A 1 674 ? -20.152 49.367 4.545 1.00 82.69 674 GLU A O 1
ATOM 5033 N N . LYS A 1 675 ? -21.290 51.182 3.898 1.00 82.94 675 LYS A N 1
ATOM 5034 C CA . LYS A 1 675 ? -22.290 50.436 3.116 1.00 82.94 675 LYS A CA 1
ATOM 5035 C C . LYS A 1 675 ? -21.882 50.366 1.647 1.00 82.94 675 LYS A C 1
ATOM 5037 O O . LYS A 1 675 ? -21.905 51.382 0.953 1.00 82.94 675 LYS A O 1
ATOM 5042 N N . ARG A 1 676 ? -21.600 49.161 1.149 1.00 85.06 676 ARG A N 1
ATOM 5043 C CA . ARG A 1 676 ? -21.274 48.894 -0.257 1.00 85.06 676 ARG A CA 1
ATOM 5044 C C . ARG A 1 676 ? -22.511 48.424 -1.022 1.00 85.06 676 ARG A C 1
ATOM 5046 O O . ARG A 1 676 ? -23.243 47.548 -0.565 1.00 85.06 676 ARG A O 1
ATOM 5053 N N . GLY A 1 677 ? -22.750 49.032 -2.183 1.00 86.44 677 GLY A N 1
ATOM 5054 C CA . GLY A 1 677 ? -23.830 48.655 -3.096 1.00 86.44 677 GLY A CA 1
ATOM 5055 C C . GLY A 1 677 ? -23.393 47.587 -4.097 1.00 86.44 677 GLY A C 1
ATOM 5056 O O . GLY A 1 677 ? -22.326 47.705 -4.705 1.00 86.44 677 GLY A O 1
ATOM 5057 N N . PHE A 1 678 ? -24.249 46.590 -4.280 1.00 89.44 678 PHE A N 1
ATOM 5058 C CA . PHE A 1 678 ? -24.147 45.515 -5.256 1.00 89.44 678 PHE A CA 1
ATOM 5059 C C . PHE A 1 678 ? -25.391 45.511 -6.142 1.00 89.44 678 PHE A C 1
ATOM 5061 O O . PHE A 1 678 ? -26.494 45.761 -5.662 1.00 89.44 678 PHE A O 1
ATOM 5068 N N . PHE A 1 679 ? -25.217 45.195 -7.417 1.00 90.06 679 PHE A N 1
ATOM 5069 C CA . PHE A 1 679 ? -26.291 44.856 -8.338 1.00 90.06 679 PHE A CA 1
ATOM 5070 C C . PHE A 1 679 ? -26.188 43.365 -8.624 1.00 90.06 679 PHE A C 1
ATOM 5072 O O . PHE A 1 679 ? -25.155 42.922 -9.128 1.00 90.06 679 PHE A O 1
ATOM 5079 N N . VAL A 1 680 ? -27.222 42.603 -8.270 1.00 92.31 680 VAL A N 1
ATOM 5080 C CA . VAL A 1 680 ? -27.327 41.178 -8.592 1.00 92.31 680 VAL A CA 1
ATOM 5081 C C . VAL A 1 680 ? -28.366 40.996 -9.692 1.00 92.31 680 VAL A C 1
ATOM 5083 O O . VAL A 1 680 ? -29.506 41.430 -9.552 1.00 92.31 680 VAL A O 1
ATOM 5086 N N . THR A 1 681 ? -27.956 40.395 -10.804 1.00 92.81 681 THR A N 1
ATOM 5087 C CA . THR A 1 681 ? -28.797 40.142 -11.978 1.00 92.81 681 THR A CA 1
ATOM 5088 C C . THR A 1 681 ? -28.981 38.648 -12.140 1.00 92.81 681 THR A C 1
ATOM 5090 O O . THR A 1 681 ? -27.977 37.951 -12.243 1.00 92.81 681 THR A O 1
ATOM 5093 N N . VAL A 1 682 ? -30.220 38.166 -12.225 1.00 91.62 682 VAL A N 1
ATOM 5094 C CA . VAL A 1 682 ? -30.528 36.770 -12.572 1.00 91.62 682 VAL A CA 1
ATOM 5095 C C . VAL A 1 682 ? -31.253 36.755 -13.914 1.00 91.62 682 VAL A C 1
ATOM 5097 O O . VAL A 1 682 ? -32.362 37.279 -14.030 1.00 91.62 682 VAL A O 1
ATOM 5100 N N . ASN A 1 683 ? -30.620 36.162 -14.927 1.00 90.69 683 ASN A N 1
ATOM 5101 C CA . ASN A 1 683 ? -31.195 35.947 -16.251 1.00 90.69 683 ASN A CA 1
ATOM 5102 C C . ASN A 1 683 ? -31.783 34.539 -16.346 1.00 90.69 683 ASN A C 1
ATOM 5104 O O . ASN A 1 683 ? -31.145 33.558 -15.960 1.00 90.69 683 ASN A O 1
ATOM 5108 N N . MET A 1 684 ? -32.972 34.448 -16.932 1.00 84.38 684 MET A N 1
ATOM 5109 C CA . MET A 1 684 ? -33.744 33.225 -17.087 1.00 84.38 684 MET A CA 1
ATOM 5110 C C . MET A 1 684 ? -33.820 32.804 -18.560 1.00 84.38 684 MET A C 1
ATOM 5112 O O . MET A 1 684 ? -34.023 33.636 -19.449 1.00 84.38 684 MET A O 1
ATOM 5116 N N . GLN A 1 685 ? -33.735 31.499 -18.805 1.00 79.94 685 GLN A N 1
ATOM 5117 C CA . GLN A 1 685 ? -34.012 30.853 -20.086 1.00 79.94 685 GLN A CA 1
ATOM 5118 C C . GLN A 1 685 ? -34.984 29.691 -19.850 1.00 79.94 685 GLN A C 1
ATOM 5120 O O . GLN A 1 685 ? -34.813 28.922 -18.911 1.00 79.94 685 GLN A O 1
ATOM 5125 N N . ASP A 1 686 ? -36.052 29.605 -20.647 1.00 75.12 686 ASP A N 1
ATOM 5126 C CA . ASP A 1 686 ? -37.074 28.543 -20.571 1.00 75.12 686 ASP A CA 1
ATOM 5127 C C . ASP A 1 686 ? -37.685 28.301 -19.169 1.00 75.12 686 ASP A C 1
ATOM 5129 O O . ASP A 1 686 ? -38.138 27.204 -18.841 1.00 75.12 686 ASP A O 1
ATOM 5133 N N . GLY A 1 687 ? -37.735 29.361 -18.349 1.00 71.75 687 GLY A N 1
ATOM 5134 C CA . GLY A 1 687 ? -38.250 29.346 -16.973 1.00 71.75 687 GLY A CA 1
ATOM 5135 C C . GLY A 1 687 ? -37.205 29.043 -15.892 1.00 71.75 687 GLY A C 1
ATOM 5136 O O . GLY A 1 687 ? -37.569 28.934 -14.726 1.00 71.75 687 GLY A O 1
ATOM 5137 N N . LEU A 1 688 ? -35.924 28.929 -16.252 1.00 77.06 688 LEU A N 1
ATOM 5138 C CA . LEU A 1 688 ? -34.838 28.464 -15.385 1.00 77.06 688 LEU A CA 1
ATOM 5139 C C . LEU A 1 688 ? -33.689 29.483 -15.324 1.00 77.06 688 LEU A C 1
ATOM 5141 O O . LEU A 1 688 ? -33.440 30.152 -16.327 1.00 77.06 688 LEU A O 1
ATOM 5145 N N . PRO A 1 689 ? -32.966 29.614 -14.195 1.00 85.12 689 PRO A N 1
ATOM 5146 C CA . PRO A 1 689 ? -31.809 30.502 -14.109 1.00 85.12 689 PRO A CA 1
ATOM 5147 C C . PRO A 1 689 ? -30.674 30.000 -15.011 1.00 85.12 689 PRO A C 1
ATOM 5149 O O . PRO A 1 689 ? -30.230 28.863 -14.880 1.00 85.12 689 PRO A O 1
ATOM 5152 N N . ALA A 1 690 ? -30.207 30.859 -15.917 1.00 84.25 690 ALA A N 1
ATOM 5153 C CA . ALA A 1 690 ? -29.200 30.538 -16.933 1.00 84.25 690 ALA A CA 1
ATOM 5154 C C . ALA A 1 690 ? -27.921 31.385 -16.807 1.00 84.25 690 ALA A C 1
ATOM 5156 O O . ALA A 1 690 ? -26.837 30.929 -17.164 1.00 84.25 690 ALA A O 1
ATOM 5157 N N . GLU A 1 691 ? -28.018 32.611 -16.281 1.00 88.75 691 GLU A N 1
ATOM 5158 C CA . GLU A 1 691 ? -26.853 33.427 -15.911 1.00 88.75 691 GLU A CA 1
ATOM 5159 C C . GLU A 1 691 ? -27.136 34.191 -14.618 1.00 88.75 691 GLU A C 1
ATOM 5161 O O . GLU A 1 691 ? -28.260 34.648 -14.396 1.00 88.75 691 GLU A O 1
ATOM 5166 N N . VAL A 1 692 ? -26.104 34.390 -13.799 1.00 90.75 692 VAL A N 1
ATOM 5167 C CA . VAL A 1 692 ? -26.150 35.301 -12.654 1.00 90.75 692 VAL A CA 1
ATOM 5168 C C . VAL A 1 692 ? -24.926 36.206 -12.661 1.00 90.75 692 VAL A C 1
ATOM 5170 O O . VAL A 1 692 ? -23.790 35.739 -12.684 1.00 90.75 692 VAL A O 1
ATOM 5173 N N . PHE A 1 693 ? -25.148 37.514 -12.584 1.00 90.81 693 PHE A N 1
ATOM 5174 C CA . PHE A 1 693 ? -24.085 38.508 -12.463 1.00 90.81 693 PHE A CA 1
ATOM 5175 C C . PHE A 1 693 ? -24.181 39.210 -11.115 1.00 90.81 693 PHE A C 1
ATOM 5177 O O . PHE A 1 693 ? -25.275 39.528 -10.657 1.00 90.81 693 PHE A O 1
ATOM 5184 N N . ILE A 1 694 ? -23.038 39.506 -10.503 1.00 89.88 694 ILE A N 1
ATOM 5185 C CA . ILE A 1 694 ? -22.951 40.402 -9.352 1.00 89.88 694 ILE A CA 1
ATOM 5186 C C . ILE A 1 694 ? -21.875 41.449 -9.630 1.00 89.88 694 ILE A C 1
ATOM 5188 O O . ILE A 1 694 ? -20.727 41.119 -9.906 1.00 89.88 694 ILE A O 1
ATOM 5192 N N . VAL A 1 695 ? -22.258 42.723 -9.569 1.00 85.00 695 VAL A N 1
ATOM 5193 C CA . VAL A 1 695 ? -21.376 43.870 -9.827 1.00 85.00 695 VAL A CA 1
ATOM 5194 C C . VAL A 1 695 ? -21.429 44.803 -8.627 1.00 85.00 695 VAL A C 1
ATOM 5196 O O . VAL A 1 695 ? -22.506 45.093 -8.110 1.00 85.00 695 VAL A O 1
ATOM 5199 N N . SER A 1 696 ? -20.283 45.294 -8.165 1.00 80.38 696 SER A N 1
ATOM 5200 C CA . SER A 1 696 ? -20.223 46.294 -7.099 1.00 80.38 696 SER A CA 1
ATOM 5201 C C . SER A 1 696 ? -20.138 47.707 -7.684 1.00 80.38 696 SER A C 1
ATOM 5203 O O . SER A 1 696 ? -19.454 47.939 -8.674 1.00 80.38 696 SER A O 1
ATOM 5205 N N . GLY A 1 697 ? -20.822 48.679 -7.076 1.00 62.19 697 GLY A N 1
ATOM 5206 C CA . GLY A 1 697 ? -21.004 50.022 -7.655 1.00 62.19 697 GLY A CA 1
ATOM 5207 C C . GLY A 1 697 ? -19.763 50.931 -7.747 1.00 62.19 697 GLY A C 1
ATOM 5208 O O . GLY A 1 697 ? -19.927 52.119 -8.012 1.00 62.19 697 GLY A O 1
ATOM 5209 N N . LYS A 1 698 ? -18.547 50.423 -7.502 1.00 61.75 698 LYS A N 1
ATOM 5210 C CA . LYS A 1 698 ? -17.269 51.138 -7.677 1.00 61.75 698 LYS A CA 1
ATOM 5211 C C . LYS A 1 698 ? -16.416 50.350 -8.682 1.00 61.75 698 LYS A C 1
ATOM 5213 O O . LYS A 1 698 ? -16.032 49.219 -8.397 1.00 61.75 698 LYS A O 1
ATOM 5218 N N . ALA A 1 699 ? -16.156 50.931 -9.853 1.00 53.84 699 ALA A N 1
ATOM 5219 C CA . ALA A 1 699 ? -15.317 50.321 -10.887 1.00 53.84 699 ALA A CA 1
ATOM 5220 C C . ALA A 1 699 ? -13.820 50.446 -10.544 1.00 53.84 699 ALA A C 1
ATOM 5222 O O . ALA A 1 699 ? -13.416 51.437 -9.939 1.00 53.84 699 ALA A O 1
ATOM 5223 N N . GLY A 1 700 ? -13.007 49.470 -10.965 1.00 55.12 700 GLY A N 1
ATOM 5224 C CA . GLY A 1 700 ? -11.545 49.484 -10.782 1.00 55.12 700 GLY A CA 1
ATOM 5225 C C . GLY A 1 700 ? -11.029 48.985 -9.425 1.00 55.12 700 GLY A C 1
ATOM 5226 O O . GLY A 1 700 ? -9.860 49.180 -9.123 1.00 55.12 700 GLY A O 1
ATOM 5227 N N . ASP A 1 701 ? -11.882 48.358 -8.615 1.00 66.75 701 ASP A N 1
ATOM 5228 C CA . ASP A 1 701 ? -11.529 47.748 -7.326 1.00 66.75 701 ASP A CA 1
ATOM 5229 C C . ASP A 1 701 ? -11.429 46.218 -7.472 1.00 66.75 701 ASP A C 1
ATOM 5231 O O . ASP A 1 701 ? -12.281 45.608 -8.124 1.00 66.75 701 ASP A O 1
ATOM 5235 N N . GLU A 1 702 ? -10.425 45.601 -6.849 1.00 67.38 702 GLU A N 1
ATOM 5236 C CA . GLU A 1 702 ? -10.179 44.151 -6.805 1.00 67.38 702 GLU A CA 1
ATOM 5237 C C . GLU A 1 702 ? -11.420 43.381 -6.338 1.00 67.38 702 GLU A C 1
ATOM 5239 O O . GLU A 1 702 ? -11.869 42.439 -6.993 1.00 67.38 702 GLU A O 1
ATOM 5244 N N . ALA A 1 703 ? -12.109 43.901 -5.318 1.00 67.69 703 ALA A N 1
ATOM 5245 C CA . ALA A 1 703 ? -13.355 43.316 -4.841 1.00 67.69 703 ALA A CA 1
ATOM 5246 C C . ALA A 1 703 ? -14.459 43.287 -5.922 1.00 67.69 703 ALA A C 1
ATOM 5248 O O . ALA A 1 703 ? -15.436 42.550 -5.781 1.00 67.69 703 ALA A O 1
ATOM 5249 N N . ASN A 1 704 ? -14.377 44.087 -6.989 1.00 75.94 704 ASN A N 1
ATOM 5250 C CA . ASN A 1 704 ? -15.293 43.975 -8.123 1.00 75.94 704 ASN A CA 1
ATOM 5251 C C . ASN A 1 704 ? -14.919 42.820 -9.065 1.00 75.94 704 ASN A C 1
ATOM 5253 O O . ASN A 1 704 ? -15.824 42.163 -9.577 1.00 75.94 704 ASN A O 1
ATOM 5257 N N . ALA A 1 705 ? -13.624 42.553 -9.256 1.00 75.38 705 ALA A N 1
ATOM 5258 C CA . ALA A 1 705 ? -13.140 41.420 -10.042 1.00 75.38 705 ALA A CA 1
ATOM 5259 C C . ALA A 1 705 ? -13.582 40.086 -9.415 1.00 75.38 705 ALA A C 1
ATOM 5261 O O . ALA A 1 705 ? -14.131 39.247 -10.126 1.00 75.38 705 ALA A O 1
ATOM 5262 N N . ASP A 1 706 ? -13.494 39.944 -8.086 1.00 80.19 706 ASP A N 1
ATOM 5263 C CA . ASP A 1 706 ? -14.019 38.775 -7.355 1.00 80.19 706 ASP A CA 1
ATOM 5264 C C . ASP A 1 706 ? -15.513 38.542 -7.606 1.00 80.19 706 ASP A C 1
ATOM 5266 O O . ASP A 1 706 ? -15.980 37.416 -7.779 1.00 80.19 706 ASP A O 1
ATOM 5270 N N . SER A 1 707 ? -16.290 39.631 -7.596 1.00 84.94 707 SER A N 1
ATOM 5271 C CA . SER A 1 707 ? -17.732 39.585 -7.831 1.00 84.94 707 SER A CA 1
ATOM 5272 C C . SER A 1 707 ? -18.039 39.128 -9.259 1.00 84.94 707 SER A C 1
ATOM 5274 O O . SER A 1 707 ? -18.883 38.254 -9.460 1.00 84.94 707 SER A O 1
ATOM 5276 N N . GLU A 1 708 ? -17.311 39.651 -10.244 1.00 82.19 708 GLU A N 1
ATOM 5277 C CA . GLU A 1 708 ? -17.478 39.252 -11.638 1.00 82.19 708 GLU A CA 1
ATOM 5278 C C . GLU A 1 708 ? -17.039 37.798 -11.886 1.00 82.19 708 GLU A C 1
ATOM 5280 O O . GLU A 1 708 ? -17.767 37.044 -12.535 1.00 82.19 708 GLU A O 1
ATOM 5285 N N . ALA A 1 709 ? -15.899 37.377 -11.331 1.00 84.62 709 ALA A N 1
ATOM 5286 C CA . ALA A 1 709 ? -15.396 36.009 -11.428 1.00 84.62 709 ALA A CA 1
ATOM 5287 C C . ALA A 1 709 ? -16.393 35.000 -10.835 1.00 84.62 709 ALA A C 1
ATOM 5289 O O . ALA A 1 709 ? -16.760 34.029 -11.499 1.00 84.62 709 ALA A O 1
ATOM 5290 N N . LEU A 1 710 ? -16.906 35.270 -9.630 1.00 89.25 710 LEU A N 1
ATOM 5291 C CA . LEU A 1 710 ? -17.878 34.405 -8.964 1.00 89.25 710 LEU A CA 1
ATOM 5292 C C . LEU A 1 710 ? -19.191 34.291 -9.757 1.00 89.25 710 LEU A C 1
ATOM 5294 O O . LEU A 1 710 ? -19.690 33.183 -9.958 1.00 89.25 710 LEU A O 1
ATOM 5298 N N . GLY A 1 711 ? -19.723 35.407 -10.270 1.00 90.25 711 GLY A N 1
ATOM 5299 C CA . GLY A 1 711 ? -20.916 35.394 -11.127 1.00 90.25 711 GLY A CA 1
ATOM 5300 C C . GLY A 1 711 ? -20.706 34.613 -12.431 1.00 90.25 711 GLY A C 1
ATOM 5301 O O . GLY A 1 711 ? -21.557 33.815 -12.830 1.00 90.25 711 GLY A O 1
ATOM 5302 N N . ARG A 1 712 ? -19.539 34.763 -13.073 1.00 87.81 712 ARG A N 1
ATOM 5303 C CA . ARG A 1 712 ? -19.180 34.014 -14.291 1.00 87.81 712 ARG A CA 1
ATOM 5304 C C . ARG A 1 712 ? -19.102 32.506 -14.042 1.00 87.81 712 ARG A C 1
ATOM 5306 O O . ARG A 1 712 ? -19.675 31.754 -14.824 1.00 87.81 712 ARG A O 1
ATOM 5313 N N . VAL A 1 713 ? -18.463 32.062 -12.956 1.00 90.62 713 VAL A N 1
ATOM 5314 C CA . VAL A 1 713 ? -18.373 30.631 -12.601 1.00 90.62 713 VAL A CA 1
ATOM 5315 C C . VAL A 1 713 ? -19.758 30.039 -12.320 1.00 90.62 713 VAL A C 1
ATOM 5317 O O . VAL A 1 713 ? -20.094 28.989 -12.865 1.00 90.62 713 VAL A O 1
ATOM 5320 N N . VAL A 1 714 ? -20.597 30.736 -11.546 1.00 91.31 714 VAL A N 1
ATOM 5321 C CA . VAL A 1 714 ? -21.987 30.321 -11.272 1.00 91.31 714 VAL A CA 1
ATOM 5322 C C . VAL A 1 714 ? -22.820 30.259 -12.559 1.00 91.31 714 VAL A C 1
ATOM 5324 O O . VAL A 1 714 ? -23.574 29.309 -12.755 1.00 91.31 714 VAL A O 1
ATOM 5327 N N . SER A 1 715 ? -22.643 31.215 -13.474 1.00 91.06 715 SER A N 1
ATOM 5328 C CA . SER A 1 715 ? -23.318 31.217 -14.781 1.00 91.06 715 SER A CA 1
ATOM 5329 C C . SER A 1 715 ? -22.897 30.039 -15.663 1.00 91.06 715 SER A C 1
ATOM 5331 O O . SER A 1 715 ? -23.751 29.398 -16.267 1.00 91.06 715 SER A O 1
ATOM 5333 N N . ILE A 1 716 ? -21.600 29.711 -15.715 1.00 86.00 716 ILE A N 1
ATOM 5334 C CA . ILE A 1 716 ? -21.107 28.538 -16.454 1.00 86.00 716 ILE A CA 1
ATOM 5335 C C . ILE A 1 716 ? -21.690 27.253 -15.853 1.00 86.00 716 ILE A C 1
ATOM 5337 O O . ILE A 1 716 ? -22.180 26.408 -16.596 1.00 86.00 716 ILE A O 1
ATOM 5341 N N . ALA A 1 717 ? -21.719 27.120 -14.525 1.00 84.81 717 ALA A N 1
ATOM 5342 C CA . ALA A 1 717 ? -22.308 25.953 -13.870 1.00 84.81 717 ALA A CA 1
ATOM 5343 C C . ALA A 1 717 ? -23.788 25.753 -14.261 1.00 84.81 717 ALA A C 1
ATOM 5345 O O . ALA A 1 717 ? -24.176 24.647 -14.636 1.00 84.81 717 ALA A O 1
ATOM 5346 N N . LEU A 1 718 ? -24.591 26.823 -14.264 1.00 84.31 718 LEU A N 1
ATOM 5347 C CA . LEU A 1 718 ? -25.991 26.788 -14.712 1.00 84.31 718 LEU A CA 1
ATOM 5348 C C . LEU A 1 718 ? -26.119 26.409 -16.200 1.00 84.31 718 LEU A C 1
ATOM 5350 O O . LEU A 1 718 ? -26.944 25.568 -16.555 1.00 84.31 718 LEU A O 1
ATOM 5354 N N . GLN A 1 719 ? -25.267 26.963 -17.071 1.00 82.81 719 GLN A N 1
ATOM 5355 C CA . GLN A 1 719 ? -25.251 26.648 -18.510 1.00 82.81 719 GLN A CA 1
ATOM 5356 C C . GLN A 1 719 ? -24.888 25.187 -18.808 1.00 82.81 719 GLN A C 1
ATOM 5358 O O . GLN A 1 719 ? -25.381 24.627 -19.784 1.00 82.81 719 GLN A O 1
ATOM 5363 N N . TYR A 1 720 ? -24.073 24.557 -17.960 1.00 79.25 720 TYR A N 1
ATOM 5364 C CA . TYR A 1 720 ? -23.716 23.136 -18.036 1.00 79.25 720 TYR A CA 1
ATOM 5365 C C . TYR A 1 720 ? -24.653 22.231 -17.205 1.00 79.25 720 TYR A C 1
ATOM 5367 O O . TYR A 1 720 ? -24.372 21.049 -17.022 1.00 79.25 720 TYR A O 1
ATOM 5375 N N . GLY A 1 721 ? -25.791 22.755 -16.731 1.00 73.31 721 GLY A N 1
ATOM 5376 C CA . GLY A 1 721 ? -26.864 21.967 -16.112 1.00 73.31 721 GLY A CA 1
ATOM 5377 C C . GLY A 1 721 ? -26.715 21.669 -14.627 1.00 73.31 721 GLY A C 1
ATOM 5378 O O . GLY A 1 721 ? -27.458 20.833 -14.111 1.00 73.31 721 GLY A O 1
ATOM 5379 N N . VAL A 1 722 ? -25.793 22.328 -13.920 1.00 78.56 722 VAL A N 1
ATOM 5380 C CA . VAL A 1 722 ? -25.729 22.216 -12.459 1.00 78.56 722 VAL A CA 1
ATOM 5381 C C . VAL A 1 722 ? -27.017 22.812 -11.869 1.00 78.56 722 VAL A C 1
ATOM 5383 O O . VAL A 1 722 ? -27.313 23.979 -12.138 1.00 78.56 722 VAL A O 1
ATOM 5386 N N . PRO A 1 723 ? -27.791 22.060 -11.060 1.00 77.06 723 PRO A N 1
ATOM 5387 C CA . PRO A 1 723 ? -29.022 22.572 -10.464 1.00 77.06 723 PRO A CA 1
ATOM 5388 C C . PRO A 1 723 ? -28.745 23.790 -9.587 1.00 77.06 723 PRO A C 1
ATOM 5390 O O . PRO A 1 723 ? -27.817 23.781 -8.771 1.00 77.06 723 PRO A O 1
ATOM 5393 N N . ALA A 1 724 ? -29.572 24.827 -9.707 1.00 80.75 724 ALA A N 1
ATOM 5394 C CA . ALA A 1 724 ? -29.404 26.035 -8.907 1.00 80.75 724 ALA A CA 1
ATOM 5395 C C . ALA A 1 724 ? -29.530 25.745 -7.400 1.00 80.75 724 ALA A C 1
ATOM 5397 O O . ALA A 1 724 ? -28.863 26.396 -6.606 1.00 80.75 724 ALA A O 1
ATOM 5398 N N . GLU A 1 725 ? -30.285 24.721 -6.996 1.00 76.88 725 GLU A N 1
ATOM 5399 C CA . GLU A 1 725 ? -30.379 24.253 -5.610 1.00 76.88 725 GLU A CA 1
ATOM 5400 C C . GLU A 1 725 ? -29.042 23.708 -5.079 1.00 76.88 725 GLU A C 1
ATOM 5402 O O . GLU A 1 725 ? -28.723 23.896 -3.905 1.00 76.88 725 GLU A O 1
ATOM 5407 N N . ALA A 1 726 ? -28.228 23.071 -5.932 1.00 76.44 726 ALA A N 1
ATOM 5408 C CA . ALA A 1 726 ? -26.890 22.612 -5.558 1.00 76.44 726 ALA A CA 1
ATOM 5409 C C . ALA A 1 726 ? -25.938 23.803 -5.365 1.00 76.44 726 ALA A C 1
ATOM 5411 O O . ALA A 1 726 ? -25.197 23.844 -4.385 1.00 76.44 726 ALA A O 1
ATOM 5412 N N . LEU A 1 727 ? -26.026 24.811 -6.239 1.00 87.38 727 LEU A N 1
ATOM 5413 C CA . LEU A 1 727 ? -25.266 26.059 -6.114 1.00 87.38 727 LEU A CA 1
ATOM 5414 C C . LEU A 1 727 ? -25.694 26.855 -4.871 1.00 87.38 727 LEU A C 1
ATOM 5416 O O . LEU A 1 727 ? -24.838 27.312 -4.118 1.00 87.38 727 LEU A O 1
ATOM 5420 N N . VAL A 1 728 ? -26.997 26.952 -4.589 1.00 86.25 728 VAL A N 1
ATOM 5421 C CA . VAL A 1 728 ? -27.528 27.542 -3.349 1.00 86.25 728 VAL A CA 1
ATOM 5422 C C . VAL A 1 728 ? -26.991 26.790 -2.131 1.00 86.25 728 VAL A C 1
ATOM 5424 O O . VAL A 1 728 ? -26.441 27.429 -1.242 1.00 86.25 728 VAL A O 1
ATOM 5427 N N . LYS A 1 729 ? -27.055 25.451 -2.100 1.00 80.44 729 LYS A N 1
ATOM 5428 C CA . LYS A 1 729 ? -26.526 24.645 -0.983 1.00 80.44 729 LYS A CA 1
ATOM 5429 C C . LYS A 1 729 ? -25.030 24.884 -0.726 1.00 80.44 729 LYS A C 1
ATOM 5431 O O . LYS A 1 729 ? -24.605 24.809 0.422 1.00 80.44 729 LYS A O 1
ATOM 5436 N N . THR A 1 730 ? -24.244 25.159 -1.766 1.00 87.12 730 THR A N 1
ATOM 5437 C CA . THR A 1 730 ? -22.807 25.453 -1.646 1.00 87.12 730 THR A CA 1
ATOM 5438 C C . THR A 1 730 ? -22.523 26.899 -1.231 1.00 87.12 730 THR A C 1
ATOM 5440 O O . THR A 1 730 ? -21.587 27.135 -0.475 1.00 87.12 730 THR A O 1
ATOM 5443 N N . LEU A 1 731 ? -23.295 27.873 -1.726 1.00 90.44 731 LEU A N 1
ATOM 5444 C CA . LEU A 1 731 ? -23.011 29.304 -1.549 1.00 90.44 731 LEU A CA 1
ATOM 5445 C C . LEU A 1 731 ? -23.722 29.936 -0.338 1.00 90.44 731 LEU A C 1
ATOM 5447 O O . LEU A 1 731 ? -23.253 30.949 0.189 1.00 90.44 731 LEU A O 1
ATOM 5451 N N . ARG A 1 732 ? -24.852 29.368 0.103 1.00 90.88 732 ARG A N 1
ATOM 5452 C CA . ARG A 1 732 ? -25.654 29.885 1.219 1.00 90.88 732 ARG A CA 1
ATOM 5453 C C . ARG A 1 732 ? -24.921 29.697 2.546 1.00 90.88 732 ARG A C 1
ATOM 5455 O O . ARG A 1 732 ? -24.412 28.623 2.843 1.00 90.88 732 ARG A O 1
ATOM 5462 N N . GLY A 1 733 ? -24.895 30.743 3.365 1.00 78.81 733 GLY A N 1
ATOM 5463 C CA . GLY A 1 733 ? -24.233 30.746 4.671 1.00 78.81 733 GLY A CA 1
ATOM 5464 C C . GLY A 1 733 ? -22.727 31.028 4.632 1.00 78.81 733 GLY A C 1
ATOM 5465 O O . GLY A 1 733 ? -22.131 31.181 5.698 1.00 78.81 733 GLY A O 1
ATOM 5466 N N . ILE A 1 734 ? -22.106 31.172 3.452 1.00 87.56 734 ILE A N 1
ATOM 5467 C CA . ILE A 1 734 ? -20.714 31.638 3.353 1.00 87.56 734 ILE A CA 1
ATOM 5468 C C . ILE A 1 734 ? -20.631 33.059 3.926 1.00 87.56 734 ILE A C 1
ATOM 5470 O O . ILE A 1 734 ? -21.224 33.996 3.385 1.00 87.56 734 ILE A O 1
ATOM 5474 N N . ASN A 1 735 ? -19.870 33.230 5.005 1.00 83.12 735 ASN A N 1
ATOM 5475 C CA . ASN A 1 735 ? -19.667 34.514 5.668 1.00 83.12 735 ASN A CA 1
ATOM 5476 C C . ASN A 1 735 ? -18.359 35.165 5.191 1.00 83.12 735 ASN A C 1
ATOM 5478 O O . ASN A 1 735 ? -17.294 34.563 5.272 1.00 83.12 735 ASN A O 1
ATOM 5482 N N . GLY A 1 736 ? -18.454 36.400 4.699 1.00 76.88 736 GLY A N 1
ATOM 5483 C CA . GLY A 1 736 ? -17.332 37.218 4.230 1.00 76.88 736 GLY A CA 1
ATOM 5484 C C . GLY A 1 736 ? -17.273 38.578 4.927 1.00 76.88 736 GLY A C 1
ATOM 5485 O O . GLY A 1 736 ? -16.814 39.549 4.332 1.00 76.88 736 GLY A O 1
ATOM 5486 N N . GLY A 1 737 ? -17.830 38.681 6.140 1.00 77.06 737 GLY A N 1
ATOM 5487 C CA . GLY A 1 737 ? -17.847 39.903 6.949 1.00 77.06 737 GLY A CA 1
ATOM 5488 C C . GLY A 1 737 ? -18.755 41.026 6.431 1.00 77.06 737 GLY A C 1
ATOM 5489 O O . GLY A 1 737 ? -18.734 42.120 6.988 1.00 77.06 737 GLY A O 1
ATOM 5490 N N . MET A 1 738 ? -19.544 40.792 5.376 1.00 82.69 738 MET A N 1
ATOM 5491 C CA . MET A 1 738 ? -20.427 41.795 4.770 1.00 82.69 738 MET A CA 1
ATOM 5492 C C . MET A 1 738 ? -21.887 41.492 5.092 1.00 82.69 738 MET A C 1
ATOM 5494 O O . MET A 1 738 ? -22.478 40.608 4.479 1.00 82.69 738 MET A O 1
ATOM 5498 N N . PHE A 1 739 ? -22.489 42.254 6.002 1.00 85.62 739 PHE A N 1
ATOM 5499 C CA . PHE A 1 739 ? -23.820 41.950 6.530 1.00 85.62 739 PHE A CA 1
ATOM 5500 C C . PHE A 1 739 ? -24.905 42.856 5.951 1.00 85.62 739 PHE A C 1
ATOM 5502 O O . PHE A 1 739 ? -24.780 44.081 5.921 1.00 85.62 739 PHE A O 1
ATOM 5509 N N . GLY A 1 740 ? -26.012 42.264 5.520 1.00 87.19 740 GLY A N 1
ATOM 5510 C CA . GLY A 1 740 ? -27.181 43.001 5.058 1.00 87.19 740 GLY A CA 1
ATOM 5511 C C . GLY A 1 740 ? -28.414 42.118 4.939 1.00 87.19 740 GLY A C 1
ATOM 5512 O O . GLY A 1 740 ? -28.425 40.965 5.371 1.00 87.19 740 GLY A O 1
ATOM 5513 N N . THR A 1 741 ? -29.467 42.677 4.349 1.00 84.94 741 THR A N 1
ATOM 5514 C CA . THR A 1 741 ? -30.693 41.938 4.036 1.00 84.94 741 THR A CA 1
ATOM 5515 C C . THR A 1 741 ? -31.071 42.116 2.574 1.00 84.94 741 THR A C 1
ATOM 5517 O O . THR A 1 741 ? -30.884 43.186 1.993 1.00 84.94 741 THR A O 1
ATOM 5520 N N . TYR A 1 742 ? -31.606 41.052 1.984 1.00 88.81 742 TYR A N 1
ATOM 5521 C CA . TYR A 1 742 ? -32.105 41.017 0.617 1.00 88.81 742 TYR A CA 1
ATOM 5522 C C . TYR A 1 742 ? -33.376 40.162 0.574 1.00 88.81 742 TYR A C 1
ATOM 5524 O O . TYR A 1 742 ? -33.389 39.060 1.117 1.00 88.81 742 TYR A O 1
ATOM 5532 N N . GLN A 1 743 ? -34.472 40.707 0.029 1.00 81.00 743 GLN A N 1
ATOM 5533 C CA . GLN A 1 743 ? -35.814 40.093 0.052 1.00 81.00 743 GLN A CA 1
ATOM 5534 C C . GLN A 1 743 ? -36.215 39.534 1.440 1.00 81.00 743 GLN A C 1
ATOM 5536 O O . GLN A 1 743 ? -36.746 38.435 1.575 1.00 81.00 743 GLN A O 1
ATOM 5541 N N . GLY A 1 744 ? -35.895 40.279 2.508 1.00 76.25 744 GLY A N 1
ATOM 5542 C CA . GLY A 1 744 ? -36.154 39.892 3.904 1.00 76.25 744 GLY A CA 1
ATOM 5543 C C . GLY A 1 744 ? -35.218 38.823 4.488 1.00 76.25 744 GLY A C 1
ATOM 5544 O O . GLY A 1 744 ? -35.276 38.565 5.687 1.00 76.25 744 GLY A O 1
ATOM 5545 N N . ARG A 1 745 ? -34.326 38.226 3.688 1.00 81.62 745 ARG A N 1
ATOM 5546 C CA . ARG A 1 745 ? -33.345 37.223 4.129 1.00 81.62 745 ARG A CA 1
ATOM 5547 C C . ARG A 1 745 ? -32.018 37.884 4.488 1.00 81.62 745 ARG A C 1
ATOM 5549 O O . ARG A 1 745 ? -31.605 38.850 3.848 1.00 81.62 745 ARG A O 1
ATOM 5556 N N . MET A 1 746 ? -31.335 37.357 5.502 1.00 83.25 746 MET A N 1
ATOM 5557 C CA . MET A 1 746 ? -29.985 37.795 5.865 1.00 83.25 746 MET A CA 1
ATOM 5558 C C . MET A 1 746 ? -28.959 37.317 4.828 1.00 83.25 746 MET A C 1
ATOM 5560 O O . MET A 1 746 ? -29.060 36.191 4.329 1.00 83.25 746 MET A O 1
ATOM 5564 N N . VAL A 1 747 ? -27.992 38.191 4.538 1.00 89.94 747 VAL A N 1
ATOM 5565 C CA . VAL A 1 747 ? -26.875 37.983 3.609 1.00 89.94 747 VAL A CA 1
ATOM 5566 C C . VAL A 1 747 ? -25.563 38.336 4.317 1.00 89.94 747 VAL A C 1
ATOM 5568 O O . VAL A 1 747 ? -25.459 39.434 4.869 1.00 89.94 747 VAL A O 1
ATOM 5571 N N . ALA A 1 748 ? -24.583 37.427 4.291 1.00 86.38 748 ALA A N 1
ATOM 5572 C CA . ALA A 1 748 ? -23.278 37.561 4.960 1.00 86.38 748 ALA A CA 1
ATOM 5573 C C . ALA A 1 748 ? -22.061 37.676 4.006 1.00 86.38 748 ALA A C 1
ATOM 5575 O O . ALA A 1 748 ? -20.929 37.888 4.457 1.00 86.38 748 ALA A O 1
ATOM 5576 N N . SER A 1 749 ? -22.251 37.523 2.689 1.00 91.00 749 SER A N 1
ATOM 5577 C CA . SER A 1 749 ? -21.192 37.670 1.676 1.00 91.00 749 SER A CA 1
ATOM 5578 C C . SER A 1 749 ? -21.737 37.881 0.255 1.00 91.00 749 SER A C 1
ATOM 5580 O O . SER A 1 749 ? -22.943 37.846 0.018 1.00 91.00 749 SER A O 1
ATOM 5582 N N . LYS A 1 750 ? -20.829 38.053 -0.718 1.00 89.88 750 LYS A N 1
ATOM 5583 C CA . LYS A 1 750 ? -21.132 38.058 -2.164 1.00 89.88 750 LYS A CA 1
ATOM 5584 C C . LYS A 1 750 ? -21.679 36.707 -2.653 1.00 89.88 750 LYS A C 1
ATOM 5586 O O . LYS A 1 750 ? -22.579 36.689 -3.484 1.00 89.88 750 LYS A O 1
ATOM 5591 N N . ALA A 1 751 ? -21.151 35.595 -2.135 1.00 90.88 751 ALA A N 1
ATOM 5592 C CA . ALA A 1 751 ? -21.616 34.246 -2.460 1.00 90.88 751 ALA A CA 1
ATOM 5593 C C . ALA A 1 751 ? -23.017 33.995 -1.891 1.00 90.88 751 ALA A C 1
ATOM 5595 O O . ALA A 1 751 ? -23.924 33.575 -2.605 1.00 90.88 751 ALA A O 1
ATOM 5596 N N . ASP A 1 752 ? -23.215 34.367 -0.631 1.00 90.75 752 ASP A N 1
ATOM 5597 C CA . ASP A 1 752 ? -24.497 34.252 0.057 1.00 90.75 752 ASP A CA 1
ATOM 5598 C C . ASP A 1 752 ? -25.576 35.159 -0.578 1.00 90.75 752 ASP A C 1
ATOM 5600 O O . ASP A 1 752 ? -26.750 34.799 -0.631 1.00 90.75 752 ASP A O 1
ATOM 5604 N N . LEU A 1 753 ? -25.175 36.300 -1.158 1.00 91.56 753 LEU A N 1
ATOM 5605 C CA . LEU A 1 753 ? -26.051 37.160 -1.960 1.00 91.56 753 LEU A CA 1
ATOM 5606 C C . LEU A 1 753 ? -26.527 36.474 -3.253 1.00 91.56 753 LEU A C 1
ATOM 5608 O O . LEU A 1 753 ? -27.712 36.541 -3.577 1.00 91.56 753 LEU A O 1
ATOM 5612 N N . LEU A 1 754 ? -25.627 35.795 -3.976 1.00 92.06 754 LEU A N 1
ATOM 5613 C CA . LEU A 1 754 ? -25.986 35.006 -5.162 1.00 92.06 754 LEU A CA 1
ATOM 5614 C C . LEU A 1 754 ? -26.926 33.850 -4.800 1.00 92.06 754 LEU A C 1
ATOM 5616 O O . LEU A 1 754 ? -27.888 33.601 -5.525 1.00 92.06 754 LEU A O 1
ATOM 5620 N N . ALA A 1 755 ? -26.693 33.190 -3.661 1.00 89.81 755 ALA A N 1
ATOM 5621 C CA . ALA A 1 755 ? -27.576 32.146 -3.155 1.00 89.81 755 ALA A CA 1
ATOM 5622 C C . ALA A 1 755 ? -28.997 32.683 -2.908 1.00 89.81 755 ALA A C 1
ATOM 5624 O O . ALA A 1 755 ? -29.954 32.121 -3.431 1.00 89.81 755 ALA A O 1
ATOM 5625 N N . VAL A 1 756 ? -29.152 33.813 -2.207 1.00 89.50 756 VAL A N 1
ATOM 5626 C CA . VAL A 1 756 ? -30.476 34.430 -1.986 1.00 89.50 756 VAL A CA 1
ATOM 5627 C C . VAL A 1 756 ? -31.136 34.888 -3.295 1.00 89.50 756 VAL A C 1
ATOM 5629 O O . VAL A 1 756 ? -32.352 34.768 -3.441 1.00 89.50 756 VAL A O 1
ATOM 5632 N N . ALA A 1 757 ? -30.369 35.373 -4.275 1.00 90.12 757 ALA A N 1
ATOM 5633 C CA . ALA A 1 757 ? -30.910 35.735 -5.589 1.00 90.12 757 ALA A CA 1
ATOM 5634 C C . ALA A 1 757 ? -31.453 34.515 -6.355 1.00 90.12 757 ALA A C 1
ATOM 5636 O O . ALA A 1 757 ? -32.546 34.583 -6.918 1.00 90.12 757 ALA A O 1
ATOM 5637 N N . LEU A 1 758 ? -30.747 33.381 -6.307 1.00 88.12 758 LEU A N 1
ATOM 5638 C CA . LEU A 1 758 ? -31.220 32.108 -6.860 1.00 88.12 758 LEU A CA 1
ATOM 5639 C C . LEU A 1 758 ? -32.406 31.526 -6.069 1.00 88.12 758 LEU A C 1
ATOM 5641 O O . LEU A 1 758 ? -33.336 30.999 -6.668 1.00 88.12 758 LEU A O 1
ATOM 5645 N N . GLU A 1 759 ? -32.453 31.683 -4.745 1.00 84.19 759 GLU A N 1
ATOM 5646 C CA . GLU A 1 759 ? -33.640 31.333 -3.947 1.00 84.19 759 GLU A CA 1
ATOM 5647 C C . GLU A 1 759 ? -34.876 32.177 -4.331 1.00 84.19 7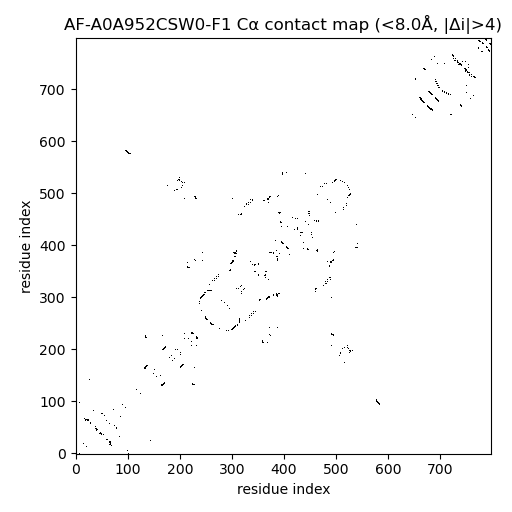59 GLU A C 1
ATOM 5649 O O . GLU A 1 759 ? -36.009 31.714 -4.194 1.00 84.19 759 GLU A O 1
ATOM 5654 N N . THR A 1 760 ? -34.675 33.411 -4.811 1.00 78.38 760 THR A N 1
ATOM 5655 C CA . THR A 1 760 ? -35.753 34.368 -5.129 1.00 78.38 760 THR A CA 1
ATOM 5656 C C . THR A 1 760 ? -36.473 34.049 -6.446 1.00 78.38 760 THR A C 1
ATOM 5658 O O . THR A 1 760 ? -37.656 34.359 -6.568 1.00 78.38 760 THR A O 1
ATOM 5661 N N . VAL A 1 761 ? -35.827 33.374 -7.409 1.00 72.50 761 VAL A N 1
ATOM 5662 C CA . VAL A 1 761 ? -36.496 32.937 -8.658 1.00 72.50 761 VAL A CA 1
ATOM 5663 C C . VAL A 1 761 ? -37.441 31.743 -8.479 1.00 72.50 761 VAL A C 1
ATOM 5665 O O . VAL A 1 761 ? -38.126 31.385 -9.432 1.00 72.50 761 VAL A O 1
ATOM 5668 N N . GLY A 1 762 ? -37.508 31.134 -7.287 1.00 57.94 762 GLY A N 1
ATOM 5669 C CA . GLY A 1 762 ? -38.420 30.018 -7.013 1.00 57.94 762 GLY A CA 1
ATOM 5670 C C . GLY A 1 762 ? -38.088 28.773 -7.837 1.00 57.94 762 GLY A C 1
ATOM 5671 O O . GLY A 1 762 ? -38.923 28.288 -8.593 1.00 57.94 762 GLY A O 1
ATOM 5672 N N . VAL A 1 763 ? -36.849 28.282 -7.724 1.00 53.81 763 VAL A N 1
ATOM 5673 C CA . VAL A 1 763 ? -36.356 27.146 -8.518 1.00 53.81 763 VAL A CA 1
ATOM 5674 C C . VAL A 1 763 ? -37.133 25.864 -8.193 1.00 53.81 763 VAL A C 1
ATOM 5676 O O . VAL A 1 763 ? -36.870 25.206 -7.190 1.00 53.81 763 VAL A O 1
ATOM 5679 N N . GLU A 1 764 ? -38.048 25.472 -9.082 1.00 44.94 764 GLU A N 1
ATOM 5680 C CA . GLU A 1 764 ? -38.585 24.109 -9.146 1.00 44.94 764 GLU A CA 1
ATOM 5681 C C . GLU A 1 764 ? -37.788 23.262 -10.154 1.00 44.94 764 GLU A C 1
ATOM 5683 O O . GLU A 1 764 ? -38.157 23.096 -11.316 1.00 44.94 764 GLU A O 1
ATOM 5688 N N . ASN A 1 765 ? -36.661 22.733 -9.676 1.00 43.97 765 ASN A N 1
ATOM 5689 C CA . ASN A 1 765 ? -36.022 21.469 -10.042 1.00 43.97 765 ASN A CA 1
ATOM 5690 C C . ASN A 1 765 ? -36.259 20.889 -11.461 1.00 43.97 765 ASN A C 1
ATOM 5692 O O . ASN A 1 765 ? -37.175 20.098 -11.713 1.00 43.97 765 ASN A O 1
ATOM 5696 N N . VAL A 1 766 ? -35.297 21.142 -12.356 1.00 43.12 766 VAL A N 1
ATOM 5697 C CA . VAL A 1 766 ? -35.221 20.548 -13.708 1.00 43.12 766 VAL A CA 1
ATOM 5698 C C . VAL A 1 766 ? -35.013 19.028 -13.674 1.00 43.12 766 VAL A C 1
ATOM 5700 O O . VAL A 1 766 ? -35.560 18.314 -14.513 1.00 43.12 766 VAL A O 1
ATOM 5703 N N . LEU A 1 767 ? -34.271 18.517 -12.684 1.00 38.72 767 LEU A N 1
ATOM 5704 C CA . LEU A 1 767 ? -33.979 17.086 -12.514 1.00 38.72 767 LEU A CA 1
ATOM 5705 C C . LEU A 1 767 ? -35.165 16.281 -11.948 1.00 38.72 767 LEU A C 1
ATOM 5707 O O . LEU A 1 767 ? -35.105 15.051 -11.910 1.00 38.72 767 LEU A O 1
ATOM 5711 N N . ASN A 1 768 ? -36.254 16.945 -11.543 1.00 37.91 768 ASN A N 1
ATOM 5712 C CA . ASN A 1 768 ? -37.512 16.306 -11.149 1.00 37.91 768 ASN A CA 1
ATOM 5713 C C . ASN A 1 768 ? -38.601 16.349 -12.236 1.00 37.91 768 ASN A C 1
ATOM 5715 O O . ASN A 1 768 ? -39.697 15.834 -11.994 1.00 37.91 768 ASN A O 1
ATOM 5719 N N . ARG A 1 769 ? -38.319 16.839 -13.458 1.00 37.56 769 ARG A N 1
ATOM 5720 C CA . ARG A 1 769 ? -39.180 16.565 -14.629 1.00 37.56 769 ARG A CA 1
ATOM 5721 C C . ARG A 1 769 ? -39.172 15.062 -14.946 1.00 37.56 769 ARG A C 1
ATOM 5723 O O . ARG A 1 769 ? -38.398 14.590 -15.769 1.00 37.56 769 ARG A O 1
ATOM 5730 N N . GLY A 1 770 ? -40.054 14.318 -14.281 1.00 44.81 770 GLY A N 1
ATOM 5731 C CA . GLY A 1 770 ? -40.220 12.871 -14.445 1.00 44.81 770 GLY A CA 1
ATOM 5732 C C . GLY A 1 770 ? -40.385 12.085 -13.141 1.00 44.81 770 GLY A C 1
ATOM 5733 O O . GLY A 1 770 ? -40.858 10.956 -13.195 1.00 44.81 770 GLY A O 1
ATOM 5734 N N . LYS A 1 771 ? -40.079 12.660 -11.966 1.00 48.00 771 LYS A N 1
ATOM 5735 C CA . LYS A 1 771 ? -40.287 11.989 -10.665 1.00 48.00 771 LYS A CA 1
ATOM 5736 C C . LYS A 1 771 ? -41.682 12.248 -10.094 1.00 48.00 771 LYS A C 1
ATOM 5738 O O . LYS A 1 771 ? -41.842 12.767 -8.992 1.00 48.00 771 LYS A O 1
ATOM 5743 N N . GLY A 1 772 ? -42.695 11.875 -10.872 1.00 61.09 772 GLY A N 1
ATOM 5744 C CA . GLY A 1 772 ? -44.024 11.633 -10.322 1.00 61.09 772 GLY A CA 1
ATOM 5745 C C . GLY A 1 772 ? -44.047 10.362 -9.467 1.00 61.09 772 GLY A C 1
ATOM 5746 O O . GLY A 1 772 ? -43.045 9.661 -9.323 1.00 61.09 772 GLY A O 1
ATOM 5747 N N . CYS A 1 773 ? -45.216 10.045 -8.922 1.00 60.41 773 CYS A N 1
ATOM 5748 C CA . CYS A 1 773 ? -45.511 8.762 -8.303 1.00 60.41 773 CYS A CA 1
ATOM 5749 C C . CYS A 1 773 ? -45.085 7.603 -9.228 1.00 60.41 773 CYS A C 1
ATOM 5751 O O . CYS A 1 773 ? -45.451 7.645 -10.406 1.00 60.41 773 CYS A O 1
ATOM 5753 N N . PRO A 1 774 ? -44.371 6.572 -8.728 1.00 60.50 774 PRO A N 1
ATOM 5754 C CA . PRO A 1 774 ? -43.911 5.454 -9.557 1.00 60.50 774 PRO A CA 1
ATOM 5755 C C . PRO A 1 774 ? -45.032 4.747 -10.329 1.00 60.50 774 PRO A C 1
ATOM 5757 O O . PRO A 1 774 ? -44.807 4.296 -11.448 1.00 60.50 774 PRO A O 1
ATOM 5760 N N . ASP A 1 775 ? -46.238 4.706 -9.757 1.00 62.84 775 ASP A N 1
ATOM 5761 C CA . ASP A 1 775 ? -47.362 3.937 -10.296 1.00 62.84 775 ASP A CA 1
ATOM 5762 C C . ASP A 1 775 ? -48.179 4.711 -11.347 1.00 62.84 775 ASP A C 1
ATOM 5764 O O . ASP A 1 775 ? -48.781 4.103 -12.231 1.00 62.84 775 ASP A O 1
ATOM 5768 N N . CYS A 1 776 ? -48.242 6.048 -11.261 1.00 65.94 776 CYS A N 1
ATOM 5769 C CA . CYS A 1 776 ? -49.147 6.853 -12.099 1.00 65.94 776 CYS A CA 1
ATOM 5770 C C . CYS A 1 776 ? -48.587 8.188 -12.622 1.00 65.94 776 CYS A C 1
ATOM 5772 O O . CYS A 1 776 ? -49.279 8.892 -13.358 1.00 65.94 776 CYS A O 1
ATOM 5774 N N . GLY A 1 777 ? -47.368 8.579 -12.244 1.00 60.31 777 GLY A N 1
ATOM 5775 C CA . GLY A 1 777 ? -46.730 9.826 -12.681 1.00 60.31 777 GLY A CA 1
ATOM 5776 C C . GLY A 1 777 ? -47.318 11.124 -12.103 1.00 60.31 777 GLY A C 1
ATOM 5777 O O . GLY A 1 777 ? -46.786 12.197 -12.383 1.00 60.31 777 GLY A O 1
ATOM 5778 N N . ALA A 1 778 ? -48.373 11.066 -11.283 1.00 67.69 778 ALA A N 1
ATOM 5779 C CA . ALA A 1 778 ? -48.925 12.242 -10.603 1.00 67.69 778 ALA A CA 1
ATOM 5780 C C . ALA A 1 778 ? -47.981 12.757 -9.492 1.00 67.69 778 ALA A C 1
ATOM 5782 O O . ALA A 1 778 ? -47.195 11.969 -8.963 1.00 67.69 778 ALA A O 1
ATOM 5783 N N . PRO A 1 779 ? -48.039 14.044 -9.095 1.00 58.84 779 PRO A N 1
ATOM 5784 C CA . PRO A 1 779 ? -47.169 14.585 -8.049 1.00 58.84 779 PRO A CA 1
ATOM 5785 C C . PRO A 1 779 ? -47.258 13.806 -6.726 1.00 58.84 779 PRO A C 1
ATOM 5787 O O . PRO A 1 779 ? -48.337 13.374 -6.315 1.00 58.84 779 PRO A O 1
ATOM 5790 N N . LEU A 1 780 ? -46.114 13.646 -6.055 1.00 66.69 780 LEU A N 1
ATOM 5791 C CA . LEU A 1 780 ? -46.037 13.116 -4.693 1.00 66.69 780 LEU A CA 1
ATOM 5792 C C . LEU A 1 780 ? -46.040 14.263 -3.683 1.00 66.69 780 LEU A C 1
ATOM 5794 O O . LEU A 1 780 ? -45.361 15.271 -3.873 1.00 66.69 780 LEU A O 1
ATOM 5798 N N . ARG A 1 781 ? -46.772 14.078 -2.587 1.00 62.62 781 ARG A N 1
ATOM 5799 C CA . ARG A 1 781 ? -46.905 15.028 -1.483 1.00 62.62 781 ARG A CA 1
ATOM 5800 C C . ARG A 1 781 ? -46.308 14.404 -0.226 1.00 62.62 781 ARG A C 1
ATOM 5802 O O . ARG A 1 781 ? -46.583 13.243 0.066 1.00 62.62 781 ARG A O 1
ATOM 5809 N N . PHE A 1 782 ? -45.446 15.130 0.480 1.00 58.97 782 PHE A N 1
ATOM 5810 C CA . PHE A 1 782 ? -44.725 14.587 1.633 1.00 58.97 782 PHE A CA 1
ATOM 5811 C C . PHE A 1 782 ? -45.418 15.004 2.933 1.00 58.97 782 PHE A C 1
ATOM 5813 O O . PHE A 1 782 ? -45.397 16.177 3.296 1.00 58.97 782 PHE A O 1
ATOM 5820 N N . GLU A 1 783 ? -46.051 14.052 3.617 1.00 66.25 783 GLU A N 1
ATOM 5821 C CA . GLU A 1 783 ? -46.812 14.281 4.850 1.00 66.25 783 GLU A CA 1
ATOM 5822 C C . GLU A 1 783 ? -46.594 13.113 5.825 1.00 66.25 783 GLU A C 1
ATOM 5824 O O . GLU A 1 783 ? -46.525 11.955 5.413 1.00 66.25 783 GLU A O 1
ATOM 5829 N N . GLU A 1 784 ? -46.488 13.414 7.125 1.00 64.31 784 GLU A N 1
ATOM 5830 C CA . GLU A 1 784 ? -46.331 12.420 8.209 1.00 64.31 784 GLU A CA 1
ATOM 5831 C C . GLU A 1 784 ? -45.109 11.483 8.060 1.00 64.31 784 GLU A C 1
ATOM 5833 O O . GLU A 1 784 ? -45.137 10.340 8.503 1.00 64.31 784 GLU A O 1
ATOM 5838 N N . GLY A 1 785 ? -44.025 11.957 7.431 1.00 53.09 785 GLY A N 1
ATOM 5839 C CA . GLY A 1 785 ? -42.819 11.152 7.176 1.00 53.09 785 GLY A CA 1
ATOM 5840 C C . GLY A 1 785 ? -42.899 10.256 5.933 1.00 53.09 785 GLY A C 1
ATOM 5841 O O . GLY A 1 785 ? -42.005 9.446 5.702 1.00 53.09 785 GLY A O 1
ATOM 5842 N N . CYS A 1 786 ? -43.948 10.393 5.112 1.00 65.50 786 CYS A N 1
ATOM 5843 C CA . CYS A 1 786 ? -44.152 9.563 3.929 1.00 65.50 786 CYS A CA 1
ATOM 5844 C C . CYS A 1 786 ? -44.436 10.389 2.668 1.00 65.50 786 CYS A C 1
ATOM 5846 O O . CYS A 1 786 ? -45.219 11.340 2.682 1.00 65.50 786 CYS A O 1
ATOM 5848 N N . ALA A 1 787 ? -43.857 9.973 1.541 1.00 73.88 787 ALA A N 1
ATOM 5849 C CA . ALA A 1 787 ? -44.240 10.441 0.215 1.00 73.88 787 ALA A CA 1
ATOM 5850 C C . ALA A 1 787 ? -45.526 9.725 -0.221 1.00 73.88 787 ALA A C 1
ATOM 5852 O O . ALA A 1 787 ? -45.487 8.531 -0.520 1.00 73.88 787 ALA A O 1
ATOM 5853 N N . LYS A 1 788 ? -46.648 10.448 -0.264 1.00 75.88 788 LYS A N 1
ATOM 5854 C CA . LYS A 1 788 ? -47.988 9.945 -0.606 1.00 75.88 788 LYS A CA 1
ATOM 5855 C C . LYS A 1 788 ? -48.449 10.479 -1.970 1.00 75.88 788 LYS A C 1
ATOM 5857 O O . LYS A 1 788 ? -48.156 11.619 -2.326 1.00 75.88 788 LYS A O 1
ATOM 5862 N N . CYS A 1 789 ? -49.193 9.683 -2.736 1.00 76.56 789 CYS A N 1
ATOM 5863 C CA . CYS A 1 789 ? -49.838 10.098 -3.983 1.00 76.56 789 CYS A CA 1
ATOM 5864 C C . CYS A 1 789 ? -51.361 10.134 -3.825 1.00 76.56 789 CYS A C 1
ATOM 5866 O O . CYS A 1 789 ? -52.001 9.087 -3.745 1.00 76.56 789 CYS A O 1
ATOM 5868 N N . GLU A 1 790 ? -51.960 11.323 -3.871 1.00 76.25 790 GLU A N 1
ATOM 5869 C CA . GLU A 1 790 ? -53.420 11.487 -3.759 1.00 76.25 790 GLU A CA 1
ATOM 5870 C C . GLU A 1 790 ? -54.191 10.914 -4.971 1.00 76.25 790 GLU A C 1
ATOM 5872 O O . GLU A 1 790 ? -55.378 10.621 -4.861 1.00 76.25 790 GLU A O 1
ATOM 5877 N N . ALA A 1 791 ? -53.530 10.703 -6.118 1.00 69.31 791 ALA A N 1
ATOM 5878 C CA . ALA A 1 791 ? -54.173 10.221 -7.346 1.00 69.31 791 ALA A CA 1
ATOM 5879 C C . ALA A 1 791 ? -54.322 8.688 -7.440 1.00 69.31 791 ALA A C 1
ATOM 5881 O O . ALA A 1 791 ? -55.187 8.211 -8.172 1.00 69.31 791 ALA A O 1
ATOM 5882 N N . CYS A 1 792 ? -53.476 7.913 -6.750 1.00 78.19 792 CYS A N 1
ATOM 5883 C CA . CYS A 1 792 ? -53.502 6.440 -6.803 1.00 78.19 792 CYS A CA 1
ATOM 5884 C C . CYS A 1 792 ? -53.312 5.733 -5.449 1.00 78.19 792 CYS A C 1
ATOM 5886 O O . CYS A 1 792 ? -53.481 4.520 -5.376 1.00 78.19 792 CYS A O 1
ATOM 5888 N N . GLY A 1 793 ? -52.975 6.459 -4.378 1.00 75.44 793 GLY A N 1
ATOM 5889 C CA . GLY A 1 793 ? -52.779 5.898 -3.040 1.00 75.44 793 GLY A CA 1
ATOM 5890 C C . GLY A 1 793 ? -51.371 5.373 -2.735 1.00 75.44 793 GLY A C 1
ATOM 5891 O O . GLY A 1 793 ? -51.141 4.953 -1.602 1.00 75.44 793 GLY A O 1
ATOM 5892 N N . TYR A 1 794 ? -50.420 5.422 -3.681 1.00 78.94 794 TYR A N 1
ATOM 5893 C CA . TYR A 1 794 ? -49.013 5.075 -3.425 1.00 78.94 794 TYR A CA 1
ATOM 5894 C C . TYR A 1 794 ? -48.476 5.823 -2.196 1.00 78.94 794 TYR A C 1
ATOM 5896 O O . TYR A 1 794 ? -48.635 7.041 -2.095 1.00 78.94 794 TYR A O 1
ATOM 5904 N N . SER A 1 795 ? -47.803 5.115 -1.289 1.00 81.00 795 SER A N 1
ATOM 5905 C CA . SER A 1 795 ? -47.158 5.694 -0.109 1.00 81.00 795 SER A CA 1
ATOM 5906 C C . SER A 1 795 ? -45.814 5.024 0.149 1.00 81.00 795 SER A C 1
ATOM 5908 O O . SER A 1 795 ? -45.726 3.796 0.153 1.00 81.00 795 SER A O 1
ATOM 5910 N N . LYS A 1 796 ? -44.772 5.819 0.408 1.00 68.88 796 LYS A N 1
ATOM 5911 C CA . LYS A 1 796 ? -43.474 5.328 0.888 1.00 68.88 796 LYS A CA 1
ATOM 5912 C C . LYS A 1 796 ? -42.943 6.224 2.002 1.00 68.88 796 LYS A C 1
ATOM 5914 O O . LYS A 1 796 ? -42.675 7.401 1.770 1.00 68.88 796 LYS A O 1
ATOM 5919 N N . CYS A 1 797 ? -42.791 5.651 3.190 1.00 80.06 797 CYS A N 1
ATOM 5920 C CA . CYS A 1 797 ? -42.170 6.293 4.348 1.00 80.06 797 CYS A CA 1
ATOM 5921 C C . CYS A 1 797 ? -40.650 6.076 4.333 1.00 80.06 797 CYS A C 1
ATOM 5923 O O . CYS A 1 797 ? -40.180 5.109 3.721 1.00 80.06 797 CYS A O 1
ATOM 5925 N N . GLY A 1 798 ? -39.901 6.982 4.963 1.00 47.62 798 GLY A N 1
ATOM 5926 C CA . GLY A 1 798 ? -38.436 6.951 5.046 1.00 47.62 798 GLY A CA 1
ATOM 5927 C C . GLY A 1 798 ? -37.934 7.553 6.346 1.00 47.62 798 GLY A C 1
ATOM 5928 O O . GLY A 1 798 ? -38.575 8.523 6.804 1.00 47.62 798 GLY A O 1
#